Protein AF-A0A3C0BTJ7-F1 (afdb_monomer)

Mean predicted aligned error: 15.76 Å

Nearest PDB structures (foldseek):
  3hq2-assembly1_B  TM=9.544E-01  e=1.507E-22  Bacillus subtilis
  5giv-assembly3_E  TM=9.244E-01  e=4.518E-22  Deinococcus radiodurans R1 = ATCC 13939 = DSM 20539
  7a03-assembly1_A  TM=8.899E-01  e=8.897E-23  Chitinophagaceae bacterium
  5e3x-assembly1_A-2  TM=9.450E-01  e=3.650E-20  Fervidobacterium islandicum
  5wvu-assembly1_A  TM=8.833E-01  e=6.583E-21  Thermus thermophilus HB8

Secondary structure (DSSP, 8-state):
------HHHHHHHHHHHHHHHHHHHHHTS-HHHHHHHHHHHHHHHHHTT-EEEETTEEEEPPBPSSPEEE-HHHHHHHHHHHHHHHHHHTTHHHHHHH-HHHHHHS---HHHHHHHHHH--THHHH-------EEEE--TTSTTHHHH-EEEE---SS---TTHHHHHHHHHHHHTHHHHHHH-TT--EEPPP-HHHHHHHHHHHHHHHTT-TT--EEEES-TT--SS---HHHHHHHHHHHHT--EEEE-GGG-EEETTEEEETTEE-SEEEE---HHHHHHHHHHHTS--HHHHHHHHTT-EES-GGGGG--TTHHHHHH-HHHHHHHS-HHHHHHHHHHB--EEE--S-EEE-GGG-EEEHHHHHHHTGGGEEEEESS--TTTT-EETTTS-HHHHHHHHHHHHHTTT-TTT-EEEEE--PPPEEEEEEE-TTS-EEEEEEEEEEEEEEETTEEEEEEEEESSSS--TTTT-EEE-EEEEPPPSS-------HHHHHHHHHHHHHHHHHHHHHHHHHHHHHHHHHHT--GGGHHHHHHHHHHHHHHHHHHHH-HHHHHHHHHHHHH-TT-HHHHHHHHHHHHHHHHHHHS-HHHHHHHHHHHHHHHHHHHHHHHHT-HHHHHHHHHHHHHHHHHHHHHHHTTS-HHHHHHHHHSTT--HHHHHHHHHHHHHHHHHHHHHHHTT---TTTT----HHHHHHHHHHHHHHHT--GGGEEEEE-SS-EEEEEETTEEEEEE---TT-HHHHHHHHHHHHHHHHHHHTS-GGGTTSTTSS-S-HHHHHHHHHIIIIIITTSHHHHHHHHHHHHHH-TTTTTT--HHHHHHHHT-----S-GGG--HHHHHHHHHHHHH-

Structure (mmCIF, N/CA/C/O backbone):
data_AF-A0A3C0BTJ7-F1
#
_entry.id   AF-A0A3C0BTJ7-F1
#
loop_
_atom_site.group_PDB
_atom_site.id
_atom_site.type_symbol
_atom_site.label_atom_id
_atom_site.label_alt_id
_atom_site.label_comp_id
_atom_site.label_asym_id
_atom_site.label_entity_id
_atom_site.label_seq_id
_atom_site.pdbx_PDB_ins_code
_atom_site.Cartn_x
_atom_site.Cartn_y
_atom_site.Cartn_z
_atom_site.occupancy
_atom_site.B_iso_or_equiv
_atom_site.auth_seq_id
_atom_site.auth_comp_id
_atom_site.auth_asym_id
_atom_site.auth_atom_id
_atom_site.pdbx_PDB_model_num
ATOM 1 N N . MET A 1 1 ? -14.808 -13.357 -23.857 1.00 29.58 1 MET A N 1
ATOM 2 C CA . MET A 1 1 ? -15.164 -13.932 -22.538 1.00 29.58 1 MET A CA 1
ATOM 3 C C . MET A 1 1 ? -15.336 -12.765 -21.583 1.00 29.58 1 MET A C 1
ATOM 5 O O . MET A 1 1 ? -14.454 -11.920 -21.580 1.00 29.58 1 MET A O 1
ATOM 9 N N . ARG A 1 2 ? -16.456 -12.656 -20.849 1.00 25.56 2 ARG A N 1
ATOM 10 C CA . ARG A 1 2 ? -16.566 -11.651 -19.773 1.00 25.56 2 ARG A CA 1
ATOM 11 C C . ARG A 1 2 ? -15.407 -11.905 -18.795 1.00 25.56 2 ARG A C 1
ATOM 13 O O . ARG A 1 2 ? -15.257 -13.069 -18.418 1.00 25.56 2 ARG A O 1
ATOM 20 N N . PRO A 1 3 ? -14.576 -10.911 -18.438 1.00 36.53 3 PRO A N 1
ATOM 21 C CA . PRO A 1 3 ? -13.578 -11.117 -17.400 1.00 36.53 3 PRO A CA 1
ATOM 22 C C . PRO A 1 3 ? -14.327 -11.501 -16.123 1.00 36.53 3 PRO A C 1
ATOM 24 O O . PRO A 1 3 ? -15.315 -10.863 -15.752 1.00 36.53 3 PRO A O 1
ATOM 27 N N . VAL A 1 4 ? -13.924 -12.615 -15.518 1.00 37.75 4 VAL A N 1
ATOM 28 C CA . VAL A 1 4 ? -14.476 -13.061 -14.240 1.00 37.75 4 VAL A CA 1
ATOM 29 C C . VAL A 1 4 ? -13.829 -12.176 -13.183 1.00 37.75 4 VAL A C 1
ATOM 31 O O . VAL A 1 4 ? -12.742 -12.488 -12.711 1.00 37.75 4 VAL A O 1
ATOM 34 N N . LEU A 1 5 ? -14.457 -11.035 -12.885 1.00 45.03 5 LEU A N 1
ATOM 35 C CA . LEU A 1 5 ? -14.132 -10.256 -11.692 1.00 45.03 5 LEU A CA 1
ATOM 36 C C . LEU A 1 5 ? -14.300 -11.173 -10.480 1.00 45.03 5 LEU A C 1
ATOM 38 O O . LEU A 1 5 ? -15.284 -11.920 -10.400 1.00 45.03 5 LEU A O 1
ATOM 42 N N . SER A 1 6 ? -13.363 -11.124 -9.539 1.00 60.25 6 SER A N 1
ATOM 43 C CA . SER A 1 6 ? -13.586 -11.753 -8.245 1.00 60.25 6 SER A CA 1
ATOM 44 C C . SER A 1 6 ? -14.784 -11.083 -7.548 1.00 60.25 6 SER A C 1
ATOM 46 O O . SER A 1 6 ? -15.069 -9.903 -7.784 1.00 60.25 6 SER A O 1
ATOM 48 N N . PRO A 1 7 ? -15.508 -11.797 -6.6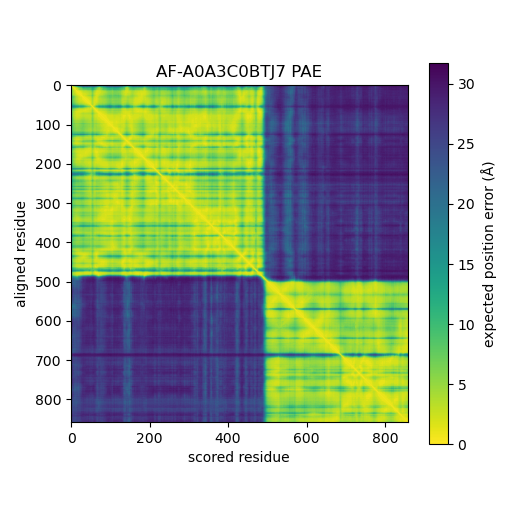68 1.00 65.75 7 PRO A N 1
ATOM 49 C CA . PRO A 1 7 ? -16.601 -11.201 -5.900 1.00 65.75 7 PRO A CA 1
ATOM 50 C C . PRO A 1 7 ? -16.183 -9.944 -5.118 1.00 65.75 7 PRO A C 1
ATOM 52 O O . PRO A 1 7 ? -16.969 -9.009 -5.004 1.00 65.75 7 PRO A O 1
ATOM 55 N N . ALA A 1 8 ? -14.936 -9.893 -4.632 1.00 59.66 8 ALA A N 1
ATOM 56 C CA . ALA A 1 8 ? -14.393 -8.743 -3.913 1.00 59.66 8 ALA A CA 1
ATOM 57 C C . ALA A 1 8 ? -14.219 -7.512 -4.821 1.00 59.66 8 ALA A C 1
ATOM 59 O O . ALA A 1 8 ? -14.665 -6.425 -4.453 1.00 59.66 8 ALA A O 1
ATOM 60 N N . GLU A 1 9 ? -13.666 -7.692 -6.026 1.00 63.44 9 GLU A N 1
ATOM 61 C CA . GLU A 1 9 ? -13.503 -6.615 -7.016 1.00 63.44 9 GLU A CA 1
ATOM 62 C C . GLU A 1 9 ? -14.859 -6.096 -7.511 1.00 63.44 9 GLU A C 1
ATOM 64 O O . GLU A 1 9 ? -15.063 -4.888 -7.639 1.00 63.44 9 GLU A O 1
ATOM 69 N N . ALA A 1 10 ? -15.821 -6.995 -7.744 1.00 69.75 10 ALA A N 1
ATOM 70 C CA . ALA A 1 10 ? -17.176 -6.622 -8.143 1.00 69.75 10 ALA A CA 1
ATOM 71 C C . ALA A 1 10 ? -17.896 -5.802 -7.056 1.00 69.75 10 ALA A C 1
ATOM 73 O O . ALA A 1 10 ? -18.576 -4.818 -7.372 1.00 69.75 10 ALA A O 1
ATOM 74 N N . LEU A 1 11 ? -17.718 -6.169 -5.782 1.00 72.88 11 LEU A N 1
ATOM 75 C CA . LEU A 1 11 ? -18.221 -5.398 -4.645 1.00 72.88 11 LEU A CA 1
ATOM 76 C C . LEU A 1 11 ? -17.525 -4.030 -4.554 1.00 72.88 11 LEU A C 1
ATOM 78 O O . LEU A 1 11 ? -18.209 -3.013 -4.507 1.00 72.88 11 LEU A O 1
ATOM 82 N N . GLY A 1 12 ? -16.195 -3.961 -4.629 1.00 67.69 12 GLY A N 1
ATOM 83 C CA . GLY A 1 12 ? -15.464 -2.686 -4.605 1.00 67.69 12 GLY A CA 1
ATOM 84 C C . GLY A 1 12 ? -15.918 -1.701 -5.693 1.00 67.69 12 GLY A C 1
ATOM 85 O O . GLY A 1 12 ? -16.263 -0.550 -5.415 1.00 67.69 12 GLY A O 1
ATOM 86 N N . LEU A 1 13 ? -16.046 -2.177 -6.935 1.00 72.00 13 LEU A N 1
ATOM 87 C CA . LEU A 1 13 ? -16.553 -1.382 -8.063 1.00 72.00 13 LEU A CA 1
ATOM 88 C C . LEU A 1 13 ? -18.015 -0.933 -7.878 1.00 72.00 13 LEU A C 1
ATOM 90 O O . LEU A 1 13 ? -18.403 0.156 -8.326 1.00 72.00 13 LEU A O 1
ATOM 94 N N . SER A 1 14 ? -18.830 -1.747 -7.206 1.00 81.44 14 SER A N 1
ATOM 95 C CA . SER A 1 14 ? -20.196 -1.375 -6.822 1.00 81.44 14 SER A CA 1
ATOM 96 C C . SER A 1 14 ? -20.184 -0.249 -5.782 1.00 81.44 14 SER A C 1
ATOM 98 O O . SER A 1 14 ? -20.934 0.717 -5.933 1.00 81.44 14 SER A O 1
ATOM 100 N N . GLY A 1 15 ? -19.254 -0.289 -4.821 1.00 84.00 15 GLY A N 1
ATOM 101 C CA . GLY A 1 15 ? -19.013 0.781 -3.848 1.00 84.00 15 GLY A CA 1
ATOM 102 C C . GLY A 1 15 ? -18.623 2.107 -4.511 1.00 84.00 15 GLY A C 1
ATOM 103 O O . GLY A 1 15 ? -19.260 3.134 -4.270 1.00 84.00 15 GLY A O 1
ATOM 104 N N . ALA A 1 16 ? -17.664 2.095 -5.446 1.00 83.19 16 ALA A N 1
ATOM 105 C CA . ALA A 1 16 ? -17.314 3.282 -6.241 1.00 83.19 16 ALA A CA 1
ATOM 106 C C . ALA A 1 16 ? -18.505 3.851 -7.029 1.00 83.19 16 ALA A C 1
ATOM 108 O O . ALA A 1 16 ? -18.627 5.067 -7.222 1.00 83.19 16 ALA A O 1
ATOM 109 N N . THR A 1 17 ? -19.386 2.974 -7.514 1.00 83.19 17 THR A N 1
ATOM 110 C CA . THR A 1 17 ? -20.587 3.375 -8.251 1.00 83.19 17 THR A CA 1
ATOM 111 C C . THR A 1 17 ? -21.596 4.058 -7.332 1.00 83.19 17 THR A C 1
ATOM 113 O O . THR A 1 17 ? -22.111 5.118 -7.694 1.00 83.19 17 THR A O 1
ATOM 116 N N . LEU A 1 18 ? -21.841 3.503 -6.143 1.00 89.44 18 LEU A N 1
ATOM 117 C CA . LEU A 1 18 ? -22.697 4.106 -5.119 1.00 89.44 18 LEU A CA 1
ATOM 118 C C . LEU A 1 18 ? -22.169 5.482 -4.688 1.00 89.44 18 LEU A C 1
ATOM 120 O O . LEU A 1 18 ? -22.923 6.456 -4.724 1.00 89.44 18 LEU A O 1
ATOM 124 N N . GLU A 1 19 ? -20.866 5.600 -4.413 1.00 89.75 19 GLU A N 1
ATOM 125 C CA . GLU A 1 19 ? -20.223 6.875 -4.060 1.00 89.75 19 GLU A CA 1
ATOM 126 C C . GLU A 1 19 ? -20.374 7.923 -5.180 1.00 89.75 19 GLU A C 1
ATOM 128 O O . GLU A 1 19 ? -20.704 9.089 -4.947 1.00 89.75 19 GLU A O 1
ATOM 133 N N . ALA A 1 20 ? -20.192 7.520 -6.441 1.00 82.62 20 ALA A N 1
ATOM 134 C CA . ALA A 1 20 ? -20.358 8.424 -7.576 1.00 82.62 20 ALA A CA 1
ATOM 135 C C . ALA A 1 20 ? -21.816 8.876 -7.776 1.00 82.62 20 ALA A C 1
ATOM 137 O O . ALA A 1 20 ? -22.047 10.012 -8.205 1.00 82.62 20 ALA A O 1
ATOM 138 N N . ARG A 1 21 ? -22.792 8.001 -7.503 1.00 87.88 21 ARG A N 1
ATOM 139 C CA . ARG A 1 21 ? -24.227 8.312 -7.583 1.00 87.88 21 ARG A CA 1
ATOM 140 C C . ARG A 1 21 ? -24.638 9.289 -6.491 1.00 87.88 21 ARG A C 1
ATOM 142 O O . ARG A 1 21 ? -25.187 10.342 -6.812 1.00 87.88 21 ARG A O 1
ATOM 149 N N . ILE A 1 22 ? -24.284 9.009 -5.236 1.00 90.31 22 ILE A N 1
ATOM 150 C CA . ILE A 1 22 ? -24.646 9.869 -4.104 1.00 90.31 22 ILE A CA 1
ATOM 151 C C . ILE A 1 22 ? -23.962 11.242 -4.194 1.00 90.31 22 ILE A C 1
ATOM 153 O O . ILE A 1 22 ? -24.610 12.264 -3.971 1.00 90.31 22 ILE A O 1
ATOM 157 N N . ARG A 1 23 ? -22.693 11.306 -4.635 1.00 88.12 23 ARG A N 1
ATOM 158 C CA . ARG A 1 23 ? -21.998 12.580 -4.894 1.00 88.12 23 ARG A CA 1
ATOM 159 C C . ARG A 1 23 ? -22.670 13.374 -6.011 1.00 88.12 23 ARG A C 1
ATOM 161 O O . ARG A 1 23 ? -22.849 14.583 -5.894 1.00 88.12 23 ARG A O 1
ATOM 168 N N . ARG A 1 24 ? -23.075 12.708 -7.099 1.00 81.94 24 ARG A N 1
ATOM 169 C CA . ARG A 1 24 ? -23.805 13.367 -8.190 1.00 81.94 24 ARG A CA 1
ATOM 170 C C . ARG A 1 24 ? -25.143 13.911 -7.707 1.00 81.94 24 ARG A C 1
ATOM 172 O O . ARG A 1 24 ? -25.454 15.045 -8.046 1.00 81.94 24 ARG A O 1
ATOM 179 N N . ALA A 1 25 ? -25.907 13.133 -6.943 1.00 83.94 25 ALA A N 1
ATOM 180 C CA . ALA A 1 25 ? -27.171 13.583 -6.373 1.00 83.94 25 ALA A CA 1
ATOM 181 C C . ALA A 1 25 ? -26.964 14.825 -5.493 1.00 83.94 25 ALA A C 1
ATOM 183 O O . ALA A 1 25 ? -27.651 15.823 -5.691 1.00 83.94 25 ALA A O 1
ATOM 184 N N . ALA A 1 26 ? -25.953 14.807 -4.616 1.00 88.31 26 ALA A N 1
ATOM 185 C CA . ALA A 1 26 ? -25.613 15.936 -3.751 1.00 88.31 26 ALA A CA 1
ATOM 186 C C . ALA A 1 26 ? -25.270 17.208 -4.545 1.00 88.31 26 ALA A C 1
ATOM 188 O O . ALA A 1 26 ? -25.769 18.279 -4.220 1.00 88.31 26 ALA A O 1
ATOM 189 N N . ASN A 1 27 ? -24.512 17.097 -5.641 1.00 82.88 27 ASN A N 1
ATOM 190 C CA . ASN A 1 27 ? -24.134 18.250 -6.471 1.00 82.88 27 ASN A CA 1
ATOM 191 C C . ASN A 1 27 ? -25.308 18.920 -7.213 1.00 82.88 27 ASN A C 1
ATOM 193 O O . ASN A 1 27 ? -25.132 20.009 -7.753 1.00 82.88 27 ASN A O 1
ATOM 197 N N . HIS A 1 28 ? -26.481 18.281 -7.291 1.00 82.50 28 HIS A N 1
ATOM 198 C CA . HIS A 1 28 ? -27.681 18.878 -7.897 1.00 82.50 28 HIS A CA 1
ATOM 199 C C . HIS A 1 28 ? -28.603 19.549 -6.870 1.00 82.50 28 HIS A C 1
ATOM 201 O O . HIS A 1 28 ? -29.562 20.218 -7.263 1.00 82.50 28 HIS A O 1
ATOM 207 N N . VAL A 1 29 ? -28.324 19.392 -5.575 1.00 81.38 29 VAL A N 1
ATOM 208 C CA . VAL A 1 29 ? -29.080 20.045 -4.507 1.00 81.38 29 VAL A CA 1
ATOM 209 C C . VAL A 1 29 ? -28.685 21.518 -4.445 1.00 81.38 29 VAL A C 1
ATOM 211 O O . VAL A 1 29 ? -27.510 21.867 -4.505 1.00 81.38 29 VAL A O 1
ATOM 214 N N . THR A 1 30 ? -29.674 22.403 -4.330 1.00 82.38 30 THR A N 1
ATOM 215 C CA . THR A 1 30 ? -29.430 23.849 -4.288 1.00 82.38 30 THR A CA 1
ATOM 216 C C . THR A 1 30 ? -28.863 24.298 -2.942 1.00 82.38 30 THR A C 1
ATOM 218 O O . THR A 1 30 ? -29.257 23.776 -1.896 1.00 82.38 30 THR A O 1
ATOM 221 N N . ASP A 1 31 ? -28.037 25.348 -2.955 1.00 88.50 31 ASP A N 1
ATOM 222 C CA . ASP A 1 31 ? -27.447 25.958 -1.754 1.00 88.50 31 ASP A CA 1
ATOM 223 C C . ASP A 1 31 ? -28.493 26.262 -0.673 1.00 88.50 31 ASP A C 1
ATOM 225 O O . ASP A 1 31 ? -28.337 25.875 0.481 1.00 88.50 31 ASP A O 1
ATOM 229 N N . ALA A 1 32 ? -29.624 26.865 -1.060 1.00 82.81 32 ALA A N 1
ATOM 230 C CA . ALA A 1 32 ? -30.715 27.189 -0.139 1.00 82.81 32 ALA A CA 1
ATOM 231 C C . ALA A 1 32 ? -31.344 25.944 0.515 1.00 82.81 32 ALA A C 1
ATOM 233 O O . ALA A 1 32 ? -31.790 25.998 1.662 1.00 82.81 32 ALA A O 1
ATOM 234 N N . THR A 1 33 ? -31.390 24.817 -0.203 1.00 84.94 33 THR A N 1
ATOM 235 C CA . THR A 1 33 ? -31.917 23.558 0.338 1.00 84.94 33 THR A CA 1
ATOM 236 C C . THR A 1 33 ? -30.955 22.978 1.363 1.00 84.94 33 THR A C 1
ATOM 238 O O . THR A 1 33 ? -31.388 22.642 2.465 1.00 84.94 33 THR A O 1
ATOM 241 N N . PHE A 1 34 ? -29.663 22.910 1.034 1.00 92.12 34 PHE A N 1
ATOM 242 C CA . PHE A 1 34 ? -28.641 22.425 1.959 1.00 92.12 34 PHE A CA 1
ATOM 243 C C . PHE A 1 34 ? -28.480 23.324 3.184 1.00 92.12 34 PHE A C 1
ATOM 245 O O . PHE A 1 34 ? -28.393 22.793 4.284 1.00 92.12 34 PHE A O 1
ATOM 252 N N . ALA A 1 35 ? -28.533 24.651 3.036 1.00 90.62 35 ALA A N 1
ATOM 253 C CA . ALA A 1 35 ? -28.481 25.584 4.162 1.00 90.62 35 ALA A CA 1
ATOM 254 C C . ALA A 1 35 ? -29.624 25.345 5.163 1.00 90.62 35 ALA A C 1
ATOM 256 O O . ALA A 1 35 ? -29.397 25.282 6.369 1.00 90.62 35 ALA A O 1
ATOM 257 N N . ARG A 1 36 ? -30.849 25.125 4.665 1.00 90.94 36 ARG A N 1
ATOM 258 C CA . ARG A 1 36 ? -32.008 24.799 5.510 1.00 90.94 36 ARG A CA 1
ATOM 259 C C . ARG A 1 36 ? -31.873 23.432 6.191 1.00 90.94 36 ARG A C 1
ATOM 261 O O . ARG A 1 36 ? -32.298 23.279 7.333 1.00 90.94 36 ARG A O 1
ATOM 268 N N . ILE A 1 37 ? -31.339 22.431 5.485 1.00 92.25 37 ILE A N 1
ATOM 269 C CA . ILE A 1 37 ? -31.095 21.101 6.062 1.00 92.25 37 ILE A CA 1
ATOM 270 C C . ILE A 1 37 ? -30.024 21.193 7.155 1.00 92.25 37 ILE A C 1
ATOM 272 O O . ILE A 1 37 ? -30.246 20.684 8.245 1.00 92.25 37 ILE A O 1
ATOM 276 N N . ASP A 1 38 ? -28.912 21.882 6.902 1.00 93.94 38 ASP A N 1
ATOM 277 C CA . ASP A 1 38 ? -27.822 22.078 7.864 1.00 93.94 38 ASP A CA 1
ATOM 278 C C . ASP A 1 38 ? -28.295 22.787 9.141 1.00 93.94 38 ASP A C 1
ATOM 280 O O . ASP A 1 38 ? -28.022 22.317 10.244 1.00 93.94 38 ASP A O 1
ATOM 284 N N . GLU A 1 39 ? -29.076 23.866 9.016 1.00 92.75 39 GLU A N 1
ATOM 285 C CA . GLU A 1 39 ? -29.663 24.564 10.168 1.00 92.75 39 GLU A CA 1
ATOM 286 C C . GLU A 1 39 ? -30.541 23.629 11.012 1.00 92.75 39 GLU A C 1
ATOM 288 O O . GLU A 1 39 ? -30.424 23.590 12.241 1.00 92.75 39 GLU A O 1
ATOM 293 N N . ARG A 1 40 ? -31.381 22.824 10.350 1.00 93.44 40 ARG A N 1
ATOM 294 C CA . ARG A 1 40 ? -32.246 21.851 11.021 1.00 93.44 40 ARG A CA 1
ATOM 295 C C . ARG A 1 40 ? -31.441 20.754 11.713 1.00 93.44 40 ARG A C 1
ATOM 297 O O . ARG A 1 40 ? -31.689 20.489 12.884 1.00 93.44 40 ARG A O 1
ATOM 304 N N . LEU A 1 41 ? -30.446 20.178 11.038 1.00 94.12 41 LEU A N 1
ATOM 305 C CA . LEU A 1 41 ? -29.576 19.152 11.613 1.00 94.12 41 LEU A CA 1
ATOM 306 C C . LEU A 1 41 ? -28.802 19.676 12.826 1.00 94.12 41 LEU A C 1
ATOM 308 O O . LEU A 1 41 ? -28.680 18.958 13.812 1.00 94.12 41 LEU A O 1
ATOM 312 N N . ARG A 1 42 ? -28.339 20.934 12.811 1.00 91.44 42 ARG A N 1
ATOM 313 C CA . ARG A 1 42 ? -27.712 21.564 13.988 1.00 91.44 42 ARG A CA 1
ATOM 314 C C . ARG A 1 42 ? -28.695 21.726 15.149 1.00 91.44 42 ARG A C 1
ATOM 316 O O . ARG A 1 42 ? -28.314 21.512 16.299 1.00 91.44 42 ARG A O 1
ATOM 323 N N . ALA A 1 43 ? -29.945 22.100 14.875 1.00 92.62 43 ALA A N 1
ATOM 324 C CA . ALA A 1 43 ? -30.984 22.202 15.901 1.00 92.62 43 ALA A CA 1
ATOM 325 C C . ALA A 1 43 ? -31.370 20.826 16.478 1.00 92.62 43 ALA A C 1
ATOM 327 O O . ALA A 1 43 ? -31.516 20.681 17.694 1.00 92.62 43 ALA A O 1
ATOM 328 N N . ASP A 1 44 ? -31.484 19.804 15.630 1.00 92.94 44 ASP A N 1
ATOM 329 C CA . ASP A 1 44 ? -31.748 18.430 16.058 1.00 92.94 44 ASP A CA 1
ATOM 330 C C . ASP A 1 44 ? -30.567 17.833 16.828 1.00 92.94 44 ASP A C 1
ATOM 332 O O . ASP A 1 44 ? -30.792 17.164 17.833 1.00 92.94 44 ASP A O 1
ATOM 336 N N . ALA A 1 45 ? -29.323 18.120 16.435 1.00 90.69 45 ALA A N 1
ATOM 337 C CA . ALA A 1 45 ? -28.140 17.720 17.194 1.00 90.69 45 ALA A CA 1
ATOM 338 C C . ALA A 1 45 ? -28.196 18.273 18.629 1.00 90.69 45 ALA A C 1
ATOM 340 O O . ALA A 1 45 ? -28.041 17.511 19.579 1.00 90.69 45 ALA A O 1
ATOM 341 N N . ARG A 1 46 ? -28.547 19.558 18.813 1.00 89.75 46 ARG A N 1
ATOM 342 C CA . ARG A 1 46 ? -28.774 20.132 20.156 1.00 89.75 46 ARG A CA 1
ATOM 343 C C . ARG A 1 46 ? -29.918 19.440 20.902 1.00 89.75 46 ARG A C 1
ATOM 345 O O . ARG A 1 46 ? -29.789 19.140 22.082 1.00 89.75 46 ARG A O 1
ATOM 352 N N . THR A 1 47 ? -31.028 19.171 20.216 1.00 89.12 47 THR A N 1
ATOM 353 C CA . THR A 1 47 ? -32.219 18.540 20.817 1.00 89.12 47 THR A CA 1
ATOM 354 C C . THR A 1 47 ? -31.933 17.119 21.306 1.00 89.12 47 THR A C 1
ATOM 356 O O . THR A 1 47 ? -32.457 16.710 22.338 1.00 89.12 47 THR A O 1
ATOM 359 N N . ASN A 1 48 ? -31.078 16.383 20.595 1.00 87.81 48 ASN A N 1
ATOM 360 C CA . ASN A 1 48 ? -30.661 15.026 20.950 1.00 87.81 48 ASN A CA 1
ATOM 361 C C . ASN A 1 48 ? -29.382 15.002 21.810 1.00 87.81 48 ASN A C 1
ATOM 363 O O . ASN A 1 48 ? -28.770 13.948 21.943 1.00 87.81 48 ASN A O 1
ATOM 367 N N . GLN A 1 49 ? -28.962 16.151 22.361 1.00 86.38 49 GLN A N 1
ATOM 368 C CA . GLN A 1 49 ? -27.740 16.308 23.168 1.00 86.38 49 GLN A CA 1
ATOM 369 C C . GLN A 1 49 ? -26.469 15.771 22.486 1.00 86.38 49 GLN A C 1
ATOM 371 O O . GLN A 1 49 ? -25.501 15.389 23.135 1.00 86.38 49 GLN A O 1
ATOM 376 N N . MET A 1 50 ? -26.443 15.795 21.153 1.00 87.69 50 MET A N 1
ATOM 377 C CA . MET A 1 50 ? -25.240 15.578 20.359 1.00 87.69 50 MET A CA 1
ATOM 378 C C . MET A 1 50 ? -24.428 16.872 20.368 1.00 87.69 50 MET A C 1
ATOM 380 O O . MET A 1 50 ? -24.398 17.612 19.381 1.00 87.69 50 MET A O 1
ATOM 384 N N . VAL A 1 51 ? -23.817 17.176 21.509 1.00 83.25 51 VAL A N 1
ATOM 385 C CA . VAL A 1 51 ? -23.013 18.379 21.748 1.00 83.25 51 VAL A CA 1
ATOM 386 C C . VAL A 1 51 ? -21.661 18.003 22.356 1.00 83.25 51 VAL A C 1
ATOM 388 O O . VAL A 1 51 ? -21.530 16.963 22.998 1.00 83.25 51 VAL A O 1
ATOM 391 N N . TYR A 1 52 ? -20.658 18.852 22.147 1.00 75.12 52 TYR A N 1
ATOM 392 C CA . TYR A 1 52 ? -19.412 18.845 22.908 1.00 75.12 52 TYR A CA 1
ATOM 393 C C . TYR A 1 52 ? -19.326 20.122 23.733 1.00 75.12 52 TYR A C 1
ATOM 395 O O . TYR A 1 52 ? -19.603 21.205 23.217 1.00 75.12 52 TYR A O 1
ATOM 403 N N . GLU A 1 53 ? -18.894 19.995 24.983 1.00 68.75 53 GLU A N 1
ATOM 404 C CA . GLU A 1 53 ? -18.441 21.133 25.775 1.00 68.75 53 GLU A CA 1
ATOM 405 C C . GLU A 1 53 ? -16.959 21.395 25.469 1.00 68.75 53 GLU A C 1
ATOM 407 O O . GLU A 1 53 ? -16.118 20.499 25.567 1.00 68.75 53 GLU A O 1
ATOM 412 N N . HIS A 1 54 ? -16.638 22.614 25.037 1.00 64.38 54 HIS A N 1
ATOM 413 C CA . HIS A 1 54 ? -15.264 23.070 24.847 1.00 64.38 54 HIS A CA 1
ATOM 414 C C . HIS A 1 54 ? -15.072 24.394 25.583 1.00 64.38 54 HIS A C 1
ATOM 416 O O . HIS A 1 54 ? -15.730 25.382 25.258 1.00 64.38 54 HIS A O 1
ATOM 422 N N . GLU A 1 55 ? -14.198 24.406 26.594 1.00 66.88 55 GLU A N 1
ATOM 423 C CA . GLU A 1 55 ? -13.938 25.583 27.442 1.00 66.88 55 GLU A CA 1
ATOM 424 C C . GLU A 1 55 ? -15.223 26.199 28.049 1.00 66.88 55 GLU A C 1
ATOM 426 O O . GLU A 1 55 ? -15.347 27.418 28.176 1.00 66.88 55 GLU A O 1
ATOM 431 N N . GLY A 1 56 ? -16.204 25.363 28.414 1.00 67.62 56 GLY A N 1
ATOM 432 C CA . GLY A 1 56 ? -17.490 25.806 28.969 1.00 67.62 56 GLY A CA 1
ATOM 433 C C . GLY A 1 56 ? -18.538 26.240 27.937 1.00 67.62 56 GLY A C 1
ATOM 434 O O . GLY A 1 56 ? -19.563 26.813 28.312 1.00 67.62 56 GLY A O 1
ATOM 435 N N . VAL A 1 57 ? -18.296 26.016 26.638 1.00 76.94 57 VAL A N 1
ATOM 436 C CA . VAL A 1 57 ? -19.237 26.334 25.552 1.00 76.94 57 VAL A CA 1
ATOM 437 C C . VAL A 1 57 ? -19.730 25.054 24.881 1.00 76.94 57 VAL A C 1
ATOM 439 O O . VAL A 1 57 ? -18.939 24.288 24.338 1.00 76.94 57 VAL A O 1
ATOM 442 N N . GLU A 1 58 ? -21.050 24.850 24.866 1.00 77.75 58 GLU A N 1
ATOM 443 C CA . GLU A 1 58 ? -21.682 23.724 24.169 1.00 77.75 58 GLU A CA 1
ATOM 444 C C . GLU A 1 58 ? -21.862 23.986 22.661 1.00 77.75 58 GLU A C 1
ATOM 446 O O . GLU A 1 58 ? -22.686 24.811 22.222 1.00 77.75 58 GLU A O 1
ATOM 451 N N . GLU A 1 59 ? -21.157 23.203 21.848 1.00 83.94 59 GLU A N 1
ATOM 452 C CA . GLU A 1 59 ? -21.260 23.202 20.389 1.00 83.94 59 GLU A CA 1
ATOM 453 C C . GLU A 1 59 ? -21.895 21.900 19.869 1.00 83.94 59 GLU A C 1
ATOM 455 O O . GLU A 1 59 ? -21.480 20.811 20.265 1.00 83.94 59 GLU A O 1
ATOM 460 N N . PRO A 1 60 ? -22.894 21.959 18.965 1.00 88.38 60 PRO A N 1
ATOM 461 C CA . PRO A 1 60 ? -23.497 20.763 18.394 1.00 88.38 60 PRO A CA 1
ATOM 462 C C . PRO A 1 60 ? -22.524 20.040 17.471 1.00 88.38 60 PRO A C 1
ATOM 464 O O . PRO A 1 60 ? -21.833 20.660 16.659 1.00 88.38 60 PRO A O 1
ATOM 467 N N . ILE A 1 61 ? -22.535 18.711 17.546 1.00 88.75 61 ILE A N 1
ATOM 468 C CA . ILE A 1 61 ? -21.753 17.853 16.664 1.00 88.75 61 ILE A CA 1
ATOM 469 C C . ILE A 1 61 ? -22.195 18.087 15.225 1.00 88.75 61 ILE A C 1
ATOM 471 O O . ILE A 1 61 ? -23.368 17.952 14.871 1.00 88.75 61 ILE A O 1
ATOM 475 N N . ARG A 1 62 ? -21.230 18.420 14.371 1.00 90.81 62 ARG A N 1
ATOM 476 C CA . ARG A 1 62 ? -21.484 18.659 12.956 1.00 90.81 62 ARG A CA 1
ATOM 477 C C . ARG A 1 62 ? -21.799 17.345 12.240 1.00 90.81 62 ARG A C 1
ATOM 479 O O . ARG A 1 62 ? -20.949 16.459 12.178 1.00 90.81 62 ARG A O 1
ATOM 486 N N . LEU A 1 63 ? -22.983 17.254 11.641 1.00 94.62 63 LEU A N 1
ATOM 487 C CA . LEU A 1 63 ? -23.373 16.143 10.770 1.00 94.62 63 LEU A CA 1
ATOM 488 C C . LEU A 1 63 ? -23.049 16.478 9.313 1.00 94.62 63 LEU A C 1
ATOM 490 O O . LEU A 1 63 ? -23.336 17.579 8.844 1.00 94.62 63 LEU A O 1
ATOM 494 N N . MET A 1 64 ? -22.430 15.545 8.591 1.00 95.38 64 MET A N 1
ATOM 495 C CA . MET A 1 64 ? -22.106 15.758 7.181 1.00 95.38 64 MET A CA 1
ATOM 496 C C . MET A 1 64 ? -23.365 15.716 6.312 1.00 95.38 64 MET A C 1
ATOM 498 O O . MET A 1 64 ? -24.217 14.843 6.465 1.00 95.38 64 MET A O 1
ATOM 502 N N . LEU A 1 65 ? -23.449 16.621 5.330 1.00 95.38 65 LEU A N 1
ATOM 503 C CA . LEU A 1 65 ? -24.622 16.791 4.456 1.00 95.38 65 LEU A CA 1
ATOM 504 C C . LEU A 1 65 ? -24.755 15.725 3.355 1.00 95.38 65 LEU A C 1
ATOM 506 O O . LEU A 1 65 ? -25.493 15.896 2.384 1.00 95.38 65 LEU A O 1
ATOM 510 N N . ARG A 1 66 ? -24.029 14.617 3.499 1.00 94.50 66 ARG A N 1
ATOM 511 C CA . ARG A 1 66 ? -24.064 13.462 2.610 1.00 94.50 66 ARG A CA 1
ATOM 512 C C . ARG A 1 66 ? -23.650 12.213 3.396 1.00 94.50 66 ARG A C 1
ATOM 514 O O . ARG A 1 66 ? -22.641 12.278 4.099 1.00 94.50 66 ARG A O 1
ATOM 521 N N . PRO A 1 67 ? -24.370 11.088 3.259 1.00 96.12 67 PRO A N 1
ATOM 522 C CA . PRO A 1 67 ? -23.940 9.825 3.843 1.00 96.12 67 PRO A CA 1
ATOM 523 C C . PRO A 1 67 ? -22.785 9.194 3.053 1.00 96.12 67 PRO A C 1
ATOM 525 O O . PRO A 1 67 ? -22.609 9.446 1.853 1.00 96.12 67 PRO A O 1
ATOM 528 N N . LEU A 1 68 ? -22.044 8.318 3.725 1.00 96.19 68 LEU A N 1
ATOM 529 C CA . LEU A 1 68 ? -21.223 7.292 3.091 1.00 96.19 68 LEU A CA 1
ATOM 530 C C . LEU A 1 68 ? -22.086 6.042 2.905 1.00 96.19 68 LEU A C 1
ATOM 532 O O . LEU A 1 68 ? -22.781 5.631 3.833 1.00 96.19 68 LEU A O 1
ATOM 536 N N . LEU A 1 69 ? -22.071 5.467 1.704 1.00 95.56 69 LEU A N 1
ATOM 537 C CA . LEU A 1 69 ? -22.843 4.265 1.391 1.00 95.56 69 LEU A CA 1
ATOM 538 C C . LEU A 1 69 ? -21.941 3.035 1.437 1.00 95.56 69 LEU A C 1
ATOM 540 O O . LEU A 1 69 ? -20.855 3.044 0.855 1.00 95.56 69 LEU A O 1
ATOM 544 N N . VAL A 1 70 ? -22.414 1.980 2.089 1.00 95.25 70 VAL A N 1
ATOM 545 C CA . VAL A 1 70 ? -21.720 0.694 2.232 1.00 95.25 70 VAL A CA 1
ATOM 546 C C . VAL A 1 70 ? -22.674 -0.450 1.915 1.00 95.25 70 VAL A C 1
ATOM 548 O O . VAL A 1 70 ? -23.874 -0.337 2.142 1.00 95.25 70 VAL A O 1
ATOM 551 N N . MET A 1 71 ? -22.163 -1.556 1.378 1.00 93.81 71 MET A N 1
ATOM 552 C CA . MET A 1 71 ? -22.997 -2.733 1.100 1.00 93.81 71 MET A CA 1
ATOM 553 C C . MET A 1 71 ? -22.963 -3.728 2.259 1.00 93.81 71 MET A C 1
ATOM 555 O O . MET A 1 71 ? -21.959 -3.849 2.970 1.00 93.81 71 MET A O 1
ATOM 559 N N . GLN A 1 72 ? -24.041 -4.497 2.400 1.00 91.44 72 GLN A N 1
ATOM 560 C CA . GLN A 1 72 ? -24.199 -5.492 3.459 1.00 91.44 72 GLN A CA 1
ATOM 561 C C . GLN A 1 72 ? -23.076 -6.543 3.452 1.00 91.44 72 GLN A C 1
ATOM 563 O O . GLN A 1 72 ? -22.588 -6.945 4.509 1.00 91.44 72 GLN A O 1
ATOM 568 N N . GLU A 1 73 ? -22.610 -6.970 2.278 1.00 90.50 73 GLU A N 1
ATOM 569 C CA . GLU A 1 73 ? -21.508 -7.927 2.143 1.00 90.50 73 GLU A CA 1
ATOM 570 C C . GLU A 1 73 ? -20.184 -7.350 2.656 1.00 90.50 73 GLU A C 1
ATOM 572 O O . GLU A 1 73 ? -19.381 -8.070 3.256 1.00 90.50 73 GLU A O 1
ATOM 577 N N . GLN A 1 74 ? -19.962 -6.044 2.464 1.00 94.31 74 GLN A N 1
ATOM 578 C CA . GLN A 1 74 ? -18.774 -5.366 2.980 1.00 94.31 74 GLN A CA 1
ATOM 579 C C . GLN A 1 74 ? -18.820 -5.296 4.507 1.00 94.31 74 GLN A C 1
ATOM 581 O O . GLN A 1 74 ? -17.852 -5.677 5.169 1.00 94.31 74 GLN A O 1
ATOM 586 N N . LEU A 1 75 ? -19.962 -4.887 5.070 1.00 94.50 75 LEU A N 1
ATOM 587 C CA . LEU A 1 75 ? -20.167 -4.864 6.519 1.00 94.50 75 LEU A CA 1
ATOM 588 C C . LEU A 1 75 ? -20.058 -6.260 7.136 1.00 94.50 75 LEU A C 1
ATOM 590 O O . LEU A 1 75 ? -19.451 -6.399 8.191 1.00 94.50 75 LEU A O 1
ATOM 594 N N . SER A 1 76 ? -20.553 -7.300 6.462 1.00 94.44 76 SER A N 1
ATOM 595 C CA . SER A 1 76 ? -20.456 -8.691 6.929 1.00 94.44 76 SER A CA 1
ATOM 596 C C . SER A 1 76 ? -19.005 -9.171 7.029 1.00 94.44 76 SER A C 1
ATOM 598 O O . SER A 1 76 ? -18.629 -9.840 7.991 1.00 94.44 76 SER A O 1
ATOM 600 N N . TYR A 1 77 ? -18.159 -8.807 6.062 1.00 95.50 77 TYR A N 1
ATOM 601 C CA . TYR A 1 77 ? -16.731 -9.122 6.124 1.00 95.50 77 TYR A CA 1
ATOM 602 C C . TYR A 1 77 ? -16.023 -8.337 7.235 1.00 95.50 77 TYR A C 1
ATOM 604 O O . TYR A 1 77 ? -15.280 -8.932 8.013 1.00 95.50 77 TYR A O 1
ATOM 612 N N . VAL A 1 78 ? -16.279 -7.027 7.357 1.00 97.69 78 VAL A N 1
ATOM 613 C CA . VAL A 1 78 ? -15.720 -6.214 8.454 1.00 97.69 78 VAL A CA 1
ATOM 614 C C . VAL A 1 78 ? -16.147 -6.780 9.807 1.00 97.69 78 VAL A C 1
ATOM 616 O O . VAL A 1 78 ? -15.315 -6.939 10.695 1.00 97.69 78 VAL A O 1
ATOM 619 N N . HIS A 1 79 ? -17.418 -7.161 9.942 1.00 97.69 79 HIS A N 1
ATOM 620 C CA . HIS A 1 79 ? -17.977 -7.770 11.144 1.00 97.69 79 HIS A CA 1
ATOM 621 C C . HIS A 1 79 ? -17.229 -9.046 11.531 1.00 97.69 79 HIS A C 1
ATOM 623 O O . HIS A 1 79 ? -16.786 -9.165 12.673 1.00 97.69 79 HIS A O 1
ATOM 629 N N . HIS A 1 80 ? -17.009 -9.953 10.575 1.00 96.62 80 HIS A N 1
ATOM 630 C CA . HIS A 1 80 ? -16.210 -11.158 10.793 1.00 96.62 80 HIS A CA 1
ATOM 631 C C . HIS A 1 80 ? -14.792 -10.827 11.279 1.00 96.62 80 HIS A C 1
ATOM 633 O O . HIS A 1 80 ? -14.339 -11.393 12.275 1.00 96.62 80 HIS A O 1
ATOM 639 N N . VAL A 1 81 ? -14.108 -9.884 10.621 1.00 97.88 81 VAL A N 1
ATOM 640 C CA . VAL A 1 81 ? -12.742 -9.488 10.993 1.00 97.88 81 VAL A CA 1
ATOM 641 C C . VAL A 1 81 ? -12.698 -8.895 12.405 1.00 97.88 81 VAL A C 1
ATOM 643 O O . VAL A 1 81 ? -11.838 -9.274 13.200 1.00 97.88 81 VAL A O 1
ATOM 646 N N . CYS A 1 82 ? -13.645 -8.019 12.749 1.00 97.75 82 CYS A N 1
ATOM 647 C CA . CYS A 1 82 ? -13.752 -7.433 14.083 1.00 97.75 82 CYS A CA 1
ATOM 648 C C . CYS A 1 82 ? -13.996 -8.489 15.166 1.00 97.75 82 CYS A C 1
ATOM 650 O O . CYS A 1 82 ? -13.348 -8.432 16.208 1.00 97.75 82 CYS A O 1
ATOM 652 N N . LEU A 1 83 ? -14.879 -9.466 14.923 1.00 95.94 83 LEU A N 1
ATOM 653 C CA . LEU A 1 83 ? -15.120 -10.555 15.874 1.00 95.94 83 LEU A CA 1
ATOM 654 C C . LEU A 1 83 ? -13.850 -11.371 16.126 1.00 95.94 83 LEU A C 1
ATOM 656 O O . LEU A 1 83 ? -13.503 -11.604 17.277 1.00 95.94 83 LEU A O 1
ATOM 660 N N . GLN A 1 84 ? -13.117 -11.753 15.075 1.00 95.94 84 GLN A N 1
ATOM 661 C CA . GLN A 1 84 ? -11.866 -12.506 15.235 1.00 95.94 84 GLN A CA 1
ATOM 662 C C . GLN A 1 84 ? -10.802 -11.714 16.010 1.00 95.94 84 GLN A C 1
ATOM 664 O O . GLN A 1 84 ? -10.104 -12.277 16.852 1.00 95.94 84 GLN A O 1
ATOM 669 N N . LEU A 1 85 ? -10.695 -10.403 15.770 1.00 96.75 85 LEU A N 1
ATOM 670 C CA . LEU A 1 85 ? -9.790 -9.545 16.537 1.00 96.75 85 LEU A CA 1
ATOM 671 C C . LEU A 1 85 ? -10.206 -9.448 18.006 1.00 96.75 85 LEU A C 1
ATOM 673 O O . LEU A 1 85 ? -9.360 -9.608 18.879 1.00 96.75 85 LEU A O 1
ATOM 677 N N . ILE A 1 86 ? -11.491 -9.233 18.295 1.00 95.06 86 ILE A N 1
ATOM 678 C CA . ILE A 1 86 ? -11.995 -9.171 19.672 1.00 95.06 86 ILE A CA 1
ATOM 679 C C . ILE A 1 86 ? -11.752 -10.501 20.400 1.00 95.06 86 ILE A C 1
ATOM 681 O O . ILE A 1 86 ? -11.276 -10.484 21.533 1.00 95.06 86 ILE A O 1
ATOM 685 N N . GLU A 1 87 ? -11.993 -11.646 19.756 1.00 93.69 87 GLU A N 1
ATOM 686 C CA . GLU A 1 87 ? -11.700 -12.964 20.337 1.00 93.69 87 GLU A CA 1
ATOM 687 C C . GLU A 1 87 ? -10.207 -13.161 20.630 1.00 93.69 87 GLU A C 1
ATOM 689 O O . GLU A 1 87 ? -9.840 -13.695 21.678 1.00 93.69 87 GLU A O 1
ATOM 694 N N . ALA A 1 88 ? -9.322 -12.670 19.760 1.00 95.19 88 ALA A N 1
ATOM 695 C CA . ALA A 1 88 ? -7.888 -12.682 20.030 1.00 95.19 88 ALA A CA 1
ATOM 696 C C . ALA A 1 88 ? -7.523 -11.807 21.244 1.00 95.19 88 ALA A C 1
ATOM 698 O O . ALA A 1 88 ? -6.735 -12.229 22.094 1.00 95.19 88 ALA A O 1
ATOM 699 N N . LEU A 1 89 ? -8.120 -10.615 21.354 1.00 94.88 89 LEU A N 1
ATOM 700 C CA . LEU A 1 89 ? -7.861 -9.667 22.443 1.00 94.88 89 LEU A CA 1
ATOM 701 C C . LEU A 1 89 ? -8.435 -10.139 23.791 1.00 94.88 89 LEU A C 1
ATOM 703 O O . LEU A 1 89 ? -7.823 -9.892 24.829 1.00 94.88 89 LEU A O 1
ATOM 707 N N . LYS A 1 90 ? -9.535 -10.906 23.801 1.00 93.94 90 LYS A N 1
ATOM 708 C CA . LYS A 1 90 ? -10.097 -11.539 25.014 1.00 93.94 90 LYS A CA 1
ATOM 709 C C . LYS A 1 90 ? -9.112 -12.428 25.766 1.00 93.94 90 LYS A C 1
ATOM 711 O O . LYS A 1 90 ? -9.276 -12.630 26.965 1.00 93.94 90 LYS A O 1
ATOM 716 N N . ARG A 1 91 ? -8.080 -12.931 25.087 1.00 93.44 91 ARG A N 1
ATOM 717 C CA . ARG A 1 91 ? -7.055 -13.801 25.677 1.00 93.44 91 ARG A CA 1
ATOM 718 C C . ARG A 1 91 ? -5.958 -13.036 26.414 1.00 93.44 91 ARG A C 1
ATOM 720 O O . ARG A 1 91 ? -5.206 -13.649 27.165 1.00 93.44 91 ARG A O 1
ATOM 727 N N . LEU A 1 92 ? -5.844 -11.721 26.209 1.00 94.75 92 LEU A N 1
ATOM 728 C CA . LEU A 1 92 ? -4.730 -10.929 26.736 1.00 94.75 92 LEU A CA 1
ATOM 729 C C . LEU A 1 92 ? -4.557 -10.998 28.259 1.00 94.75 92 LEU A C 1
ATOM 731 O O . LEU A 1 92 ? -3.406 -11.112 28.674 1.00 94.75 92 LEU A O 1
ATOM 735 N N . PRO A 1 93 ? -5.612 -10.992 29.096 1.00 95.19 93 PRO A N 1
ATOM 736 C CA . PRO A 1 93 ? -5.424 -11.109 30.538 1.00 95.19 93 PRO A CA 1
ATOM 737 C C . PRO A 1 93 ? -4.753 -12.424 30.959 1.00 95.19 93 PRO A C 1
ATOM 739 O O . PRO A 1 93 ? -3.836 -12.413 31.778 1.00 95.19 93 PRO A O 1
ATOM 742 N N . ASP A 1 94 ? -5.149 -13.556 30.369 1.00 94.44 94 ASP A N 1
ATOM 743 C CA . ASP A 1 94 ? -4.515 -14.849 30.656 1.00 94.44 94 ASP A CA 1
ATOM 744 C C . ASP A 1 94 ? -3.072 -14.876 30.126 1.00 94.44 94 ASP A C 1
ATOM 746 O O . ASP A 1 94 ? -2.149 -15.237 30.855 1.00 94.44 94 ASP A O 1
ATOM 750 N N . LEU A 1 95 ? -2.842 -14.383 28.903 1.00 95.81 95 LEU A N 1
ATOM 751 C CA . LEU A 1 95 ? -1.494 -14.289 28.327 1.00 95.81 95 LEU A CA 1
ATOM 752 C C . LEU A 1 95 ? -0.563 -13.383 29.148 1.00 95.81 95 LEU A C 1
ATOM 754 O O . LEU A 1 95 ? 0.626 -13.675 29.282 1.00 95.81 95 LEU A O 1
ATOM 758 N N . TYR A 1 96 ? -1.094 -12.307 29.728 1.00 96.69 96 TYR A N 1
ATOM 759 C CA . TYR A 1 96 ? -0.369 -11.439 30.651 1.00 96.69 96 TYR A CA 1
ATOM 760 C C . TYR A 1 96 ? 0.053 -12.201 31.916 1.00 96.69 96 TYR A C 1
ATOM 762 O O . TYR A 1 96 ? 1.168 -12.038 32.404 1.00 96.69 96 TYR A O 1
ATOM 770 N N . LEU A 1 97 ? -0.798 -13.071 32.461 1.00 95.19 97 LEU A N 1
ATOM 771 C CA . LEU A 1 97 ? -0.440 -13.876 33.632 1.00 95.19 97 LEU A CA 1
ATOM 772 C C . LEU A 1 97 ? 0.621 -14.944 33.318 1.00 95.19 97 LEU A C 1
ATOM 774 O O . LEU A 1 97 ? 1.404 -15.294 34.204 1.00 95.19 97 LEU A O 1
ATOM 778 N N . GLU A 1 98 ? 0.649 -15.441 32.083 1.00 95.50 98 GLU A N 1
ATOM 779 C CA . GLU A 1 98 ? 1.471 -16.579 31.658 1.00 95.50 98 GLU A CA 1
ATOM 780 C C . GLU A 1 98 ? 2.852 -16.190 31.101 1.00 95.50 98 GLU A C 1
ATOM 782 O O . GLU A 1 98 ? 3.813 -16.938 31.291 1.00 95.50 98 GLU A O 1
ATOM 787 N N . ASP A 1 99 ? 2.986 -15.036 30.436 1.00 97.25 99 ASP A N 1
ATOM 788 C CA . ASP A 1 99 ? 4.193 -14.672 29.682 1.00 97.25 99 ASP A CA 1
ATOM 789 C C . ASP A 1 99 ? 4.737 -13.288 30.048 1.00 97.25 99 ASP A C 1
ATOM 791 O O . ASP A 1 99 ? 4.095 -12.252 29.881 1.00 97.25 99 ASP A O 1
ATOM 795 N N . GLU A 1 100 ? 5.987 -13.258 30.505 1.00 96.00 100 GLU A N 1
ATOM 796 C CA . GLU A 1 100 ? 6.700 -12.027 30.857 1.00 96.00 100 GLU A CA 1
ATOM 797 C C . GLU A 1 100 ? 6.877 -11.065 29.673 1.00 96.00 100 GLU A C 1
ATOM 799 O O . GLU A 1 100 ? 6.834 -9.850 29.859 1.00 96.00 100 GLU A O 1
ATOM 804 N N . ARG A 1 101 ? 6.998 -11.578 28.443 1.00 95.38 101 ARG A N 1
ATOM 805 C CA . ARG A 1 101 ? 7.104 -10.737 27.240 1.00 95.38 101 ARG A CA 1
ATOM 806 C C . ARG A 1 101 ? 5.806 -9.984 26.978 1.00 95.38 101 ARG A C 1
ATOM 808 O O . ARG A 1 101 ? 5.847 -8.812 26.620 1.00 95.38 101 ARG A O 1
ATOM 815 N N . ILE A 1 102 ? 4.664 -10.642 27.187 1.00 96.94 102 ILE A N 1
ATOM 816 C CA . ILE A 1 102 ? 3.340 -10.023 27.059 1.00 96.94 102 ILE A CA 1
ATOM 817 C C . ILE A 1 102 ? 3.157 -8.962 28.144 1.00 96.94 102 ILE A C 1
ATOM 819 O O . ILE A 1 102 ? 2.732 -7.851 27.830 1.00 96.94 102 ILE A O 1
ATOM 823 N N . ARG A 1 103 ? 3.574 -9.253 29.387 1.00 95.81 103 ARG A N 1
ATOM 824 C CA . ARG A 1 103 ? 3.569 -8.267 30.482 1.00 95.81 103 ARG A CA 1
ATOM 825 C C . ARG A 1 103 ? 4.360 -7.007 30.159 1.00 95.81 103 ARG A C 1
ATOM 827 O O . ARG A 1 103 ? 3.908 -5.923 30.502 1.00 95.81 103 ARG A O 1
ATOM 834 N N . GLY A 1 104 ? 5.505 -7.145 29.491 1.00 94.12 104 GLY A N 1
ATOM 835 C CA . GLY A 1 104 ? 6.299 -6.000 29.046 1.00 94.12 104 GLY A CA 1
ATOM 836 C C . GLY A 1 104 ? 5.635 -5.176 27.936 1.00 94.12 104 GLY A C 1
ATOM 837 O O . GLY A 1 104 ? 5.858 -3.974 27.857 1.00 94.12 104 GLY A O 1
ATOM 838 N N . ILE A 1 105 ? 4.812 -5.793 27.082 1.00 95.94 105 ILE A N 1
ATOM 839 C CA . ILE A 1 105 ? 4.158 -5.106 25.956 1.00 95.94 105 ILE A CA 1
ATOM 840 C C . ILE A 1 105 ? 2.910 -4.343 26.410 1.00 95.94 105 ILE A C 1
ATOM 842 O O . ILE A 1 105 ? 2.734 -3.182 26.045 1.00 95.94 105 ILE A O 1
ATOM 846 N N . VAL A 1 106 ? 2.036 -4.978 27.188 1.00 95.38 106 VAL A N 1
ATOM 847 C CA . VAL A 1 106 ? 0.806 -4.375 27.735 1.00 95.38 106 VAL A CA 1
ATOM 848 C C . VAL A 1 106 ? 0.980 -4.114 29.232 1.00 95.38 106 VAL A C 1
ATOM 850 O O . VAL A 1 106 ? 0.258 -4.640 30.078 1.00 95.38 106 VAL A O 1
ATOM 853 N N . ALA A 1 107 ? 2.021 -3.347 29.559 1.00 94.31 107 ALA A N 1
ATOM 854 C CA . ALA A 1 107 ? 2.410 -3.071 30.934 1.00 94.31 107 ALA A CA 1
ATOM 855 C C . ALA A 1 107 ? 1.346 -2.238 31.668 1.00 94.31 107 ALA A C 1
ATOM 857 O O . ALA A 1 107 ? 0.863 -1.221 31.174 1.00 94.31 107 ALA A O 1
ATOM 858 N N . ILE A 1 108 ? 1.018 -2.666 32.885 1.00 95.38 108 ILE A N 1
ATOM 859 C CA . ILE A 1 108 ? 0.119 -1.979 33.818 1.00 95.38 108 ILE A CA 1
ATOM 860 C C . ILE A 1 108 ? 0.871 -1.691 35.119 1.00 95.38 108 ILE A C 1
ATOM 862 O O . ILE A 1 108 ? 1.876 -2.339 35.424 1.00 95.38 108 ILE A O 1
ATOM 866 N N . THR A 1 109 ? 0.412 -0.707 35.888 1.00 95.50 109 THR A N 1
ATOM 867 C CA . THR A 1 109 ? 1.036 -0.351 37.168 1.00 95.50 109 THR A CA 1
ATOM 868 C C . THR A 1 109 ? 0.899 -1.479 38.202 1.00 95.50 109 THR A C 1
ATOM 870 O O . THR A 1 109 ? -0.021 -2.295 38.123 1.00 95.50 109 THR A O 1
ATOM 873 N N . PRO A 1 110 ? 1.743 -1.521 39.251 1.00 95.44 110 PRO A N 1
ATOM 874 C CA . PRO A 1 110 ? 1.606 -2.517 40.317 1.00 95.44 110 PRO A CA 1
ATOM 875 C C . PRO A 1 110 ? 0.259 -2.478 41.052 1.00 95.44 110 PRO A C 1
ATOM 877 O O . PRO A 1 110 ? -0.157 -3.478 41.636 1.00 95.44 110 PRO A O 1
ATOM 880 N N . ASP A 1 111 ? -0.408 -1.323 41.093 1.00 95.31 111 ASP A N 1
ATOM 881 C CA . ASP A 1 111 ? -1.713 -1.175 41.744 1.00 95.31 111 ASP A CA 1
ATOM 882 C C . ASP A 1 111 ? -2.833 -1.730 40.861 1.00 95.31 111 ASP A C 1
ATOM 884 O O . ASP A 1 111 ? -3.689 -2.465 41.355 1.00 95.31 111 ASP A O 1
ATOM 888 N N . GLU A 1 112 ? -2.765 -1.456 39.557 1.00 95.81 112 GLU A N 1
ATOM 889 C CA . GLU A 1 112 ? -3.588 -2.100 38.533 1.00 95.81 112 GLU A CA 1
ATOM 890 C C . GLU A 1 112 ? -3.381 -3.620 38.524 1.00 95.81 112 GLU A C 1
ATOM 892 O O . GLU A 1 112 ? -4.348 -4.368 38.542 1.00 95.81 112 GLU A O 1
ATOM 897 N N . GLU A 1 113 ? -2.144 -4.117 38.593 1.00 96.38 113 GLU A N 1
ATOM 898 C CA . GLU A 1 113 ? -1.890 -5.561 38.612 1.00 96.38 113 GLU A CA 1
ATOM 899 C C . GLU A 1 113 ? -2.504 -6.236 39.851 1.00 96.38 113 GLU A C 1
ATOM 901 O O . GLU A 1 113 ? -3.081 -7.323 39.751 1.00 96.38 113 GLU A O 1
ATOM 906 N N . ARG A 1 114 ? -2.440 -5.592 41.026 1.00 95.69 114 ARG A N 1
ATOM 907 C CA . ARG A 1 114 ? -3.131 -6.092 42.227 1.00 95.69 114 ARG A CA 1
ATOM 908 C C . ARG A 1 114 ? -4.646 -6.069 42.059 1.00 95.69 114 ARG A C 1
ATOM 910 O O . ARG A 1 114 ? -5.302 -7.000 42.518 1.00 95.69 114 ARG A O 1
ATOM 917 N N . TRP A 1 115 ? -5.194 -5.039 41.414 1.00 95.81 115 TRP A N 1
ATOM 918 C CA . TRP A 1 115 ? -6.615 -4.983 41.080 1.00 95.81 115 TRP A CA 1
ATOM 919 C C . TRP A 1 115 ? -7.029 -6.130 40.165 1.00 95.81 115 TRP A C 1
ATOM 921 O O . TRP A 1 115 ? -7.965 -6.870 40.467 1.00 95.81 115 TRP A O 1
ATOM 931 N N . PHE A 1 116 ? -6.286 -6.303 39.078 1.00 96.12 116 PHE A N 1
ATOM 932 C CA . PHE A 1 116 ? -6.494 -7.328 38.075 1.00 96.12 116 PHE A CA 1
ATOM 933 C C . PHE A 1 116 ? -6.464 -8.727 38.688 1.00 96.12 116 PHE A C 1
ATOM 935 O O . PHE A 1 116 ? -7.420 -9.482 38.546 1.00 96.12 116 PHE A O 1
ATOM 942 N N . ARG A 1 117 ? -5.427 -9.055 39.464 1.00 95.31 117 ARG A N 1
ATOM 943 C CA . ARG A 1 117 ? -5.309 -10.366 40.127 1.00 95.31 117 ARG A CA 1
ATOM 944 C C . ARG A 1 117 ? -6.410 -10.638 41.151 1.00 95.31 117 ARG A C 1
ATOM 946 O O . ARG A 1 117 ? -6.707 -11.796 41.424 1.00 95.31 117 ARG A O 1
ATOM 953 N N . ASP A 1 118 ? -6.987 -9.591 41.734 1.00 94.25 118 ASP A N 1
ATOM 954 C CA . ASP A 1 118 ? -8.082 -9.697 42.700 1.00 94.25 118 ASP A CA 1
ATOM 955 C C . ASP A 1 118 ? -9.457 -9.909 42.043 1.00 94.25 118 ASP A C 1
ATOM 957 O O . ASP A 1 118 ? -10.387 -10.408 42.682 1.00 94.25 118 ASP A O 1
ATOM 961 N N . THR A 1 119 ? -9.598 -9.508 40.780 1.00 94.75 119 THR A N 1
ATOM 962 C CA . THR A 1 119 ? -10.889 -9.431 40.084 1.00 94.75 119 THR A CA 1
ATOM 963 C C . THR A 1 119 ? -11.007 -10.391 38.901 1.00 94.75 119 THR A C 1
ATOM 965 O O . THR A 1 119 ? -12.116 -10.812 38.584 1.00 94.75 119 THR A O 1
ATOM 968 N N . TRP A 1 120 ? -9.892 -10.814 38.303 1.00 93.94 120 TRP A N 1
ATOM 969 C CA . TRP A 1 120 ? -9.856 -11.829 37.253 1.00 93.94 120 TRP A CA 1
ATOM 970 C C . TRP A 1 120 ? -9.985 -13.238 37.835 1.00 93.94 120 TRP A C 1
ATOM 972 O O . TRP A 1 120 ? -9.080 -13.766 38.484 1.00 93.94 120 TRP A O 1
ATOM 982 N N . THR A 1 121 ? -11.141 -13.850 37.602 1.00 92.38 121 THR A N 1
ATOM 983 C CA . THR A 1 121 ? -11.507 -15.188 38.089 1.00 92.38 121 THR A CA 1
ATOM 984 C C . THR A 1 121 ? -11.728 -16.163 36.933 1.00 92.38 121 THR A C 1
ATOM 986 O O . THR A 1 121 ? -11.882 -15.761 35.780 1.00 92.38 121 THR A O 1
ATOM 989 N N . LYS A 1 122 ? -11.811 -17.464 37.242 1.00 88.69 122 LYS A N 1
ATOM 990 C CA . LYS A 1 122 ? -12.095 -18.519 36.251 1.00 88.69 122 LYS A CA 1
ATOM 991 C C . LYS A 1 122 ? -13.431 -18.341 35.528 1.00 88.69 122 LYS A C 1
ATOM 993 O O . LYS A 1 122 ? -13.574 -18.845 34.419 1.00 88.69 122 LYS A O 1
ATOM 998 N N . ASP A 1 123 ? -14.373 -17.611 36.120 1.00 88.38 123 ASP A N 1
ATOM 999 C CA . ASP A 1 123 ? -15.693 -17.365 35.533 1.00 88.38 123 ASP A CA 1
ATOM 1000 C C . ASP A 1 123 ? -15.595 -16.583 34.211 1.00 88.38 123 ASP A C 1
ATOM 1002 O O . ASP A 1 123 ? -16.449 -16.733 33.340 1.00 88.38 123 ASP A O 1
ATOM 1006 N N . HIS A 1 124 ? -14.512 -15.825 34.013 1.00 91.00 124 HIS A N 1
ATOM 1007 C CA . HIS A 1 124 ? -14.231 -15.100 32.772 1.00 91.00 124 HIS A CA 1
ATOM 1008 C C . HIS A 1 124 ? -13.713 -15.994 31.639 1.00 91.00 124 HIS A C 1
ATOM 1010 O O . HIS A 1 124 ? -13.831 -15.634 30.470 1.00 91.00 124 HIS A O 1
ATOM 1016 N N . GLN A 1 125 ? -13.125 -17.152 31.960 1.00 78.00 125 GLN A N 1
ATOM 1017 C CA . GLN A 1 125 ? -12.488 -18.022 30.963 1.00 78.00 125 GLN A CA 1
ATOM 1018 C C . GLN A 1 125 ? -13.513 -18.764 30.096 1.00 78.00 125 GLN A C 1
ATOM 1020 O O . GLN A 1 125 ? -13.193 -19.175 28.984 1.00 78.00 125 GLN A O 1
ATOM 1025 N N . GLY A 1 126 ? -14.740 -18.952 30.597 1.00 73.00 126 GLY A N 1
ATOM 1026 C CA . GLY A 1 126 ? -15.823 -19.587 29.842 1.00 73.00 126 GLY A CA 1
ATOM 1027 C C . GLY A 1 126 ? -16.533 -18.628 28.887 1.00 73.00 126 GLY A C 1
ATOM 1028 O O . GLY A 1 126 ? -16.815 -18.989 27.747 1.00 73.00 126 GLY A O 1
ATOM 1029 N N . PHE A 1 127 ? -16.819 -17.410 29.348 1.00 83.56 127 PHE A N 1
ATOM 1030 C CA . PHE A 1 127 ? -17.494 -16.380 28.568 1.00 83.56 127 PHE A CA 1
ATOM 1031 C C . PHE A 1 127 ? -17.096 -14.994 29.069 1.00 83.56 127 PHE A C 1
ATOM 1033 O O . PHE A 1 127 ? -17.066 -14.745 30.272 1.00 83.56 127 PHE A O 1
ATOM 1040 N N . ASN A 1 128 ? -16.815 -14.078 28.145 1.00 88.25 128 ASN A N 1
ATOM 1041 C CA . ASN A 1 128 ? -16.370 -12.732 28.476 1.00 88.25 128 ASN A CA 1
ATOM 1042 C C . ASN A 1 128 ? -16.894 -11.738 27.437 1.00 88.25 128 ASN A C 1
ATOM 1044 O O . ASN A 1 128 ? -16.375 -11.659 26.320 1.00 88.25 128 ASN A O 1
ATOM 1048 N N . SER A 1 129 ? -17.957 -11.014 27.781 1.00 90.38 129 SER A N 1
ATOM 1049 C CA . SER A 1 129 ? -18.582 -10.051 26.874 1.00 90.38 129 SER A CA 1
ATOM 1050 C C . SER A 1 129 ? -17.810 -8.744 26.842 1.00 90.38 129 SER A C 1
ATOM 1052 O O . SER A 1 129 ? -17.550 -8.128 27.877 1.00 90.38 129 SER A O 1
ATOM 1054 N N . ILE A 1 130 ? -17.525 -8.270 25.633 1.00 91.75 130 ILE A N 1
ATOM 1055 C CA . ILE A 1 130 ? -16.887 -6.979 25.400 1.00 91.75 130 ILE A CA 1
ATOM 1056 C C . ILE A 1 130 ? -17.745 -6.199 24.427 1.00 91.75 130 ILE A C 1
ATOM 1058 O O . ILE A 1 130 ? -18.080 -6.700 23.355 1.00 91.75 130 ILE A O 1
ATOM 1062 N N . TYR A 1 131 ? -18.059 -4.966 24.804 1.00 93.56 131 TYR A N 1
ATOM 1063 C CA . TYR A 1 131 ? -18.561 -3.974 23.877 1.00 93.56 131 TYR A CA 1
ATOM 1064 C C . TYR A 1 131 ? -17.458 -2.948 23.615 1.00 93.56 131 TYR A C 1
ATOM 1066 O O . TYR A 1 131 ? -17.286 -1.988 24.364 1.00 93.56 131 TYR A O 1
ATOM 1074 N N . GLY A 1 132 ? -16.664 -3.218 22.580 1.00 92.38 132 GLY A N 1
ATOM 1075 C CA . GLY A 1 132 ? -15.513 -2.415 22.171 1.00 92.38 132 GLY A CA 1
ATOM 1076 C C . GLY A 1 132 ? -15.708 -1.833 20.776 1.00 92.38 132 GLY A C 1
ATOM 1077 O O . GLY A 1 132 ? -16.455 -2.397 19.975 1.00 92.38 132 GLY A O 1
ATOM 1078 N N . ARG A 1 133 ? -15.025 -0.726 20.468 1.00 94.19 133 ARG A N 1
ATOM 1079 C CA . ARG A 1 133 ? -15.024 -0.096 19.142 1.00 94.19 133 ARG A CA 1
ATOM 1080 C C . ARG A 1 133 ? -13.617 -0.058 18.572 1.00 94.19 133 ARG A C 1
ATOM 1082 O O . ARG A 1 133 ? -12.831 0.842 18.868 1.00 94.19 133 ARG A O 1
ATOM 1089 N N . LEU A 1 134 ? -13.360 -0.987 17.660 1.00 96.38 134 LEU A N 1
ATOM 1090 C CA . LEU A 1 134 ? -12.113 -1.033 16.915 1.00 96.38 134 LEU A CA 1
ATOM 1091 C C . LEU A 1 134 ? -12.088 0.126 15.906 1.00 96.38 134 LEU A C 1
ATOM 1093 O O . LEU A 1 134 ? -12.907 0.180 14.984 1.00 96.38 134 LEU A O 1
ATOM 1097 N N . ASP A 1 135 ? -11.150 1.049 16.075 1.00 95.81 135 ASP A N 1
ATOM 1098 C CA . ASP A 1 135 ? -10.959 2.182 15.180 1.00 95.81 135 ASP A CA 1
ATOM 1099 C C . ASP A 1 135 ? -10.051 1.780 14.009 1.00 95.81 135 ASP A C 1
ATOM 1101 O O . ASP A 1 135 ? -8.941 1.262 14.186 1.00 95.81 135 ASP A O 1
ATOM 1105 N N . ALA A 1 136 ? -10.527 2.030 12.791 1.00 96.88 136 ALA A N 1
ATOM 1106 C CA . ALA A 1 136 ? -9.918 1.561 11.557 1.00 96.88 136 ALA A CA 1
ATOM 1107 C C . ALA A 1 136 ? -10.047 2.572 10.414 1.00 96.88 136 ALA A C 1
ATOM 1109 O O . ALA A 1 136 ? -10.910 3.451 10.402 1.00 96.88 136 ALA A O 1
ATOM 1110 N N . VAL A 1 137 ? -9.200 2.403 9.406 1.00 95.19 137 VAL A N 1
ATOM 1111 C CA . VAL A 1 137 ? -9.434 2.954 8.069 1.00 95.19 137 VAL A CA 1
ATOM 1112 C C . VAL A 1 137 ? -10.034 1.874 7.185 1.00 95.19 137 VAL A C 1
ATOM 1114 O O . VAL A 1 137 ? -9.686 0.707 7.329 1.00 95.19 137 VAL A O 1
ATOM 1117 N N . CYS A 1 138 ? -10.952 2.256 6.301 1.00 94.62 138 CYS A N 1
ATOM 1118 C CA . CYS A 1 138 ? -11.500 1.382 5.272 1.00 94.62 138 CYS A CA 1
ATOM 1119 C C . CYS A 1 138 ? -12.049 2.246 4.134 1.00 94.62 138 CYS A C 1
ATOM 1121 O O . CYS A 1 138 ? -12.931 3.075 4.359 1.00 94.62 138 CYS A O 1
ATOM 1123 N N . ASP A 1 139 ? -11.530 2.062 2.925 1.00 92.00 139 ASP A N 1
ATOM 1124 C CA . ASP A 1 139 ? -12.068 2.649 1.702 1.00 92.00 139 ASP A CA 1
ATOM 1125 C C . ASP A 1 139 ? -12.955 1.623 0.989 1.00 92.00 139 ASP A C 1
ATOM 1127 O O . ASP A 1 139 ? -12.495 0.840 0.157 1.00 92.00 139 ASP A O 1
ATOM 1131 N N . PHE A 1 140 ? -14.254 1.659 1.290 1.00 90.69 140 PHE A N 1
ATOM 1132 C CA . PHE A 1 140 ? -15.263 0.784 0.683 1.00 90.69 140 PHE A CA 1
ATOM 1133 C C . PHE A 1 140 ? -15.466 1.001 -0.826 1.00 90.69 140 PHE A C 1
ATOM 1135 O O . PHE A 1 140 ? -16.237 0.265 -1.446 1.00 90.69 140 PHE A O 1
ATOM 1142 N N . THR A 1 141 ? -14.807 1.996 -1.426 1.00 85.19 141 THR A N 1
ATOM 1143 C CA . THR A 1 141 ? -14.948 2.329 -2.848 1.00 85.19 141 THR A CA 1
ATOM 1144 C C . THR A 1 141 ? -13.858 1.714 -3.729 1.00 85.19 141 THR A C 1
ATOM 1146 O O . THR A 1 141 ? -14.023 1.662 -4.946 1.00 85.19 141 THR A O 1
ATOM 1149 N N . GLY A 1 142 ? -12.755 1.225 -3.154 1.00 77.38 142 GLY A N 1
ATOM 1150 C CA . GLY A 1 142 ? -11.659 0.619 -3.916 1.00 77.38 142 GLY A CA 1
ATOM 1151 C C . GLY A 1 142 ? -11.979 -0.792 -4.427 1.00 77.38 142 GLY A C 1
ATOM 1152 O O . GLY A 1 142 ? -12.660 -1.562 -3.754 1.00 77.38 142 GLY A O 1
ATOM 1153 N N . ALA A 1 143 ? -11.437 -1.184 -5.587 1.00 70.62 143 ALA A N 1
ATOM 1154 C CA . ALA A 1 143 ? -11.556 -2.562 -6.092 1.00 70.62 143 ALA A CA 1
ATOM 1155 C C . ALA A 1 143 ? -10.971 -3.591 -5.097 1.00 70.62 143 ALA A C 1
ATOM 1157 O O . ALA A 1 143 ? -11.579 -4.630 -4.851 1.00 70.62 143 ALA A O 1
ATOM 1158 N N . GLY A 1 144 ? -9.854 -3.247 -4.446 1.00 76.38 144 GLY A N 1
ATOM 1159 C CA . GLY A 1 144 ? -9.249 -3.985 -3.332 1.00 76.38 144 GLY A CA 1
ATOM 1160 C C . GLY A 1 144 ? -9.641 -3.455 -1.948 1.00 76.38 144 GLY A C 1
ATOM 1161 O O . GLY A 1 144 ? -8.790 -3.385 -1.068 1.00 76.38 144 GLY A O 1
ATOM 1162 N N . TRP A 1 145 ? -10.896 -3.035 -1.729 1.00 87.12 145 TRP A N 1
ATOM 1163 C CA . TRP A 1 145 ? -11.320 -2.386 -0.473 1.00 87.12 145 TRP A CA 1
ATOM 1164 C C . TRP A 1 145 ? -10.940 -3.174 0.796 1.00 87.12 145 TRP A C 1
ATOM 1166 O O . TRP A 1 145 ? -10.616 -2.576 1.820 1.00 87.12 145 TRP A O 1
ATOM 1176 N N . GLN A 1 146 ? -10.908 -4.510 0.737 1.00 89.94 146 GLN A N 1
ATOM 1177 C CA . GLN A 1 146 ? -10.496 -5.352 1.864 1.00 89.94 146 GLN A CA 1
ATOM 1178 C C . GLN A 1 146 ? -9.039 -5.107 2.284 1.00 89.94 146 GLN A C 1
ATOM 1180 O O . GLN A 1 146 ? -8.735 -5.213 3.465 1.00 89.94 146 GLN A O 1
ATOM 1185 N N . ASP A 1 147 ? -8.141 -4.788 1.350 1.00 88.69 147 ASP A N 1
ATOM 1186 C CA . ASP A 1 147 ? -6.734 -4.463 1.635 1.00 88.69 147 ASP A CA 1
ATOM 1187 C C . ASP A 1 147 ? -6.558 -3.031 2.163 1.00 88.69 147 ASP A C 1
ATOM 1189 O O . ASP A 1 147 ? -5.496 -2.673 2.660 1.00 88.69 147 ASP A O 1
ATOM 1193 N N . SER A 1 148 ? -7.603 -2.201 2.095 1.00 92.31 148 SER A N 1
ATOM 1194 C CA . SER A 1 148 ? -7.615 -0.884 2.740 1.00 92.31 148 SER A CA 1
ATOM 1195 C C . SER A 1 148 ? -8.068 -0.933 4.204 1.00 92.31 148 SER A C 1
ATOM 1197 O O . SER A 1 148 ? -7.887 0.053 4.919 1.00 92.31 148 SER A O 1
ATOM 1199 N N . LEU A 1 149 ? -8.658 -2.055 4.648 1.00 96.81 149 LEU A N 1
ATOM 1200 C CA . LEU A 1 149 ? -9.138 -2.233 6.016 1.00 96.81 149 LEU A CA 1
ATOM 1201 C C . LEU A 1 149 ? -7.956 -2.439 6.967 1.00 96.81 149 LEU A C 1
ATOM 1203 O O . LEU A 1 149 ? -7.424 -3.547 7.060 1.00 96.81 149 LEU A O 1
ATOM 1207 N N . HIS A 1 150 ? -7.596 -1.393 7.710 1.00 97.56 150 HIS A N 1
ATOM 1208 C CA . HIS A 1 150 ? -6.509 -1.434 8.686 1.00 97.56 150 HIS A CA 1
ATOM 1209 C C . HIS A 1 150 ? -6.940 -0.880 10.045 1.00 97.56 150 HIS A C 1
ATOM 1211 O O . HIS A 1 150 ? -7.355 0.276 10.150 1.00 97.56 150 HIS A O 1
ATOM 1217 N N . PHE A 1 151 ? -6.788 -1.688 11.092 1.00 97.88 151 PHE A N 1
ATOM 1218 C CA . PHE A 1 151 ? -7.066 -1.311 12.474 1.00 97.88 151 PHE A CA 1
ATOM 1219 C C . PHE A 1 151 ? -5.886 -0.556 13.079 1.00 97.88 151 PHE A C 1
ATOM 1221 O O . PHE A 1 151 ? -4.730 -0.976 12.975 1.00 97.88 151 PHE A O 1
ATOM 1228 N N . MET A 1 152 ? -6.196 0.565 13.728 1.00 94.56 152 MET A N 1
ATOM 1229 C CA . MET A 1 152 ? -5.217 1.480 14.314 1.00 94.56 152 MET A CA 1
ATOM 1230 C C . MET A 1 152 ? -5.261 1.464 15.842 1.00 94.56 152 MET A C 1
ATOM 1232 O O . MET A 1 152 ? -4.204 1.601 16.471 1.00 94.56 152 MET A O 1
ATOM 1236 N N . GLU A 1 153 ? -6.457 1.303 16.425 1.00 93.19 153 GLU A N 1
ATOM 1237 C CA . GLU A 1 153 ? -6.704 1.327 17.876 1.00 93.19 153 GLU A CA 1
ATOM 1238 C C . GLU A 1 153 ? -7.878 0.399 18.250 1.00 93.19 153 GLU A C 1
ATOM 1240 O O . GLU A 1 153 ? -8.856 0.351 17.504 1.00 93.19 153 GLU A O 1
ATOM 1245 N N . PRO A 1 154 ? -7.814 -0.343 19.368 1.00 90.62 154 PRO A N 1
ATOM 1246 C CA . PRO A 1 154 ? -8.862 -1.300 19.731 1.00 90.62 154 PRO A CA 1
ATOM 1247 C C . PRO A 1 154 ? -10.033 -0.731 20.567 1.00 90.62 154 PRO A C 1
ATOM 1249 O O . PRO A 1 154 ? -11.146 -1.202 20.375 1.00 90.62 154 PRO A O 1
ATOM 1252 N N . ASN A 1 155 ? -9.813 0.245 21.460 1.00 91.31 155 ASN A N 1
ATOM 1253 C CA . ASN A 1 155 ? -10.803 0.853 22.383 1.00 91.31 155 ASN A CA 1
ATOM 1254 C C . ASN A 1 155 ? -11.891 -0.123 22.895 1.00 91.31 155 ASN A C 1
ATOM 1256 O O . ASN A 1 155 ? -13.013 -0.159 22.377 1.00 91.31 155 ASN A O 1
ATOM 1260 N N . LEU A 1 156 ? -11.567 -0.939 23.899 1.00 92.19 156 LEU A N 1
ATOM 1261 C CA . LEU A 1 156 ? -12.433 -2.027 24.378 1.00 92.19 156 LEU A CA 1
ATOM 1262 C C . LEU A 1 156 ? -13.254 -1.679 25.632 1.00 92.19 156 LEU A C 1
ATOM 1264 O O . LEU A 1 156 ? -14.098 -2.476 26.047 1.00 92.19 156 LEU A O 1
ATOM 1268 N N . SER A 1 157 ? -13.045 -0.502 26.216 1.00 88.25 157 SER A N 1
ATOM 1269 C CA . SER A 1 157 ? -13.856 0.063 27.302 1.00 88.25 157 SER A CA 1
ATOM 1270 C C . SER A 1 157 ? -14.206 1.523 27.026 1.00 88.25 157 SER A C 1
ATOM 1272 O O . SER A 1 157 ? -13.497 2.188 26.274 1.00 88.25 157 SER A O 1
ATOM 1274 N N . GLY A 1 158 ? -15.292 2.020 27.626 1.00 78.75 158 GLY A N 1
ATOM 1275 C CA . GLY A 1 158 ? -15.634 3.446 27.566 1.00 78.75 158 GLY A CA 1
ATOM 1276 C C . GLY A 1 158 ? -15.921 3.975 26.162 1.00 78.75 158 GLY A C 1
ATOM 1277 O O . GLY A 1 158 ? -15.412 5.003 25.714 1.00 78.75 158 GLY A O 1
ATOM 1278 N N . VAL A 1 159 ? -16.694 3.206 25.395 1.00 82.69 159 VAL A N 1
ATOM 1279 C CA . VAL A 1 159 ? -16.940 3.504 23.985 1.00 82.69 159 VAL A CA 1
ATOM 1280 C C . VAL A 1 159 ? -18.036 4.557 23.838 1.00 82.69 159 VAL A C 1
ATOM 1282 O O . VAL A 1 159 ? -19.206 4.267 24.069 1.00 82.69 159 VAL A O 1
ATOM 1285 N N . GLY A 1 160 ? -17.672 5.738 23.336 1.00 84.25 160 GLY A N 1
ATOM 1286 C CA . GLY A 1 160 ? -18.642 6.728 22.851 1.00 84.25 160 GLY A CA 1
ATOM 1287 C C . GLY A 1 160 ? -19.217 6.409 21.459 1.00 84.25 160 GLY A C 1
ATOM 1288 O O . GLY A 1 160 ? -18.663 5.618 20.688 1.00 84.25 160 GLY A O 1
ATOM 1289 N N . GLY A 1 161 ? -20.300 7.079 21.089 1.00 88.81 161 GLY A N 1
ATOM 1290 C CA . GLY A 1 161 ? -20.985 6.958 19.802 1.00 88.81 161 GLY A CA 1
ATOM 1291 C C . GLY A 1 161 ? -22.109 5.919 19.755 1.00 88.81 161 GLY A C 1
ATOM 1292 O O . GLY A 1 161 ? -22.701 5.746 18.691 1.00 88.81 161 GLY A O 1
ATOM 1293 N N . ILE A 1 162 ? -22.420 5.240 20.867 1.00 93.06 162 ILE A N 1
ATOM 1294 C CA . ILE A 1 162 ? -23.470 4.207 20.940 1.00 93.06 162 ILE A CA 1
ATOM 1295 C C . ILE A 1 162 ? -24.849 4.780 20.595 1.00 93.06 162 ILE A C 1
ATOM 1297 O O . ILE A 1 162 ? -25.633 4.135 19.903 1.00 93.06 162 ILE A O 1
ATOM 1301 N N . HIS A 1 163 ? -25.151 5.983 21.075 1.00 92.56 163 HIS A N 1
ATOM 1302 C CA . HIS A 1 163 ? -26.382 6.711 20.797 1.00 92.56 163 HIS A CA 1
ATOM 1303 C C . HIS A 1 163 ? -26.223 7.677 19.619 1.00 92.56 163 HIS A C 1
ATOM 1305 O O . HIS A 1 163 ? -27.112 7.769 18.772 1.00 92.56 163 HIS A O 1
ATOM 1311 N N . PHE A 1 164 ? -25.098 8.386 19.539 1.00 91.38 164 PHE A N 1
ATOM 1312 C CA . PHE A 1 164 ? -24.894 9.459 18.568 1.00 91.38 164 PHE A CA 1
ATOM 1313 C C . PHE A 1 164 ? -24.798 8.967 17.127 1.00 91.38 164 PHE A C 1
ATOM 1315 O O . PHE A 1 164 ? -25.322 9.640 16.239 1.00 91.38 164 PHE A O 1
ATOM 1322 N N . ALA A 1 165 ? -24.169 7.813 16.875 1.00 93.62 165 ALA A N 1
ATOM 1323 C CA . ALA A 1 165 ? -24.068 7.289 15.515 1.00 93.62 165 ALA A CA 1
ATOM 1324 C C . ALA A 1 165 ? -25.452 6.906 14.943 1.00 93.62 165 ALA A C 1
ATOM 1326 O O . ALA A 1 165 ? -25.812 7.464 13.902 1.00 93.62 165 ALA A O 1
ATOM 1327 N N . PRO A 1 166 ? -26.308 6.130 15.645 1.00 95.44 166 PRO A N 1
ATOM 1328 C CA . PRO A 1 166 ? -27.670 5.861 15.177 1.00 95.44 166 PRO A CA 1
ATOM 1329 C C . PRO A 1 166 ? -28.546 7.107 15.032 1.00 95.44 166 PRO A C 1
ATOM 1331 O O . PRO A 1 166 ? -29.363 7.183 14.115 1.00 95.44 166 PRO A O 1
ATOM 1334 N N . VAL A 1 167 ? -28.399 8.110 15.907 1.00 94.75 167 VAL A N 1
ATOM 1335 C CA . VAL A 1 167 ? -29.136 9.376 15.750 1.00 94.75 167 VAL A CA 1
ATOM 1336 C C . VAL A 1 167 ? -28.667 10.124 14.501 1.00 94.75 167 VAL A C 1
ATOM 1338 O O . VAL A 1 167 ? -29.507 10.593 13.734 1.00 94.75 167 VAL A O 1
ATOM 1341 N N . ALA A 1 168 ? -27.356 10.195 14.242 1.00 95.38 168 ALA A N 1
ATOM 1342 C CA . ALA A 1 168 ? -26.827 10.782 13.012 1.00 95.38 168 ALA A CA 1
ATOM 1343 C C . ALA A 1 168 ? -27.395 10.076 11.773 1.00 95.38 168 ALA A C 1
ATOM 1345 O O . ALA A 1 168 ? -27.923 10.738 10.881 1.00 95.38 168 ALA A O 1
ATOM 1346 N N . GLU A 1 169 ? -27.353 8.744 11.736 1.00 96.88 169 GLU A N 1
ATOM 1347 C CA . GLU A 1 169 ? -27.909 7.932 10.648 1.00 96.88 169 GLU A CA 1
ATOM 1348 C C . GLU A 1 169 ? -29.400 8.219 10.435 1.00 96.88 169 GLU A C 1
ATOM 1350 O O . GLU A 1 169 ? -29.817 8.505 9.312 1.00 96.88 169 GLU A O 1
ATOM 1355 N N . GLN A 1 170 ? -30.193 8.247 11.510 1.00 96.38 170 GLN A N 1
ATOM 1356 C CA . GLN A 1 170 ? -31.628 8.544 11.461 1.00 96.38 170 GLN A CA 1
ATOM 1357 C C . GLN A 1 170 ? -31.925 9.962 10.959 1.00 96.38 170 GLN A C 1
ATOM 1359 O O . GLN A 1 170 ? -32.840 10.152 10.154 1.00 96.38 170 GLN A O 1
ATOM 1364 N N . LEU A 1 171 ? -31.158 10.965 11.393 1.00 96.12 171 LEU A N 1
ATOM 1365 C CA . LEU A 1 171 ? -31.327 12.350 10.948 1.00 96.12 171 LEU A CA 1
ATOM 1366 C C . LEU A 1 171 ? -30.939 12.523 9.473 1.00 96.12 171 LEU A C 1
ATOM 1368 O O . LEU A 1 171 ? -31.684 13.146 8.712 1.00 96.12 171 LEU A O 1
ATOM 1372 N N . VAL A 1 172 ? -29.829 11.919 9.036 1.00 96.00 172 VAL A N 1
ATOM 1373 C CA . VAL A 1 172 ? -29.414 11.926 7.624 1.00 96.00 172 VAL A CA 1
ATOM 1374 C C . VAL A 1 172 ? -30.434 11.188 6.748 1.00 96.00 172 VAL A C 1
ATOM 1376 O O . VAL A 1 172 ? -30.826 11.707 5.699 1.00 96.00 172 VAL A O 1
ATOM 1379 N N . MET A 1 173 ? -30.928 10.032 7.196 1.00 95.31 173 MET A N 1
ATOM 1380 C CA . MET A 1 173 ? -31.989 9.264 6.534 1.00 95.31 173 MET A CA 1
ATOM 1381 C C . MET A 1 173 ? -33.288 10.073 6.399 1.00 95.31 173 MET A C 1
ATOM 1383 O O . MET A 1 173 ? -33.974 9.985 5.383 1.00 95.31 173 MET A O 1
ATOM 1387 N N . ARG A 1 174 ? -33.630 10.884 7.407 1.00 95.06 174 ARG A N 1
ATOM 1388 C CA . ARG A 1 174 ? -34.858 11.689 7.433 1.00 95.06 174 ARG A CA 1
ATOM 1389 C C . ARG A 1 174 ? -34.771 12.949 6.573 1.00 95.06 174 ARG A C 1
ATOM 1391 O O . ARG A 1 174 ? -35.737 13.269 5.886 1.00 95.06 174 ARG A O 1
ATOM 1398 N N . ASP A 1 175 ? -33.661 13.683 6.636 1.00 90.25 175 ASP A N 1
ATOM 1399 C CA . ASP A 1 175 ? -33.601 15.051 6.100 1.00 90.25 175 ASP A CA 1
ATOM 1400 C C . ASP A 1 175 ? -32.748 15.198 4.837 1.00 90.25 175 ASP A C 1
ATOM 1402 O O . ASP A 1 175 ? -33.067 16.017 3.971 1.00 90.25 175 ASP A O 1
ATOM 1406 N N . ILE A 1 176 ? -31.678 14.412 4.702 1.00 93.25 176 ILE A N 1
ATOM 1407 C CA . ILE A 1 176 ? -30.776 14.489 3.547 1.00 93.25 176 ILE A CA 1
ATOM 1408 C C . ILE A 1 176 ? -31.221 13.503 2.473 1.00 93.25 176 ILE A C 1
ATOM 1410 O O . ILE A 1 176 ? -31.399 13.894 1.317 1.00 93.25 176 ILE A O 1
ATOM 1414 N N . LEU A 1 177 ? -31.422 12.234 2.843 1.00 93.00 177 LEU A N 1
ATOM 1415 C CA . LEU A 1 177 ? -31.661 11.168 1.874 1.00 93.00 177 LEU A CA 1
ATOM 1416 C C . LEU A 1 177 ? -32.873 11.432 0.959 1.00 93.00 177 LEU A C 1
ATOM 1418 O O . LEU A 1 177 ? -32.706 11.255 -0.246 1.00 93.00 177 LEU A O 1
ATOM 1422 N N . PRO A 1 178 ? -34.039 11.936 1.421 1.00 89.75 178 PRO A N 1
ATOM 1423 C CA . PRO A 1 178 ? -35.162 12.218 0.523 1.00 89.75 178 PRO A CA 1
ATOM 1424 C C . PRO A 1 178 ? -34.819 13.250 -0.557 1.00 89.75 178 PRO A C 1
ATOM 1426 O O . PRO A 1 178 ? -35.288 13.148 -1.690 1.00 89.75 178 PRO A O 1
ATOM 1429 N N . THR A 1 179 ? -33.962 14.219 -0.225 1.00 88.38 179 THR A N 1
ATOM 1430 C CA . THR A 1 179 ? -33.469 15.223 -1.174 1.00 88.38 179 THR A CA 1
ATOM 1431 C C . THR A 1 179 ? -32.553 14.575 -2.213 1.00 88.38 179 THR A C 1
ATOM 1433 O O . THR A 1 179 ? -32.701 14.824 -3.407 1.00 88.38 179 THR A O 1
ATOM 1436 N N . LEU A 1 180 ? -31.648 13.692 -1.781 1.00 86.56 180 LEU A N 1
ATOM 1437 C CA . LEU A 1 180 ? -30.744 12.967 -2.679 1.00 86.56 180 LEU A CA 1
ATOM 1438 C C . LEU A 1 180 ? -31.501 11.987 -3.591 1.00 86.56 180 LEU A C 1
ATOM 1440 O O . LEU A 1 180 ? -31.248 11.954 -4.795 1.00 86.56 180 LEU A O 1
ATOM 1444 N N . LEU A 1 181 ? -32.485 11.259 -3.056 1.00 87.00 181 LEU A N 1
ATOM 1445 C CA . LEU A 1 181 ? -33.358 10.361 -3.821 1.00 87.00 181 LEU A CA 1
ATOM 1446 C C . LEU A 1 181 ? -34.221 11.107 -4.844 1.00 87.00 181 LEU A C 1
ATOM 1448 O O . LEU A 1 181 ? -34.526 10.558 -5.899 1.00 87.00 181 LEU A O 1
ATOM 1452 N N . GLY A 1 182 ? -34.561 12.375 -4.591 1.00 77.50 182 GLY A N 1
ATOM 1453 C CA . GLY A 1 182 ? -35.206 13.237 -5.586 1.00 77.50 182 GLY A CA 1
ATOM 1454 C C . GLY A 1 182 ? -34.371 13.431 -6.861 1.00 77.50 182 GLY A C 1
ATOM 1455 O O . GLY A 1 182 ? -34.936 13.650 -7.933 1.00 77.50 182 GLY A O 1
ATOM 1456 N N . HIS A 1 183 ? -33.043 13.307 -6.763 1.00 82.44 183 HIS A N 1
ATOM 1457 C CA . HIS A 1 183 ? -32.106 13.415 -7.886 1.00 82.44 183 HIS A CA 1
ATOM 1458 C C . HIS A 1 183 ? -31.603 12.059 -8.406 1.00 82.44 183 HIS A C 1
ATOM 1460 O O . HIS A 1 183 ? -31.185 11.979 -9.563 1.00 82.44 183 HIS A O 1
ATOM 1466 N N . ASP A 1 184 ? -31.662 10.997 -7.598 1.00 82.00 184 ASP A N 1
ATOM 1467 C CA . ASP A 1 184 ? -31.381 9.620 -8.020 1.00 82.00 184 ASP A CA 1
ATOM 1468 C C . ASP A 1 184 ? -32.357 8.616 -7.364 1.00 82.00 184 ASP A C 1
ATOM 1470 O O . ASP A 1 184 ? -32.026 7.987 -6.356 1.00 82.00 184 ASP A O 1
ATOM 1474 N N . PRO A 1 185 ? -33.563 8.429 -7.940 1.00 84.44 185 PRO A N 1
ATOM 1475 C CA . PRO A 1 185 ? -34.602 7.574 -7.357 1.00 84.44 185 PRO A CA 1
ATOM 1476 C C . PRO A 1 185 ? -34.275 6.076 -7.355 1.00 84.44 185 PRO A C 1
ATOM 1478 O O . PRO A 1 185 ? -35.012 5.293 -6.766 1.00 84.44 185 PRO A O 1
ATOM 1481 N N . GLY A 1 186 ? -33.224 5.654 -8.064 1.00 85.06 186 GLY A N 1
ATOM 1482 C CA . GLY A 1 186 ? -32.833 4.248 -8.155 1.00 85.06 186 GLY A CA 1
ATOM 1483 C C . GLY A 1 186 ? -31.853 3.814 -7.066 1.00 85.06 186 GLY A C 1
ATOM 1484 O O . GLY A 1 186 ? -31.223 2.768 -7.225 1.00 85.06 186 GLY A O 1
ATOM 1485 N N . LEU A 1 187 ? -31.569 4.661 -6.076 1.00 87.50 187 LEU A N 1
ATOM 1486 C CA . LEU A 1 187 ? -30.777 4.288 -4.908 1.00 87.50 187 LEU A CA 1
ATOM 1487 C C . LEU A 1 187 ? -31.708 3.615 -3.896 1.00 87.50 187 LEU A C 1
ATOM 1489 O O . LEU A 1 187 ? -32.689 4.216 -3.463 1.00 87.50 187 LEU A O 1
ATOM 1493 N N . VAL A 1 188 ? -31.389 2.377 -3.529 1.00 91.19 188 VAL A N 1
ATOM 1494 C CA . VAL A 1 188 ? -32.030 1.673 -2.414 1.00 91.19 188 VAL A CA 1
ATOM 1495 C C . VAL A 1 188 ? -31.068 1.781 -1.244 1.00 91.19 188 VAL A C 1
ATOM 1497 O O . VAL A 1 188 ? -29.960 1.253 -1.311 1.00 91.19 188 VAL A O 1
ATOM 1500 N N . VAL A 1 189 ? -31.459 2.563 -0.242 1.00 94.50 189 VAL A N 1
ATOM 1501 C CA . VAL A 1 189 ? -30.640 2.885 0.927 1.00 94.50 189 VAL A CA 1
ATOM 1502 C C . VAL A 1 189 ? -31.476 2.612 2.165 1.00 94.50 189 VAL A C 1
ATOM 1504 O O . VAL A 1 189 ? -32.628 3.045 2.234 1.00 94.50 189 VAL A O 1
ATOM 1507 N N . GLU A 1 190 ? -30.893 1.916 3.129 1.00 95.38 190 GLU A N 1
ATOM 1508 C CA . GLU A 1 190 ? -31.519 1.523 4.383 1.00 95.38 190 GLU A CA 1
ATOM 1509 C C . GLU A 1 190 ? -30.657 1.956 5.574 1.00 95.38 190 GLU A C 1
ATOM 1511 O O . GLU A 1 190 ? -29.469 2.274 5.449 1.00 95.38 190 GLU A O 1
ATOM 1516 N N . LEU A 1 191 ? -31.283 2.006 6.748 1.00 95.50 191 LEU A N 1
ATOM 1517 C CA . LEU A 1 191 ? -30.545 2.182 7.992 1.00 95.50 191 LEU A CA 1
ATOM 1518 C C . LEU A 1 191 ? -29.800 0.881 8.318 1.00 95.50 191 LEU A C 1
ATOM 1520 O O . LEU A 1 191 ? -30.405 -0.188 8.188 1.00 95.50 191 LEU A O 1
ATOM 1524 N N . PRO A 1 192 ? -28.543 0.957 8.788 1.00 93.75 192 PRO A N 1
ATOM 1525 C CA . PRO A 1 192 ? -27.875 -0.212 9.337 1.00 93.75 192 PRO A CA 1
ATOM 1526 C C . PRO A 1 192 ? -28.582 -0.696 10.611 1.00 93.75 192 PRO A C 1
ATOM 1528 O O . PRO A 1 192 ? -29.494 -0.049 11.144 1.00 93.75 192 PRO A O 1
ATOM 1531 N N . ARG A 1 193 ? -28.153 -1.850 11.136 1.00 91.62 193 ARG A N 1
ATOM 1532 C CA . ARG A 1 193 ? -28.634 -2.323 12.445 1.00 91.62 193 ARG A CA 1
ATOM 1533 C C . ARG A 1 193 ? -28.359 -1.272 13.521 1.00 91.62 193 ARG A C 1
ATOM 1535 O O . ARG A 1 193 ? -27.228 -0.824 13.679 1.00 91.62 193 ARG A O 1
ATOM 1542 N N . ASP A 1 194 ? -29.389 -0.932 14.295 1.00 94.62 194 ASP A N 1
ATOM 1543 C CA . ASP A 1 194 ? -29.280 0.085 15.341 1.00 94.62 194 ASP A CA 1
ATOM 1544 C C . ASP A 1 194 ? -28.272 -0.357 16.411 1.00 94.62 194 ASP A C 1
ATOM 1546 O O . ASP A 1 194 ? -28.479 -1.337 17.134 1.00 94.62 194 ASP A O 1
ATOM 1550 N N . GLN A 1 195 ? -27.172 0.386 16.513 1.00 95.31 195 GLN A N 1
ATOM 1551 C CA . GLN A 1 195 ? -26.086 0.100 17.443 1.00 95.31 195 GLN A CA 1
ATOM 1552 C C . GLN A 1 195 ? -26.558 0.053 18.909 1.00 95.31 195 GLN A C 1
ATOM 1554 O O . GLN A 1 195 ? -26.007 -0.712 19.701 1.00 95.31 195 GLN A O 1
ATOM 1559 N N . ARG A 1 196 ? -27.608 0.800 19.278 1.00 95.38 196 ARG A N 1
ATOM 1560 C CA . ARG A 1 196 ? -28.179 0.786 20.638 1.00 95.38 196 ARG A CA 1
ATOM 1561 C C . ARG A 1 196 ? -28.863 -0.542 20.943 1.00 95.38 196 ARG A C 1
ATOM 1563 O O . ARG A 1 196 ? -28.751 -1.043 22.059 1.00 95.38 196 ARG A O 1
ATOM 1570 N N . ASP A 1 197 ? -29.537 -1.116 19.947 1.00 95.25 197 ASP A N 1
ATOM 1571 C CA . ASP A 1 197 ? -30.193 -2.418 20.068 1.00 95.25 197 ASP A CA 1
ATOM 1572 C C . ASP A 1 197 ? -29.152 -3.552 20.126 1.00 95.25 197 ASP A C 1
ATOM 1574 O O . ASP A 1 197 ? -29.293 -4.476 20.925 1.00 95.25 197 ASP A O 1
ATOM 1578 N N . LEU A 1 198 ? -28.058 -3.458 19.358 1.00 95.69 198 LEU A N 1
ATOM 1579 C CA . LEU A 1 198 ? -26.935 -4.405 19.450 1.00 95.69 198 LEU A CA 1
ATOM 1580 C C . LEU A 1 198 ? -26.263 -4.368 20.831 1.00 95.69 198 LEU A C 1
ATOM 1582 O O . LEU A 1 198 ? -25.985 -5.414 21.421 1.00 95.69 198 LEU A O 1
ATOM 1586 N N . PHE A 1 199 ? -26.032 -3.163 21.354 1.00 95.75 199 PHE A N 1
ATOM 1587 C CA . PHE A 1 199 ? -25.431 -2.941 22.665 1.00 95.75 199 PHE A CA 1
ATOM 1588 C C . PHE A 1 199 ? -26.266 -3.539 23.802 1.00 95.75 199 PHE A C 1
ATOM 1590 O O . PHE A 1 199 ? -25.753 -4.308 24.615 1.00 95.75 199 PHE A O 1
ATOM 1597 N N . ILE A 1 200 ? -27.565 -3.228 23.849 1.00 95.25 200 ILE A N 1
ATOM 1598 C CA . ILE A 1 200 ? -28.432 -3.728 24.921 1.00 95.25 200 ILE A CA 1
ATOM 1599 C C . ILE A 1 200 ? -28.647 -5.239 24.823 1.00 95.25 200 ILE A C 1
ATOM 1601 O O . ILE A 1 200 ? -28.685 -5.915 25.850 1.00 95.25 200 ILE A O 1
ATOM 1605 N N . GLN A 1 201 ? -28.714 -5.790 23.606 1.00 95.12 201 GLN A N 1
ATOM 1606 C CA . GLN A 1 201 ? -28.827 -7.232 23.410 1.00 95.12 201 GLN A CA 1
ATOM 1607 C C . GLN A 1 201 ? -27.609 -7.966 23.984 1.00 95.12 201 GLN A C 1
ATOM 1609 O O . GLN A 1 201 ? -27.785 -8.977 24.656 1.00 95.12 201 GLN A O 1
ATOM 1614 N N . LEU A 1 202 ? -26.396 -7.424 23.818 1.00 94.75 202 LEU A N 1
ATOM 1615 C CA . LEU A 1 202 ? -25.190 -7.992 24.430 1.00 94.75 202 LEU A CA 1
ATOM 1616 C C . LEU A 1 202 ? -25.273 -8.021 25.967 1.00 94.75 202 LEU A C 1
ATOM 1618 O O . LEU A 1 202 ? -24.865 -9.008 26.578 1.00 94.75 202 LEU A O 1
ATOM 1622 N N . LEU A 1 203 ? -25.802 -6.965 26.598 1.00 95.06 203 LEU A N 1
ATOM 1623 C CA . LEU A 1 203 ? -25.987 -6.910 28.056 1.00 95.06 203 LEU A CA 1
ATOM 1624 C C . LEU A 1 203 ? -27.009 -7.950 28.536 1.00 95.06 203 LEU A C 1
ATOM 1626 O O . LEU A 1 203 ? -26.769 -8.638 29.528 1.00 95.06 203 LEU A O 1
ATOM 1630 N N . ILE A 1 204 ? -28.121 -8.095 27.810 1.00 93.50 204 ILE A N 1
ATOM 1631 C CA . ILE A 1 204 ? -29.167 -9.085 28.100 1.00 93.50 204 ILE A CA 1
ATOM 1632 C C . ILE A 1 204 ? -28.629 -10.511 27.933 1.00 93.50 204 ILE A C 1
ATOM 1634 O O . ILE A 1 204 ? -28.864 -11.366 28.788 1.00 93.50 204 ILE A O 1
ATOM 1638 N N . ASP A 1 205 ? -27.905 -10.783 26.849 1.00 93.00 205 ASP A N 1
ATOM 1639 C CA . ASP A 1 205 ? -27.335 -12.106 26.581 1.00 93.00 205 ASP A CA 1
ATOM 1640 C C . ASP A 1 205 ? -26.266 -12.461 27.616 1.00 93.00 205 ASP A C 1
ATOM 1642 O O . ASP A 1 205 ? -26.218 -13.597 28.095 1.00 93.00 205 ASP A O 1
ATOM 1646 N N . HIS A 1 206 ? -25.475 -11.475 28.049 1.00 94.38 206 HIS A N 1
ATOM 1647 C CA . HIS A 1 206 ? -24.543 -11.654 29.153 1.00 94.38 206 HIS A CA 1
ATOM 1648 C C . HIS A 1 206 ? -25.277 -11.990 30.455 1.00 94.38 206 HIS A C 1
ATOM 1650 O O . HIS A 1 206 ? -24.964 -13.014 31.055 1.00 94.38 206 HIS A O 1
ATOM 1656 N N . ALA A 1 207 ? -26.311 -11.224 30.833 1.00 93.94 207 ALA A N 1
ATOM 1657 C CA . ALA A 1 207 ? -27.128 -11.491 32.022 1.00 93.94 207 ALA A CA 1
ATOM 1658 C C . ALA A 1 207 ? -27.724 -12.909 32.018 1.00 93.94 207 ALA A C 1
ATOM 1660 O O . ALA A 1 207 ? -27.663 -13.611 33.026 1.00 93.94 207 ALA A O 1
ATOM 1661 N N . ARG A 1 208 ? -28.247 -13.365 30.873 1.00 92.44 208 ARG A N 1
ATOM 1662 C CA . ARG A 1 208 ? -28.768 -14.733 30.707 1.00 92.44 208 ARG A CA 1
ATOM 1663 C C . ARG A 1 208 ? -27.682 -15.791 30.861 1.00 92.44 208 ARG A C 1
ATOM 1665 O O . ARG A 1 208 ? -27.920 -16.809 31.501 1.00 92.44 208 ARG A O 1
ATOM 1672 N N . THR A 1 209 ? -26.504 -15.549 30.290 1.00 92.19 209 THR A N 1
ATOM 1673 C CA . THR A 1 209 ? -25.373 -16.488 30.341 1.00 92.19 209 THR A CA 1
ATOM 1674 C C . THR A 1 209 ? -24.886 -16.711 31.772 1.00 92.19 209 THR A C 1
ATOM 1676 O O . THR A 1 209 ? -24.501 -17.823 32.117 1.00 92.19 209 THR A O 1
ATOM 1679 N N . ILE A 1 210 ? -24.963 -15.683 32.622 1.00 92.50 210 ILE A N 1
ATOM 1680 C CA . ILE A 1 210 ? -24.621 -15.768 34.050 1.00 92.50 210 ILE A CA 1
ATOM 1681 C C . ILE A 1 210 ? -25.836 -16.047 34.959 1.00 92.50 210 ILE A C 1
ATOM 1683 O O . ILE A 1 210 ? -25.772 -15.805 36.165 1.00 92.50 210 ILE A O 1
ATOM 1687 N N . GLU A 1 211 ? -26.944 -16.534 34.386 1.00 92.12 211 GLU A N 1
ATOM 1688 C CA . GLU A 1 211 ? -28.167 -16.955 35.093 1.00 92.12 211 GLU A CA 1
ATOM 1689 C C . GLU A 1 211 ? -28.822 -15.842 35.944 1.00 92.12 211 GLU A C 1
ATOM 1691 O O . GLU A 1 211 ? -29.287 -16.056 37.067 1.00 92.12 211 GLU A O 1
ATOM 1696 N N . ARG A 1 212 ? -28.863 -14.612 35.412 1.00 90.75 212 ARG A N 1
ATOM 1697 C CA . ARG A 1 212 ? -29.490 -13.438 36.045 1.00 90.75 212 ARG A CA 1
ATOM 1698 C C . ARG A 1 212 ? -30.775 -13.017 35.332 1.00 90.75 212 ARG A C 1
ATOM 1700 O O . ARG A 1 212 ? -30.792 -12.101 34.512 1.00 90.75 212 ARG A O 1
ATOM 1707 N N . ASP A 1 213 ? -31.880 -13.648 35.715 1.00 78.44 213 ASP A N 1
ATOM 1708 C CA . ASP A 1 213 ? -33.164 -13.540 35.005 1.00 78.44 213 ASP A CA 1
ATOM 1709 C C . ASP A 1 213 ? -33.865 -12.170 35.092 1.00 78.44 213 ASP A C 1
ATOM 1711 O O . ASP A 1 213 ? -34.696 -11.859 34.240 1.00 78.44 213 ASP A O 1
ATOM 1715 N N . SER A 1 214 ? -33.574 -11.342 36.106 1.00 84.19 214 SER A N 1
ATOM 1716 C CA . SER A 1 214 ? -34.220 -10.023 36.253 1.00 84.19 214 SER A CA 1
ATOM 1717 C C . SER A 1 214 ? -33.641 -8.938 35.348 1.00 84.19 214 SER A C 1
ATOM 1719 O O . SER A 1 214 ? -34.297 -7.914 35.173 1.00 84.19 214 SER A O 1
ATOM 1721 N N . CYS A 1 215 ? -32.449 -9.159 34.778 1.00 86.69 215 CYS A N 1
ATOM 1722 C CA . CYS A 1 215 ? -31.761 -8.245 33.866 1.00 86.69 215 CYS A CA 1
ATOM 1723 C C . CYS A 1 215 ? -31.772 -6.769 34.327 1.00 86.69 215 CYS A C 1
ATOM 1725 O O . CYS A 1 215 ? -31.955 -5.856 33.521 1.00 86.69 215 CYS A O 1
ATOM 1727 N N . GLN A 1 216 ? -31.601 -6.519 35.629 1.00 94.12 216 GLN A N 1
ATOM 1728 C CA . GLN A 1 216 ? -31.464 -5.164 36.165 1.00 94.12 216 GLN A CA 1
ATOM 1729 C C . GLN A 1 216 ? -30.057 -4.652 35.850 1.00 94.12 216 GLN A C 1
ATOM 1731 O O . GLN A 1 216 ? -29.067 -5.192 36.345 1.00 94.12 216 GLN A O 1
ATOM 1736 N N . LEU A 1 217 ? -29.960 -3.637 34.994 1.00 96.25 217 LEU A N 1
ATOM 1737 C CA . LEU A 1 217 ? -28.683 -3.159 34.467 1.00 96.25 217 LEU A CA 1
ATOM 1738 C C . LEU A 1 217 ? -28.187 -1.937 35.243 1.00 96.25 217 LEU A C 1
ATOM 1740 O O . LEU A 1 217 ? -28.978 -1.182 35.807 1.00 96.25 217 LEU A O 1
ATOM 1744 N N . CYS A 1 218 ? -26.878 -1.705 35.230 1.00 96.06 218 CYS A N 1
ATOM 1745 C CA . CYS A 1 218 ? -26.278 -0.466 35.720 1.00 96.06 218 CYS A CA 1
ATOM 1746 C C . CYS A 1 218 ? -25.232 0.046 34.741 1.00 96.06 218 CYS A C 1
ATOM 1748 O O . CYS A 1 218 ? -24.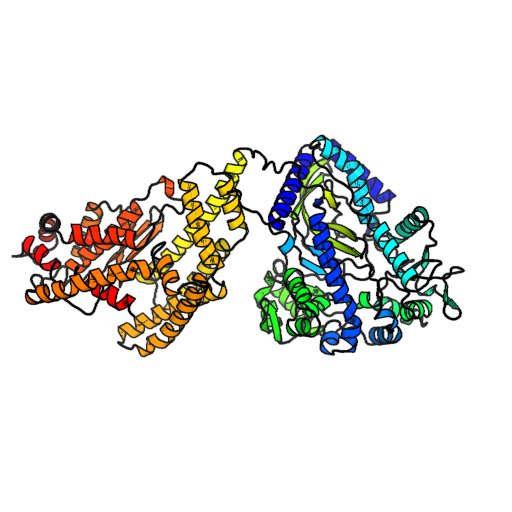327 -0.694 34.363 1.00 96.06 218 CYS A O 1
ATOM 1750 N N . PHE A 1 219 ? -25.316 1.312 34.355 1.00 94.69 219 PHE A N 1
ATOM 1751 C CA . PHE A 1 219 ? -24.217 1.985 33.673 1.00 94.69 219 PHE A CA 1
ATOM 1752 C C . PHE A 1 219 ? -23.389 2.691 34.743 1.00 94.69 219 PHE A C 1
ATOM 1754 O O . PHE A 1 219 ? -23.921 3.448 35.560 1.00 94.69 219 PHE A O 1
ATOM 1761 N N . VAL A 1 220 ? -22.107 2.335 34.800 1.00 93.25 220 VAL A N 1
ATOM 1762 C CA . VAL A 1 220 ? -21.149 2.843 35.778 1.00 93.25 220 VAL A CA 1
ATOM 1763 C C . VAL A 1 220 ? -20.164 3.750 35.058 1.00 93.25 220 VAL A C 1
ATOM 1765 O O . VAL A 1 220 ? -19.296 3.269 34.330 1.00 93.25 220 VAL A O 1
ATOM 1768 N N . GLU A 1 221 ? -20.305 5.055 35.253 1.00 86.25 221 GLU A N 1
ATOM 1769 C CA . GLU A 1 221 ? -19.614 6.071 34.455 1.00 86.25 221 GLU A CA 1
ATOM 1770 C C . GLU A 1 221 ? -19.358 7.364 35.253 1.00 86.25 221 GLU A C 1
ATOM 1772 O O . GLU A 1 221 ? -19.872 7.490 36.374 1.00 86.25 221 GLU A O 1
ATOM 1777 N N . PRO A 1 222 ? -18.568 8.321 34.719 1.00 80.81 222 PRO A N 1
ATOM 1778 C CA . PRO A 1 222 ? -18.280 9.612 35.347 1.00 80.81 222 PRO A CA 1
ATOM 1779 C C . PRO A 1 222 ? -19.501 10.538 35.494 1.00 80.81 222 PRO A C 1
ATOM 1781 O O . PRO A 1 222 ? -19.558 11.631 34.941 1.00 80.81 222 PRO A O 1
ATOM 1784 N N . LYS A 1 223 ? -20.457 10.145 36.339 1.00 79.12 223 LYS A N 1
ATOM 1785 C CA . LYS A 1 223 ? -21.766 10.780 36.574 1.00 79.12 223 LYS A CA 1
ATOM 1786 C C . LYS A 1 223 ? -21.728 12.278 36.903 1.00 79.12 223 LYS A C 1
ATOM 1788 O O . LYS A 1 223 ? -22.717 12.980 36.704 1.00 79.12 223 LYS A O 1
ATOM 1793 N N . TYR A 1 224 ? -20.611 12.761 37.447 1.00 78.12 224 TYR A N 1
ATOM 1794 C CA . TYR A 1 224 ? -20.432 14.142 37.910 1.00 78.12 224 TYR A CA 1
ATOM 1795 C C . TYR A 1 224 ? -19.392 14.933 37.102 1.00 78.12 224 TYR A C 1
ATOM 1797 O O . TYR A 1 224 ? -19.034 16.043 37.496 1.00 78.12 224 TYR A O 1
ATOM 1805 N N . VAL A 1 225 ? -18.876 14.371 36.006 1.00 68.12 225 VAL A N 1
ATOM 1806 C CA . VAL A 1 225 ? -17.940 15.061 35.112 1.00 68.12 225 VAL A CA 1
ATOM 1807 C C . VAL A 1 225 ? -18.740 15.723 33.993 1.00 68.12 225 VAL A C 1
ATOM 1809 O O . VAL A 1 225 ? -19.561 15.079 33.350 1.00 68.12 225 VAL A O 1
ATOM 1812 N N . HIS A 1 226 ? -18.531 17.026 33.798 1.00 63.28 226 HIS A N 1
ATOM 1813 C CA . HIS A 1 226 ? -19.264 17.821 32.805 1.00 63.28 226 HIS A CA 1
ATOM 1814 C C . HIS A 1 226 ? -18.492 18.013 31.488 1.00 63.28 226 HIS A C 1
ATOM 1816 O O . HIS A 1 226 ? -19.103 18.289 30.466 1.00 63.28 226 HIS A O 1
ATOM 1822 N N . ASP A 1 227 ? -17.172 17.796 31.481 1.00 57.03 227 ASP A N 1
ATOM 1823 C CA . ASP A 1 227 ? -16.358 17.883 30.265 1.00 57.03 227 ASP A CA 1
ATOM 1824 C C . ASP A 1 227 ? -16.539 16.636 29.381 1.00 57.03 227 ASP A C 1
ATOM 1826 O O . ASP A 1 227 ? -16.193 15.523 29.781 1.00 57.03 227 ASP A O 1
ATOM 1830 N N . GLY A 1 228 ? -17.021 16.833 28.150 1.00 60.91 228 GLY A N 1
ATOM 1831 C CA . GLY A 1 228 ? -17.156 15.783 27.135 1.00 60.91 228 GLY A CA 1
ATOM 1832 C C . GLY A 1 228 ? -18.594 15.554 26.645 1.00 60.91 228 GLY A C 1
ATOM 1833 O O . GLY A 1 228 ? -19.502 16.316 26.969 1.00 60.91 228 GLY A O 1
ATOM 1834 N N . PRO A 1 229 ? -18.816 14.545 25.785 1.00 63.94 229 PRO A N 1
ATOM 1835 C CA . PRO A 1 229 ? -20.151 14.208 25.303 1.00 63.94 229 PRO A CA 1
ATOM 1836 C C . PRO A 1 229 ? -21.007 13.560 26.405 1.00 63.94 229 PRO A C 1
ATOM 1838 O O . PRO A 1 229 ? -20.649 12.507 26.920 1.00 63.94 229 PRO A O 1
ATOM 1841 N N . ASN A 1 230 ? -22.171 14.139 26.714 1.00 70.25 230 ASN A N 1
ATOM 1842 C CA . ASN A 1 230 ? -23.156 13.558 27.639 1.00 70.25 230 ASN A CA 1
ATOM 1843 C C . ASN A 1 230 ? -24.092 12.578 26.904 1.00 70.25 230 ASN A C 1
ATOM 1845 O O . ASN A 1 230 ? -25.261 12.868 26.651 1.00 70.25 230 ASN A O 1
ATOM 1849 N N . GLU A 1 231 ? -23.560 11.434 26.476 1.00 83.88 231 GLU A N 1
ATOM 1850 C CA . GLU A 1 231 ? -24.289 10.483 25.630 1.00 83.88 231 GLU A CA 1
ATOM 1851 C C . GLU A 1 231 ? -25.138 9.482 26.436 1.00 83.88 231 GLU A C 1
ATOM 1853 O O . GLU A 1 231 ? -26.236 9.088 26.035 1.00 83.88 231 GLU A O 1
ATOM 1858 N N . GLN A 1 232 ? -24.643 9.061 27.590 1.00 80.50 232 GLN A N 1
ATOM 1859 C CA . GLN A 1 232 ? -25.069 7.847 28.265 1.00 80.50 232 GLN A CA 1
ATOM 1860 C C . GLN A 1 232 ? -26.342 8.075 29.075 1.00 80.50 232 GLN A C 1
ATOM 1862 O O . GLN A 1 232 ? -27.230 7.226 29.050 1.00 80.50 232 GLN A O 1
ATOM 1867 N N . SER A 1 233 ? -26.520 9.255 29.679 1.00 83.56 233 SER A N 1
ATOM 1868 C CA . SER A 1 233 ? -27.800 9.632 30.298 1.00 83.56 233 SER A CA 1
ATOM 1869 C C . SER A 1 233 ? -28.947 9.575 29.278 1.00 83.56 233 SER A C 1
ATOM 1871 O O . SER A 1 233 ? -30.025 9.058 29.572 1.00 83.56 233 SER A O 1
ATOM 1873 N N . VAL A 1 234 ? -28.700 10.034 28.046 1.00 88.75 234 VAL A N 1
ATOM 1874 C CA . VAL A 1 234 ? -29.674 9.971 26.943 1.00 88.75 234 VAL A CA 1
ATOM 1875 C C . VAL A 1 234 ? -29.879 8.536 26.463 1.00 88.75 234 VAL A C 1
ATOM 1877 O O . VAL A 1 234 ? -31.007 8.126 26.176 1.00 88.75 234 VAL A O 1
ATOM 1880 N N . LEU A 1 235 ? -28.805 7.748 26.402 1.00 91.44 235 LEU A N 1
ATOM 1881 C CA . LEU A 1 235 ? -28.866 6.335 26.048 1.00 91.44 235 LEU A CA 1
ATOM 1882 C C . LEU A 1 235 ? -29.706 5.530 27.050 1.00 91.44 235 LEU A C 1
ATOM 1884 O O . LEU A 1 235 ? -30.545 4.739 26.624 1.00 91.44 235 LEU A O 1
ATOM 1888 N N . ILE A 1 236 ? -29.526 5.754 28.353 1.00 91.56 236 ILE A N 1
ATOM 1889 C CA . ILE A 1 236 ? -30.300 5.119 29.430 1.00 91.56 236 ILE A CA 1
ATOM 1890 C C . ILE A 1 236 ? -31.783 5.439 29.274 1.00 91.56 236 ILE A C 1
ATOM 1892 O O . ILE A 1 236 ? -32.612 4.526 29.264 1.00 91.56 236 ILE A O 1
ATOM 1896 N N . ASP A 1 237 ? -32.117 6.717 29.096 1.00 90.81 237 ASP A N 1
ATOM 1897 C CA . ASP A 1 237 ? -33.489 7.180 28.886 1.00 90.81 237 ASP A CA 1
ATOM 1898 C C . ASP A 1 237 ? -34.127 6.521 27.654 1.00 90.81 237 ASP A C 1
ATOM 1900 O O . ASP A 1 237 ? -35.277 6.070 27.695 1.00 90.81 237 ASP A O 1
ATOM 1904 N N . PHE A 1 238 ? -33.374 6.441 26.554 1.00 92.19 238 PHE A N 1
ATOM 1905 C CA . PHE A 1 238 ? -33.814 5.804 25.318 1.00 92.19 238 PHE A CA 1
ATOM 1906 C C . PHE A 1 238 ? -34.057 4.302 25.504 1.00 92.19 238 PHE A C 1
ATOM 1908 O O . PHE A 1 238 ? -35.134 3.809 25.162 1.00 92.19 238 PHE A O 1
ATOM 1915 N N . LEU A 1 239 ? -33.082 3.576 26.056 1.00 93.88 239 LEU A N 1
ATOM 1916 C CA . LEU A 1 239 ? -33.142 2.124 26.220 1.00 93.88 239 LEU A CA 1
ATOM 1917 C C . LEU A 1 239 ? -34.220 1.710 27.222 1.00 93.88 239 LEU A C 1
ATOM 1919 O O . LEU A 1 239 ? -34.982 0.787 26.936 1.00 93.88 239 LEU A O 1
ATOM 1923 N N . SER A 1 240 ? -34.341 2.428 28.342 1.00 92.12 240 SER A N 1
ATOM 1924 C CA . SER A 1 240 ? -35.358 2.155 29.364 1.00 92.12 240 SER A CA 1
ATOM 1925 C C . SER A 1 240 ? -36.767 2.295 28.785 1.00 92.12 240 SER A C 1
ATOM 1927 O O . SER A 1 240 ? -37.606 1.421 28.981 1.00 92.12 240 SER A O 1
ATOM 1929 N N . ARG A 1 241 ? -37.026 3.349 27.992 1.00 91.56 241 ARG A N 1
ATOM 1930 C CA . ARG A 1 241 ? -38.333 3.549 27.335 1.00 91.56 241 ARG A CA 1
ATOM 1931 C C . ARG A 1 241 ? -38.594 2.558 26.203 1.00 91.56 241 ARG A C 1
ATOM 1933 O O . ARG A 1 241 ? -39.741 2.174 25.996 1.00 91.56 241 ARG A O 1
ATOM 1940 N N . ARG A 1 242 ? -37.563 2.193 25.436 1.00 92.56 242 ARG A N 1
ATOM 1941 C CA . ARG A 1 242 ? -37.694 1.321 24.259 1.00 92.56 242 ARG A CA 1
ATOM 1942 C C . ARG A 1 242 ? -37.906 -0.144 24.632 1.00 92.56 242 ARG A C 1
ATOM 1944 O O . ARG A 1 242 ? -38.679 -0.815 23.955 1.00 92.56 242 ARG A O 1
ATOM 1951 N N . HIS A 1 243 ? -37.223 -0.616 25.672 1.00 88.75 243 HIS A N 1
ATOM 1952 C CA . HIS A 1 243 ? -37.156 -2.036 26.035 1.00 88.75 243 HIS A CA 1
ATOM 1953 C C . HIS A 1 243 ? -37.818 -2.368 27.381 1.00 88.75 243 HIS A C 1
ATOM 1955 O O . HIS A 1 243 ? -37.777 -3.522 27.791 1.00 88.75 243 HIS A O 1
ATOM 1961 N N . ASP A 1 244 ? -38.433 -1.385 28.053 1.00 88.00 244 ASP A N 1
ATOM 1962 C CA . ASP A 1 244 ? -39.063 -1.532 29.382 1.00 88.00 244 ASP A CA 1
ATOM 1963 C C . ASP A 1 244 ? -38.098 -2.117 30.434 1.00 88.00 244 ASP A C 1
ATOM 1965 O O . ASP A 1 244 ? -38.436 -2.986 31.237 1.00 88.00 244 ASP A O 1
ATOM 1969 N N . LEU A 1 245 ? -36.842 -1.657 30.389 1.00 88.69 245 LEU A N 1
ATOM 1970 C CA . LEU A 1 245 ? -35.763 -2.111 31.266 1.00 88.69 245 LEU A CA 1
ATOM 1971 C C . LEU A 1 245 ? -35.546 -1.143 32.428 1.00 88.69 245 LEU A C 1
ATOM 1973 O O . LEU A 1 245 ? -35.680 0.071 32.290 1.00 88.69 245 LEU A O 1
ATOM 1977 N N . THR A 1 246 ? -35.126 -1.691 33.568 1.00 89.62 246 THR A N 1
ATOM 1978 C CA . THR A 1 246 ? -34.610 -0.895 34.688 1.00 89.62 246 THR A CA 1
ATOM 1979 C C . THR A 1 246 ? -33.096 -0.774 34.555 1.00 89.62 246 THR A C 1
ATOM 1981 O O . THR A 1 246 ? -32.379 -1.757 34.751 1.00 89.62 246 THR A O 1
ATOM 1984 N N . ILE A 1 247 ? -32.622 0.427 34.214 1.00 94.38 247 ILE A N 1
ATOM 1985 C CA . ILE A 1 247 ? -31.199 0.740 34.056 1.00 94.38 247 ILE A CA 1
ATOM 1986 C C . ILE A 1 247 ? -30.822 1.822 35.073 1.00 94.38 247 ILE A C 1
ATOM 1988 O O . ILE A 1 247 ? -31.316 2.947 35.011 1.00 94.38 247 ILE A O 1
ATOM 1992 N N . ALA A 1 248 ? -29.968 1.475 36.033 1.00 94.31 248 ALA A N 1
ATOM 1993 C CA . ALA A 1 248 ? -29.402 2.419 36.990 1.00 94.31 248 ALA A CA 1
ATOM 1994 C C . ALA A 1 248 ? -28.217 3.192 36.380 1.00 94.31 248 ALA A C 1
ATOM 1996 O O . ALA A 1 248 ? -27.511 2.671 35.519 1.00 94.31 248 ALA A O 1
ATOM 1997 N N . HIS A 1 249 ? -27.979 4.411 36.868 1.00 92.88 249 HIS A N 1
ATOM 1998 C CA . HIS A 1 249 ? -26.821 5.243 36.523 1.00 92.88 249 HIS A CA 1
ATOM 1999 C C . HIS A 1 249 ? -26.048 5.570 37.809 1.00 92.88 249 HIS A C 1
ATOM 2001 O O . HIS A 1 249 ? -26.530 6.332 38.659 1.00 92.88 249 HIS A O 1
ATOM 2007 N N . ALA A 1 250 ? -24.868 4.971 37.967 1.00 93.44 250 ALA A N 1
ATOM 2008 C CA . ALA A 1 250 ? -24.108 5.013 39.211 1.00 93.44 250 ALA A CA 1
ATOM 2009 C C . ALA A 1 250 ? -22.671 5.501 39.011 1.00 93.44 250 ALA A C 1
ATOM 2011 O O . ALA A 1 250 ? -21.992 5.113 38.065 1.00 93.44 250 ALA A O 1
ATOM 2012 N N . ASP A 1 251 ? -22.177 6.264 39.981 1.00 92.88 251 ASP A N 1
ATOM 2013 C CA . ASP A 1 251 ? -20.743 6.360 40.234 1.00 92.88 251 ASP A CA 1
ATOM 2014 C C . ASP A 1 251 ? -20.275 5.080 40.966 1.00 92.88 251 ASP A C 1
ATOM 2016 O O . ASP A 1 251 ? -20.998 4.576 41.837 1.00 92.88 251 ASP A O 1
ATOM 2020 N N . PRO A 1 252 ? -19.071 4.544 40.684 1.00 94.31 252 PRO A N 1
ATOM 2021 C CA . PRO A 1 252 ? -18.527 3.368 41.366 1.00 94.31 252 PRO A CA 1
ATOM 2022 C C . PRO A 1 252 ? -18.620 3.419 42.898 1.00 94.31 252 PRO A C 1
ATOM 2024 O O . PRO A 1 252 ? -18.803 2.385 43.543 1.00 94.31 252 PRO A O 1
ATOM 2027 N N . ARG A 1 253 ? -18.501 4.616 43.490 1.00 93.44 253 ARG A N 1
ATOM 2028 C CA . ARG A 1 253 ? -18.526 4.861 44.943 1.00 93.44 253 ARG A CA 1
ATOM 2029 C C . ARG A 1 253 ? -19.927 4.748 45.550 1.00 93.44 253 ARG A C 1
ATOM 2031 O O . ARG A 1 253 ? -20.055 4.669 46.771 1.00 93.44 253 ARG A O 1
ATOM 2038 N N . GLU A 1 254 ? -20.972 4.760 44.725 1.00 94.81 254 GLU A N 1
ATOM 2039 C CA . GLU A 1 254 ? -22.375 4.677 45.151 1.00 94.81 254 GLU A CA 1
ATOM 2040 C C . GLU A 1 254 ? -22.866 3.225 45.276 1.00 94.81 254 GLU A C 1
ATOM 2042 O O . GLU A 1 254 ? -23.892 2.972 45.916 1.00 94.81 254 GLU A O 1
ATOM 2047 N N . LEU A 1 255 ? -22.126 2.267 44.707 1.00 96.38 255 LEU A N 1
ATOM 2048 C CA . LEU A 1 255 ? -22.465 0.847 44.728 1.00 96.38 255 LEU A CA 1
ATOM 2049 C C . LEU A 1 255 ? -22.215 0.229 46.109 1.00 96.38 255 LEU A C 1
ATOM 2051 O O . LEU A 1 255 ? -21.141 0.367 46.696 1.00 96.38 255 LEU A O 1
ATOM 2055 N N . ARG A 1 256 ? -23.205 -0.507 46.623 1.00 96.56 256 ARG A N 1
ATOM 2056 C CA . ARG A 1 256 ? -23.164 -1.133 47.953 1.00 96.56 256 ARG A CA 1
ATOM 2057 C C . ARG A 1 256 ? -23.250 -2.646 47.843 1.00 96.56 256 ARG A C 1
ATOM 2059 O O . ARG A 1 256 ? -24.075 -3.171 47.101 1.00 96.56 256 ARG A O 1
ATOM 2066 N N . VAL A 1 257 ? -22.452 -3.344 48.642 1.00 97.25 257 VAL A N 1
ATOM 2067 C CA . VAL A 1 257 ? -22.497 -4.807 48.748 1.00 97.25 257 VAL A CA 1
ATOM 2068 C C . VAL A 1 257 ? -23.384 -5.220 49.921 1.00 97.25 257 VAL A C 1
ATOM 2070 O O . VAL A 1 257 ? -23.243 -4.706 51.033 1.00 97.25 257 VAL A O 1
ATOM 2073 N N . LYS A 1 258 ? -24.290 -6.175 49.692 1.00 95.75 258 LYS A N 1
ATOM 2074 C CA . LYS A 1 258 ? -25.095 -6.819 50.737 1.00 95.75 258 LYS A CA 1
ATOM 2075 C C . LYS A 1 258 ? -25.131 -8.328 50.499 1.00 95.75 258 LYS A C 1
ATOM 2077 O O . LYS A 1 258 ? -25.883 -8.809 49.657 1.00 95.75 258 LYS A O 1
ATOM 2082 N N . GLY A 1 259 ? -24.348 -9.074 51.281 1.00 94.25 259 GLY A N 1
ATOM 2083 C CA . GLY A 1 259 ? -24.107 -10.494 51.008 1.00 94.25 259 GLY A CA 1
ATOM 2084 C C . GLY A 1 259 ? -23.289 -10.645 49.726 1.00 94.25 259 GLY A C 1
ATOM 2085 O O . GLY A 1 259 ? -22.297 -9.942 49.569 1.00 94.25 259 GLY A O 1
ATOM 2086 N N . ASP A 1 260 ? -23.749 -11.490 48.805 1.00 94.12 260 ASP A N 1
ATOM 2087 C CA . ASP A 1 260 ? -23.107 -11.725 47.501 1.00 94.12 260 ASP A CA 1
ATOM 2088 C C . ASP A 1 260 ? -23.716 -10.883 46.363 1.00 94.12 260 ASP A C 1
ATOM 2090 O O . ASP A 1 260 ? -23.539 -11.188 45.181 1.00 94.12 260 ASP A O 1
ATOM 2094 N N . GLU A 1 261 ? -24.453 -9.825 46.711 1.00 96.69 261 GLU A N 1
ATOM 2095 C CA . GLU A 1 261 ? -25.165 -8.971 45.763 1.00 96.69 261 GLU A CA 1
ATOM 2096 C C . GLU A 1 261 ? -24.753 -7.504 45.850 1.00 96.69 261 GLU A C 1
ATOM 2098 O O . GLU A 1 261 ? -24.395 -6.997 46.917 1.00 96.69 261 GLU A O 1
ATOM 2103 N N . VAL A 1 262 ? -24.851 -6.822 44.707 1.00 97.75 262 VAL A N 1
ATOM 2104 C CA . VAL A 1 262 ? -24.511 -5.407 44.539 1.00 97.75 262 VAL A CA 1
ATOM 2105 C C . VAL A 1 262 ? -25.777 -4.606 44.282 1.00 97.75 262 VAL A C 1
ATOM 2107 O O . VAL A 1 262 ? -26.637 -5.020 43.506 1.00 97.75 262 VAL A O 1
ATOM 2110 N N . PHE A 1 263 ? -25.888 -3.463 44.951 1.00 97.19 263 PHE A N 1
ATOM 2111 C CA . PHE A 1 263 ? -27.042 -2.579 44.891 1.00 97.19 263 PHE A CA 1
ATOM 2112 C C . PHE A 1 263 ? -26.626 -1.148 44.562 1.00 97.19 263 PHE A C 1
ATOM 2114 O O . PHE A 1 263 ? -25.629 -0.650 45.090 1.00 97.19 263 PHE A O 1
ATOM 2121 N N . TYR A 1 264 ? -27.447 -0.480 43.760 1.00 95.94 264 TYR A N 1
ATOM 2122 C CA . TYR A 1 264 ? -27.495 0.974 43.660 1.00 95.94 264 TYR A CA 1
ATOM 2123 C C . TYR A 1 264 ? -28.844 1.422 44.227 1.00 95.94 264 TYR A C 1
ATOM 2125 O O . TYR A 1 264 ? -29.897 1.007 43.743 1.00 95.94 264 TYR A O 1
ATOM 2133 N N . ASP A 1 265 ? -28.814 2.207 45.303 1.00 92.69 265 ASP A N 1
ATOM 2134 C CA . ASP A 1 265 ? -29.986 2.471 46.144 1.00 92.69 265 ASP A CA 1
ATOM 2135 C C . ASP A 1 265 ? -30.726 1.188 46.553 1.00 92.69 265 ASP A C 1
ATOM 2137 O O . ASP A 1 265 ? -30.160 0.390 47.305 1.00 92.69 265 ASP A O 1
ATOM 2141 N N . ASP A 1 266 ? -31.960 1.003 46.085 1.00 90.44 266 ASP A N 1
ATOM 2142 C CA . ASP A 1 266 ? -32.799 -0.168 46.363 1.00 90.44 266 ASP A CA 1
ATOM 2143 C C . ASP A 1 266 ? -32.845 -1.162 45.181 1.00 90.44 266 ASP A C 1
ATOM 2145 O O . ASP A 1 266 ? -33.531 -2.184 45.252 1.00 90.44 266 ASP A O 1
ATOM 2149 N N . VAL A 1 267 ? -32.114 -0.888 44.093 1.00 92.50 267 VAL A N 1
ATOM 2150 C CA . VAL A 1 267 ? -32.077 -1.708 42.872 1.00 92.50 267 VAL A CA 1
ATOM 2151 C C . VAL A 1 267 ? -30.904 -2.684 42.939 1.00 92.50 267 VAL A C 1
ATOM 2153 O O . VAL A 1 267 ? -29.769 -2.278 43.199 1.00 92.50 267 VAL A O 1
ATOM 2156 N N . ARG A 1 268 ? -31.158 -3.976 42.695 1.00 95.44 268 ARG A N 1
ATOM 2157 C CA . ARG A 1 268 ? -30.108 -5.001 42.611 1.00 95.44 268 ARG A CA 1
ATOM 2158 C C . ARG A 1 268 ? -29.482 -4.948 41.221 1.00 95.44 268 ARG A C 1
ATOM 2160 O O . ARG A 1 268 ? -30.183 -5.059 40.232 1.00 95.44 268 ARG A O 1
ATOM 2167 N N . ILE A 1 269 ? -28.167 -4.830 41.120 1.00 97.19 269 ILE A N 1
ATOM 2168 C CA . ILE A 1 269 ? -27.494 -4.669 39.827 1.00 97.19 269 ILE A CA 1
ATOM 2169 C C . ILE A 1 269 ? -27.074 -6.019 39.274 1.00 97.19 269 ILE A C 1
ATOM 2171 O O . ILE A 1 269 ? -26.022 -6.504 39.653 1.00 97.19 269 ILE A O 1
ATOM 2175 N N . ASP A 1 270 ? -27.837 -6.644 38.385 1.00 96.31 270 ASP A N 1
ATOM 2176 C CA . ASP A 1 270 ? -27.474 -7.946 37.812 1.00 96.31 270 ASP A CA 1
ATOM 2177 C C . ASP A 1 270 ? -26.227 -7.879 36.922 1.00 96.31 270 ASP A C 1
ATOM 2179 O O . ASP A 1 270 ? -25.311 -8.680 37.119 1.00 96.31 270 ASP A O 1
ATOM 2183 N N . VAL A 1 271 ? -26.182 -6.913 35.999 1.00 96.88 271 VAL A N 1
ATOM 2184 C CA . VAL A 1 271 ? -25.068 -6.682 35.065 1.00 96.88 271 VAL A CA 1
ATOM 2185 C C . VAL A 1 271 ? -24.734 -5.196 35.007 1.00 96.88 271 VAL A C 1
ATOM 2187 O O . VAL A 1 271 ? -25.628 -4.351 34.958 1.00 96.88 271 VAL A O 1
ATOM 2190 N N . ALA A 1 272 ? -23.443 -4.876 34.975 1.00 96.25 272 ALA A N 1
ATOM 2191 C CA . ALA A 1 272 ? -22.949 -3.523 34.782 1.00 96.25 272 ALA A CA 1
ATOM 2192 C C . ALA A 1 272 ? -22.244 -3.352 33.428 1.00 96.25 272 ALA A C 1
ATOM 2194 O O . ALA A 1 272 ? -21.486 -4.218 32.998 1.00 96.25 272 ALA A O 1
ATOM 2195 N N . TYR A 1 273 ? -22.460 -2.212 32.778 1.00 95.12 273 TYR A N 1
ATOM 2196 C CA . TYR A 1 273 ? -21.575 -1.686 31.736 1.00 95.12 273 TYR A CA 1
ATOM 2197 C C . TYR A 1 273 ? -20.729 -0.570 32.343 1.00 95.12 273 TYR A C 1
ATOM 2199 O O . TYR A 1 273 ? -21.235 0.183 33.177 1.00 95.12 273 TYR A O 1
ATOM 2207 N N . ARG A 1 274 ? -19.461 -0.456 31.940 1.00 91.81 274 ARG A N 1
ATOM 2208 C CA . ARG A 1 274 ? -18.544 0.542 32.498 1.00 91.81 274 ARG A CA 1
ATOM 2209 C C . ARG A 1 274 ? -17.969 1.491 31.452 1.00 91.81 274 ARG A C 1
ATOM 2211 O O . ARG A 1 274 ? -17.581 1.070 30.363 1.00 91.81 274 ARG A O 1
ATOM 2218 N N . ASP A 1 275 ? -17.818 2.737 31.877 1.00 88.94 275 ASP A N 1
ATOM 2219 C CA . ASP A 1 275 ? -17.035 3.792 31.229 1.00 88.94 275 ASP A CA 1
ATOM 2220 C C . ASP A 1 275 ? -15.938 4.292 32.188 1.00 88.94 275 ASP A C 1
ATOM 2222 O O . ASP A 1 275 ? -15.748 5.479 32.419 1.00 88.94 275 ASP A O 1
ATOM 2226 N N . TYR A 1 276 ? -15.294 3.336 32.859 1.00 89.62 276 TYR A N 1
ATOM 2227 C CA . TYR A 1 276 ? -14.151 3.563 33.734 1.00 89.62 276 TYR A CA 1
ATOM 2228 C C . TYR A 1 276 ? -13.078 2.528 33.435 1.00 89.62 276 TYR A C 1
ATOM 2230 O O . TYR A 1 276 ? -13.327 1.313 33.484 1.00 89.62 276 TYR A O 1
ATOM 2238 N N . GLU A 1 277 ? -11.863 3.001 33.213 1.00 90.75 277 GLU A N 1
ATOM 2239 C CA . GLU A 1 277 ? -10.683 2.156 33.211 1.00 90.75 277 GLU A CA 1
ATOM 2240 C C . GLU A 1 277 ? -10.289 1.753 34.635 1.00 90.75 277 GLU A C 1
ATOM 2242 O O . GLU A 1 277 ? -10.525 2.446 35.626 1.00 90.75 277 GLU A O 1
ATOM 2247 N N . MET A 1 278 ? -9.586 0.635 34.749 1.00 92.94 278 MET A N 1
ATOM 2248 C CA . MET A 1 278 ? -9.027 0.125 35.990 1.00 92.94 278 MET A CA 1
ATOM 2249 C C . MET A 1 278 ? -8.110 1.152 36.659 1.00 92.94 278 MET A C 1
ATOM 2251 O O . MET A 1 278 ? -8.172 1.296 37.879 1.00 92.94 278 MET A O 1
ATOM 2255 N N . ARG A 1 279 ? -7.304 1.908 35.897 1.00 91.75 279 ARG A N 1
ATOM 2256 C CA . ARG A 1 279 ? -6.463 2.978 36.465 1.00 91.75 279 ARG A CA 1
ATOM 2257 C C . ARG A 1 279 ? -7.291 4.059 37.164 1.00 91.75 279 ARG A C 1
ATOM 2259 O O . ARG A 1 279 ? -6.879 4.567 38.204 1.00 91.75 279 ARG A O 1
ATOM 2266 N N . GLU A 1 280 ? -8.476 4.365 36.642 1.00 92.44 280 GLU A N 1
ATOM 2267 C CA . GLU A 1 280 ? -9.383 5.367 37.203 1.00 92.44 280 GLU A CA 1
ATOM 2268 C C . GLU A 1 280 ? -10.098 4.818 38.439 1.00 92.44 280 GLU A C 1
ATOM 2270 O O . GLU A 1 280 ? -10.174 5.500 39.457 1.00 92.44 280 GLU A O 1
ATOM 2275 N N . LEU A 1 281 ? -10.526 3.551 38.412 1.00 94.00 281 LEU A N 1
ATOM 2276 C CA . LEU A 1 281 ? -11.072 2.868 39.592 1.00 94.00 281 LEU A CA 1
ATOM 2277 C C . LEU A 1 281 ? -10.046 2.811 40.739 1.00 94.00 281 LEU A C 1
ATOM 2279 O O . LEU A 1 281 ? -10.378 3.084 41.894 1.00 94.00 281 LEU A O 1
ATOM 2283 N N . VAL A 1 282 ? -8.783 2.513 40.421 1.00 94.81 282 VAL A N 1
ATOM 2284 C CA . VAL A 1 282 ? -7.665 2.534 41.377 1.00 94.81 282 VAL A CA 1
ATOM 2285 C C . VAL A 1 282 ? -7.425 3.950 41.912 1.00 94.81 282 VAL A C 1
ATOM 2287 O O . VAL A 1 282 ? -7.198 4.121 43.112 1.00 94.81 282 VAL A O 1
ATOM 2290 N N . ALA A 1 283 ? -7.483 4.972 41.054 1.00 94.12 283 ALA A N 1
ATOM 2291 C CA . ALA A 1 283 ? -7.355 6.365 41.473 1.00 94.12 283 ALA A CA 1
ATOM 2292 C C . ALA A 1 283 ? -8.491 6.783 42.423 1.00 94.12 283 ALA A C 1
ATOM 2294 O O . ALA A 1 283 ? -8.219 7.391 43.458 1.00 94.12 283 ALA A O 1
ATOM 2295 N N . LEU A 1 284 ? -9.733 6.376 42.145 1.00 93.75 284 LEU A N 1
ATOM 2296 C CA . LEU A 1 284 ? -10.892 6.628 43.005 1.00 93.75 284 LEU A CA 1
ATOM 2297 C C . LEU A 1 284 ? -10.777 5.937 44.375 1.00 93.75 284 LEU A C 1
ATOM 2299 O O . LEU A 1 284 ? -11.134 6.535 45.396 1.00 93.75 284 LEU A O 1
ATOM 2303 N N . GLU A 1 285 ? -10.253 4.706 44.443 1.00 95.06 285 GLU A N 1
ATOM 2304 C CA . GLU A 1 285 ? -9.968 4.052 45.733 1.00 95.06 285 GLU A CA 1
ATOM 2305 C C . GLU A 1 285 ? -8.931 4.833 46.547 1.00 95.06 285 GLU A C 1
ATOM 2307 O O . GLU A 1 285 ? -9.093 5.017 47.756 1.00 95.06 285 GLU A O 1
ATOM 2312 N N . LYS A 1 286 ? -7.874 5.325 45.888 1.00 93.75 286 LYS A N 1
ATOM 2313 C CA . LYS A 1 286 ? -6.830 6.130 46.537 1.00 93.75 286 LYS A CA 1
ATOM 2314 C C . LYS A 1 286 ? -7.369 7.466 47.037 1.00 93.75 286 LYS A C 1
ATOM 2316 O O . LYS A 1 286 ? -7.072 7.845 48.167 1.00 93.75 286 LYS A O 1
ATOM 2321 N N . GLU A 1 287 ? -8.154 8.163 46.218 1.00 92.38 287 GLU A N 1
ATOM 2322 C CA . GLU A 1 287 ? -8.741 9.462 46.554 1.00 92.38 287 GLU A CA 1
ATOM 2323 C C . GLU A 1 287 ? -9.726 9.348 47.725 1.00 92.38 287 GLU A C 1
ATOM 2325 O O . GLU A 1 287 ? -9.676 10.130 48.674 1.00 92.38 287 GLU A O 1
ATOM 2330 N N . SER A 1 288 ? -10.606 8.345 47.687 1.00 90.06 288 SER A N 1
ATOM 2331 C CA . SER A 1 288 ? -11.634 8.146 48.715 1.00 90.06 288 SER A CA 1
ATOM 2332 C C . SER A 1 288 ? -11.121 7.445 49.980 1.00 90.06 288 SER A C 1
ATOM 2334 O O . SER A 1 288 ? -11.790 7.480 51.018 1.00 90.06 288 SER A O 1
ATOM 2336 N N . GLY A 1 289 ? -9.961 6.783 49.906 1.00 91.12 289 GLY A N 1
ATOM 2337 C CA . GLY A 1 289 ? -9.411 5.949 50.976 1.00 91.12 289 GLY A CA 1
ATOM 2338 C C . GLY A 1 289 ? -10.261 4.712 51.293 1.00 91.12 289 GLY A C 1
ATOM 2339 O O . GLY A 1 289 ? -10.141 4.152 52.385 1.00 91.12 289 GLY A O 1
ATOM 2340 N N . ARG A 1 290 ? -11.157 4.309 50.384 1.00 90.69 290 ARG A N 1
ATOM 2341 C CA . ARG A 1 290 ? -12.086 3.182 50.546 1.00 90.69 290 ARG A CA 1
ATOM 2342 C C . ARG A 1 290 ? -12.007 2.263 49.341 1.00 90.69 290 ARG A C 1
ATOM 2344 O O . ARG A 1 290 ? -11.806 2.731 48.228 1.00 90.69 290 ARG A O 1
ATOM 2351 N N . GLN A 1 291 ? -12.212 0.969 49.570 1.00 92.62 291 GLN A N 1
ATOM 2352 C CA . GLN A 1 291 ? -12.315 0.022 48.469 1.00 92.62 291 GLN A CA 1
ATOM 2353 C C . GLN A 1 291 ? -13.659 0.159 47.746 1.00 92.62 291 GLN A C 1
ATOM 2355 O O . GLN A 1 291 ? -14.697 0.364 48.378 1.00 92.62 291 GLN A O 1
ATOM 2360 N N . LEU A 1 292 ? -13.645 0.034 46.418 1.00 95.94 292 LEU A N 1
ATOM 2361 C CA . LEU A 1 292 ? -14.844 -0.010 45.584 1.00 95.94 292 LEU A CA 1
ATOM 2362 C C . LEU A 1 292 ? -15.398 -1.440 45.581 1.00 95.94 292 LEU A C 1
ATOM 2364 O O . LEU A 1 292 ? -15.399 -2.125 44.556 1.00 95.94 292 LEU A O 1
ATOM 2368 N N . ASP A 1 293 ? -15.850 -1.906 46.748 1.00 95.69 293 ASP A N 1
ATOM 2369 C CA . ASP A 1 293 ? -16.275 -3.295 46.976 1.00 95.69 293 ASP A CA 1
ATOM 2370 C C . ASP A 1 293 ? -17.363 -3.751 45.992 1.00 95.69 293 ASP A C 1
ATOM 2372 O O . ASP A 1 293 ? -17.333 -4.887 45.518 1.00 95.69 293 ASP A O 1
ATOM 2376 N N . GLY A 1 294 ? -18.292 -2.852 45.638 1.00 96.69 294 GLY A N 1
ATOM 2377 C CA . GLY A 1 294 ? -19.333 -3.115 44.642 1.00 96.69 294 GLY A CA 1
ATOM 2378 C C . GLY A 1 294 ? -18.751 -3.445 43.268 1.00 96.69 294 GLY A C 1
ATOM 2379 O O . GLY A 1 294 ? -19.084 -4.481 42.697 1.00 96.69 294 GLY A O 1
ATOM 2380 N N . MET A 1 295 ? -17.823 -2.621 42.770 1.00 96.50 295 MET A N 1
ATOM 2381 C CA . MET A 1 295 ? -17.148 -2.878 41.493 1.00 96.50 295 MET A CA 1
ATOM 2382 C C . MET A 1 295 ? -16.305 -4.150 41.542 1.00 96.50 295 MET A C 1
ATOM 2384 O O . MET A 1 295 ? -16.415 -4.985 40.645 1.00 96.50 295 MET A O 1
ATOM 2388 N N . ARG A 1 296 ? -15.502 -4.343 42.598 1.00 96.25 296 ARG A N 1
ATOM 2389 C CA . ARG A 1 296 ? -14.686 -5.558 42.763 1.00 96.25 296 ARG A CA 1
ATOM 2390 C C . ARG A 1 296 ? -15.546 -6.819 42.723 1.00 96.25 296 ARG A C 1
ATOM 2392 O O . ARG A 1 296 ? -15.174 -7.784 42.060 1.00 96.25 296 ARG A O 1
ATOM 2399 N N . LEU A 1 297 ? -16.693 -6.818 43.408 1.00 97.12 297 LEU A N 1
ATOM 2400 C CA . LEU A 1 297 ? -17.600 -7.964 43.427 1.00 97.12 297 LEU A CA 1
ATOM 2401 C C . LEU A 1 297 ? -18.248 -8.215 42.059 1.00 97.12 297 LEU A C 1
ATOM 2403 O O . LEU A 1 297 ? -18.299 -9.369 41.635 1.00 97.12 297 LEU A O 1
ATOM 2407 N N . LEU A 1 298 ? -18.685 -7.160 41.357 1.00 96.88 298 LEU A N 1
ATOM 2408 C CA . LEU A 1 298 ? -19.221 -7.283 39.996 1.00 96.88 298 LEU A CA 1
ATOM 2409 C C . LEU A 1 298 ? -18.200 -7.927 39.051 1.00 96.88 298 LEU A C 1
ATOM 2411 O O . LEU A 1 298 ? -18.549 -8.868 38.343 1.00 96.88 298 LEU A O 1
ATOM 2415 N N . PHE A 1 299 ? -16.938 -7.485 39.073 1.00 95.75 299 PHE A N 1
ATOM 2416 C CA . PHE A 1 299 ? -15.897 -8.117 38.261 1.00 95.75 299 PHE A CA 1
ATOM 2417 C C . PHE A 1 299 ? -15.640 -9.566 38.678 1.00 95.75 299 PHE A C 1
ATOM 2419 O O . PHE A 1 299 ? -15.669 -10.442 37.826 1.00 95.75 299 PHE A O 1
ATOM 2426 N N . ARG A 1 300 ? -15.451 -9.860 39.974 1.00 95.31 300 ARG A N 1
ATOM 2427 C CA . ARG A 1 300 ? -15.157 -11.234 40.432 1.00 95.31 300 ARG A CA 1
ATOM 2428 C C . ARG A 1 300 ? -16.210 -12.252 39.999 1.00 95.31 300 ARG A C 1
ATOM 2430 O O . ARG A 1 300 ? -15.859 -13.397 39.732 1.00 95.31 300 ARG A O 1
ATOM 2437 N N . GLN A 1 301 ? -17.471 -11.830 39.950 1.00 94.88 301 GLN A N 1
ATOM 2438 C CA . GLN A 1 301 ? -18.609 -12.654 39.543 1.00 94.88 301 GLN A CA 1
ATOM 2439 C C . GLN A 1 301 ? -18.889 -12.604 38.029 1.00 94.88 301 GLN A C 1
ATOM 2441 O O . GLN A 1 301 ? -19.938 -13.081 37.607 1.00 94.88 301 GLN A O 1
ATOM 2446 N N . ASN A 1 302 ? -17.997 -12.008 37.224 1.00 95.44 302 ASN A N 1
ATOM 2447 C CA . ASN A 1 302 ? -18.153 -11.828 35.778 1.00 95.44 302 ASN A CA 1
ATOM 2448 C C . ASN A 1 302 ? -19.500 -11.173 35.409 1.00 95.44 302 ASN A C 1
ATOM 2450 O O . ASN A 1 302 ? -20.219 -11.655 34.545 1.00 95.44 302 ASN A O 1
ATOM 2454 N N . ARG A 1 303 ? -19.869 -10.098 36.121 1.00 96.00 303 ARG A N 1
ATOM 2455 C CA . ARG A 1 303 ? -21.117 -9.325 35.937 1.00 96.00 303 ARG A CA 1
ATOM 2456 C C . ARG A 1 303 ? -20.886 -7.994 35.222 1.00 96.00 303 ARG A C 1
ATOM 2458 O O . ARG A 1 303 ? -21.734 -7.107 35.292 1.00 96.00 303 ARG A O 1
ATOM 2465 N N . VAL A 1 304 ? -19.726 -7.814 34.594 1.00 95.69 304 VAL A N 1
ATOM 2466 C CA . VAL A 1 304 ? -19.333 -6.568 33.925 1.00 95.69 304 VAL A CA 1
ATOM 2467 C C . VAL A 1 304 ? -19.130 -6.837 32.439 1.00 95.69 304 VAL A C 1
ATOM 2469 O O . VAL A 1 304 ? -18.254 -7.615 32.065 1.00 95.69 304 VAL A O 1
ATOM 2472 N N . VAL A 1 305 ? -19.900 -6.155 31.591 1.00 94.38 305 VAL A N 1
ATOM 2473 C CA . VAL A 1 305 ? -19.662 -6.128 30.142 1.00 94.38 305 VAL A CA 1
ATOM 2474 C C . VAL A 1 305 ? -18.621 -5.067 29.816 1.00 94.38 305 VAL A C 1
ATOM 2476 O O . VAL A 1 305 ? -18.617 -3.987 30.407 1.00 94.38 305 VAL A O 1
ATOM 2479 N N . SER A 1 306 ? -17.729 -5.407 28.881 1.00 91.44 306 SER A N 1
ATOM 2480 C CA . SER A 1 306 ? -16.407 -4.787 28.767 1.00 91.44 306 SER A CA 1
ATOM 2481 C C . SER A 1 306 ? -15.618 -5.021 30.056 1.00 91.44 306 SER A C 1
ATOM 2483 O O . SER A 1 306 ? -15.187 -4.082 30.724 1.00 91.44 306 SER A O 1
ATOM 2485 N N . SER A 1 307 ? -15.477 -6.310 30.412 1.00 88.69 307 SER A N 1
ATOM 2486 C CA . SER A 1 307 ? -14.711 -6.828 31.559 1.00 88.69 307 SER A CA 1
ATOM 2487 C C . SER A 1 307 ? -13.249 -6.343 31.551 1.00 88.69 307 SER A C 1
ATOM 2489 O O . SER A 1 307 ? -12.863 -5.501 30.745 1.00 88.69 307 SER A O 1
ATOM 2491 N N . ILE A 1 308 ? -12.390 -6.873 32.421 1.00 90.75 308 ILE A N 1
ATOM 2492 C CA . ILE A 1 308 ? -11.007 -6.412 32.602 1.00 90.75 308 ILE A CA 1
ATOM 2493 C C . ILE A 1 308 ? -10.144 -6.496 31.334 1.00 90.75 308 ILE A C 1
ATOM 2495 O O . ILE A 1 308 ? -9.129 -5.820 31.242 1.00 90.75 308 ILE A O 1
ATOM 2499 N N . VAL A 1 309 ? -10.561 -7.272 30.323 1.00 91.44 309 VAL A N 1
ATOM 2500 C CA . VAL A 1 309 ? -9.951 -7.236 28.979 1.00 91.44 309 VAL A CA 1
ATOM 2501 C C . VAL A 1 309 ? -9.936 -5.817 28.412 1.00 91.44 309 VAL A C 1
ATOM 2503 O O . VAL A 1 309 ? -8.984 -5.454 27.728 1.00 91.44 309 VAL A O 1
ATOM 2506 N N . GLY A 1 310 ? -10.963 -5.019 28.724 1.00 90.88 310 GLY A N 1
ATOM 2507 C CA . GLY A 1 310 ? -11.053 -3.607 28.368 1.00 90.88 310 GLY A CA 1
ATOM 2508 C C . GLY A 1 310 ? -9.808 -2.808 28.747 1.00 90.88 310 GLY A C 1
ATOM 2509 O O . GLY A 1 310 ? -9.424 -1.921 28.008 1.00 90.88 310 GLY A O 1
ATOM 2510 N N . ASP A 1 311 ? -9.117 -3.187 29.826 1.00 91.56 311 ASP A N 1
ATOM 2511 C CA . ASP A 1 311 ? -7.923 -2.488 30.318 1.00 91.56 311 ASP A CA 1
ATOM 2512 C C . ASP A 1 311 ? -6.613 -2.931 29.646 1.00 91.56 311 ASP A C 1
ATOM 2514 O O . ASP A 1 311 ? -5.550 -2.373 29.929 1.00 91.56 311 ASP A O 1
ATOM 2518 N N . PHE A 1 312 ? -6.674 -3.937 28.767 1.00 93.75 312 PHE A N 1
ATOM 2519 C CA . PHE A 1 312 ? -5.555 -4.423 27.950 1.00 93.75 312 PHE A CA 1
ATOM 2520 C C . PHE A 1 312 ? -5.652 -3.953 26.492 1.00 93.75 312 PHE A C 1
ATOM 2522 O O . PHE A 1 312 ? -4.962 -4.472 25.613 1.00 93.75 312 PHE A O 1
ATOM 2529 N N . ASP A 1 313 ? -6.481 -2.946 26.224 1.00 91.94 313 ASP A N 1
ATOM 2530 C CA . ASP A 1 313 ? -6.696 -2.343 24.910 1.00 91.94 313 ASP A CA 1
ATOM 2531 C C . ASP A 1 313 ? -5.626 -1.297 24.530 1.00 91.94 313 ASP A C 1
ATOM 2533 O O . ASP A 1 313 ? -5.810 -0.472 23.630 1.00 91.94 313 ASP A O 1
ATOM 2537 N N . HIS A 1 314 ? -4.464 -1.349 25.189 1.00 94.06 314 HIS A N 1
ATOM 2538 C CA . HIS A 1 314 ? -3.335 -0.469 24.896 1.00 94.06 314 HIS A CA 1
ATOM 2539 C C . HIS A 1 314 ? -2.986 -0.579 23.414 1.00 94.06 314 HIS A C 1
ATOM 2541 O O . HIS A 1 314 ? -3.057 -1.661 22.826 1.00 94.06 314 HIS A O 1
ATOM 2547 N N . LYS A 1 315 ? -2.521 0.507 22.792 1.00 95.44 315 LYS A N 1
ATOM 2548 C CA . LYS A 1 315 ? -2.107 0.467 21.377 1.00 95.44 315 LYS A CA 1
ATOM 2549 C C . LYS A 1 315 ? -1.012 -0.583 21.130 1.00 95.44 315 LYS A C 1
ATOM 2551 O O . LYS A 1 315 ? -0.927 -1.139 20.037 1.00 95.44 315 LYS A O 1
ATOM 2556 N N . SER A 1 316 ? -0.209 -0.891 22.147 1.00 96.31 316 SER A N 1
ATOM 2557 C CA . SER A 1 316 ? 0.822 -1.925 22.140 1.00 96.31 316 SER A CA 1
ATOM 2558 C C . SER A 1 316 ? 0.288 -3.352 22.048 1.00 96.31 316 SER A C 1
ATOM 2560 O O . SER A 1 316 ? 1.046 -4.224 21.633 1.00 96.31 316 SER A O 1
ATOM 2562 N N . CYS A 1 317 ? -0.991 -3.630 22.327 1.00 96.94 317 CYS A N 1
ATOM 2563 C CA . CYS A 1 317 ? -1.540 -4.979 22.155 1.00 96.94 317 CYS A CA 1
ATOM 2564 C C . CYS A 1 317 ? -1.387 -5.489 20.707 1.00 96.94 317 CYS A C 1
ATOM 2566 O O . CYS A 1 317 ? -1.210 -6.684 20.476 1.00 96.94 317 CYS A O 1
ATOM 2568 N N . PHE A 1 318 ? -1.337 -4.585 19.721 1.00 97.69 318 PHE A N 1
ATOM 2569 C CA . PHE A 1 318 ? -1.069 -4.928 18.323 1.00 97.69 318 PHE A CA 1
ATOM 2570 C C . PHE A 1 318 ? 0.364 -5.416 18.074 1.00 97.69 318 PHE A C 1
ATOM 2572 O O . PHE A 1 318 ? 0.597 -6.124 17.094 1.00 97.69 318 PHE A O 1
ATOM 2579 N N . GLU A 1 319 ? 1.330 -5.127 18.952 1.00 97.62 319 GLU A N 1
ATOM 2580 C CA . GLU A 1 319 ? 2.645 -5.780 18.905 1.00 97.62 319 GLU A CA 1
ATOM 2581 C C . GLU A 1 319 ? 2.509 -7.290 19.106 1.00 97.62 319 GLU A C 1
ATOM 2583 O O . GLU A 1 319 ? 3.148 -8.047 18.388 1.00 97.62 319 GLU A O 1
ATOM 2588 N N . ILE A 1 320 ? 1.622 -7.745 19.993 1.00 97.75 320 ILE A N 1
ATOM 2589 C CA . ILE A 1 320 ? 1.401 -9.176 20.259 1.00 97.75 320 ILE A CA 1
ATOM 2590 C C . ILE A 1 320 ? 0.861 -9.879 19.006 1.00 97.75 320 ILE A C 1
ATOM 2592 O O . ILE A 1 320 ? 1.270 -10.993 18.681 1.00 97.75 320 ILE A O 1
ATOM 2596 N N . LEU A 1 321 ? -0.028 -9.204 18.272 1.00 97.25 321 LEU A N 1
ATOM 2597 C CA . LEU A 1 321 ? -0.643 -9.737 17.054 1.00 97.25 321 LEU A CA 1
ATOM 2598 C C . LEU A 1 321 ? 0.315 -9.710 15.849 1.00 97.25 321 LEU A C 1
ATOM 2600 O O . LEU A 1 321 ? 0.230 -10.579 14.976 1.00 97.25 321 LEU A O 1
ATOM 2604 N N . THR A 1 322 ? 1.230 -8.733 15.802 1.00 96.38 322 THR A N 1
ATOM 2605 C CA . THR A 1 322 ? 2.139 -8.478 14.664 1.00 96.38 322 THR A CA 1
ATOM 2606 C C . THR A 1 322 ? 3.593 -8.898 14.897 1.00 96.38 322 THR A C 1
ATOM 2608 O O . THR A 1 322 ? 4.411 -8.830 13.975 1.00 96.38 322 THR A O 1
ATOM 2611 N N . ASP A 1 323 ? 3.965 -9.322 16.102 1.00 96.06 323 ASP A N 1
ATOM 2612 C CA . ASP A 1 323 ? 5.234 -9.997 16.352 1.00 96.06 323 ASP A CA 1
ATOM 2613 C C . ASP A 1 323 ? 5.118 -11.461 15.912 1.00 96.06 323 ASP A C 1
ATOM 2615 O O . ASP A 1 323 ? 4.295 -12.201 16.450 1.00 96.06 323 ASP A O 1
ATOM 2619 N N . PRO A 1 324 ? 5.914 -11.919 14.931 1.00 93.12 324 PRO A N 1
ATOM 2620 C CA . PRO A 1 324 ? 5.744 -13.253 14.372 1.00 93.12 324 PRO A CA 1
ATOM 2621 C C . PRO A 1 324 ? 6.011 -14.368 15.390 1.00 93.12 324 PRO A C 1
ATOM 2623 O O . PRO A 1 324 ? 5.426 -15.436 15.245 1.00 93.12 324 PRO A O 1
ATOM 2626 N N . VAL A 1 325 ? 6.845 -14.135 16.412 1.00 93.50 325 VAL A N 1
ATOM 2627 C CA . VAL A 1 325 ? 7.163 -15.137 17.439 1.00 93.50 325 VAL A CA 1
ATOM 2628 C C . VAL A 1 325 ? 6.000 -15.274 18.416 1.00 93.50 325 VAL A C 1
ATOM 2630 O O . VAL A 1 325 ? 5.534 -16.385 18.657 1.00 93.50 325 VAL A O 1
ATOM 2633 N N . LEU A 1 326 ? 5.505 -14.155 18.953 1.00 95.69 326 LEU A N 1
ATOM 2634 C CA . LEU A 1 326 ? 4.364 -14.169 19.878 1.00 95.69 326 LEU A CA 1
ATOM 2635 C C . LEU A 1 326 ? 3.089 -14.636 19.173 1.00 95.69 326 LEU A C 1
ATOM 2637 O O . LEU A 1 326 ? 2.356 -15.481 19.686 1.00 95.69 326 LEU A O 1
ATOM 2641 N N . SER A 1 327 ? 2.865 -14.132 17.962 1.00 95.31 327 SER A N 1
ATOM 2642 C CA . SER A 1 327 ? 1.686 -14.442 17.168 1.00 95.31 327 SER A CA 1
ATOM 2643 C C . SER A 1 327 ? 1.623 -15.936 16.819 1.00 95.31 327 SER A C 1
ATOM 2645 O O . SER A 1 327 ? 0.576 -16.563 16.961 1.00 95.31 327 SER A O 1
ATOM 2647 N N . GLU A 1 328 ? 2.752 -16.546 16.429 1.00 95.62 328 GLU A N 1
ATOM 2648 C CA . GLU A 1 328 ? 2.859 -17.993 16.169 1.00 95.62 328 GLU A CA 1
ATOM 2649 C C . GLU A 1 328 ? 2.702 -18.860 17.416 1.00 95.62 328 GLU A C 1
ATOM 2651 O O . GLU A 1 328 ? 2.152 -19.956 17.326 1.00 95.62 328 GLU A O 1
ATOM 2656 N N . GLN A 1 329 ? 3.155 -18.375 18.568 1.00 96.69 329 GLN A N 1
ATOM 2657 C CA . GLN A 1 329 ? 3.026 -19.108 19.818 1.00 96.69 329 GLN A CA 1
ATOM 2658 C C . GLN A 1 329 ? 1.576 -19.179 20.305 1.00 96.69 329 GLN A C 1
ATOM 2660 O O . GLN A 1 329 ? 1.163 -20.215 20.826 1.00 96.69 329 GLN A O 1
ATOM 2665 N N . TYR A 1 330 ? 0.815 -18.091 20.159 1.00 96.62 330 TYR A N 1
ATO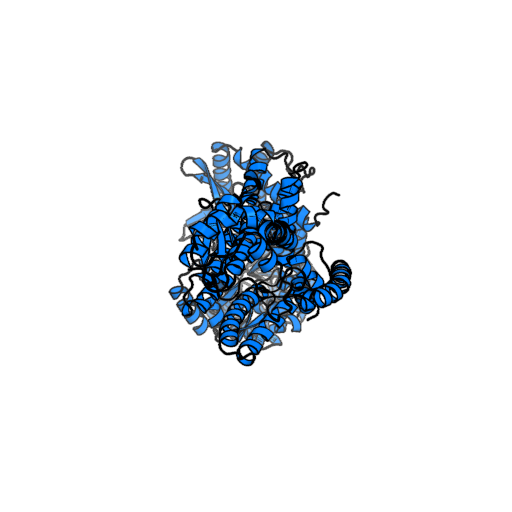M 2666 C CA . TYR A 1 330 ? -0.491 -17.974 20.802 1.00 96.62 330 TYR A CA 1
ATOM 2667 C C . TYR A 1 330 ? -1.686 -18.143 19.865 1.00 96.62 330 TYR A C 1
ATOM 2669 O O . TYR A 1 330 ? -2.741 -18.547 20.355 1.00 96.62 330 TYR A O 1
ATOM 2677 N N . PHE A 1 331 ? -1.565 -17.895 18.558 1.00 96.56 331 PHE A N 1
ATOM 2678 C CA . PHE A 1 331 ? -2.719 -17.816 17.650 1.00 96.56 331 PHE A CA 1
ATOM 2679 C C . PHE A 1 331 ? -2.641 -18.773 16.453 1.00 96.56 331 PHE A C 1
ATOM 2681 O O . PHE A 1 331 ? -1.567 -19.174 15.993 1.00 96.56 331 PHE A O 1
ATOM 2688 N N . GLY A 1 332 ? -3.815 -19.140 15.930 1.00 91.94 332 GLY A N 1
ATOM 2689 C CA . GLY A 1 332 ? -3.949 -20.080 14.820 1.00 91.94 332 GLY A CA 1
ATOM 2690 C C . GLY A 1 332 ? -3.427 -19.523 13.492 1.00 91.94 332 GLY A C 1
ATOM 2691 O O . GLY A 1 332 ? -3.189 -18.330 13.324 1.00 91.94 332 GLY A O 1
ATOM 2692 N N . ALA A 1 333 ? -3.240 -20.388 12.492 1.00 91.81 333 ALA A N 1
ATOM 2693 C CA . ALA A 1 333 ? -2.776 -19.946 11.173 1.00 91.81 333 ALA A CA 1
ATOM 2694 C C . ALA A 1 333 ? -3.754 -18.972 10.481 1.00 91.81 333 ALA A C 1
ATOM 2696 O O . ALA A 1 333 ? -3.298 -18.085 9.756 1.00 91.81 333 ALA A O 1
ATOM 2697 N N . ASP A 1 334 ? -5.061 -19.137 10.706 1.00 88.62 334 ASP A N 1
ATOM 2698 C CA . ASP A 1 334 ? -6.113 -18.254 10.189 1.00 88.62 334 ASP A CA 1
ATOM 2699 C C . ASP A 1 334 ? -6.071 -16.871 10.843 1.00 88.62 334 ASP A C 1
ATOM 2701 O O . ASP A 1 334 ? -5.929 -15.876 10.132 1.00 88.62 334 ASP A O 1
ATOM 2705 N N . ASP A 1 335 ? -6.045 -16.818 12.176 1.00 92.62 335 ASP A N 1
ATOM 2706 C CA . ASP A 1 335 ? -5.878 -15.580 12.948 1.00 92.62 335 ASP A CA 1
ATOM 2707 C C . ASP A 1 335 ? -4.651 -14.797 12.473 1.00 92.62 335 ASP A C 1
ATOM 2709 O O . ASP A 1 335 ? -4.725 -13.621 12.126 1.00 92.62 335 ASP A O 1
ATOM 2713 N N . ARG A 1 336 ? -3.508 -15.479 12.337 1.00 94.88 336 ARG A N 1
ATOM 2714 C CA . ARG A 1 336 ? -2.260 -14.855 11.881 1.00 94.88 336 ARG A CA 1
ATOM 2715 C C . ARG A 1 336 ? -2.339 -14.314 10.458 1.00 94.88 336 ARG A C 1
ATOM 2717 O O . ARG A 1 336 ? -1.659 -13.336 10.146 1.00 94.88 336 ARG A O 1
ATOM 2724 N N . ARG A 1 337 ? -3.104 -14.951 9.563 1.00 91.56 337 ARG A N 1
ATOM 2725 C CA . ARG A 1 337 ? -3.348 -14.416 8.211 1.00 91.56 337 ARG A CA 1
ATOM 2726 C C . ARG A 1 337 ? -4.156 -13.126 8.287 1.00 91.56 337 ARG A C 1
ATOM 2728 O O . ARG A 1 337 ? -3.790 -12.160 7.622 1.00 91.56 337 ARG A O 1
ATOM 2735 N N . LEU A 1 338 ? -5.193 -13.114 9.117 1.00 95.56 338 LEU A N 1
ATOM 2736 C CA . LEU A 1 338 ? -6.050 -11.958 9.347 1.00 95.56 338 LEU A CA 1
ATOM 2737 C C . LEU A 1 338 ? -5.264 -10.798 9.975 1.00 95.56 338 LEU A C 1
ATOM 2739 O O . LEU A 1 338 ? -5.326 -9.683 9.461 1.00 95.56 338 LEU A O 1
ATOM 2743 N N . PHE A 1 339 ? -4.444 -11.056 11.000 1.00 96.00 339 PHE A N 1
ATOM 2744 C CA . PHE A 1 339 ? -3.615 -10.029 11.642 1.00 96.00 339 PHE A CA 1
ATOM 2745 C C . PHE A 1 339 ? -2.633 -9.398 10.659 1.00 96.00 339 PHE A C 1
ATOM 2747 O O . PHE A 1 339 ? -2.554 -8.178 10.579 1.00 96.00 339 PHE A O 1
ATOM 2754 N N . ARG A 1 340 ? -1.931 -10.211 9.855 1.00 93.81 340 ARG A N 1
ATOM 2755 C CA . ARG A 1 340 ? -0.997 -9.700 8.837 1.00 93.81 340 ARG A CA 1
ATOM 2756 C C . ARG A 1 340 ? -1.669 -8.826 7.781 1.00 93.81 340 ARG A C 1
ATOM 2758 O O . ARG A 1 340 ? -0.993 -7.982 7.207 1.00 93.81 340 ARG A O 1
ATOM 2765 N N . ARG A 1 341 ? -2.950 -9.068 7.492 1.00 94.44 341 ARG A N 1
ATOM 2766 C CA . ARG A 1 341 ? -3.713 -8.310 6.496 1.00 94.44 341 ARG A CA 1
ATOM 2767 C C . ARG A 1 341 ? -4.302 -7.023 7.073 1.00 94.44 341 ARG A C 1
ATOM 2769 O O . ARG A 1 341 ? -4.340 -6.031 6.365 1.00 94.44 341 ARG A O 1
ATOM 2776 N N . HIS A 1 342 ? -4.759 -7.036 8.327 1.00 97.62 342 HIS A N 1
ATOM 2777 C CA . HIS A 1 342 ? -5.613 -5.966 8.859 1.00 97.62 342 HIS A CA 1
ATOM 2778 C C . HIS A 1 342 ? -5.057 -5.217 10.072 1.00 97.62 342 HIS A C 1
ATOM 2780 O O . HIS A 1 342 ? -5.577 -4.156 10.406 1.00 97.62 342 HIS A O 1
ATOM 2786 N N . VAL A 1 343 ? -4.026 -5.722 10.750 1.00 97.56 343 VAL A N 1
ATOM 2787 C CA . VAL A 1 343 ? -3.442 -5.064 11.928 1.00 97.56 343 VAL A CA 1
ATOM 2788 C C . VAL A 1 343 ? -2.122 -4.415 11.536 1.00 97.56 343 VAL A C 1
ATOM 2790 O O . VAL A 1 343 ? -1.205 -5.079 11.052 1.00 97.56 343 VAL A O 1
ATOM 2793 N N . LEU A 1 344 ? -2.014 -3.105 11.758 1.00 97.06 344 LEU A N 1
ATOM 2794 C CA . LEU A 1 344 ? -0.795 -2.362 11.452 1.00 97.06 344 LEU A CA 1
ATOM 2795 C C . LEU A 1 344 ? 0.357 -2.820 12.351 1.00 97.06 344 LEU A C 1
ATOM 2797 O O . LEU A 1 344 ? 0.206 -2.942 13.572 1.00 97.06 344 LEU A O 1
ATOM 2801 N N . TRP A 1 345 ? 1.533 -3.028 11.751 1.00 97.50 345 TRP A N 1
ATOM 2802 C CA . TRP A 1 345 ? 2.751 -3.345 12.497 1.00 97.50 345 TRP A CA 1
ATOM 2803 C C . TRP A 1 345 ? 2.982 -2.284 13.574 1.00 97.50 345 TRP A C 1
ATOM 2805 O O . TRP A 1 345 ? 2.951 -1.089 13.286 1.00 97.50 345 TRP A O 1
ATOM 2815 N N . THR A 1 346 ? 3.166 -2.728 14.816 1.00 97.75 346 THR A N 1
ATOM 2816 C CA . THR A 1 346 ? 3.241 -1.854 15.993 1.00 97.75 346 THR A CA 1
ATOM 2817 C C . THR A 1 346 ? 4.305 -2.367 16.950 1.00 97.75 346 THR A C 1
ATOM 2819 O O . THR A 1 346 ? 4.373 -3.571 17.189 1.00 97.75 346 THR A O 1
ATOM 2822 N N . ARG A 1 347 ? 5.130 -1.482 17.515 1.00 97.56 347 ARG A N 1
ATOM 2823 C CA . ARG A 1 347 ? 6.103 -1.820 18.562 1.00 97.56 347 ARG A CA 1
ATOM 2824 C C . ARG A 1 347 ? 6.111 -0.773 19.668 1.00 97.56 347 ARG A C 1
ATOM 2826 O O . ARG A 1 347 ? 6.133 0.419 19.373 1.00 97.56 347 ARG A O 1
ATOM 2833 N N . VAL A 1 348 ? 6.181 -1.208 20.923 1.00 97.44 348 VAL A N 1
ATOM 2834 C CA . VAL A 1 348 ? 6.562 -0.362 22.062 1.00 97.44 348 VAL A CA 1
ATOM 2835 C C . VAL A 1 348 ? 7.961 0.187 21.807 1.00 97.44 348 VAL A C 1
ATOM 2837 O O . VAL A 1 348 ? 8.880 -0.565 21.452 1.00 97.44 348 VAL A O 1
ATOM 2840 N N . VAL A 1 349 ? 8.111 1.502 21.932 1.00 97.69 349 VAL A N 1
ATOM 2841 C CA . VAL A 1 349 ? 9.379 2.195 21.711 1.00 97.69 349 VAL A CA 1
ATOM 2842 C C . VAL A 1 349 ? 10.320 1.876 22.864 1.00 97.69 349 VAL A C 1
ATOM 2844 O O . VAL A 1 349 ? 10.037 2.205 24.008 1.00 97.69 349 VAL A O 1
ATOM 2847 N N . ALA A 1 350 ? 11.443 1.241 22.548 1.00 96.06 350 ALA A N 1
ATOM 2848 C CA . ALA A 1 350 ? 12.508 0.917 23.488 1.00 96.06 350 ALA A CA 1
ATOM 2849 C C . ALA A 1 350 ? 13.830 0.751 22.726 1.00 96.06 350 ALA A C 1
ATOM 2851 O O . ALA A 1 350 ? 13.824 0.500 21.515 1.00 96.06 350 ALA A O 1
ATOM 2852 N N . ASP A 1 351 ? 14.952 0.854 23.436 1.00 95.44 351 ASP A N 1
ATOM 2853 C CA . ASP A 1 351 ? 16.274 0.525 22.897 1.00 95.44 351 ASP A CA 1
ATOM 2854 C C . ASP A 1 351 ? 16.437 -1.002 22.814 1.00 95.44 351 ASP A C 1
ATOM 2856 O O . ASP A 1 351 ? 16.865 -1.668 23.758 1.00 95.44 351 ASP A O 1
ATOM 2860 N N . ARG A 1 352 ? 15.961 -1.584 21.706 1.00 95.44 352 ARG A N 1
ATOM 2861 C CA . ARG A 1 352 ? 15.931 -3.035 21.493 1.00 95.44 352 ARG A CA 1
ATOM 2862 C C . ARG A 1 352 ? 16.008 -3.418 20.021 1.00 95.44 352 ARG A C 1
ATOM 2864 O O . ARG A 1 352 ? 15.572 -2.690 19.125 1.00 95.44 352 ARG A O 1
ATOM 2871 N N . ARG A 1 353 ? 16.457 -4.652 19.784 1.00 95.56 353 ARG A N 1
ATOM 2872 C CA . ARG A 1 353 ? 16.272 -5.337 18.501 1.00 95.56 353 ARG A CA 1
ATOM 2873 C C . ARG A 1 353 ? 14.898 -5.995 18.449 1.00 95.56 353 ARG A C 1
ATOM 2875 O O . ARG A 1 353 ? 14.434 -6.555 19.439 1.00 95.56 353 ARG A O 1
ATOM 2882 N N . THR A 1 354 ? 14.255 -5.953 17.289 1.00 94.75 354 THR A N 1
ATOM 2883 C CA . THR A 1 354 ? 12.939 -6.568 17.071 1.00 94.75 354 THR A CA 1
ATOM 2884 C C . THR A 1 354 ? 12.773 -7.027 15.620 1.00 94.75 354 THR A C 1
ATOM 2886 O O . THR A 1 354 ? 13.660 -6.857 14.778 1.00 94.75 354 THR A O 1
ATOM 2889 N N . ARG A 1 355 ? 11.626 -7.640 15.323 1.00 93.12 355 ARG A N 1
ATOM 2890 C CA . ARG A 1 355 ? 11.167 -7.917 13.961 1.00 93.12 355 ARG A CA 1
ATOM 2891 C C . ARG A 1 355 ? 10.560 -6.640 13.379 1.00 93.12 355 ARG A C 1
ATOM 2893 O O . ARG A 1 355 ? 9.469 -6.232 13.778 1.00 93.12 355 ARG A O 1
ATOM 2900 N N . LEU A 1 356 ? 11.295 -6.021 12.462 1.00 93.31 356 LEU A N 1
ATOM 2901 C CA . LEU A 1 356 ? 10.889 -4.868 11.661 1.00 93.31 356 LEU A CA 1
ATOM 2902 C C . LEU A 1 356 ? 9.841 -5.283 10.607 1.00 93.31 356 LEU A C 1
ATOM 2904 O O . LEU A 1 356 ? 9.621 -6.487 10.407 1.00 93.31 356 LEU A O 1
ATOM 2908 N N . PRO A 1 357 ? 9.207 -4.329 9.899 1.00 87.00 357 PRO A N 1
ATOM 2909 C CA . PRO A 1 357 ? 8.327 -4.649 8.777 1.00 87.00 357 PRO A CA 1
ATOM 2910 C C . PRO A 1 357 ? 8.985 -5.607 7.768 1.00 87.00 357 PRO A C 1
ATOM 2912 O O . PRO A 1 357 ? 10.199 -5.585 7.557 1.00 87.00 357 PRO A O 1
ATOM 2915 N N . HIS A 1 358 ? 8.177 -6.490 7.174 1.00 79.19 358 HIS A N 1
ATOM 2916 C CA . HIS A 1 358 ? 8.623 -7.610 6.325 1.00 79.19 358 HIS A CA 1
ATOM 2917 C C . HIS A 1 358 ? 9.480 -8.675 7.043 1.00 79.19 358 HIS A C 1
ATOM 2919 O O . HIS A 1 358 ? 10.234 -9.403 6.401 1.00 79.19 358 HIS A O 1
ATOM 2925 N N . ASN A 1 359 ? 9.347 -8.798 8.370 1.00 78.88 359 ASN A N 1
ATOM 2926 C CA . ASN A 1 359 ? 9.970 -9.835 9.209 1.00 78.88 359 ASN A CA 1
ATOM 2927 C C . ASN A 1 359 ? 11.511 -9.833 9.237 1.00 78.88 359 ASN A C 1
ATOM 2929 O O . ASN A 1 359 ? 12.121 -10.840 9.603 1.00 78.88 359 ASN A O 1
ATOM 2933 N N . LYS A 1 360 ? 12.158 -8.709 8.908 1.00 85.00 360 LYS A N 1
ATOM 2934 C CA . LYS A 1 360 ? 13.615 -8.557 9.051 1.00 85.00 360 LYS A CA 1
ATOM 2935 C C . LYS A 1 360 ? 13.975 -8.260 10.506 1.00 85.00 360 LYS A C 1
ATOM 2937 O O . LYS A 1 360 ? 13.279 -7.510 11.183 1.00 85.00 360 LYS A O 1
ATOM 2942 N N . GLU A 1 361 ? 15.063 -8.834 11.009 1.00 92.56 361 GLU A N 1
ATOM 2943 C CA . GLU A 1 361 ? 15.589 -8.446 12.320 1.00 92.56 361 GLU A CA 1
ATOM 2944 C C . GLU A 1 361 ? 16.389 -7.147 12.219 1.00 92.56 361 GLU A C 1
ATOM 2946 O O . GLU A 1 361 ? 17.235 -7.015 11.334 1.00 92.56 361 GLU A O 1
ATOM 2951 N N . GLY A 1 362 ? 16.182 -6.217 13.146 1.00 94.50 362 GLY A N 1
ATOM 2952 C CA . GLY A 1 362 ? 16.977 -4.996 13.200 1.00 94.50 362 GLY A CA 1
ATOM 2953 C C . GLY A 1 362 ? 16.764 -4.189 14.471 1.00 94.50 362 GLY A C 1
ATOM 2954 O O . GLY A 1 362 ? 16.008 -4.589 15.356 1.00 94.50 362 GLY A O 1
ATOM 2955 N N . ASP A 1 363 ? 17.475 -3.069 14.555 1.00 97.69 363 ASP A N 1
ATOM 2956 C CA . ASP A 1 363 ? 17.366 -2.099 15.642 1.00 97.69 363 ASP A CA 1
ATOM 2957 C C . ASP A 1 363 ? 16.114 -1.227 15.461 1.00 97.69 363 ASP A C 1
ATOM 2959 O O . ASP A 1 363 ? 15.911 -0.629 14.398 1.00 97.69 363 ASP A O 1
ATOM 2963 N N . LEU A 1 364 ? 15.250 -1.184 16.481 1.00 97.62 364 LEU A N 1
ATOM 2964 C CA . LEU A 1 364 ? 13.972 -0.477 16.397 1.00 97.62 364 LEU A CA 1
ATOM 2965 C C . LEU A 1 364 ? 14.160 1.038 16.253 1.00 97.62 364 LEU A C 1
ATOM 2967 O O . LEU A 1 364 ? 13.447 1.671 15.473 1.00 97.62 364 LEU A O 1
ATOM 2971 N N . LEU A 1 365 ? 15.109 1.625 16.985 1.00 97.38 365 LEU A N 1
ATOM 2972 C CA . LEU A 1 365 ? 15.305 3.072 17.016 1.00 97.38 365 LEU A CA 1
ATOM 2973 C C . LEU A 1 365 ? 15.995 3.563 15.743 1.00 97.38 365 LEU A C 1
ATOM 2975 O O . LEU A 1 365 ? 15.606 4.589 15.190 1.00 97.38 365 LEU A O 1
ATOM 2979 N N . GLU A 1 366 ? 16.992 2.835 15.240 1.00 96.69 366 GLU A N 1
ATOM 2980 C CA . GLU A 1 366 ? 17.616 3.107 13.942 1.00 96.69 366 GLU A CA 1
ATOM 2981 C C . GLU A 1 366 ? 16.578 3.045 12.816 1.00 96.69 366 GLU A C 1
ATOM 2983 O O . GLU A 1 366 ? 16.516 3.950 11.978 1.00 96.69 366 GLU A O 1
ATOM 2988 N N . TYR A 1 367 ? 15.717 2.020 12.830 1.00 96.88 367 TYR A N 1
ATOM 2989 C CA . TYR A 1 367 ? 14.634 1.895 11.863 1.00 96.88 367 TYR A CA 1
ATOM 2990 C C . TYR A 1 367 ? 13.653 3.068 11.955 1.00 96.88 367 TYR A C 1
ATOM 2992 O O . TYR A 1 367 ? 13.364 3.691 10.930 1.00 96.88 367 TYR A O 1
ATOM 3000 N N . ALA A 1 368 ? 13.195 3.409 13.164 1.00 96.88 368 ALA A N 1
ATOM 3001 C CA . ALA A 1 368 ? 12.249 4.498 13.391 1.00 96.88 368 ALA A CA 1
ATOM 3002 C C . ALA A 1 368 ? 12.810 5.873 12.990 1.00 96.88 368 ALA A C 1
ATOM 3004 O O . ALA A 1 368 ? 12.063 6.714 12.494 1.00 96.88 368 ALA A O 1
ATOM 3005 N N . ARG A 1 369 ? 14.122 6.103 13.147 1.00 95.31 369 ARG A N 1
ATOM 3006 C CA . ARG A 1 369 ? 14.785 7.341 12.696 1.00 95.31 369 ARG A CA 1
ATOM 3007 C C . ARG A 1 369 ? 14.891 7.429 11.176 1.00 95.31 369 ARG A C 1
ATOM 3009 O O . ARG A 1 369 ? 14.628 8.490 10.620 1.00 95.31 369 ARG A O 1
ATOM 3016 N N . ARG A 1 370 ? 15.276 6.334 10.506 1.00 94.06 370 ARG A N 1
ATOM 3017 C CA . ARG A 1 370 ? 15.498 6.309 9.046 1.00 94.06 370 ARG A CA 1
ATOM 3018 C C . ARG A 1 370 ? 14.216 6.237 8.221 1.00 94.06 370 ARG A C 1
ATOM 3020 O O . ARG A 1 370 ? 14.212 6.685 7.084 1.00 94.06 370 ARG A O 1
ATOM 3027 N N . ASN A 1 371 ? 13.153 5.657 8.774 1.00 95.00 371 ASN A N 1
ATOM 3028 C CA . ASN A 1 371 ? 11.906 5.378 8.053 1.00 95.00 371 ASN A CA 1
ATOM 3029 C C . ASN A 1 371 ? 10.729 6.182 8.610 1.00 95.00 371 ASN A C 1
ATOM 3031 O O . ASN A 1 371 ? 9.583 5.753 8.507 1.00 95.00 371 ASN A O 1
ATOM 3035 N N . ARG A 1 372 ? 11.012 7.345 9.204 1.00 94.75 372 ARG A N 1
ATOM 3036 C CA . ARG A 1 372 ? 10.033 8.247 9.819 1.00 94.75 372 ARG A CA 1
ATOM 3037 C C . ARG A 1 372 ? 8.779 8.444 8.959 1.00 94.75 372 ARG A C 1
ATOM 3039 O O . ARG A 1 372 ? 7.671 8.365 9.469 1.00 94.75 372 ARG A O 1
ATOM 3046 N N . GLU A 1 373 ? 8.939 8.672 7.658 1.00 92.94 373 GLU A N 1
ATOM 3047 C CA . GLU A 1 373 ? 7.822 8.963 6.742 1.00 92.94 373 GLU A CA 1
ATOM 3048 C C . GLU A 1 373 ? 6.807 7.816 6.609 1.00 92.94 373 GLU A C 1
ATOM 3050 O O . GLU A 1 373 ? 5.676 8.038 6.187 1.00 92.94 373 GLU A O 1
ATOM 3055 N N . LEU A 1 374 ? 7.185 6.599 7.006 1.00 94.75 374 LEU A N 1
ATOM 3056 C CA . LEU A 1 374 ? 6.339 5.406 6.970 1.00 94.75 374 LEU A CA 1
ATOM 3057 C C . LEU A 1 374 ? 5.707 5.084 8.330 1.00 94.75 374 LEU A C 1
ATOM 3059 O O . LEU A 1 374 ? 5.109 4.018 8.484 1.00 94.75 374 LEU A O 1
ATOM 3063 N N . LEU A 1 375 ? 5.875 5.951 9.333 1.00 97.06 375 LEU A N 1
ATOM 3064 C CA . LEU A 1 375 ? 5.580 5.642 10.729 1.00 97.06 375 LEU A CA 1
ATOM 3065 C C . LEU A 1 375 ? 4.752 6.731 11.417 1.00 97.06 375 LEU A C 1
ATOM 3067 O O . LEU A 1 375 ? 4.784 7.913 11.071 1.00 97.06 375 LEU A O 1
ATOM 3071 N N . VAL A 1 376 ? 4.026 6.302 12.442 1.00 96.81 376 VAL A N 1
ATOM 3072 C CA . VAL A 1 376 ? 3.294 7.138 13.391 1.00 96.81 376 VAL A CA 1
ATOM 3073 C C . VAL A 1 376 ? 3.821 6.831 14.786 1.00 96.81 376 VAL A C 1
ATOM 3075 O O . VAL A 1 376 ? 3.927 5.665 15.167 1.00 96.81 376 VAL A O 1
ATOM 3078 N N . LEU A 1 377 ? 4.146 7.873 15.545 1.00 97.31 377 LEU A N 1
ATOM 3079 C CA . LEU A 1 377 ? 4.561 7.782 16.942 1.00 97.31 377 LEU A CA 1
ATOM 3080 C C . LEU A 1 377 ? 3.408 8.277 17.815 1.00 97.31 377 LEU A C 1
ATOM 3082 O O . LEU A 1 377 ? 2.889 9.369 17.587 1.00 97.31 377 LEU A O 1
ATOM 3086 N N . LYS A 1 378 ? 2.967 7.470 18.781 1.00 95.56 378 LYS A N 1
ATOM 3087 C CA . LYS A 1 378 ? 1.807 7.807 19.619 1.00 95.56 378 LYS A CA 1
ATOM 3088 C C . LYS A 1 378 ? 1.948 7.291 21.055 1.00 95.56 378 LYS A C 1
ATOM 3090 O O . LYS A 1 378 ? 2.530 6.218 21.243 1.00 95.56 378 LYS A O 1
ATOM 3095 N N . PRO A 1 379 ? 1.407 8.002 22.064 1.00 95.25 379 PRO A N 1
ATOM 3096 C CA . PRO A 1 379 ? 1.356 7.494 23.429 1.00 95.25 379 PRO A CA 1
ATOM 3097 C C . PRO A 1 379 ? 0.534 6.208 23.479 1.00 95.25 379 PRO A C 1
ATOM 3099 O O . PRO A 1 379 ? -0.470 6.080 22.775 1.00 95.25 379 PRO A O 1
ATOM 3102 N N . ASN A 1 380 ? 0.944 5.258 24.311 1.00 94.62 380 ASN A N 1
ATOM 3103 C CA . ASN A 1 380 ? 0.389 3.909 24.297 1.00 94.62 380 ASN A CA 1
ATOM 3104 C C . ASN A 1 380 ? -1.057 3.836 24.838 1.00 94.62 380 ASN A C 1
ATOM 3106 O O . ASN A 1 380 ? -1.879 3.089 24.306 1.00 94.62 380 ASN A O 1
ATOM 3110 N N . ARG A 1 381 ? -1.376 4.650 25.856 1.00 90.81 381 ARG A N 1
ATOM 3111 C CA . ARG A 1 381 ? -2.650 4.623 26.611 1.00 90.81 381 ARG A CA 1
ATOM 3112 C C . ARG A 1 381 ? -3.428 5.954 26.597 1.00 90.81 381 ARG A C 1
ATOM 3114 O O . ARG A 1 381 ? -4.266 6.195 27.466 1.00 90.81 381 ARG A O 1
ATOM 3121 N N . ALA A 1 382 ? -3.116 6.854 25.657 1.00 84.12 382 ALA A N 1
ATOM 3122 C CA . ALA A 1 382 ? -3.834 8.124 25.476 1.00 84.12 382 ALA A CA 1
ATOM 3123 C C . ALA A 1 382 ? -4.915 8.025 24.385 1.00 84.12 382 ALA A C 1
ATOM 3125 O O . ALA A 1 382 ? -4.781 7.236 23.444 1.00 84.12 382 ALA A O 1
ATOM 3126 N N . TYR A 1 383 ? -5.935 8.887 24.469 1.00 78.00 383 TYR A N 1
ATOM 3127 C CA . TYR A 1 383 ? -7.061 8.958 23.526 1.00 78.00 383 TYR A CA 1
ATOM 3128 C C . TYR A 1 383 ? -7.179 10.327 22.849 1.00 78.00 383 TYR A C 1
ATOM 3130 O O . TYR A 1 383 ? -6.453 11.274 23.157 1.00 78.00 383 TYR A O 1
ATOM 3138 N N . GLY A 1 384 ? -8.103 10.432 21.889 1.00 71.50 384 GLY A N 1
ATOM 3139 C CA . GLY A 1 384 ? -8.456 11.702 21.245 1.00 71.50 384 GLY A CA 1
ATOM 3140 C C . GLY A 1 384 ? -7.377 12.274 20.318 1.00 71.50 384 GLY A C 1
ATOM 3141 O O . GLY A 1 384 ? -7.436 13.449 19.961 1.00 71.50 384 GLY A O 1
ATOM 3142 N N . GLY A 1 385 ? -6.384 11.473 19.925 1.00 73.25 385 GLY A N 1
ATOM 3143 C CA . GLY A 1 385 ? -5.285 11.914 19.061 1.00 73.25 385 GLY A CA 1
ATOM 3144 C C . GLY A 1 385 ? -4.236 12.792 19.757 1.00 73.25 385 GLY A C 1
ATOM 3145 O O . GLY A 1 385 ? -3.301 13.258 19.106 1.00 73.25 385 GLY A O 1
ATOM 3146 N N . THR A 1 386 ? -4.353 13.011 21.068 1.00 79.62 386 THR A N 1
ATOM 3147 C CA . THR A 1 386 ? -3.378 13.783 21.845 1.00 79.62 386 THR A CA 1
ATOM 3148 C C . THR A 1 386 ? -2.016 13.087 21.836 1.00 79.62 386 THR A C 1
ATOM 3150 O O . THR A 1 386 ? -1.909 11.903 22.149 1.00 79.62 386 THR A O 1
ATOM 3153 N N . GLY A 1 387 ? -0.967 13.825 21.465 1.00 85.25 387 GLY A N 1
ATOM 3154 C CA . GLY A 1 387 ? 0.405 13.311 21.388 1.00 85.25 387 GLY A CA 1
ATOM 3155 C C . GLY A 1 387 ? 0.714 12.460 20.150 1.00 85.25 387 GLY A C 1
ATOM 3156 O O . GLY A 1 387 ? 1.822 11.948 20.045 1.00 85.25 387 GLY A O 1
ATOM 3157 N N . VAL A 1 388 ? -0.221 12.298 19.207 1.00 91.94 388 VAL A N 1
ATOM 3158 C CA . VAL A 1 388 ? 0.030 11.556 17.961 1.00 91.94 388 VAL A CA 1
ATOM 3159 C C . VAL A 1 388 ? 0.877 12.396 17.002 1.00 91.94 388 VAL A C 1
ATOM 3161 O O . VAL A 1 388 ? 0.470 13.482 16.593 1.00 91.94 388 VAL A O 1
ATOM 3164 N N . MET A 1 389 ? 2.027 11.863 16.592 1.00 93.75 389 MET A N 1
ATOM 3165 C CA . MET A 1 389 ? 2.920 12.448 15.592 1.00 93.75 389 MET A CA 1
ATOM 3166 C C . MET A 1 389 ? 2.939 11.600 14.324 1.00 93.75 389 MET A C 1
ATOM 3168 O O . MET A 1 389 ? 3.283 10.416 14.345 1.00 93.75 389 MET A O 1
ATOM 3172 N N . LEU A 1 390 ? 2.591 12.225 13.202 1.00 92.75 390 LEU A N 1
ATOM 3173 C CA . LEU A 1 390 ? 2.655 11.617 11.877 1.00 92.75 390 LEU A CA 1
ATOM 3174 C C . LEU A 1 390 ? 4.044 11.871 11.302 1.00 92.75 390 LEU A C 1
ATOM 3176 O O . LEU A 1 390 ? 4.354 13.003 10.939 1.00 92.75 390 LEU A O 1
ATOM 3180 N N . GLY A 1 391 ? 4.875 10.838 11.179 1.00 91.75 391 GLY A N 1
ATOM 3181 C CA . GLY A 1 391 ? 6.274 11.030 10.813 1.00 91.75 391 GLY A CA 1
ATOM 3182 C C . GLY A 1 391 ? 6.473 11.709 9.450 1.00 91.75 391 GLY A C 1
ATOM 3183 O O . GLY A 1 391 ? 7.400 12.498 9.295 1.00 91.75 391 GLY A O 1
ATOM 3184 N N . ALA A 1 392 ? 5.572 11.498 8.486 1.00 89.00 392 ALA A N 1
ATOM 3185 C CA . ALA A 1 392 ? 5.596 12.202 7.197 1.00 89.00 392 ALA A CA 1
ATOM 3186 C C . ALA A 1 392 ? 5.343 13.723 7.299 1.00 89.00 392 ALA A C 1
ATOM 3188 O O . ALA A 1 392 ? 5.715 14.461 6.392 1.00 89.00 392 ALA A O 1
ATOM 3189 N N . ALA A 1 393 ? 4.707 14.190 8.378 1.00 87.62 393 ALA A N 1
ATOM 3190 C CA . ALA A 1 393 ? 4.349 15.593 8.602 1.00 87.62 393 ALA A CA 1
ATOM 3191 C C . ALA A 1 393 ? 5.151 16.268 9.734 1.00 87.62 393 ALA A C 1
ATOM 3193 O O . ALA A 1 393 ? 5.005 17.469 9.945 1.00 87.62 393 ALA A O 1
ATOM 3194 N N . THR A 1 394 ? 5.978 15.519 10.463 1.00 90.12 394 THR A N 1
ATOM 3195 C CA . THR A 1 394 ? 6.843 16.018 11.545 1.00 90.12 394 THR A CA 1
ATOM 3196 C C . THR A 1 394 ? 8.242 16.302 10.997 1.00 90.12 394 THR A C 1
ATOM 3198 O O . THR A 1 394 ? 8.691 15.591 10.106 1.00 90.12 394 THR A O 1
ATOM 3201 N N . GLU A 1 395 ? 8.972 17.306 11.493 1.00 93.19 395 GLU A N 1
ATOM 3202 C CA . GLU A 1 395 ? 10.374 17.541 11.096 1.00 93.19 395 GLU A CA 1
ATOM 3203 C C . GLU A 1 395 ? 11.336 16.509 11.718 1.00 93.19 395 GLU A C 1
ATOM 3205 O O . GLU A 1 395 ? 11.025 15.870 12.720 1.00 93.19 395 GLU A O 1
ATOM 3210 N N . GLN A 1 396 ? 12.516 16.287 11.120 1.00 92.44 396 GLN A N 1
ATOM 3211 C CA . GLN A 1 396 ? 13.406 15.194 11.550 1.00 92.44 396 GLN A CA 1
ATOM 3212 C C . GLN A 1 396 ? 13.912 15.412 12.980 1.00 92.44 396 GLN A C 1
ATOM 3214 O O . GLN A 1 396 ? 13.924 14.476 13.775 1.00 92.44 396 GLN A O 1
ATOM 3219 N N . ALA A 1 397 ? 14.280 16.650 13.319 1.00 94.38 397 ALA A N 1
ATOM 3220 C CA . ALA A 1 397 ? 14.769 16.998 14.650 1.00 94.38 397 ALA A CA 1
ATOM 3221 C C . ALA A 1 397 ? 13.688 16.823 15.732 1.00 94.38 397 ALA A C 1
ATOM 3223 O O . ALA A 1 397 ? 13.974 16.308 16.809 1.00 94.38 397 ALA A O 1
ATOM 3224 N N . GLU A 1 398 ? 12.444 17.209 15.432 1.00 96.12 398 GLU A N 1
ATOM 3225 C CA . GLU A 1 398 ? 11.300 17.042 16.336 1.00 96.12 398 GLU A CA 1
ATOM 3226 C C . GLU A 1 398 ? 10.971 15.558 16.551 1.00 96.12 398 GLU A C 1
ATOM 3228 O O . GLU A 1 398 ? 10.805 15.116 17.686 1.00 96.12 398 GLU A O 1
ATOM 3233 N N . TRP A 1 399 ? 10.969 14.762 15.477 1.00 97.12 399 TRP A N 1
ATOM 3234 C CA . TRP A 1 399 ? 10.763 13.314 15.554 1.00 97.12 399 TRP A CA 1
ATOM 3235 C C . TRP A 1 399 ? 11.835 12.613 16.395 1.00 97.12 399 TRP A C 1
ATOM 3237 O O . TRP A 1 399 ? 11.526 11.746 17.211 1.00 97.12 399 TRP A O 1
ATOM 3247 N N . GLU A 1 400 ? 13.104 12.986 16.218 1.00 96.38 400 GLU A N 1
ATOM 3248 C CA . GLU A 1 400 ? 14.206 12.422 16.998 1.00 96.38 400 GLU A CA 1
ATOM 3249 C C . GLU A 1 400 ? 14.122 12.787 18.479 1.00 96.38 400 GLU A C 1
ATOM 3251 O O . GLU A 1 400 ? 14.373 11.921 19.319 1.00 96.38 400 GLU A O 1
ATOM 3256 N N . LEU A 1 401 ? 13.738 14.026 18.804 1.00 96.12 401 LEU A N 1
ATOM 3257 C CA . LEU A 1 401 ? 13.501 14.453 20.182 1.00 96.12 401 LEU A CA 1
ATOM 3258 C C . LEU A 1 401 ? 12.369 13.637 20.816 1.00 96.12 401 LEU A C 1
ATOM 3260 O O . LEU A 1 401 ? 12.536 13.086 21.902 1.00 96.12 401 LEU A O 1
ATOM 3264 N N . ALA A 1 402 ? 11.255 13.472 20.104 1.00 95.88 402 ALA A N 1
ATOM 3265 C CA . ALA A 1 402 ? 10.131 12.696 20.602 1.00 95.88 402 ALA A CA 1
ATOM 3266 C C . ALA A 1 402 ? 10.459 11.202 20.765 1.00 95.88 402 ALA A C 1
ATOM 3268 O O . ALA A 1 402 ? 10.036 10.579 21.737 1.00 95.88 402 ALA A O 1
ATOM 3269 N N . LEU A 1 403 ? 11.264 10.619 19.868 1.00 96.75 403 LEU A N 1
ATOM 3270 C CA . LEU A 1 403 ? 11.780 9.257 20.041 1.00 96.75 403 LEU A CA 1
ATOM 3271 C C . LEU A 1 403 ? 12.678 9.138 21.279 1.00 96.75 403 LEU A C 1
ATOM 3273 O O . LEU A 1 403 ? 12.609 8.130 21.978 1.00 96.75 403 LEU A O 1
ATOM 3277 N N . GLN A 1 404 ? 13.516 10.137 21.566 1.00 95.62 404 GLN A N 1
ATOM 3278 C CA . GLN A 1 404 ? 14.343 10.141 22.777 1.00 95.62 404 GLN A CA 1
ATOM 3279 C C . GLN A 1 404 ? 13.477 10.200 24.041 1.00 95.62 404 GLN A C 1
ATOM 3281 O O . GLN A 1 404 ? 13.699 9.420 24.966 1.00 95.62 404 GLN A O 1
ATOM 3286 N N . GLU A 1 405 ? 12.458 11.061 24.065 1.00 94.69 405 GLU A N 1
ATOM 3287 C CA . GLU A 1 405 ? 11.497 11.129 25.172 1.00 94.69 405 GLU A CA 1
ATOM 3288 C C . GLU A 1 405 ? 10.719 9.819 25.348 1.00 94.69 405 GLU A C 1
ATOM 3290 O O . GLU A 1 405 ? 10.543 9.351 26.474 1.00 94.69 405 GLU A O 1
ATOM 3295 N N . ALA A 1 406 ? 10.304 9.197 24.243 1.00 96.06 406 ALA A N 1
ATOM 3296 C CA . ALA A 1 406 ? 9.626 7.907 24.242 1.00 96.06 406 ALA A CA 1
ATOM 3297 C C . ALA A 1 406 ? 10.501 6.791 24.838 1.00 96.06 406 ALA A C 1
ATOM 3299 O O . ALA A 1 406 ? 10.017 6.002 25.646 1.00 96.06 406 ALA A O 1
ATOM 3300 N N . VAL A 1 407 ? 11.797 6.752 24.504 1.00 96.50 407 VAL A N 1
ATOM 3301 C CA . VAL A 1 407 ? 12.748 5.774 25.065 1.00 96.50 407 VAL A CA 1
ATOM 3302 C C . VAL A 1 407 ? 12.928 5.962 26.571 1.00 96.50 407 VAL A C 1
ATOM 3304 O O . VAL A 1 407 ? 12.944 4.974 27.304 1.00 96.50 407 VAL A O 1
ATOM 3307 N N . LEU A 1 408 ? 13.005 7.208 27.054 1.00 94.56 408 LEU A N 1
ATOM 3308 C CA . LEU A 1 408 ? 13.119 7.505 28.491 1.00 94.56 408 LEU A CA 1
ATOM 3309 C C . LEU A 1 408 ? 11.911 7.016 29.307 1.00 94.56 408 LEU A C 1
ATOM 3311 O O . LEU A 1 408 ? 12.029 6.842 30.516 1.00 94.56 408 LEU A O 1
ATOM 3315 N N . ARG A 1 409 ? 10.766 6.799 28.652 1.00 94.50 409 ARG A N 1
ATOM 3316 C CA . ARG A 1 409 ? 9.513 6.319 29.252 1.00 94.50 409 ARG A CA 1
ATOM 3317 C C . ARG A 1 409 ? 9.160 4.890 28.829 1.00 94.50 409 ARG A C 1
ATOM 3319 O O . ARG A 1 409 ? 8.028 4.464 29.024 1.00 94.50 409 ARG A O 1
ATOM 3326 N N . SER A 1 410 ? 10.097 4.158 28.227 1.00 91.50 410 SER A N 1
ATOM 3327 C CA . SER A 1 410 ? 9.843 2.815 27.684 1.00 91.50 410 SER A CA 1
ATOM 3328 C C . SER A 1 410 ? 9.365 1.813 28.742 1.00 91.50 410 SER A C 1
ATOM 3330 O O . SER A 1 410 ? 8.474 1.019 28.454 1.00 91.50 410 SER A O 1
ATOM 3332 N N . ASP A 1 411 ? 9.880 1.920 29.970 1.00 89.44 411 ASP A N 1
ATOM 3333 C CA . ASP A 1 411 ? 9.488 1.090 31.118 1.00 89.44 411 ASP A CA 1
ATOM 3334 C C . ASP A 1 411 ? 8.344 1.700 31.960 1.00 89.44 411 ASP A C 1
ATOM 3336 O O . ASP A 1 411 ? 7.977 1.148 32.998 1.00 89.44 411 ASP A O 1
ATOM 3340 N N . ASP A 1 412 ? 7.787 2.851 31.556 1.00 93.56 412 ASP A N 1
ATOM 3341 C CA . ASP A 1 412 ? 6.684 3.512 32.261 1.00 93.56 412 ASP A CA 1
ATOM 3342 C C . ASP A 1 412 ? 5.324 2.977 31.748 1.00 93.56 412 ASP A C 1
ATOM 3344 O O . ASP A 1 412 ? 4.928 3.276 30.614 1.00 93.56 412 ASP A O 1
ATOM 3348 N N . PRO A 1 413 ? 4.568 2.207 32.557 1.00 90.75 413 PRO A N 1
ATOM 3349 C CA . PRO A 1 413 ? 3.291 1.622 32.139 1.00 90.75 413 PRO A CA 1
ATOM 3350 C C . PRO A 1 413 ? 2.185 2.659 31.877 1.00 90.75 413 PRO A C 1
ATOM 3352 O O . PRO A 1 413 ? 1.181 2.329 31.245 1.00 90.75 413 PRO A O 1
ATOM 3355 N N . GLU A 1 414 ? 2.339 3.903 32.336 1.00 90.19 414 GLU A N 1
ATOM 3356 C CA . GLU A 1 414 ? 1.370 4.983 32.119 1.00 90.19 414 GLU A CA 1
ATOM 3357 C C . GLU A 1 414 ? 1.746 5.858 30.917 1.00 90.19 414 GLU A C 1
ATOM 3359 O O . GLU A 1 414 ? 0.869 6.295 30.167 1.00 90.19 414 GLU A O 1
ATOM 3364 N N . HIS A 1 415 ? 3.046 6.089 30.708 1.00 93.19 415 HIS A N 1
ATOM 3365 C CA . HIS A 1 415 ? 3.545 7.076 29.742 1.00 93.19 415 HIS A CA 1
ATOM 3366 C C . HIS A 1 415 ? 4.398 6.496 28.607 1.00 93.19 415 HIS A C 1
ATOM 3368 O O . HIS A 1 415 ? 5.042 7.268 27.886 1.00 93.19 415 HIS A O 1
ATOM 3374 N N . SER A 1 416 ? 4.408 5.172 28.433 1.00 95.50 416 SER A N 1
ATOM 3375 C CA . SER A 1 416 ? 5.056 4.503 27.301 1.00 95.50 416 SER A CA 1
ATOM 3376 C C . SER A 1 416 ? 4.464 4.924 25.951 1.00 95.50 416 SER A C 1
ATOM 3378 O O . SER A 1 416 ? 3.341 5.427 25.838 1.00 95.50 416 SER A O 1
ATOM 3380 N N . TRP A 1 417 ? 5.246 4.711 24.895 1.00 97.44 417 TRP A N 1
ATOM 3381 C CA . TRP A 1 417 ? 4.912 5.090 23.524 1.00 97.44 417 TRP A CA 1
ATOM 3382 C C . TRP A 1 417 ? 5.028 3.896 22.591 1.00 97.44 417 TRP A C 1
ATOM 3384 O O . TRP A 1 417 ? 5.819 2.980 22.822 1.00 97.44 417 TRP A O 1
ATOM 3394 N N . VAL A 1 418 ? 4.282 3.939 21.492 1.00 97.69 418 VAL A N 1
ATOM 3395 C CA . VAL A 1 418 ? 4.399 2.972 20.402 1.00 97.69 418 VAL A CA 1
ATOM 3396 C C . VAL A 1 418 ? 4.747 3.667 19.096 1.00 97.69 418 VAL A C 1
ATOM 3398 O O . VAL A 1 418 ? 4.287 4.776 18.815 1.00 97.69 418 VAL A O 1
ATOM 3401 N N . VAL A 1 419 ? 5.528 2.974 18.276 1.00 98.00 419 VAL A N 1
ATOM 3402 C CA . VAL A 1 419 ? 5.701 3.284 16.862 1.00 98.00 419 VAL A CA 1
ATOM 3403 C C . VAL A 1 419 ? 4.879 2.290 16.046 1.00 98.00 419 VAL A C 1
ATOM 3405 O O . VAL A 1 419 ? 4.927 1.083 16.286 1.00 98.00 419 VAL A O 1
ATOM 3408 N N . GLN A 1 420 ? 4.087 2.794 15.107 1.00 97.88 420 GLN A N 1
ATOM 3409 C CA . GLN A 1 420 ? 3.168 2.012 14.283 1.00 97.88 420 GLN A CA 1
ATOM 3410 C C . GLN A 1 420 ? 3.360 2.369 12.807 1.00 97.88 420 GLN A C 1
ATOM 3412 O O . GLN A 1 420 ? 3.673 3.515 12.487 1.00 97.88 420 GLN A O 1
ATOM 3417 N N . SER A 1 421 ? 3.175 1.410 11.900 1.00 97.19 421 SER A N 1
ATOM 3418 C CA . SER A 1 421 ? 3.140 1.693 10.461 1.00 97.19 421 SER A CA 1
ATOM 3419 C C . SER A 1 421 ? 2.063 2.722 10.132 1.00 97.19 421 SER A C 1
ATOM 3421 O O . SER A 1 421 ? 0.923 2.606 10.579 1.00 97.19 421 SER A O 1
ATOM 3423 N N . ALA A 1 422 ? 2.419 3.725 9.335 1.00 93.75 422 ALA A N 1
ATOM 3424 C CA . ALA A 1 422 ? 1.464 4.691 8.823 1.00 93.75 422 ALA A CA 1
ATOM 3425 C C . ALA A 1 422 ? 0.528 4.031 7.801 1.00 93.75 422 ALA A C 1
ATOM 3427 O O . ALA A 1 422 ? 0.924 3.145 7.044 1.00 93.75 422 ALA A O 1
ATOM 3428 N N . THR A 1 423 ? -0.715 4.502 7.762 1.00 91.00 423 THR A N 1
ATOM 3429 C CA . THR A 1 423 ? -1.715 4.117 6.763 1.00 91.00 423 THR A CA 1
ATOM 3430 C C . THR A 1 423 ? -2.278 5.363 6.090 1.00 91.00 423 THR A C 1
ATOM 3432 O O . THR A 1 423 ? -2.193 6.470 6.629 1.00 91.00 423 THR A O 1
ATOM 3435 N N . ARG A 1 424 ? -2.856 5.200 4.900 1.00 86.38 424 ARG A N 1
ATOM 3436 C CA . ARG A 1 424 ? -3.490 6.300 4.175 1.00 86.38 424 ARG A CA 1
ATOM 3437 C C . ARG A 1 424 ? -4.952 6.413 4.588 1.00 86.38 424 ARG A C 1
ATOM 3439 O O . ARG A 1 424 ? -5.742 5.505 4.356 1.00 86.38 424 ARG A O 1
ATOM 3446 N N . LEU A 1 425 ? -5.309 7.559 5.152 1.00 89.00 425 LEU A N 1
ATOM 3447 C CA . LEU A 1 425 ? -6.689 7.893 5.492 1.00 89.00 425 LEU A CA 1
ATOM 3448 C C . LEU A 1 425 ? -7.502 8.170 4.211 1.00 89.00 425 LEU A C 1
ATOM 3450 O O . LEU A 1 425 ? -7.055 8.985 3.392 1.00 89.00 425 LEU A O 1
ATOM 3454 N N . PRO A 1 426 ? -8.680 7.542 4.027 1.00 90.31 426 PRO A N 1
ATOM 3455 C CA . PRO A 1 426 ? -9.608 7.896 2.959 1.00 90.31 426 PRO A CA 1
ATOM 3456 C C . PRO A 1 426 ? -10.015 9.366 3.064 1.00 90.31 426 PRO A C 1
ATOM 3458 O O . PRO A 1 426 ? -10.244 9.880 4.162 1.00 90.31 426 PRO A O 1
ATOM 3461 N N . VAL A 1 427 ? -10.102 10.041 1.918 1.00 90.00 427 VAL A N 1
ATOM 3462 C CA . VAL A 1 427 ? -10.538 11.437 1.835 1.00 90.00 427 VAL A CA 1
ATOM 3463 C C . VAL A 1 427 ? -11.845 11.487 1.069 1.00 90.00 427 VAL A C 1
ATOM 3465 O O . VAL A 1 427 ? -11.893 11.118 -0.105 1.00 90.00 427 VAL A O 1
ATOM 3468 N N . HIS A 1 428 ? -12.888 11.980 1.725 1.00 90.69 428 HIS A N 1
ATOM 3469 C CA . HIS A 1 428 ? -14.200 12.163 1.123 1.00 90.69 428 HIS A CA 1
ATOM 3470 C C . HIS A 1 428 ? -14.530 13.645 1.034 1.00 90.69 428 HIS A C 1
ATOM 3472 O O . HIS A 1 428 ? -14.264 14.420 1.950 1.00 90.69 428 HIS A O 1
ATOM 3478 N N . GLU A 1 429 ? -15.125 14.033 -0.087 1.00 91.50 429 GLU A N 1
ATOM 3479 C CA . GLU A 1 429 ? -15.646 15.378 -0.277 1.00 91.50 429 GLU A CA 1
ATOM 3480 C C . GLU A 1 429 ? -17.082 15.452 0.261 1.00 91.50 429 GLU A C 1
ATOM 3482 O O . GLU A 1 429 ? -17.928 14.600 -0.059 1.00 91.50 429 GLU A O 1
ATOM 3487 N N . PHE A 1 430 ? -17.352 16.467 1.082 1.00 94.12 430 PHE A N 1
ATOM 3488 C CA . PHE A 1 430 ? -18.665 16.725 1.670 1.00 94.12 430 PHE A CA 1
ATOM 3489 C C . PHE A 1 430 ? -19.147 18.146 1.352 1.00 94.12 430 PHE A C 1
ATOM 3491 O O . PHE A 1 430 ? -18.329 19.069 1.340 1.00 94.12 430 PHE A O 1
ATOM 3498 N N . PRO A 1 431 ? -20.462 18.353 1.135 1.00 94.12 431 PRO A N 1
ATOM 3499 C CA . PRO A 1 431 ? -21.029 19.694 1.038 1.00 94.12 431 PRO A CA 1
ATOM 3500 C C . PRO A 1 431 ? -20.937 20.433 2.380 1.00 94.12 431 PRO A C 1
ATOM 3502 O O . PRO A 1 431 ? -21.312 19.897 3.428 1.00 94.12 431 PRO A O 1
ATOM 3505 N N . VAL A 1 432 ? -20.469 21.679 2.339 1.00 92.62 432 VAL A N 1
ATOM 3506 C CA . VAL A 1 432 ? -20.288 22.567 3.493 1.00 92.62 432 VAL A CA 1
ATOM 3507 C C . VAL A 1 432 ? -21.001 23.887 3.244 1.00 92.62 432 VAL A C 1
ATOM 3509 O O . VAL A 1 432 ? -20.795 24.515 2.210 1.00 92.62 432 VAL A O 1
ATOM 3512 N N . VAL A 1 433 ? -21.838 24.308 4.195 1.00 92.50 433 VAL A N 1
ATOM 3513 C CA . VAL A 1 433 ? -22.554 25.590 4.140 1.00 92.50 433 VAL A CA 1
ATOM 3514 C C . VAL A 1 433 ? -21.668 26.685 4.734 1.00 92.50 433 VAL A C 1
ATOM 3516 O O . VAL A 1 433 ? -21.305 26.636 5.912 1.00 92.50 433 VAL A O 1
ATOM 3519 N N . GLY A 1 434 ? -21.315 27.671 3.911 1.00 88.75 434 GLY A N 1
ATOM 3520 C CA . GLY A 1 434 ? -20.555 28.851 4.307 1.00 88.75 434 GLY A CA 1
ATOM 3521 C C . GLY A 1 434 ? -21.393 29.893 5.064 1.00 88.75 434 GLY A C 1
ATOM 3522 O O . GLY A 1 434 ? -22.624 29.823 5.071 1.00 88.75 434 GLY A O 1
ATOM 3523 N N . PRO A 1 435 ? -20.752 30.907 5.679 1.00 86.12 435 PRO A N 1
ATOM 3524 C CA . PRO A 1 435 ? -21.447 31.959 6.432 1.00 86.12 435 PRO A CA 1
ATOM 3525 C C . PRO A 1 435 ? -22.433 32.799 5.605 1.00 86.12 435 PRO A C 1
ATOM 3527 O O . PRO A 1 435 ? -23.352 33.392 6.161 1.00 86.12 435 PRO A O 1
ATOM 3530 N N . ASP A 1 436 ? -22.242 32.870 4.287 1.00 87.31 436 ASP A N 1
ATOM 3531 C CA . ASP A 1 436 ? -23.114 33.565 3.334 1.00 87.31 436 ASP A CA 1
ATOM 3532 C C . ASP A 1 436 ? -24.242 32.670 2.782 1.00 87.31 436 ASP A C 1
ATOM 3534 O O . ASP A 1 436 ? -25.001 33.095 1.909 1.00 87.31 436 ASP A O 1
ATOM 3538 N N . GLY A 1 437 ? -24.353 31.434 3.283 1.00 84.50 437 GLY A N 1
ATOM 3539 C CA . GLY A 1 437 ? -25.326 30.437 2.847 1.00 84.50 437 GLY A CA 1
ATOM 3540 C C . GLY A 1 437 ? -24.955 29.709 1.554 1.00 84.50 437 GLY A C 1
ATOM 3541 O O . GLY A 1 437 ? -25.744 28.880 1.102 1.00 84.50 437 GLY A O 1
ATOM 3542 N N . ARG A 1 438 ? -23.786 29.986 0.954 1.00 90.06 438 ARG A N 1
ATOM 3543 C CA . ARG A 1 438 ? -23.300 29.241 -0.217 1.00 90.06 438 ARG A CA 1
ATOM 3544 C C . ARG A 1 438 ? -22.779 27.872 0.175 1.00 90.06 438 ARG A C 1
ATOM 3546 O O . ARG A 1 438 ? -22.211 27.708 1.253 1.00 90.06 438 ARG A O 1
ATOM 3553 N N . VAL A 1 439 ? -22.922 26.905 -0.725 1.00 89.75 439 VAL A N 1
ATOM 3554 C CA . VAL A 1 439 ? -22.440 25.539 -0.503 1.00 89.75 439 VAL A CA 1
ATOM 3555 C C . VAL A 1 439 ? -21.236 25.247 -1.380 1.00 89.75 439 VAL A C 1
ATOM 3557 O O . VAL A 1 439 ? -21.220 25.554 -2.569 1.00 89.75 439 VAL A O 1
ATOM 3560 N N . PHE A 1 440 ? -20.215 24.639 -0.789 1.00 90.19 440 PHE A N 1
ATOM 3561 C CA . PHE A 1 440 ? -19.011 24.218 -1.493 1.00 90.19 440 PHE A CA 1
ATOM 3562 C C . PHE A 1 440 ? -18.546 22.852 -0.988 1.00 90.19 440 PHE A C 1
ATOM 3564 O O . PHE A 1 440 ? -18.885 22.437 0.120 1.00 90.19 440 PHE A O 1
ATOM 3571 N N . GLY A 1 441 ? -17.821 22.125 -1.835 1.00 89.75 441 GLY A N 1
ATOM 3572 C CA . GLY A 1 441 ? -17.224 20.846 -1.471 1.00 89.75 441 GLY A CA 1
ATOM 3573 C C . GLY A 1 441 ? -15.927 21.059 -0.700 1.00 89.75 441 GLY A C 1
ATOM 3574 O O . GLY A 1 441 ? -15.071 21.836 -1.125 1.00 89.75 441 GLY A O 1
ATOM 3575 N N . GLU A 1 442 ? -15.776 20.371 0.427 1.00 88.94 442 GLU A N 1
ATOM 3576 C CA . GLU A 1 442 ? -14.519 20.328 1.174 1.00 88.94 442 GLU A CA 1
ATOM 3577 C C . GLU A 1 442 ? -14.073 18.879 1.409 1.00 88.94 442 GLU A C 1
ATOM 3579 O O . GLU A 1 442 ? -14.914 18.014 1.681 1.00 88.94 442 GLU A O 1
ATOM 3584 N N . PRO A 1 443 ? -12.759 18.598 1.337 1.00 90.56 443 PRO A N 1
ATOM 3585 C CA . PRO A 1 443 ? -12.212 17.287 1.649 1.00 90.56 443 PRO A CA 1
ATOM 3586 C C . PRO A 1 443 ? -12.092 17.072 3.163 1.00 90.56 443 PRO A C 1
ATOM 3588 O O . PRO A 1 443 ? -11.573 17.921 3.888 1.00 90.56 443 PRO A O 1
ATOM 3591 N N . PHE A 1 444 ? -12.491 15.888 3.623 1.00 92.00 444 PHE A N 1
ATOM 3592 C CA . PHE A 1 444 ? -12.289 15.432 4.994 1.00 92.00 444 PHE A CA 1
ATOM 3593 C C . PHE A 1 444 ? -11.657 14.041 5.017 1.00 92.00 444 PHE A C 1
ATOM 3595 O O . PHE A 1 444 ? -12.067 13.150 4.273 1.00 92.00 444 PHE A O 1
ATOM 3602 N N . TYR A 1 445 ? -10.694 13.845 5.914 1.00 92.31 445 TYR A N 1
ATOM 3603 C CA . TYR A 1 445 ? -10.172 12.531 6.272 1.00 92.31 445 TYR A CA 1
ATOM 3604 C C . TYR A 1 445 ? -11.211 11.772 7.090 1.00 92.31 445 TYR A C 1
ATOM 3606 O O . TYR A 1 445 ? -11.769 12.342 8.029 1.00 92.31 445 TYR A O 1
ATOM 3614 N N . ALA A 1 446 ? -11.448 10.506 6.756 1.00 93.38 446 ALA A N 1
ATOM 3615 C CA . ALA A 1 446 ? -12.425 9.657 7.427 1.00 93.38 446 ALA A CA 1
ATOM 3616 C C . ALA A 1 446 ? -11.759 8.523 8.216 1.00 93.38 446 ALA A C 1
ATOM 3618 O O . ALA A 1 446 ? -10.852 7.849 7.726 1.00 93.38 446 ALA A O 1
ATOM 3619 N N . VAL A 1 447 ? -12.252 8.296 9.433 1.00 94.88 447 VAL A N 1
ATOM 3620 C CA . VAL A 1 447 ? -11.900 7.155 10.286 1.00 94.88 447 VAL A CA 1
ATOM 3621 C C . VAL A 1 447 ? -13.181 6.458 10.716 1.00 94.88 447 VAL A C 1
ATOM 3623 O O . VAL A 1 447 ? -14.117 7.093 11.209 1.00 94.88 447 VAL A O 1
ATOM 3626 N N . MET A 1 448 ? -13.202 5.142 10.546 1.00 95.88 448 MET A N 1
ATOM 3627 C CA . MET A 1 448 ? -14.299 4.277 10.954 1.00 95.88 448 MET A CA 1
ATOM 3628 C C . MET A 1 448 ? -14.059 3.770 12.377 1.00 95.88 448 MET A C 1
ATOM 3630 O O . MET A 1 448 ? -12.925 3.534 12.783 1.00 95.88 448 MET A O 1
ATOM 3634 N N . GLY A 1 449 ? -15.131 3.591 13.134 1.00 96.12 449 GLY A N 1
ATOM 3635 C CA . GLY A 1 449 ? -15.167 2.842 14.380 1.00 96.12 449 GLY A CA 1
ATOM 3636 C C . GLY A 1 449 ? -16.182 1.716 14.243 1.00 96.12 449 GLY A C 1
ATOM 3637 O O . GLY A 1 449 ? -17.324 1.962 13.854 1.00 96.12 449 GLY A O 1
ATOM 3638 N N . PHE A 1 450 ? -15.755 0.495 14.544 1.00 97.44 450 PHE A N 1
ATOM 3639 C CA . PHE A 1 450 ? -16.536 -0.721 14.356 1.00 97.44 450 PHE A CA 1
ATOM 3640 C C . PHE A 1 450 ? -16.793 -1.407 15.700 1.00 97.44 450 PHE A C 1
ATOM 3642 O O . PHE A 1 450 ? -15.858 -1.883 16.343 1.00 97.44 450 PHE A O 1
ATOM 3649 N N . ALA A 1 451 ? -18.060 -1.453 16.118 1.00 96.06 451 ALA A N 1
ATOM 3650 C CA . ALA A 1 451 ? -18.503 -2.073 17.365 1.00 96.06 451 ALA A CA 1
ATOM 3651 C C . ALA A 1 451 ? -19.198 -3.411 17.078 1.00 96.06 451 ALA A C 1
ATOM 3653 O O . ALA A 1 451 ? -20.405 -3.470 16.839 1.00 96.06 451 ALA A O 1
ATOM 3654 N N . ALA A 1 452 ? -18.415 -4.488 17.026 1.00 95.56 452 ALA A N 1
ATOM 3655 C CA . ALA A 1 452 ? -18.911 -5.816 16.681 1.00 95.56 452 ALA A CA 1
ATOM 3656 C C . ALA A 1 452 ? -19.481 -6.557 17.900 1.00 95.56 452 ALA A C 1
ATOM 3658 O O . ALA A 1 452 ? -18.868 -6.605 18.962 1.00 95.56 452 ALA A O 1
ATOM 3659 N N . THR A 1 453 ? -20.627 -7.202 17.704 1.00 94.75 453 THR A N 1
ATOM 3660 C CA . THR A 1 453 ? -21.265 -8.146 18.636 1.00 94.75 453 THR A CA 1
ATOM 3661 C C . THR A 1 453 ? -21.612 -9.427 17.881 1.00 94.75 453 THR A C 1
ATOM 3663 O O . THR A 1 453 ? -21.633 -9.422 16.654 1.00 94.75 453 THR A O 1
ATOM 3666 N N . GLU A 1 454 ? -21.955 -10.522 18.555 1.00 91.19 454 GLU A N 1
ATOM 3667 C CA . GLU A 1 454 ? -22.438 -11.735 17.864 1.00 91.19 454 GLU A CA 1
ATOM 3668 C C . GLU A 1 454 ? -23.690 -11.467 17.007 1.00 91.19 454 GLU A C 1
ATOM 3670 O O . GLU A 1 454 ? -23.921 -12.123 15.992 1.00 91.19 454 GLU A O 1
ATOM 3675 N N . ASN A 1 455 ? -24.460 -10.440 17.375 1.00 90.50 455 ASN A N 1
ATOM 3676 C CA . ASN A 1 455 ? -25.718 -10.071 16.742 1.00 90.50 455 ASN A CA 1
ATOM 3677 C C . ASN A 1 455 ? -25.568 -9.032 15.618 1.00 90.50 455 ASN A C 1
ATOM 3679 O O . ASN A 1 455 ? -26.561 -8.701 14.974 1.00 90.50 455 ASN A O 1
ATOM 3683 N N . GLY A 1 456 ? -24.377 -8.492 15.354 1.00 94.19 456 GLY A N 1
ATOM 3684 C CA . GLY A 1 456 ? -24.176 -7.516 14.279 1.00 94.19 456 GLY A CA 1
ATOM 3685 C C . GLY A 1 456 ? -23.067 -6.508 14.547 1.00 94.19 456 GLY A C 1
ATOM 3686 O O . GLY A 1 456 ? -22.321 -6.622 15.521 1.00 94.19 456 GLY A O 1
ATOM 3687 N N . LEU A 1 457 ? -22.984 -5.506 13.674 1.00 96.19 457 LEU A N 1
ATOM 3688 C CA . LEU A 1 457 ? -21.928 -4.501 13.655 1.00 96.19 457 LEU A CA 1
ATOM 3689 C C . LEU A 1 457 ? -22.514 -3.095 13.806 1.00 96.19 457 LEU A C 1
ATOM 3691 O O . LEU A 1 457 ? -23.260 -2.649 12.941 1.00 96.19 457 LEU A O 1
ATOM 3695 N N . GLY A 1 458 ? -22.145 -2.395 14.877 1.00 95.75 458 GLY A N 1
ATOM 3696 C CA . GLY A 1 458 ? -22.326 -0.951 14.987 1.00 95.75 458 GLY A CA 1
ATOM 3697 C C . GLY A 1 458 ? -21.228 -0.207 14.229 1.00 95.75 458 GLY A C 1
ATOM 3698 O O . GLY A 1 458 ? -20.063 -0.622 14.250 1.00 95.75 458 GLY A O 1
ATOM 3699 N N . THR A 1 459 ? -21.582 0.894 13.573 1.00 95.38 459 THR A N 1
ATOM 3700 C CA . THR A 1 459 ? -20.655 1.706 12.779 1.00 95.38 459 THR A CA 1
ATOM 3701 C C . THR A 1 459 ? -20.673 3.154 13.225 1.00 95.38 459 THR A C 1
ATOM 3703 O O . THR A 1 459 ? -21.725 3.729 13.462 1.00 95.38 459 THR A O 1
ATOM 3706 N N . MET A 1 460 ? -19.504 3.784 13.259 1.00 94.44 460 MET A N 1
ATOM 3707 C CA . MET A 1 460 ? -19.395 5.228 13.428 1.00 94.44 460 MET A CA 1
ATOM 3708 C C . MET A 1 460 ? -18.309 5.770 12.506 1.00 94.44 460 MET A C 1
ATOM 3710 O O . MET A 1 460 ? -17.170 5.316 12.571 1.00 94.44 460 MET A O 1
ATOM 3714 N N . CYS A 1 461 ? -18.621 6.766 11.676 1.00 95.75 461 CYS A N 1
ATOM 3715 C CA . CYS A 1 461 ? -17.616 7.446 10.861 1.00 95.75 461 CYS A CA 1
ATOM 3716 C C . CYS A 1 461 ? -17.366 8.859 11.386 1.00 95.75 461 CYS A C 1
ATOM 3718 O O . CYS A 1 461 ? -18.264 9.705 11.420 1.00 95.75 461 CYS A O 1
ATOM 3720 N N . ARG A 1 462 ? -16.121 9.116 11.788 1.00 93.94 462 ARG A N 1
ATOM 3721 C CA . ARG A 1 462 ? -15.646 10.436 12.206 1.00 93.94 462 ARG A CA 1
ATOM 3722 C C . ARG A 1 462 ? -14.838 11.046 11.076 1.00 93.94 462 ARG A C 1
ATOM 3724 O O . ARG A 1 462 ? -14.027 10.360 10.455 1.00 93.94 462 ARG A O 1
ATOM 3731 N N . VAL A 1 463 ? -15.039 12.337 10.841 1.00 93.81 463 VAL A N 1
ATOM 3732 C CA . VAL A 1 463 ? -14.370 13.074 9.769 1.00 93.81 463 VAL A CA 1
ATOM 3733 C C . VAL A 1 463 ? -13.681 14.335 10.286 1.00 93.81 463 VAL A C 1
ATOM 3735 O O . VAL A 1 463 ? -14.166 14.972 11.220 1.00 93.81 463 VAL A O 1
ATOM 3738 N N . SER A 1 464 ? -12.540 14.702 9.699 1.00 90.94 464 SER A N 1
ATOM 3739 C CA . SER A 1 464 ? -11.783 15.914 10.054 1.00 90.94 464 SER A CA 1
ATOM 3740 C C . SER A 1 464 ? -11.029 16.484 8.853 1.00 90.94 464 SER A C 1
ATOM 3742 O O . SER A 1 464 ? -10.594 15.747 7.973 1.00 90.94 464 SER A O 1
ATOM 3744 N N . GLN A 1 465 ? -10.826 17.802 8.827 1.00 84.81 465 GLN A N 1
ATOM 3745 C CA . GLN A 1 465 ? -9.940 18.455 7.851 1.00 84.81 465 GLN A CA 1
ATOM 3746 C C . GLN A 1 465 ? -8.450 18.217 8.166 1.00 84.81 465 GLN A C 1
ATOM 3748 O O . GLN A 1 465 ? -7.585 18.432 7.318 1.00 84.81 465 GLN A O 1
ATOM 3753 N N . LYS A 1 466 ? -8.132 17.766 9.387 1.00 83.31 466 LYS A N 1
ATOM 3754 C CA . LYS A 1 466 ? -6.784 17.360 9.803 1.00 83.31 466 LYS A CA 1
ATOM 3755 C C . LYS A 1 466 ? -6.631 15.843 9.715 1.00 83.31 466 LYS A C 1
ATOM 3757 O O . LYS A 1 466 ? -7.592 15.107 9.914 1.00 83.31 466 LYS A O 1
ATOM 3762 N N . GLN A 1 467 ? -5.402 15.384 9.480 1.00 74.06 467 GLN A N 1
ATOM 3763 C CA . GLN A 1 467 ? -5.080 13.951 9.416 1.00 74.06 467 GLN A CA 1
ATOM 3764 C C . GLN A 1 467 ? -5.234 13.245 10.772 1.00 74.06 467 GLN A C 1
ATOM 3766 O O . GLN A 1 467 ? -5.611 12.080 10.816 1.00 74.06 467 GLN A O 1
ATOM 3771 N N . VAL A 1 468 ? -5.007 13.946 11.887 1.00 75.94 468 VAL A N 1
ATOM 3772 C CA . VAL A 1 468 ? -5.416 13.452 13.209 1.00 75.94 468 VAL A CA 1
ATOM 3773 C C . VAL A 1 468 ? -6.911 13.729 13.363 1.00 75.94 468 VAL A C 1
ATOM 3775 O O . VAL A 1 468 ? -7.332 14.868 13.585 1.00 75.94 468 VAL A O 1
ATOM 3778 N N . VAL A 1 469 ? -7.721 12.689 13.162 1.00 65.75 469 VAL A N 1
ATOM 3779 C CA . VAL A 1 469 ? -9.182 12.807 13.127 1.00 65.75 469 VAL A CA 1
ATOM 3780 C C . VAL A 1 469 ? -9.750 12.835 14.544 1.00 65.75 469 VAL A C 1
ATOM 3782 O O . VAL A 1 469 ? -9.760 11.828 15.245 1.00 65.75 469 VAL A O 1
ATOM 3785 N N . ASN A 1 470 ? -10.260 13.998 14.953 1.00 69.62 470 ASN A N 1
ATOM 3786 C CA . ASN A 1 470 ? -10.954 14.195 16.222 1.00 69.62 470 ASN A CA 1
ATOM 3787 C C . ASN A 1 470 ? -12.179 15.100 16.006 1.00 69.62 470 ASN A C 1
ATOM 3789 O O . ASN A 1 470 ? -12.058 16.198 15.463 1.00 69.62 470 ASN A O 1
ATOM 3793 N N . VAL A 1 471 ? -13.356 14.641 16.444 1.00 55.34 471 VAL A N 1
ATOM 3794 C CA . VAL A 1 471 ? -14.624 15.372 16.295 1.00 55.34 471 VAL A CA 1
ATOM 3795 C C . VAL A 1 471 ? -14.625 16.666 17.117 1.00 55.34 471 VAL A C 1
ATOM 3797 O O . VAL A 1 471 ? -15.057 17.698 16.612 1.00 55.34 471 VAL A O 1
ATOM 3800 N N . ALA A 1 472 ? -14.039 16.651 18.318 1.00 54.94 472 ALA A N 1
ATOM 3801 C CA . ALA A 1 472 ? -13.942 17.817 19.198 1.00 54.94 472 ALA A CA 1
ATOM 3802 C C . ALA A 1 472 ? -13.002 18.916 18.654 1.00 54.94 472 ALA A C 1
ATOM 3804 O O . ALA A 1 472 ? -13.058 20.056 19.098 1.00 54.94 472 ALA A O 1
ATOM 3805 N N . GLN A 1 473 ? -12.154 18.615 17.661 1.00 62.16 473 GLN A N 1
ATOM 3806 C CA . GLN A 1 473 ? -11.239 19.581 17.035 1.00 62.16 473 GLN A CA 1
ATOM 3807 C C . GLN A 1 473 ? -11.762 20.086 15.681 1.00 62.16 473 GLN A C 1
ATOM 3809 O O . GLN A 1 473 ? -11.030 20.091 14.689 1.00 62.16 473 GLN A O 1
ATOM 3814 N N . ARG A 1 474 ? -13.028 20.530 15.639 1.00 67.12 474 ARG A N 1
ATOM 3815 C CA . ARG A 1 474 ? -13.738 20.982 14.418 1.00 67.12 474 ARG A CA 1
ATOM 3816 C C . ARG A 1 474 ? -13.963 19.880 13.370 1.00 67.12 474 ARG A C 1
ATOM 3818 O O . ARG A 1 474 ? -14.070 20.170 12.176 1.00 67.12 474 ARG A O 1
ATOM 3825 N N . GLY A 1 475 ? -14.020 18.624 13.808 1.00 77.94 475 GLY A N 1
ATOM 3826 C CA . GLY A 1 475 ? -14.434 17.499 12.973 1.00 77.94 475 GLY A CA 1
ATOM 3827 C C . GLY A 1 475 ? -15.959 17.381 12.873 1.00 77.94 475 GLY A C 1
ATOM 3828 O O . GLY A 1 475 ? -16.702 18.325 13.143 1.00 77.94 475 GLY A O 1
ATOM 3829 N N . GLY A 1 476 ? -16.442 16.207 12.481 1.00 89.75 476 GLY A N 1
ATOM 3830 C CA . GLY A 1 476 ? -17.868 15.891 12.467 1.00 89.75 476 GLY A CA 1
ATOM 3831 C C . GLY A 1 476 ? -18.144 14.399 12.315 1.00 89.75 476 GLY A C 1
ATOM 3832 O O . GLY A 1 476 ? -17.217 13.585 12.287 1.00 89.75 476 GLY A O 1
ATOM 3833 N N . LEU A 1 477 ? -19.424 14.048 12.215 1.00 94.25 477 LEU A N 1
ATOM 3834 C CA . LEU A 1 477 ? -19.891 12.687 11.961 1.00 94.25 477 LEU A CA 1
ATOM 3835 C C . LEU A 1 477 ? -20.434 12.571 10.539 1.00 94.25 477 LEU A C 1
ATOM 3837 O O . LEU A 1 477 ? -21.265 13.375 10.110 1.00 94.25 477 LEU A O 1
ATOM 3841 N N . ALA A 1 478 ? -19.984 11.547 9.821 1.00 95.62 478 ALA A N 1
ATOM 3842 C CA . ALA A 1 478 ? -20.607 11.121 8.577 1.00 95.62 478 ALA A CA 1
ATOM 3843 C C . ALA A 1 478 ? -21.508 9.917 8.871 1.00 95.62 478 ALA A C 1
ATOM 3845 O O . ALA A 1 478 ? -21.060 8.934 9.459 1.00 95.62 478 ALA A O 1
ATOM 3846 N N . ALA A 1 479 ? -22.778 9.990 8.475 1.00 96.69 479 ALA A N 1
ATOM 3847 C CA . ALA A 1 479 ? -23.667 8.837 8.570 1.00 96.69 479 ALA A CA 1
ATOM 3848 C C . ALA A 1 479 ? -23.213 7.749 7.591 1.00 96.69 479 ALA A C 1
ATOM 3850 O O . ALA A 1 479 ? -22.926 8.046 6.427 1.00 96.69 479 ALA A O 1
ATOM 3851 N N . VAL A 1 480 ? -23.176 6.507 8.062 1.00 96.69 480 VAL A N 1
ATOM 3852 C CA . VAL A 1 480 ? -22.882 5.323 7.253 1.00 96.69 480 VAL A CA 1
ATOM 3853 C C . VAL A 1 480 ? -24.207 4.611 7.026 1.00 96.69 480 VAL A C 1
ATOM 3855 O O . VAL A 1 480 ? -24.860 4.219 7.983 1.00 96.69 480 VAL A O 1
ATOM 3858 N N . LEU A 1 481 ? -24.644 4.504 5.773 1.00 97.00 481 LEU A N 1
ATOM 3859 C CA . LEU A 1 481 ? -25.927 3.889 5.428 1.00 97.00 481 LEU A CA 1
ATOM 3860 C C . LEU A 1 481 ? -25.714 2.657 4.553 1.00 97.00 481 LEU A C 1
ATOM 3862 O O . LEU A 1 481 ? -24.820 2.643 3.700 1.00 97.00 481 LEU A O 1
ATOM 3866 N N . GLU A 1 482 ? -26.558 1.647 4.746 1.00 95.81 482 GLU A N 1
ATOM 3867 C CA . GLU A 1 482 ? -26.539 0.444 3.921 1.00 95.81 482 GLU A CA 1
ATOM 3868 C C . GLU A 1 482 ? -27.186 0.741 2.570 1.00 95.81 482 GLU A C 1
ATOM 3870 O O . GLU A 1 482 ? -28.201 1.430 2.491 1.00 95.81 482 GLU A O 1
ATOM 3875 N N . ALA A 1 483 ? -26.595 0.250 1.489 1.00 94.31 483 ALA A N 1
ATOM 3876 C CA . ALA A 1 483 ? -27.146 0.393 0.152 1.00 94.31 483 ALA A CA 1
ATOM 3877 C C . ALA A 1 483 ? -27.047 -0.921 -0.619 1.00 94.31 483 ALA A C 1
ATOM 3879 O O . ALA A 1 483 ? -26.041 -1.629 -0.536 1.00 94.31 483 ALA A O 1
ATOM 3880 N N . GLU A 1 484 ? -28.075 -1.228 -1.409 1.00 88.88 484 GLU A N 1
ATOM 3881 C CA . GLU A 1 484 ? -28.027 -2.383 -2.301 1.00 88.88 484 GLU A CA 1
ATOM 3882 C C . GLU A 1 484 ? -27.034 -2.146 -3.442 1.00 88.88 484 GLU A C 1
ATOM 3884 O O . GLU A 1 484 ? -26.889 -1.032 -3.969 1.00 88.88 484 GLU A O 1
ATOM 3889 N N . ALA A 1 485 ? -26.389 -3.227 -3.882 1.00 78.62 485 ALA A N 1
ATOM 3890 C CA . ALA A 1 485 ? -25.625 -3.201 -5.116 1.00 78.62 485 ALA A CA 1
ATOM 3891 C C . ALA A 1 485 ? -26.535 -2.722 -6.271 1.00 78.62 485 ALA A C 1
ATOM 3893 O O . ALA A 1 485 ? -27.664 -3.200 -6.411 1.00 78.62 485 ALA A O 1
ATOM 3894 N N . PRO A 1 486 ? -26.082 -1.790 -7.129 1.00 70.31 486 PRO A N 1
ATOM 3895 C CA . PRO A 1 486 ? -26.899 -1.287 -8.230 1.00 70.31 486 PRO A CA 1
ATOM 3896 C C . PRO A 1 486 ? -27.441 -2.427 -9.122 1.00 70.31 486 PRO A C 1
ATOM 3898 O O . PRO A 1 486 ? -26.668 -3.191 -9.698 1.00 70.31 486 PRO A O 1
ATOM 3901 N N . THR A 1 487 ? -28.773 -2.520 -9.267 1.00 54.38 487 THR A N 1
ATOM 3902 C CA . THR A 1 487 ? -29.495 -3.603 -9.987 1.00 54.38 487 THR A CA 1
ATOM 3903 C C . THR A 1 487 ? -29.121 -3.701 -11.461 1.00 54.38 487 THR A C 1
ATOM 3905 O O . THR A 1 487 ? -29.160 -4.767 -12.075 1.00 54.38 487 THR A O 1
ATOM 3908 N N . GLU A 1 488 ? -28.717 -2.577 -12.035 1.00 50.81 488 GLU A N 1
ATOM 3909 C CA . GLU A 1 488 ? -27.911 -2.573 -13.229 1.00 50.81 488 GLU A CA 1
ATOM 3910 C C . GLU A 1 488 ? -26.478 -2.266 -12.792 1.00 50.81 488 GLU A C 1
ATOM 3912 O O . GLU A 1 488 ? -26.166 -1.123 -12.451 1.00 50.81 488 GLU A O 1
ATOM 3917 N N . LEU A 1 489 ? -25.560 -3.219 -12.981 1.00 42.34 489 LEU A N 1
ATOM 3918 C CA . LEU A 1 489 ? -24.191 -2.884 -13.383 1.00 42.34 489 LEU A CA 1
ATOM 3919 C C . LEU A 1 489 ? -24.254 -2.240 -14.783 1.00 42.34 489 LEU A C 1
ATOM 3921 O O . LEU A 1 489 ? -23.612 -2.674 -15.739 1.00 42.34 489 LEU A O 1
ATOM 3925 N N . ARG A 1 490 ? -25.062 -1.183 -14.943 1.00 34.25 490 ARG A N 1
ATOM 3926 C CA . ARG A 1 490 ? -24.792 -0.139 -15.906 1.00 34.25 490 ARG A CA 1
ATOM 3927 C C . ARG A 1 490 ? -23.484 0.430 -15.403 1.00 34.25 490 ARG A C 1
ATOM 3929 O O . ARG A 1 490 ? -23.466 1.358 -14.601 1.00 34.25 490 ARG A O 1
ATOM 3936 N N . ILE A 1 491 ? -22.385 -0.121 -15.922 1.00 37.62 491 ILE A N 1
ATOM 3937 C CA . ILE A 1 491 ? -21.217 0.694 -16.221 1.00 37.62 491 ILE A CA 1
ATOM 3938 C C . ILE A 1 491 ? -21.844 1.930 -16.858 1.00 37.62 491 ILE A C 1
ATOM 3940 O O . ILE A 1 491 ? -22.511 1.774 -17.892 1.00 37.62 491 ILE A O 1
ATOM 3944 N N . PRO A 1 492 ? -21.824 3.103 -16.197 1.00 29.77 492 PRO A N 1
ATOM 3945 C CA . PRO A 1 492 ? -22.503 4.257 -16.745 1.00 29.77 492 PRO A CA 1
ATOM 3946 C C . PRO A 1 492 ? -22.032 4.359 -18.191 1.00 29.77 492 PRO A C 1
ATOM 3948 O O . PRO A 1 492 ? -20.833 4.200 -18.432 1.00 29.77 492 PRO A O 1
ATOM 3951 N N . LYS A 1 493 ? -22.941 4.562 -19.156 1.00 35.50 493 LYS A N 1
ATOM 3952 C CA . LYS A 1 493 ? -22.527 5.096 -20.457 1.00 35.50 493 LYS A CA 1
ATOM 3953 C C . LYS A 1 493 ? -21.887 6.435 -20.120 1.00 35.50 493 LYS A C 1
ATOM 3955 O O . LYS A 1 493 ? -22.570 7.432 -19.891 1.00 35.50 493 LYS A O 1
ATOM 3960 N N . ARG A 1 494 ? -20.581 6.368 -19.860 1.00 35.75 494 ARG A N 1
ATOM 3961 C CA . ARG A 1 494 ? -19.779 7.451 -19.327 1.00 35.75 494 ARG A CA 1
ATOM 3962 C C . ARG A 1 494 ? -19.754 8.482 -20.452 1.00 35.75 494 ARG A C 1
ATOM 3964 O O . ARG A 1 494 ? -19.643 8.096 -21.617 1.00 35.75 494 ARG A O 1
ATOM 3971 N N . PRO A 1 495 ? -19.927 9.773 -20.138 1.00 33.28 495 PRO A N 1
ATOM 3972 C CA . PRO A 1 495 ? -19.768 10.808 -21.150 1.00 33.28 495 PRO A CA 1
ATOM 3973 C C . PRO A 1 495 ? -18.410 10.593 -21.832 1.00 33.28 495 PRO A C 1
ATOM 3975 O O . PRO A 1 495 ? -17.456 10.240 -21.137 1.00 33.28 495 PRO A O 1
ATOM 3978 N N . MET A 1 496 ? -18.322 10.779 -23.155 1.00 34.38 496 MET A N 1
ATOM 3979 C CA . MET A 1 496 ? -17.069 10.626 -23.923 1.00 34.38 496 MET A CA 1
ATOM 3980 C C . MET A 1 496 ? -15.871 11.294 -23.221 1.00 34.38 496 MET A C 1
ATOM 3982 O O . MET A 1 496 ? -14.796 10.710 -23.164 1.00 34.38 496 MET A O 1
ATOM 3986 N N . ALA A 1 497 ? -16.112 12.412 -22.526 1.00 38.78 497 ALA A N 1
ATOM 3987 C CA . ALA A 1 497 ? -15.140 13.127 -21.700 1.00 38.78 497 ALA A CA 1
ATOM 3988 C C . ALA A 1 497 ? -14.446 12.294 -20.590 1.00 38.78 497 ALA A C 1
ATOM 3990 O O . ALA A 1 497 ? -13.317 12.599 -20.223 1.00 38.78 497 ALA A O 1
ATOM 3991 N N . ARG A 1 498 ? -15.073 11.245 -20.024 1.00 41.59 498 ARG A N 1
ATOM 3992 C CA . ARG A 1 498 ? -14.444 10.380 -18.995 1.00 41.59 498 ARG A CA 1
ATOM 3993 C C . ARG A 1 498 ? -13.678 9.196 -19.597 1.00 41.59 498 ARG A C 1
ATOM 3995 O O . ARG A 1 498 ? -12.721 8.752 -18.976 1.00 41.59 498 ARG A O 1
ATOM 4002 N N . SER A 1 499 ? -14.072 8.708 -20.778 1.00 47.62 499 SER A N 1
ATOM 4003 C CA . SER A 1 499 ? -13.258 7.748 -21.546 1.00 47.62 499 SER A CA 1
ATOM 4004 C C . SER A 1 499 ? -11.959 8.418 -21.985 1.00 47.62 499 SER A C 1
ATOM 4006 O O . SER A 1 499 ? -10.887 7.860 -21.785 1.00 47.62 499 SER A O 1
ATOM 4008 N N . GLU A 1 500 ? -12.062 9.660 -22.470 1.00 55.94 500 GLU A N 1
ATOM 4009 C CA . GLU A 1 500 ? -10.908 10.515 -22.747 1.00 55.94 500 GLU A CA 1
ATOM 4010 C C . GLU A 1 500 ? -10.062 10.725 -21.488 1.00 55.94 500 GLU A C 1
ATOM 4012 O O . GLU A 1 500 ? -8.859 10.542 -21.553 1.00 55.94 500 GLU A O 1
ATOM 4017 N N . ALA A 1 501 ? -10.659 11.008 -20.323 1.00 66.31 501 ALA A N 1
ATOM 4018 C CA . ALA A 1 501 ? -9.895 11.197 -19.085 1.00 66.31 501 ALA A CA 1
ATOM 4019 C C . ALA A 1 501 ? -9.167 9.928 -18.588 1.00 66.31 501 ALA A C 1
ATOM 4021 O O . ALA A 1 501 ? -8.083 10.033 -18.016 1.00 66.31 501 ALA A O 1
ATOM 4022 N N . LEU A 1 502 ? -9.737 8.732 -18.781 1.00 72.12 502 LEU A N 1
ATOM 4023 C CA . LEU A 1 502 ? -9.096 7.463 -18.401 1.00 72.12 502 LEU A CA 1
ATOM 4024 C C . LEU A 1 502 ? -7.998 7.068 -19.375 1.00 72.12 502 LEU A C 1
ATOM 4026 O O . LEU A 1 502 ? -6.904 6.723 -18.934 1.00 72.12 502 LEU A O 1
ATOM 4030 N N . GLU A 1 503 ? -8.267 7.162 -20.679 1.00 81.00 503 GLU A N 1
ATOM 4031 C CA . GLU A 1 503 ? -7.231 6.966 -21.686 1.00 81.00 503 GLU A CA 1
ATOM 4032 C C . GLU A 1 503 ? -6.115 7.992 -21.479 1.00 81.00 503 GLU A C 1
ATOM 4034 O O . GLU A 1 503 ? -4.957 7.611 -21.442 1.00 81.00 503 GLU A O 1
ATOM 4039 N N . GLN A 1 504 ? -6.436 9.262 -21.222 1.00 82.81 504 GLN A N 1
ATOM 4040 C CA . GLN A 1 504 ? -5.457 10.306 -20.920 1.00 82.81 504 GLN A CA 1
ATOM 4041 C C . GLN A 1 504 ? -4.673 10.014 -19.635 1.00 82.81 504 GLN A C 1
ATOM 4043 O O . GLN A 1 504 ? -3.461 10.214 -19.608 1.00 82.81 504 GLN A O 1
ATOM 4048 N N . SER A 1 505 ? -5.319 9.500 -18.584 1.00 81.81 505 SER A N 1
ATOM 4049 C CA . SER A 1 505 ? -4.623 9.090 -17.358 1.00 81.81 505 SER A CA 1
ATOM 4050 C C . SER A 1 505 ? -3.699 7.895 -17.599 1.00 81.81 505 SER A C 1
ATOM 4052 O O . SER A 1 505 ? -2.603 7.862 -17.044 1.00 81.81 505 SER A O 1
ATOM 4054 N N . LEU A 1 506 ? -4.116 6.917 -18.406 1.00 88.69 506 LEU A N 1
ATOM 4055 C CA . LEU A 1 506 ? -3.269 5.789 -18.783 1.00 88.69 506 LEU A CA 1
ATOM 4056 C C . LEU A 1 506 ? -2.112 6.250 -19.679 1.00 88.69 506 LEU A C 1
ATOM 4058 O O . LEU A 1 506 ? -0.975 5.859 -19.448 1.00 88.69 506 LEU A O 1
ATOM 4062 N N . ARG A 1 507 ? -2.377 7.130 -20.650 1.00 89.75 507 ARG A N 1
ATOM 4063 C CA . ARG A 1 507 ? -1.375 7.758 -21.525 1.00 89.75 507 ARG A CA 1
ATOM 4064 C C . ARG A 1 507 ? -0.336 8.515 -20.712 1.00 89.75 507 ARG A C 1
ATOM 4066 O O . ARG A 1 507 ? 0.847 8.379 -20.990 1.00 89.75 507 ARG A O 1
ATOM 4073 N N . ALA A 1 508 ? -0.757 9.259 -19.689 1.00 86.88 508 ALA A N 1
ATOM 4074 C CA . ALA A 1 508 ? 0.157 9.947 -18.784 1.00 86.88 508 ALA A CA 1
ATOM 4075 C C . ALA A 1 508 ? 1.063 8.955 -18.036 1.00 86.88 508 ALA A C 1
ATOM 4077 O O . ALA A 1 508 ? 2.273 9.143 -18.013 1.00 86.88 508 ALA A O 1
ATOM 4078 N N . GLN A 1 509 ? 0.507 7.859 -17.507 1.00 89.25 509 GLN A N 1
ATOM 4079 C CA . GLN A 1 509 ? 1.294 6.815 -16.837 1.00 89.25 509 GLN A CA 1
ATOM 4080 C C . GLN A 1 509 ? 2.259 6.094 -17.792 1.00 89.25 509 GLN A C 1
ATOM 4082 O O . GLN A 1 509 ? 3.406 5.845 -17.430 1.00 89.25 509 GLN A O 1
ATOM 4087 N N . ILE A 1 510 ? 1.824 5.785 -19.018 1.00 92.88 510 ILE A N 1
ATOM 4088 C CA . ILE A 1 510 ? 2.689 5.207 -20.057 1.00 92.88 510 ILE A CA 1
ATOM 4089 C C . ILE A 1 510 ? 3.808 6.188 -20.412 1.00 92.88 510 ILE A C 1
ATOM 4091 O O . ILE A 1 510 ? 4.965 5.789 -20.484 1.00 92.88 510 ILE A O 1
ATOM 4095 N N . SER A 1 511 ? 3.489 7.470 -20.588 1.00 90.56 511 SER A N 1
ATOM 4096 C CA . SER A 1 511 ? 4.476 8.510 -20.879 1.00 90.56 511 SER A CA 1
ATOM 4097 C C . SER A 1 511 ? 5.506 8.640 -19.755 1.00 90.56 511 SER A C 1
ATOM 4099 O O . SER A 1 511 ? 6.699 8.651 -20.039 1.00 90.56 511 SER A O 1
ATOM 4101 N N . GLU A 1 512 ? 5.080 8.652 -18.490 1.00 92.00 512 GLU A N 1
ATOM 4102 C CA . GLU A 1 512 ? 5.988 8.657 -17.336 1.00 92.00 512 GLU A CA 1
ATOM 4103 C C . GLU A 1 512 ? 6.903 7.423 -17.313 1.00 92.00 512 GLU A C 1
ATOM 4105 O O . GLU A 1 512 ? 8.114 7.573 -17.151 1.00 92.00 512 GLU A O 1
ATOM 4110 N N . LEU A 1 513 ? 6.358 6.219 -17.540 1.00 93.56 513 LEU A N 1
ATOM 4111 C CA . LEU A 1 513 ? 7.154 4.989 -17.641 1.00 93.56 513 LEU A CA 1
ATOM 4112 C C . LEU A 1 513 ? 8.203 5.086 -18.751 1.00 93.56 513 LEU A C 1
ATOM 4114 O O . LEU A 1 513 ? 9.373 4.798 -18.518 1.00 93.56 513 LEU A O 1
ATOM 4118 N N . ARG A 1 514 ? 7.810 5.567 -19.933 1.00 91.88 514 ARG A N 1
ATOM 4119 C CA . ARG A 1 514 ? 8.727 5.723 -21.066 1.00 91.88 514 ARG A CA 1
ATOM 4120 C C . ARG A 1 514 ? 9.796 6.778 -20.817 1.00 91.88 514 ARG A C 1
ATOM 4122 O O . ARG A 1 514 ? 10.937 6.578 -21.215 1.00 91.88 514 ARG A O 1
ATOM 4129 N N . HIS A 1 515 ? 9.462 7.883 -20.156 1.00 91.81 515 HIS A N 1
ATOM 4130 C CA . HIS A 1 515 ? 10.456 8.886 -19.773 1.00 91.81 515 HIS A CA 1
ATOM 4131 C C . HIS A 1 515 ? 11.463 8.322 -18.767 1.00 91.81 515 HIS A C 1
ATOM 4133 O O . HIS A 1 515 ? 12.649 8.645 -18.850 1.00 91.81 515 HIS A O 1
ATOM 4139 N N . LEU A 1 516 ? 11.019 7.464 -17.843 1.00 93.88 516 LEU A N 1
ATOM 4140 C CA . LEU A 1 516 ? 11.919 6.744 -16.944 1.00 93.88 516 LEU A CA 1
ATOM 4141 C C . LEU A 1 516 ? 12.823 5.784 -17.723 1.00 93.88 516 LEU A C 1
ATOM 4143 O O . LEU A 1 516 ? 14.034 5.860 -17.542 1.00 93.88 516 LEU A O 1
ATOM 4147 N N . ASP A 1 517 ? 12.270 4.967 -18.625 1.00 91.75 517 ASP A N 1
ATOM 4148 C CA . ASP A 1 517 ? 13.043 4.055 -19.486 1.00 91.75 517 ASP A CA 1
ATOM 4149 C C . ASP A 1 517 ? 14.118 4.811 -20.285 1.00 91.75 517 ASP A C 1
ATOM 4151 O O . ASP A 1 517 ? 15.293 4.452 -20.271 1.00 91.75 517 ASP A O 1
ATOM 4155 N N . GLN A 1 518 ? 13.733 5.919 -20.918 1.00 92.25 518 GLN A N 1
ATOM 4156 C CA . GLN A 1 518 ? 14.626 6.785 -21.691 1.00 92.25 518 GLN A CA 1
ATOM 4157 C C . GLN A 1 518 ? 15.717 7.425 -20.830 1.00 92.25 518 GLN A C 1
ATOM 4159 O O . GLN A 1 518 ? 16.867 7.524 -21.255 1.00 92.25 518 GLN A O 1
ATOM 4164 N N . THR A 1 519 ? 15.373 7.857 -19.615 1.00 94.94 519 THR A N 1
ATOM 4165 C CA . THR A 1 519 ? 16.333 8.465 -18.686 1.00 94.94 519 THR A CA 1
ATOM 4166 C C . THR A 1 519 ? 17.331 7.430 -18.178 1.00 94.94 519 THR A C 1
ATOM 4168 O O . THR A 1 519 ? 18.527 7.711 -18.144 1.00 94.94 519 THR A O 1
ATOM 4171 N N . ILE A 1 520 ? 16.860 6.231 -17.825 1.00 93.12 520 ILE A N 1
ATOM 4172 C CA . ILE A 1 520 ? 17.711 5.099 -17.440 1.00 93.12 520 ILE A CA 1
ATOM 4173 C C . ILE A 1 520 ? 18.679 4.781 -18.583 1.00 93.12 520 ILE A C 1
ATOM 4175 O O . ILE A 1 520 ? 19.890 4.773 -18.382 1.00 93.12 520 ILE A O 1
ATOM 4179 N N . ALA A 1 521 ? 18.162 4.638 -19.802 1.00 91.06 521 ALA A N 1
ATOM 4180 C CA . ALA A 1 521 ? 18.968 4.313 -20.969 1.00 91.06 521 ALA A CA 1
ATOM 4181 C C . ALA A 1 521 ? 19.973 5.432 -21.332 1.00 91.06 521 ALA A C 1
ATOM 4183 O O . ALA A 1 521 ? 21.091 5.157 -21.768 1.00 91.06 521 ALA A O 1
ATOM 4184 N N . LEU A 1 522 ? 19.627 6.703 -21.096 1.00 95.19 522 LEU A N 1
ATOM 4185 C CA . LEU A 1 522 ? 20.549 7.831 -21.252 1.00 95.19 522 LEU A CA 1
ATOM 4186 C C . LEU A 1 522 ? 21.689 7.807 -20.220 1.00 95.19 522 LEU A C 1
ATOM 4188 O O . LEU A 1 522 ? 22.825 8.133 -20.567 1.00 95.19 522 LEU A O 1
ATOM 4192 N N . LEU A 1 523 ? 21.403 7.431 -18.971 1.00 93.62 523 LEU A N 1
ATOM 4193 C CA . LEU A 1 523 ? 22.427 7.253 -17.940 1.00 93.62 523 LEU A CA 1
ATOM 4194 C C . LEU A 1 523 ? 23.343 6.061 -18.251 1.00 93.62 523 LEU A C 1
ATOM 4196 O O . LEU A 1 523 ? 24.549 6.171 -18.033 1.00 93.62 523 LEU A O 1
ATOM 4200 N N . ASP A 1 524 ? 22.806 4.975 -18.811 1.00 89.25 524 ASP A N 1
ATOM 4201 C CA . ASP A 1 524 ? 23.605 3.850 -19.317 1.00 89.25 524 ASP A CA 1
ATOM 4202 C C . ASP A 1 524 ? 24.523 4.309 -20.468 1.00 89.25 524 ASP A C 1
ATOM 4204 O O . ASP A 1 524 ? 25.718 4.015 -20.483 1.00 89.25 524 ASP A O 1
ATOM 4208 N N . TRP A 1 525 ? 24.009 5.113 -21.406 1.00 92.75 525 TRP A N 1
ATOM 4209 C CA . TRP A 1 525 ? 24.830 5.666 -22.491 1.00 92.75 525 TRP A CA 1
ATOM 4210 C C . TRP A 1 525 ? 25.941 6.583 -21.983 1.00 92.75 525 TRP A C 1
ATOM 4212 O O . TRP A 1 525 ? 27.071 6.513 -22.470 1.00 92.75 525 TRP A O 1
ATOM 4222 N N . ASP A 1 526 ? 25.648 7.439 -21.004 1.00 93.50 526 ASP A N 1
ATOM 4223 C CA . ASP A 1 526 ? 26.648 8.317 -20.394 1.00 93.50 526 ASP A CA 1
ATOM 4224 C C . ASP A 1 526 ? 27.725 7.506 -19.655 1.00 93.50 526 ASP A C 1
ATOM 4226 O O . ASP A 1 526 ? 28.903 7.855 -19.732 1.00 93.50 526 ASP A O 1
ATOM 4230 N N . GLU A 1 527 ? 27.347 6.389 -19.019 1.00 87.94 527 GLU A N 1
ATOM 4231 C CA . GLU A 1 527 ? 28.270 5.472 -18.334 1.00 87.94 527 GLU A CA 1
ATOM 4232 C C . GLU A 1 527 ? 29.316 4.860 -19.284 1.00 87.94 527 GLU A C 1
ATOM 4234 O O . GLU A 1 527 ? 30.457 4.626 -18.877 1.00 87.94 527 GLU A O 1
ATOM 4239 N N . GLU A 1 528 ? 28.951 4.653 -20.551 1.00 85.56 528 GLU A N 1
ATOM 4240 C CA . GLU A 1 528 ? 29.805 4.055 -21.589 1.00 85.56 528 GLU A CA 1
ATOM 4241 C C . GLU A 1 528 ? 30.566 5.087 -22.447 1.00 85.56 528 GLU A C 1
ATOM 4243 O O . GLU A 1 528 ? 31.431 4.719 -23.252 1.00 85.56 528 GLU A O 1
ATOM 4248 N N . THR A 1 529 ? 30.266 6.384 -22.301 1.00 88.12 529 THR A N 1
ATOM 4249 C CA . THR A 1 529 ? 30.793 7.437 -23.194 1.00 88.12 529 THR A CA 1
ATOM 4250 C C . THR A 1 529 ? 31.515 8.572 -22.474 1.00 88.12 529 THR A C 1
ATOM 4252 O O . THR A 1 529 ? 32.649 8.888 -22.839 1.00 88.12 529 THR A O 1
ATOM 4255 N N . MET A 1 530 ? 30.887 9.196 -21.473 1.00 89.50 530 MET A N 1
ATOM 4256 C CA . MET A 1 530 ? 31.339 10.474 -20.900 1.00 89.50 530 MET A CA 1
ATOM 4257 C C . MET A 1 530 ? 31.618 10.410 -19.392 1.00 89.50 530 MET A C 1
ATOM 4259 O O . MET A 1 530 ? 32.332 11.276 -18.878 1.00 89.50 530 MET A O 1
ATOM 4263 N N . LEU A 1 531 ? 31.083 9.411 -18.678 1.00 89.31 531 LEU A N 1
ATOM 4264 C CA . LEU A 1 531 ? 31.183 9.301 -17.224 1.00 89.31 531 LEU A CA 1
ATOM 4265 C C . LEU A 1 531 ? 32.651 9.188 -16.759 1.00 89.31 531 LEU A C 1
ATOM 4267 O O . LEU A 1 531 ? 33.371 8.275 -17.174 1.00 89.31 531 LEU A O 1
ATOM 4271 N N . PRO A 1 532 ? 33.114 10.057 -15.839 1.00 88.75 532 PRO A N 1
ATOM 4272 C CA . PRO A 1 532 ? 34.407 9.881 -15.190 1.00 88.75 532 PRO A CA 1
ATOM 4273 C C . PRO A 1 532 ? 34.452 8.587 -14.373 1.00 88.75 532 PRO A C 1
ATOM 4275 O O . PRO A 1 532 ? 33.499 8.256 -13.672 1.00 88.75 532 PRO A O 1
ATOM 4278 N N . SER A 1 533 ? 35.596 7.900 -14.359 1.00 80.94 533 SER A N 1
ATOM 4279 C CA . SER A 1 533 ? 35.747 6.600 -13.681 1.00 80.94 533 SER A CA 1
ATOM 4280 C C . SER A 1 533 ? 35.344 6.598 -12.198 1.00 80.94 533 SER A C 1
ATOM 4282 O O . SER A 1 533 ? 34.838 5.594 -11.705 1.00 80.94 533 SER A O 1
ATOM 4284 N N . ALA A 1 534 ? 35.526 7.716 -11.488 1.00 82.62 534 ALA A N 1
ATOM 4285 C CA . ALA A 1 534 ? 35.135 7.854 -10.083 1.00 82.62 534 ALA A CA 1
ATOM 4286 C C . ALA A 1 534 ? 33.608 7.901 -9.860 1.00 82.62 534 ALA A C 1
ATOM 4288 O O . ALA A 1 534 ? 33.155 7.602 -8.761 1.00 82.62 534 ALA A O 1
ATOM 4289 N N . GLY A 1 535 ? 32.816 8.242 -10.882 1.00 85.94 535 GLY A N 1
ATOM 4290 C CA . GLY A 1 535 ? 31.361 8.402 -10.777 1.00 85.94 535 GLY A CA 1
ATOM 4291 C C . GLY A 1 535 ? 30.554 7.105 -10.898 1.00 85.94 535 GLY A C 1
ATOM 4292 O O . GLY A 1 535 ? 29.333 7.145 -10.790 1.00 85.94 535 GLY A O 1
ATOM 4293 N N . ARG A 1 536 ? 31.193 5.946 -11.122 1.00 81.06 536 ARG A N 1
ATOM 4294 C CA . ARG A 1 536 ? 30.491 4.666 -11.364 1.00 81.06 536 ARG A CA 1
ATOM 4295 C C . ARG A 1 536 ? 29.621 4.207 -10.193 1.00 81.06 536 ARG A C 1
ATOM 4297 O O . ARG A 1 536 ? 28.527 3.702 -10.408 1.00 81.06 536 ARG A O 1
ATOM 4304 N N . VAL A 1 537 ? 30.087 4.403 -8.958 1.00 81.75 537 VAL A N 1
ATOM 4305 C CA . VAL A 1 537 ? 29.319 4.017 -7.760 1.00 81.75 537 VAL A CA 1
ATOM 4306 C C . VAL A 1 537 ? 28.029 4.833 -7.674 1.00 81.75 537 VAL A C 1
ATOM 4308 O O . VAL A 1 537 ? 26.945 4.264 -7.581 1.00 81.75 537 VAL A O 1
ATOM 4311 N N . GLU A 1 538 ? 28.143 6.154 -7.801 1.00 87.88 538 GLU A N 1
ATOM 4312 C CA . GLU A 1 538 ? 27.004 7.077 -7.782 1.00 87.88 538 GLU A CA 1
ATOM 4313 C C . GLU A 1 538 ? 26.053 6.821 -8.965 1.00 87.88 538 GLU A C 1
ATOM 4315 O O . GLU A 1 538 ? 24.834 6.865 -8.798 1.00 87.88 538 GLU A O 1
ATOM 4320 N N . ARG A 1 539 ? 26.583 6.482 -10.152 1.00 89.81 539 ARG A N 1
ATOM 4321 C CA . ARG A 1 539 ? 25.780 6.061 -11.313 1.00 89.81 539 ARG A CA 1
ATOM 4322 C C . ARG A 1 539 ? 24.959 4.808 -11.007 1.00 89.81 539 ARG A C 1
ATOM 4324 O O . ARG A 1 539 ? 23.768 4.783 -11.314 1.00 89.81 539 ARG A O 1
ATOM 4331 N N . GLY A 1 540 ? 25.550 3.807 -10.355 1.00 83.50 540 GLY A N 1
ATOM 4332 C CA . GLY A 1 540 ? 24.831 2.615 -9.901 1.00 83.50 540 GLY A CA 1
ATOM 4333 C C . GLY A 1 540 ? 23.676 2.944 -8.946 1.00 83.50 540 GLY A C 1
ATOM 4334 O O . GLY A 1 540 ? 22.569 2.439 -9.123 1.00 83.50 540 GLY A O 1
ATOM 4335 N N . GLU A 1 541 ? 23.894 3.847 -7.986 1.00 85.75 541 GLU A N 1
ATOM 4336 C CA . GLU A 1 541 ? 22.860 4.295 -7.038 1.00 85.75 541 GLU A CA 1
ATOM 4337 C C . GLU A 1 541 ? 21.720 5.072 -7.723 1.00 85.75 541 GLU A C 1
ATOM 4339 O O . GLU A 1 541 ? 20.540 4.870 -7.405 1.00 85.75 541 GLU A O 1
ATOM 4344 N N . GLN A 1 542 ? 22.053 5.926 -8.699 1.00 91.88 542 GLN A N 1
ATOM 4345 C CA . GLN A 1 542 ? 21.079 6.639 -9.533 1.00 91.88 542 GLN A CA 1
ATOM 4346 C C . GLN A 1 542 ? 20.198 5.655 -10.311 1.00 91.88 542 GLN A C 1
ATOM 4348 O O . GLN A 1 542 ? 18.970 5.730 -10.231 1.00 91.88 542 GLN A O 1
ATOM 4353 N N . LEU A 1 543 ? 20.815 4.696 -11.010 1.00 89.06 543 LEU A N 1
ATOM 4354 C CA . LEU A 1 543 ? 20.109 3.671 -11.782 1.00 89.06 543 LEU A CA 1
ATOM 4355 C C . LEU A 1 543 ? 19.219 2.803 -10.882 1.00 89.06 543 LEU A C 1
ATOM 4357 O O . LEU A 1 543 ? 18.045 2.605 -11.189 1.00 89.06 543 LEU A O 1
ATOM 4361 N N . ALA A 1 544 ? 19.721 2.356 -9.726 1.00 83.88 544 ALA A N 1
ATOM 4362 C CA . ALA A 1 544 ? 18.945 1.561 -8.772 1.00 83.88 544 ALA A CA 1
ATOM 4363 C C . ALA A 1 544 ? 17.726 2.319 -8.214 1.00 83.88 544 ALA A C 1
ATOM 4365 O O . ALA A 1 544 ? 16.671 1.722 -7.976 1.00 83.88 544 ALA A O 1
ATOM 4366 N N . THR A 1 545 ? 17.851 3.635 -8.018 1.00 87.94 545 THR A N 1
ATOM 4367 C CA . THR A 1 545 ? 16.742 4.493 -7.582 1.00 87.94 545 THR A CA 1
ATOM 4368 C C . THR A 1 545 ? 15.667 4.591 -8.661 1.00 87.94 545 THR A C 1
ATOM 4370 O O . THR A 1 545 ? 14.493 4.345 -8.375 1.00 87.94 545 THR A O 1
ATOM 4373 N N . LEU A 1 546 ? 16.057 4.899 -9.902 1.00 93.12 546 LEU A N 1
ATOM 4374 C CA . LEU A 1 546 ? 15.126 5.045 -11.024 1.00 93.12 546 LEU A CA 1
ATOM 4375 C C . LEU A 1 546 ? 14.426 3.726 -11.367 1.00 93.12 546 LEU A C 1
ATOM 4377 O O . LEU A 1 546 ? 13.205 3.714 -11.518 1.00 93.12 546 LEU A O 1
ATOM 4381 N N . GLU A 1 547 ? 15.155 2.609 -11.393 1.00 88.19 547 GLU A N 1
ATOM 4382 C CA . GLU A 1 547 ? 14.573 1.273 -11.575 1.00 88.19 547 GLU A CA 1
ATOM 4383 C C . GLU A 1 547 ? 13.599 0.919 -10.445 1.00 88.19 547 GLU A C 1
ATOM 4385 O O . GLU A 1 547 ? 12.546 0.330 -10.683 1.00 88.19 547 GLU A O 1
ATOM 4390 N N . GLY A 1 548 ? 13.892 1.336 -9.209 1.00 84.19 548 GLY A N 1
ATOM 4391 C CA . GLY A 1 548 ? 12.980 1.181 -8.078 1.00 84.19 548 GLY A CA 1
ATOM 4392 C C . GLY A 1 548 ? 11.665 1.953 -8.246 1.00 84.19 548 GLY A C 1
ATOM 4393 O O . GLY A 1 548 ? 10.605 1.410 -7.926 1.00 84.19 548 GLY A O 1
ATOM 4394 N N . ILE A 1 549 ? 11.721 3.190 -8.754 1.00 90.19 549 ILE A N 1
ATOM 4395 C CA . ILE A 1 549 ? 10.539 4.025 -9.044 1.00 90.19 549 ILE A CA 1
ATOM 4396 C C . ILE A 1 549 ? 9.733 3.414 -10.191 1.00 90.19 549 ILE A C 1
ATOM 4398 O O . ILE A 1 549 ? 8.527 3.196 -10.058 1.00 90.19 549 ILE A O 1
ATOM 4402 N N . ARG A 1 550 ? 10.409 3.076 -11.292 1.00 93.62 550 ARG A N 1
ATOM 4403 C CA . ARG A 1 550 ? 9.812 2.425 -12.459 1.00 93.62 550 ARG A CA 1
ATOM 4404 C C . ARG A 1 550 ? 9.109 1.122 -12.076 1.00 93.62 550 ARG A C 1
ATOM 4406 O O . ARG A 1 550 ? 7.959 0.900 -12.452 1.00 93.62 550 ARG A O 1
ATOM 4413 N N . HIS A 1 551 ? 9.767 0.280 -11.281 1.00 88.81 551 HIS A N 1
ATOM 4414 C CA . HIS A 1 551 ? 9.189 -0.959 -10.773 1.00 88.81 551 HIS A CA 1
ATOM 4415 C C . HIS A 1 551 ? 7.951 -0.695 -9.907 1.00 88.81 551 HIS A C 1
ATOM 4417 O O . HIS A 1 551 ? 6.919 -1.320 -10.137 1.00 88.81 551 HIS A O 1
ATOM 4423 N N . ALA A 1 552 ? 8.013 0.262 -8.973 1.00 83.19 552 ALA A N 1
ATOM 4424 C CA . ALA A 1 552 ? 6.878 0.632 -8.124 1.00 83.19 552 ALA A CA 1
ATOM 4425 C C . ALA A 1 552 ? 5.652 1.082 -8.942 1.00 83.19 552 ALA A C 1
ATOM 4427 O O . ALA A 1 552 ? 4.524 0.700 -8.630 1.00 83.19 552 ALA A O 1
ATOM 4428 N N . MET A 1 553 ? 5.864 1.837 -10.025 1.00 88.69 553 MET A N 1
ATOM 4429 C CA . MET A 1 553 ? 4.793 2.203 -10.956 1.00 88.69 553 MET A CA 1
ATOM 4430 C C . MET A 1 553 ? 4.195 0.970 -11.643 1.00 88.69 553 MET A C 1
ATOM 4432 O O . MET A 1 553 ? 2.971 0.804 -11.651 1.00 88.69 553 MET A O 1
ATOM 4436 N N . LEU A 1 554 ? 5.044 0.082 -12.173 1.00 89.12 554 LEU A N 1
ATOM 4437 C CA . LEU A 1 554 ? 4.621 -1.135 -12.871 1.00 89.12 554 LEU A CA 1
ATOM 4438 C C . LEU A 1 554 ? 3.853 -2.112 -11.974 1.00 89.12 554 LEU A C 1
ATOM 4440 O O . LEU A 1 554 ? 2.915 -2.738 -12.462 1.00 89.12 554 LEU A O 1
ATOM 4444 N N . VAL A 1 555 ? 4.197 -2.233 -10.690 1.00 84.00 555 VAL A N 1
ATOM 4445 C CA . VAL A 1 555 ? 3.492 -3.129 -9.752 1.00 84.00 555 VAL A CA 1
ATOM 4446 C C . VAL A 1 555 ? 2.296 -2.477 -9.063 1.00 84.00 555 VAL A C 1
ATOM 4448 O O . VAL A 1 555 ? 1.547 -3.169 -8.386 1.00 84.00 555 VAL A O 1
ATOM 4451 N N . SER A 1 556 ? 2.078 -1.169 -9.240 1.00 78.00 556 SER A N 1
ATOM 4452 C CA . SER A 1 556 ? 0.963 -0.475 -8.591 1.00 78.00 556 SER A CA 1
ATOM 4453 C C . SER A 1 556 ? -0.393 -1.026 -9.041 1.00 78.00 556 SER A C 1
ATOM 4455 O O . SER A 1 556 ? -0.627 -1.216 -10.242 1.00 78.00 556 SER A O 1
ATOM 4457 N N . ASP A 1 557 ? -1.311 -1.229 -8.096 1.00 61.81 557 ASP A N 1
ATOM 4458 C CA . ASP A 1 557 ? -2.679 -1.676 -8.395 1.00 61.81 557 ASP A CA 1
ATOM 4459 C C . ASP A 1 557 ? -3.401 -0.664 -9.288 1.00 61.81 557 ASP A C 1
ATOM 4461 O O . ASP A 1 557 ? -3.991 -1.041 -10.295 1.00 61.81 557 ASP A O 1
ATOM 4465 N N . ARG A 1 558 ? -3.197 0.639 -9.035 1.00 69.69 558 ARG A N 1
ATOM 4466 C CA . ARG A 1 558 ? -3.748 1.742 -9.841 1.00 69.69 558 ARG A CA 1
ATOM 4467 C C . ARG A 1 558 ? -3.466 1.597 -11.338 1.00 69.69 558 ARG A C 1
ATOM 4469 O O . ARG A 1 558 ? -4.362 1.820 -12.148 1.00 69.69 558 ARG A O 1
ATOM 4476 N N . LEU A 1 559 ? -2.227 1.290 -11.729 1.00 75.56 559 LEU A N 1
ATOM 4477 C CA . LEU A 1 559 ? -1.896 1.112 -13.145 1.00 75.56 559 LEU A CA 1
ATOM 4478 C C . LEU A 1 559 ? -2.568 -0.153 -13.714 1.00 75.56 559 LEU A C 1
ATOM 4480 O O . LEU A 1 559 ? -2.936 -0.162 -14.884 1.00 75.56 559 LEU A O 1
ATOM 4484 N N . GLY A 1 560 ? -2.785 -1.186 -12.896 1.00 64.19 560 GLY A N 1
ATOM 4485 C CA . GLY A 1 560 ? -3.503 -2.407 -13.280 1.00 64.19 560 GLY A CA 1
ATOM 4486 C C . GLY A 1 560 ? -4.974 -2.143 -13.528 1.00 64.19 560 GLY A C 1
ATOM 4487 O O . GLY A 1 560 ? -5.478 -2.480 -14.596 1.00 64.19 560 GLY A O 1
ATOM 4488 N N . ASP A 1 561 ? -5.613 -1.443 -12.596 1.00 62.12 561 ASP A N 1
ATOM 4489 C CA . ASP A 1 561 ? -6.998 -1.002 -12.715 1.00 62.12 561 ASP A CA 1
ATOM 4490 C C . ASP A 1 561 ? -7.186 -0.138 -13.966 1.00 62.12 561 ASP A C 1
ATOM 4492 O O . ASP A 1 561 ? -8.089 -0.386 -14.760 1.00 62.12 561 ASP A O 1
ATOM 4496 N N . LEU A 1 562 ? -6.285 0.825 -14.213 1.00 74.69 562 LEU A N 1
ATOM 4497 C CA . LEU A 1 562 ? -6.320 1.660 -15.419 1.00 74.69 562 LEU A CA 1
ATOM 4498 C C . LEU A 1 562 ? -6.205 0.834 -16.709 1.00 74.69 562 LEU A C 1
ATOM 4500 O O . LEU A 1 562 ? -6.935 1.100 -17.664 1.00 74.69 562 LEU A O 1
ATOM 4504 N N . VAL A 1 563 ? -5.316 -0.164 -16.752 1.00 80.31 563 VAL A N 1
ATOM 4505 C CA . VAL A 1 563 ? -5.172 -1.064 -17.908 1.00 80.31 563 VAL A CA 1
ATOM 4506 C C . VAL A 1 563 ? -6.468 -1.828 -18.173 1.00 80.31 563 VAL A C 1
ATOM 4508 O O . VAL A 1 563 ? -6.920 -1.878 -19.319 1.00 80.31 563 VAL A O 1
ATOM 4511 N N . GLU A 1 564 ? -7.077 -2.411 -17.140 1.00 80.19 564 GLU A N 1
ATOM 4512 C CA . GLU A 1 564 ? -8.303 -3.198 -17.294 1.00 80.19 564 GLU A CA 1
ATOM 4513 C C . GLU A 1 564 ? -9.525 -2.315 -17.602 1.00 80.19 564 GLU A C 1
ATOM 4515 O O . GLU A 1 564 ? -10.324 -2.650 -18.482 1.00 80.19 564 GLU A O 1
ATOM 4520 N N . GLU A 1 565 ? -9.636 -1.140 -16.971 1.00 73.19 565 GLU A N 1
ATOM 4521 C CA . GLU A 1 565 ? -10.697 -0.163 -17.238 1.00 73.19 565 GLU A CA 1
ATOM 4522 C C . GLU A 1 565 ? -10.651 0.374 -18.673 1.00 73.19 565 GLU A C 1
ATOM 4524 O O . GLU A 1 565 ? -11.705 0.498 -19.308 1.00 73.19 565 GLU A O 1
ATOM 4529 N N . VAL A 1 566 ? -9.458 0.690 -19.193 1.00 79.31 566 VAL A N 1
ATOM 4530 C CA . VAL A 1 566 ? -9.286 1.148 -20.581 1.00 79.31 566 VAL A CA 1
ATOM 4531 C C . VAL A 1 566 ? -9.512 -0.008 -21.557 1.00 79.31 566 VAL A C 1
ATOM 4533 O O . VAL A 1 566 ? -10.197 0.179 -22.564 1.00 79.31 566 VAL A O 1
ATOM 4536 N N . ALA A 1 567 ? -9.034 -1.221 -21.254 1.00 80.44 567 ALA A N 1
ATOM 4537 C CA . ALA A 1 567 ? -9.267 -2.398 -22.095 1.00 80.44 567 ALA A CA 1
ATOM 4538 C C . ALA A 1 567 ? -10.760 -2.700 -22.287 1.00 80.44 567 ALA A C 1
ATOM 4540 O O . ALA A 1 567 ? -11.182 -3.008 -23.401 1.00 80.44 567 ALA A O 1
ATOM 4541 N N . ALA A 1 568 ? -11.562 -2.571 -21.227 1.00 70.31 568 ALA A N 1
ATOM 4542 C CA . ALA A 1 568 ? -13.005 -2.801 -21.271 1.00 70.31 568 ALA A CA 1
ATOM 4543 C C . ALA A 1 568 ? -13.778 -1.754 -22.100 1.00 70.31 568 ALA A C 1
ATOM 4545 O O . ALA A 1 568 ? -14.910 -2.014 -22.504 1.00 70.31 568 ALA A O 1
ATOM 4546 N N . GLN A 1 569 ? -13.193 -0.575 -22.345 1.00 69.56 569 GLN A N 1
ATOM 4547 C CA . GLN A 1 569 ? -13.828 0.550 -23.049 1.00 69.56 569 GLN A CA 1
ATOM 4548 C C . GLN A 1 569 ? -13.339 0.720 -24.499 1.00 69.56 569 GLN A C 1
ATOM 4550 O O . GLN A 1 569 ? -13.917 1.507 -25.244 1.00 69.56 569 GLN A O 1
ATOM 4555 N N . SER A 1 570 ? -12.308 -0.024 -24.916 1.00 67.56 570 SER A N 1
ATOM 4556 C CA . SER A 1 570 ? -11.575 0.202 -26.175 1.00 67.56 570 SER A CA 1
ATOM 4557 C C . SER A 1 570 ? -11.894 -0.811 -27.285 1.00 67.56 570 SER A C 1
ATOM 4559 O O . SER A 1 570 ? -11.038 -1.107 -28.124 1.00 67.56 570 SER A O 1
ATOM 4561 N N . GLU A 1 571 ? -13.106 -1.380 -27.297 1.00 68.00 571 GLU A N 1
ATOM 4562 C CA . GLU A 1 571 ? -13.514 -2.352 -28.321 1.00 68.00 571 GLU A CA 1
ATOM 4563 C C . GLU A 1 571 ? -13.356 -1.763 -29.738 1.00 68.00 571 GLU A C 1
ATOM 4565 O O . GLU A 1 571 ? -13.949 -0.741 -30.078 1.00 68.00 571 GLU A O 1
ATOM 4570 N N . GLY A 1 572 ? -12.538 -2.418 -30.571 1.00 74.50 572 GLY A N 1
ATOM 4571 C CA . GLY A 1 572 ? -12.296 -2.033 -31.967 1.00 74.50 572 GLY A CA 1
ATOM 4572 C C . GLY A 1 572 ? -11.016 -1.229 -32.242 1.00 74.50 572 GLY A C 1
ATOM 4573 O O . GLY A 1 572 ? -10.709 -1.011 -33.411 1.00 74.50 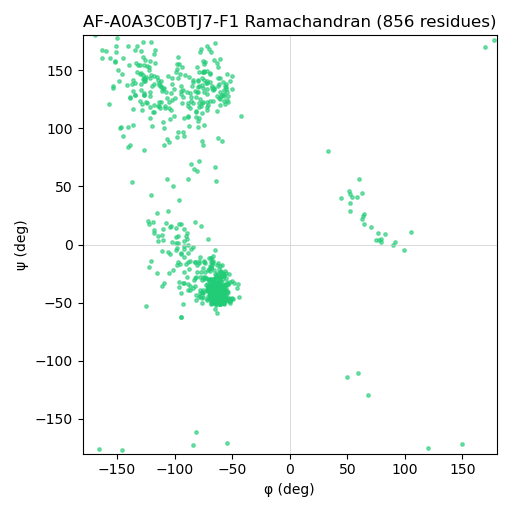572 GLY A O 1
ATOM 4574 N N . ASN A 1 573 ? -10.236 -0.825 -31.226 1.00 85.56 573 ASN A N 1
ATOM 4575 C CA . ASN A 1 573 ? -8.926 -0.186 -31.432 1.00 85.56 573 ASN A CA 1
ATOM 4576 C C . ASN A 1 573 ? -7.777 -1.205 -31.309 1.00 85.56 573 ASN A C 1
ATOM 4578 O O . ASN A 1 573 ? -7.305 -1.507 -30.211 1.00 85.56 573 ASN A O 1
ATOM 4582 N N . GLU A 1 574 ? -7.308 -1.728 -32.444 1.00 87.69 574 GLU A N 1
ATOM 4583 C CA . GLU A 1 574 ? -6.240 -2.739 -32.489 1.00 87.69 574 GLU A CA 1
ATOM 4584 C C . GLU A 1 574 ? -4.902 -2.232 -31.926 1.00 87.69 574 GLU A C 1
ATOM 4586 O O . GLU A 1 574 ? -4.219 -2.976 -31.218 1.00 87.69 574 GLU A O 1
ATOM 4591 N N . ARG A 1 575 ? -4.540 -0.964 -32.177 1.00 89.06 575 ARG A N 1
ATOM 4592 C CA . ARG A 1 575 ? -3.290 -0.372 -31.667 1.00 89.06 575 ARG A CA 1
ATOM 4593 C C . ARG A 1 575 ? -3.299 -0.271 -30.148 1.00 89.06 575 ARG A C 1
ATOM 4595 O O . ARG A 1 575 ? -2.377 -0.755 -29.497 1.00 89.06 575 ARG A O 1
ATOM 4602 N N . LEU A 1 576 ? -4.370 0.282 -29.583 1.00 88.00 576 LEU A N 1
ATOM 4603 C CA . LEU A 1 576 ? -4.525 0.381 -28.133 1.00 88.00 576 LEU A CA 1
ATOM 4604 C C . LEU A 1 576 ? -4.597 -1.010 -27.485 1.00 88.00 576 LEU A C 1
ATOM 4606 O O . LEU A 1 576 ? -3.969 -1.249 -26.459 1.00 88.00 576 LEU A O 1
ATOM 4610 N N . SER A 1 577 ? -5.280 -1.970 -28.114 1.00 89.38 577 SER A N 1
ATOM 4611 C CA . SER A 1 577 ? -5.302 -3.361 -27.641 1.00 89.38 577 SER A CA 1
ATOM 4612 C C . SER A 1 577 ? -3.898 -3.983 -27.588 1.00 89.38 577 SER A C 1
ATOM 4614 O O . SER A 1 577 ? -3.533 -4.647 -26.607 1.00 89.38 577 SER A O 1
ATOM 4616 N N . ARG A 1 578 ? -3.075 -3.730 -28.614 1.00 90.88 578 ARG A N 1
ATOM 4617 C CA . ARG A 1 578 ? -1.683 -4.186 -28.649 1.00 90.88 578 ARG A CA 1
ATOM 4618 C C . ARG A 1 578 ? -0.848 -3.530 -27.554 1.00 90.88 578 ARG A C 1
ATOM 4620 O O . ARG A 1 578 ? -0.137 -4.237 -26.845 1.00 90.88 578 ARG A O 1
ATOM 4627 N N . GLU A 1 579 ? -0.961 -2.222 -27.380 1.00 91.81 579 GLU A N 1
ATOM 4628 C CA . GLU A 1 579 ? -0.241 -1.481 -26.344 1.00 91.81 579 GLU A CA 1
ATOM 4629 C C . GLU A 1 579 ? -0.600 -1.958 -24.930 1.00 91.81 579 GLU A C 1
ATOM 4631 O O . GLU A 1 579 ? 0.288 -2.243 -24.129 1.00 91.81 579 GLU A O 1
ATOM 4636 N N . LEU A 1 580 ? -1.889 -2.159 -24.643 1.00 92.38 580 LEU A N 1
ATOM 4637 C CA . LEU A 1 580 ? -2.347 -2.727 -23.371 1.00 92.38 580 LEU A CA 1
ATOM 4638 C C . LEU A 1 580 ? -1.777 -4.132 -23.141 1.00 92.38 580 LEU A C 1
ATOM 4640 O O . LEU A 1 580 ? -1.450 -4.496 -22.015 1.00 92.38 580 LEU A O 1
ATOM 4644 N N . THR A 1 581 ? -1.624 -4.931 -24.200 1.00 91.56 581 THR A N 1
ATOM 4645 C CA . THR A 1 581 ? -0.996 -6.259 -24.112 1.00 91.56 581 THR A CA 1
ATOM 4646 C C . THR A 1 581 ? 0.482 -6.161 -23.730 1.00 91.56 581 THR A C 1
ATOM 4648 O O . THR A 1 581 ? 0.937 -6.924 -22.874 1.00 91.56 581 THR A O 1
ATOM 4651 N N . LEU A 1 582 ? 1.221 -5.214 -24.317 1.00 91.94 582 LEU A N 1
ATOM 4652 C CA . LEU A 1 582 ? 2.617 -4.946 -23.959 1.00 91.94 582 LEU A CA 1
ATOM 4653 C C . LEU A 1 582 ? 2.725 -4.466 -22.506 1.00 91.94 582 LEU A C 1
ATOM 4655 O O . LEU A 1 582 ? 3.515 -5.010 -21.737 1.00 91.94 582 LEU A O 1
ATOM 4659 N N . LEU A 1 583 ? 1.862 -3.536 -22.090 1.00 94.12 583 LEU A N 1
ATOM 4660 C CA . LEU A 1 583 ? 1.848 -3.025 -20.721 1.00 94.12 583 LEU A CA 1
ATOM 4661 C C . LEU A 1 583 ? 1.520 -4.121 -19.696 1.00 94.12 583 LEU A C 1
ATOM 4663 O O . LEU A 1 583 ? 2.211 -4.246 -18.689 1.00 94.12 583 LEU A O 1
ATOM 4667 N N . ARG A 1 584 ? 0.526 -4.981 -19.963 1.00 92.56 584 ARG A N 1
ATOM 4668 C CA . ARG A 1 584 ? 0.222 -6.148 -19.108 1.00 92.56 584 ARG A CA 1
ATOM 4669 C C . ARG A 1 584 ? 1.415 -7.082 -18.958 1.00 92.56 584 ARG A C 1
ATOM 4671 O O . ARG A 1 584 ? 1.608 -7.654 -17.887 1.00 92.56 584 ARG A O 1
ATOM 4678 N N . ARG A 1 585 ? 2.202 -7.263 -20.020 1.00 90.38 585 ARG A N 1
ATOM 4679 C CA . ARG A 1 585 ? 3.416 -8.081 -19.974 1.00 90.38 585 ARG A CA 1
ATOM 4680 C C . ARG A 1 585 ? 4.473 -7.444 -19.076 1.00 90.38 585 ARG A C 1
ATOM 4682 O O . ARG A 1 585 ? 4.950 -8.121 -18.170 1.00 90.38 585 ARG A O 1
ATOM 4689 N N . LEU A 1 586 ? 4.768 -6.156 -19.272 1.00 91.88 586 LEU A N 1
ATOM 4690 C CA . LEU A 1 586 ? 5.699 -5.404 -18.420 1.00 91.88 586 LEU A CA 1
ATOM 4691 C C . LEU A 1 586 ? 5.294 -5.490 -16.943 1.00 91.88 586 LEU A C 1
ATOM 4693 O O . LEU A 1 586 ? 6.119 -5.811 -16.090 1.00 91.88 586 LEU A O 1
ATOM 4697 N N . ARG A 1 587 ? 4.001 -5.300 -16.650 1.00 92.88 587 ARG A N 1
ATOM 4698 C CA . ARG A 1 587 ? 3.446 -5.448 -15.297 1.00 92.88 587 ARG A CA 1
ATOM 4699 C C . ARG A 1 587 ? 3.626 -6.854 -14.741 1.00 92.88 587 ARG A C 1
ATOM 4701 O O . ARG A 1 587 ? 4.047 -7.001 -13.604 1.00 92.88 587 ARG A O 1
ATOM 4708 N N . ARG A 1 588 ? 3.325 -7.895 -15.522 1.00 89.12 588 ARG A N 1
ATOM 4709 C CA . ARG A 1 588 ? 3.471 -9.292 -15.083 1.00 89.12 588 ARG A CA 1
ATOM 4710 C C . ARG A 1 588 ? 4.917 -9.618 -14.718 1.00 89.12 588 ARG A C 1
ATOM 4712 O O . ARG A 1 588 ? 5.144 -10.246 -13.692 1.00 89.12 588 ARG A O 1
ATOM 4719 N N . HIS A 1 589 ? 5.872 -9.180 -15.538 1.00 88.94 589 HIS A N 1
ATOM 4720 C CA . HIS A 1 589 ? 7.296 -9.375 -15.259 1.00 88.94 589 HIS A CA 1
ATOM 4721 C C . HIS A 1 589 ? 7.700 -8.622 -13.989 1.00 88.94 589 HIS A C 1
ATOM 4723 O O . HIS A 1 589 ? 8.377 -9.186 -13.140 1.00 88.94 589 HIS A O 1
ATOM 4729 N N . ALA A 1 590 ? 7.232 -7.383 -13.815 1.00 90.06 590 ALA A N 1
ATOM 4730 C CA . ALA A 1 590 ? 7.496 -6.617 -12.603 1.00 90.06 590 ALA A CA 1
ATOM 4731 C C . ALA A 1 590 ? 6.894 -7.284 -11.353 1.00 90.06 590 ALA A C 1
ATOM 4733 O O . ALA A 1 590 ? 7.605 -7.475 -10.378 1.00 90.06 590 ALA A O 1
ATOM 4734 N N . LEU A 1 591 ? 5.628 -7.710 -11.387 1.00 85.12 591 LEU A N 1
ATOM 4735 C CA . LEU A 1 591 ? 4.945 -8.359 -10.257 1.00 85.12 591 LEU A CA 1
ATOM 4736 C C . LEU A 1 591 ? 5.596 -9.681 -9.830 1.00 85.12 591 LEU A C 1
ATOM 4738 O O . LEU A 1 591 ? 5.503 -10.061 -8.665 1.00 85.12 591 LEU A O 1
ATOM 4742 N N . ALA A 1 592 ? 6.248 -10.383 -10.757 1.00 88.19 592 ALA A N 1
ATOM 4743 C CA . ALA A 1 592 ? 6.975 -11.610 -10.453 1.00 88.19 592 ALA A CA 1
ATOM 4744 C C . ALA A 1 592 ? 8.267 -11.355 -9.655 1.00 88.19 592 ALA A C 1
ATOM 4746 O O . ALA A 1 592 ? 8.765 -12.263 -8.995 1.00 88.19 592 ALA A O 1
ATOM 4747 N N . LEU A 1 593 ? 8.818 -10.137 -9.702 1.00 87.19 593 LEU A N 1
ATOM 4748 C CA . LEU A 1 593 ? 10.111 -9.805 -9.114 1.00 87.19 593 LEU A CA 1
ATOM 4749 C C . LEU A 1 593 ? 9.946 -9.050 -7.787 1.00 87.19 593 LEU A C 1
ATOM 4751 O O . LEU A 1 593 ? 9.350 -7.977 -7.766 1.00 87.19 593 LEU A O 1
ATOM 4755 N N . PRO A 1 594 ? 10.531 -9.528 -6.675 1.00 85.56 594 PRO A N 1
ATOM 4756 C CA . PRO A 1 594 ? 10.591 -8.746 -5.445 1.00 85.56 594 PRO A CA 1
ATOM 4757 C C . PRO A 1 594 ? 11.373 -7.439 -5.647 1.00 85.56 594 PRO A C 1
ATOM 4759 O O . PRO A 1 594 ? 12.457 -7.441 -6.233 1.00 85.56 594 PRO A O 1
ATOM 4762 N N . GLN A 1 595 ? 10.892 -6.327 -5.086 1.00 78.75 595 GLN A N 1
ATOM 4763 C CA . GLN A 1 595 ? 11.554 -5.019 -5.215 1.00 78.75 595 GLN A CA 1
ATOM 4764 C C . GLN A 1 595 ? 13.017 -5.031 -4.719 1.00 78.75 595 GLN A C 1
ATOM 4766 O O . GLN A 1 595 ? 13.893 -4.402 -5.319 1.00 78.75 595 GLN A O 1
ATOM 4771 N N . ASP A 1 596 ? 13.302 -5.781 -3.649 1.00 83.00 596 ASP A N 1
ATOM 4772 C CA . ASP A 1 596 ? 14.662 -5.953 -3.121 1.00 83.00 596 ASP A CA 1
ATOM 4773 C C . ASP A 1 596 ? 15.593 -6.659 -4.121 1.00 83.00 596 ASP A C 1
ATOM 4775 O O . ASP A 1 596 ? 16.783 -6.339 -4.173 1.00 83.00 596 ASP A O 1
ATOM 4779 N N . LEU A 1 597 ? 15.070 -7.594 -4.921 1.00 87.12 597 LEU A N 1
ATOM 4780 C CA . LEU A 1 597 ? 15.832 -8.294 -5.957 1.00 87.12 597 LEU A CA 1
ATOM 4781 C C . LEU A 1 597 ? 16.183 -7.342 -7.106 1.00 87.12 597 LEU A C 1
ATOM 4783 O O . LEU A 1 597 ? 17.328 -7.327 -7.554 1.00 87.12 597 LEU A O 1
ATOM 4787 N N . VAL A 1 598 ? 15.239 -6.491 -7.525 1.00 83.25 598 VAL A N 1
ATOM 4788 C CA . VAL A 1 598 ? 15.457 -5.478 -8.576 1.00 83.25 598 VAL A CA 1
ATOM 4789 C C . VAL A 1 598 ? 16.592 -4.522 -8.196 1.00 83.25 598 VAL A C 1
ATOM 4791 O O . VAL A 1 598 ? 17.523 -4.317 -8.976 1.00 83.25 598 VAL A O 1
ATOM 4794 N N . ARG A 1 599 ? 16.574 -3.996 -6.965 1.00 81.06 599 ARG A N 1
ATOM 4795 C CA . ARG A 1 599 ? 17.624 -3.090 -6.465 1.00 81.06 599 ARG A CA 1
ATOM 4796 C C . ARG A 1 599 ? 18.989 -3.771 -6.359 1.00 81.06 599 ARG A C 1
ATOM 4798 O O . ARG A 1 599 ? 19.997 -3.203 -6.774 1.00 81.06 599 ARG A O 1
ATOM 4805 N N . GLN A 1 600 ? 19.034 -4.988 -5.812 1.00 86.00 600 GLN A N 1
ATOM 4806 C CA . GLN A 1 600 ? 20.283 -5.749 -5.694 1.00 86.00 600 GLN A CA 1
ATOM 4807 C C . GLN A 1 600 ? 20.886 -6.068 -7.062 1.00 86.00 600 GLN A C 1
ATOM 4809 O O . GLN A 1 600 ? 22.102 -5.971 -7.225 1.00 86.00 600 GLN A O 1
ATOM 4814 N N . PHE A 1 601 ? 20.047 -6.417 -8.038 1.00 87.75 601 PHE A N 1
ATOM 4815 C CA . PHE A 1 601 ? 20.473 -6.704 -9.402 1.00 87.75 601 PHE A CA 1
ATOM 4816 C C . PHE A 1 601 ? 21.095 -5.477 -10.084 1.00 87.75 601 PHE A C 1
ATOM 4818 O O . PHE A 1 601 ? 22.187 -5.593 -10.638 1.00 87.75 601 PHE A O 1
ATOM 4825 N N . ALA A 1 602 ? 20.462 -4.301 -9.985 1.00 81.00 602 ALA A N 1
ATOM 4826 C CA . ALA A 1 602 ? 20.989 -3.057 -10.558 1.00 81.00 602 ALA A CA 1
ATOM 4827 C C . ALA A 1 602 ? 22.381 -2.703 -9.998 1.00 81.00 602 ALA A C 1
ATOM 4829 O O . ALA A 1 602 ? 23.326 -2.479 -10.757 1.00 81.00 602 ALA A O 1
ATOM 4830 N N . ASN A 1 603 ? 22.540 -2.759 -8.671 1.00 83.06 603 ASN A N 1
ATOM 4831 C CA . ASN A 1 603 ? 23.825 -2.501 -8.015 1.00 83.06 603 ASN A CA 1
ATOM 4832 C C . ASN A 1 603 ? 24.896 -3.529 -8.408 1.00 83.06 603 ASN A C 1
ATOM 4834 O O . ASN A 1 603 ? 26.032 -3.162 -8.709 1.00 83.06 603 ASN A O 1
ATOM 4838 N N . ALA A 1 604 ? 24.539 -4.818 -8.433 1.00 89.00 604 ALA A N 1
ATOM 4839 C CA . ALA A 1 604 ? 25.465 -5.880 -8.813 1.00 89.00 604 ALA A CA 1
ATOM 4840 C C . ALA A 1 604 ? 25.920 -5.757 -10.276 1.00 89.00 604 ALA A C 1
ATOM 4842 O O . ALA A 1 604 ? 27.089 -6.010 -10.563 1.00 89.00 604 ALA A O 1
ATOM 4843 N N . LYS A 1 605 ? 25.035 -5.332 -11.191 1.00 86.44 605 LYS A N 1
ATOM 4844 C CA . LYS A 1 605 ? 25.363 -5.102 -12.608 1.00 86.44 605 LYS A CA 1
ATOM 4845 C C . LYS A 1 605 ? 26.442 -4.023 -12.761 1.00 86.44 605 LYS A C 1
ATOM 4847 O O . LYS A 1 605 ? 27.459 -4.291 -13.396 1.00 86.44 605 LYS A O 1
ATOM 4852 N N . SER A 1 606 ? 26.265 -2.851 -12.142 1.00 82.25 606 SER A N 1
ATOM 4853 C CA . SER A 1 606 ? 27.243 -1.749 -12.226 1.00 82.25 606 SER A CA 1
ATOM 4854 C C . SER A 1 606 ? 28.592 -2.117 -11.584 1.00 82.25 606 SER A C 1
ATOM 4856 O O . SER A 1 606 ? 29.650 -1.926 -12.187 1.00 82.25 606 SER A O 1
ATOM 4858 N N . GLN A 1 607 ? 28.575 -2.756 -10.407 1.00 84.19 607 GLN A N 1
ATOM 4859 C CA . GLN A 1 607 ? 29.800 -3.241 -9.753 1.00 84.19 607 GLN A CA 1
ATOM 4860 C C . GLN A 1 607 ? 30.545 -4.276 -10.605 1.00 84.19 607 GLN A C 1
ATOM 4862 O O . GLN A 1 607 ? 31.770 -4.217 -10.728 1.00 84.19 607 GLN A O 1
ATOM 4867 N N . SER A 1 608 ? 29.810 -5.215 -11.206 1.00 89.62 608 SER A N 1
ATOM 4868 C CA . SER A 1 608 ? 30.386 -6.249 -12.062 1.00 89.62 608 SER A CA 1
ATOM 4869 C C . SER A 1 608 ? 30.970 -5.666 -13.351 1.00 89.62 608 SER A C 1
ATOM 4871 O O . SER A 1 608 ? 32.040 -6.105 -13.770 1.00 89.62 608 SER A O 1
ATOM 4873 N N . LEU A 1 609 ? 30.346 -4.633 -13.933 1.00 83.75 609 LEU A N 1
ATOM 4874 C CA . LEU A 1 609 ? 30.892 -3.908 -15.084 1.00 83.75 609 LEU A CA 1
ATOM 4875 C C . LEU A 1 609 ? 32.231 -3.235 -14.743 1.00 83.75 609 LEU A C 1
ATOM 4877 O O . LEU A 1 609 ? 33.212 -3.438 -15.455 1.00 83.75 609 LEU A O 1
ATOM 4881 N N . GLY A 1 610 ? 32.306 -2.507 -13.624 1.00 82.81 610 GLY A N 1
ATOM 4882 C CA . GLY A 1 610 ? 33.554 -1.870 -13.184 1.00 82.81 610 GLY A CA 1
ATOM 4883 C C . GLY A 1 610 ? 34.678 -2.881 -12.922 1.00 82.81 610 GLY A C 1
ATOM 4884 O O . GLY A 1 610 ? 35.804 -2.703 -13.393 1.00 82.81 610 GLY A O 1
ATOM 4885 N N . ALA A 1 611 ? 34.363 -3.984 -12.235 1.00 87.56 611 ALA A N 1
ATOM 4886 C CA . ALA A 1 611 ? 35.316 -5.068 -11.997 1.00 87.56 611 ALA A CA 1
ATOM 4887 C C . ALA A 1 611 ? 35.766 -5.744 -13.304 1.00 87.56 611 ALA A C 1
ATOM 4889 O O . ALA A 1 611 ? 36.938 -6.090 -13.449 1.00 87.56 611 ALA A O 1
ATOM 4890 N N . TRP A 1 612 ? 34.859 -5.910 -14.272 1.00 90.31 612 TRP A N 1
ATOM 4891 C CA . TRP A 1 612 ? 35.169 -6.476 -15.583 1.00 90.31 612 TRP A CA 1
ATOM 4892 C C . TRP A 1 612 ? 36.127 -5.598 -16.389 1.00 90.31 612 TRP A C 1
ATOM 4894 O O . TRP A 1 612 ? 37.075 -6.122 -16.972 1.00 90.31 612 TRP A O 1
ATOM 4904 N N . GLU A 1 613 ? 35.916 -4.281 -16.425 1.00 84.44 613 GLU A N 1
ATOM 4905 C CA . GLU A 1 613 ? 36.798 -3.360 -17.150 1.00 84.44 613 GLU A CA 1
ATOM 4906 C C . GLU A 1 613 ? 38.229 -3.416 -16.606 1.00 84.44 613 GLU A C 1
ATOM 4908 O O . GLU A 1 613 ? 39.192 -3.536 -17.372 1.00 84.44 613 GLU A O 1
ATOM 4913 N N . GLU A 1 614 ? 38.368 -3.391 -15.278 1.00 86.94 614 GLU A N 1
ATOM 4914 C CA . GLU A 1 614 ? 39.658 -3.512 -14.604 1.00 86.94 614 GLU A CA 1
ATOM 4915 C C . GLU A 1 614 ? 40.305 -4.878 -14.868 1.00 86.94 614 GLU A C 1
ATOM 4917 O O . GLU A 1 614 ? 41.476 -4.950 -15.259 1.00 86.94 614 GLU A O 1
ATOM 4922 N N . ALA A 1 615 ? 39.542 -5.960 -14.695 1.00 92.12 615 ALA A N 1
ATOM 4923 C CA . ALA A 1 615 ? 40.004 -7.322 -14.931 1.00 92.12 615 ALA A CA 1
ATOM 4924 C C . ALA A 1 615 ? 40.457 -7.520 -16.380 1.00 92.12 615 ALA A C 1
ATOM 4926 O O . ALA A 1 615 ? 41.505 -8.117 -16.620 1.00 92.12 615 ALA A O 1
ATOM 4927 N N . ARG A 1 616 ? 39.716 -6.980 -17.353 1.00 88.44 616 ARG A N 1
ATOM 4928 C CA . ARG A 1 616 ? 40.053 -7.055 -18.777 1.00 88.44 616 ARG A CA 1
ATOM 4929 C C . ARG A 1 616 ? 41.311 -6.261 -19.108 1.00 88.44 616 ARG A C 1
ATOM 4931 O O . ARG A 1 616 ? 42.122 -6.733 -19.898 1.00 88.44 616 ARG A O 1
ATOM 4938 N N . ALA A 1 617 ? 41.490 -5.080 -18.518 1.00 88.75 617 ALA A N 1
ATOM 4939 C CA . ALA A 1 617 ? 42.697 -4.279 -18.714 1.00 88.75 617 ALA A CA 1
ATOM 4940 C C . ALA A 1 617 ? 43.952 -4.964 -18.144 1.00 88.75 617 ALA A C 1
ATOM 4942 O O . ALA A 1 617 ? 45.046 -4.793 -18.681 1.00 88.75 617 ALA A O 1
ATOM 4943 N N . LYS A 1 618 ? 43.790 -5.738 -17.063 1.00 93.06 618 LYS A N 1
ATOM 4944 C CA . LYS A 1 618 ? 44.877 -6.428 -16.351 1.00 93.06 618 LYS A CA 1
ATOM 4945 C C . LYS A 1 618 ? 45.053 -7.900 -16.732 1.00 93.06 618 LYS A C 1
ATOM 4947 O O . LYS A 1 618 ? 45.965 -8.528 -16.204 1.00 93.06 618 LYS A O 1
ATOM 4952 N N . ASP A 1 619 ? 44.196 -8.436 -17.601 1.00 93.56 619 ASP A N 1
ATOM 4953 C CA . ASP A 1 619 ? 44.110 -9.871 -17.912 1.00 93.56 619 ASP A CA 1
ATOM 4954 C C . ASP A 1 619 ? 43.975 -10.749 -16.644 1.00 93.56 619 ASP A C 1
ATOM 4956 O O . ASP A 1 619 ? 44.650 -11.762 -16.471 1.00 93.56 619 ASP A O 1
ATOM 4960 N N . ALA A 1 620 ? 43.131 -10.317 -15.699 1.00 94.56 620 ALA A N 1
ATOM 4961 C CA . ALA A 1 620 ? 43.048 -10.867 -14.345 1.00 94.56 620 ALA A CA 1
ATOM 4962 C C . ALA A 1 620 ? 41.612 -11.278 -13.972 1.00 94.56 620 ALA A C 1
ATOM 4964 O O . ALA A 1 620 ? 40.909 -10.554 -13.268 1.00 94.56 620 ALA A O 1
ATOM 4965 N N . TYR A 1 621 ? 41.185 -12.466 -14.418 1.00 93.94 621 TYR A N 1
ATOM 4966 C CA . TYR A 1 621 ? 39.831 -12.998 -14.176 1.00 93.94 621 TYR A CA 1
ATOM 4967 C C . TYR A 1 621 ? 39.441 -13.048 -12.689 1.00 93.94 621 TYR A C 1
ATOM 4969 O O . TYR A 1 621 ? 38.295 -12.772 -12.349 1.00 93.94 621 TYR A O 1
ATOM 4977 N N . GLU A 1 622 ? 40.399 -13.314 -11.798 1.00 95.69 622 GLU A N 1
ATOM 4978 C CA . GLU A 1 622 ? 40.175 -13.376 -10.345 1.00 95.69 622 GLU A CA 1
ATOM 4979 C C . GLU A 1 622 ? 39.631 -12.062 -9.751 1.00 95.69 622 GLU A C 1
ATOM 4981 O O . GLU A 1 622 ? 38.969 -12.081 -8.717 1.00 95.69 622 GLU A O 1
ATOM 4986 N N . LEU A 1 623 ? 39.870 -10.916 -10.406 1.00 91.62 623 LEU A N 1
ATOM 4987 C CA . LEU A 1 623 ? 39.293 -9.627 -10.001 1.00 91.62 623 LEU A CA 1
ATOM 4988 C C . LEU A 1 623 ? 37.802 -9.519 -10.362 1.00 91.62 623 LEU A C 1
ATOM 4990 O O . LEU A 1 623 ? 37.045 -8.837 -9.677 1.00 91.62 623 LEU A O 1
ATOM 4994 N N . PHE A 1 624 ? 37.376 -10.198 -11.429 1.00 94.38 624 PHE A N 1
ATOM 4995 C CA . PHE A 1 624 ? 36.000 -10.186 -11.922 1.00 94.38 624 PHE A CA 1
ATOM 4996 C C . PHE A 1 624 ? 35.137 -11.265 -11.264 1.00 94.38 624 PHE A C 1
ATOM 4998 O O . PHE A 1 624 ? 33.981 -10.993 -10.928 1.00 94.38 624 PHE A O 1
ATOM 5005 N N . ALA A 1 625 ? 35.701 -12.459 -11.045 1.00 95.31 625 ALA A N 1
ATOM 5006 C CA . ALA A 1 625 ? 34.972 -13.655 -10.628 1.00 95.31 625 ALA A CA 1
ATOM 5007 C C . ALA A 1 625 ? 34.019 -13.437 -9.432 1.00 95.31 625 ALA A C 1
ATOM 5009 O O . ALA A 1 625 ? 32.847 -13.781 -9.569 1.00 95.31 625 ALA A O 1
ATOM 5010 N N . PRO A 1 626 ? 34.410 -12.775 -8.320 1.00 95.19 626 PRO A N 1
ATOM 5011 C CA . PRO A 1 626 ? 33.503 -12.587 -7.183 1.00 95.19 626 PRO A CA 1
ATOM 5012 C C . PRO A 1 626 ? 32.277 -11.724 -7.517 1.00 95.19 626 PRO A C 1
ATOM 5014 O O . PRO A 1 626 ? 31.159 -12.015 -7.089 1.00 95.19 626 PRO A O 1
ATOM 5017 N N . SER A 1 627 ? 32.480 -10.655 -8.295 1.00 93.12 627 SER A N 1
ATOM 5018 C CA . SER A 1 627 ? 31.392 -9.767 -8.725 1.00 93.12 627 SER A CA 1
ATOM 5019 C C . SER A 1 627 ? 30.460 -10.464 -9.720 1.00 93.12 627 SER A C 1
ATOM 5021 O O . SER A 1 627 ? 29.239 -10.316 -9.639 1.00 93.12 627 SER A O 1
ATOM 5023 N N . PHE A 1 628 ? 31.033 -11.275 -10.614 1.00 95.31 628 PHE A N 1
ATOM 5024 C CA . PHE A 1 628 ? 30.300 -12.055 -11.599 1.00 95.31 628 PHE A CA 1
ATOM 5025 C C . PHE A 1 628 ? 29.465 -13.155 -10.948 1.00 95.31 628 PHE A C 1
ATOM 5027 O O . PHE A 1 628 ? 28.288 -13.281 -11.270 1.00 95.31 628 PHE A O 1
ATOM 5034 N N . ASP A 1 629 ? 30.021 -13.895 -9.987 1.00 96.38 629 ASP A N 1
ATOM 5035 C CA . ASP A 1 629 ? 29.298 -14.935 -9.250 1.00 96.38 629 ASP A CA 1
ATOM 5036 C C . ASP A 1 629 ? 28.084 -14.353 -8.520 1.00 96.38 629 ASP A C 1
ATOM 5038 O O . ASP A 1 629 ? 26.992 -14.932 -8.539 1.00 96.38 629 ASP A O 1
ATOM 5042 N N . ARG A 1 630 ? 28.244 -13.164 -7.922 1.00 95.19 630 ARG A N 1
ATOM 5043 C CA . ARG A 1 630 ? 27.136 -12.451 -7.282 1.00 95.19 630 ARG A CA 1
ATOM 5044 C C . ARG A 1 630 ? 26.069 -12.036 -8.293 1.00 95.19 630 ARG A C 1
ATOM 5046 O O . ARG A 1 630 ? 24.886 -12.251 -8.027 1.00 95.19 630 ARG A O 1
ATOM 5053 N N . LEU A 1 631 ? 26.466 -11.466 -9.431 1.00 95.69 631 LEU A N 1
ATOM 5054 C CA . LEU A 1 631 ? 25.539 -11.086 -10.497 1.00 95.69 631 LEU A CA 1
ATOM 5055 C C . LEU A 1 631 ? 24.800 -12.313 -11.052 1.00 95.69 631 LEU A C 1
ATOM 5057 O O . LEU A 1 631 ? 23.579 -12.288 -11.173 1.00 95.69 631 LEU A O 1
ATOM 5061 N N . LEU A 1 632 ? 25.512 -13.408 -11.319 1.00 96.12 632 LEU A N 1
ATOM 5062 C CA . LEU A 1 632 ? 24.950 -14.647 -11.848 1.00 96.12 632 LEU A CA 1
ATOM 5063 C C . LEU A 1 632 ? 23.956 -15.293 -10.873 1.00 96.12 632 LEU A C 1
ATOM 5065 O O . LEU A 1 632 ? 22.916 -15.792 -11.303 1.00 96.12 632 LEU A O 1
ATOM 5069 N N . ALA A 1 633 ? 24.232 -15.258 -9.566 1.00 96.81 633 ALA A N 1
ATOM 5070 C CA . ALA A 1 633 ? 23.283 -15.714 -8.552 1.00 96.81 633 ALA A CA 1
ATOM 5071 C C . ALA A 1 633 ? 21.965 -14.920 -8.610 1.00 96.81 633 ALA A C 1
ATOM 5073 O O . ALA A 1 633 ? 20.892 -15.521 -8.610 1.00 96.81 633 ALA A O 1
ATOM 5074 N N . LEU A 1 634 ? 22.045 -13.592 -8.742 1.00 96.00 634 LEU A N 1
ATOM 5075 C CA . LEU A 1 634 ? 20.870 -12.720 -8.856 1.00 96.00 634 LEU A CA 1
ATOM 5076 C C . LEU A 1 634 ? 20.126 -12.915 -10.187 1.00 96.00 634 LEU A C 1
ATOM 5078 O O . LEU A 1 634 ? 18.897 -12.914 -10.199 1.00 96.00 634 LEU A O 1
ATOM 5082 N N . VAL A 1 635 ? 20.839 -13.141 -11.300 1.00 95.44 635 VAL A N 1
ATOM 5083 C CA . VAL A 1 635 ? 20.224 -13.505 -12.594 1.00 95.44 635 VAL A CA 1
ATOM 5084 C C . VAL A 1 635 ? 19.426 -14.800 -12.464 1.00 95.44 635 VAL A C 1
ATOM 5086 O O . VAL A 1 635 ? 18.308 -14.877 -12.964 1.00 95.44 635 VAL A O 1
ATOM 5089 N N . ARG A 1 636 ? 19.966 -15.815 -11.778 1.00 94.94 636 ARG A N 1
ATOM 5090 C CA . ARG A 1 636 ? 19.276 -17.097 -11.569 1.00 94.94 636 ARG A CA 1
ATOM 5091 C C . ARG A 1 636 ? 18.032 -16.949 -10.697 1.00 94.94 636 ARG A C 1
ATOM 5093 O O . ARG A 1 636 ? 17.001 -17.521 -11.034 1.00 94.94 636 ARG A O 1
ATOM 5100 N N . GLU A 1 637 ? 18.114 -16.167 -9.624 1.00 94.56 637 GLU A N 1
ATOM 5101 C CA . GLU A 1 637 ? 16.962 -15.858 -8.767 1.00 94.56 637 GLU A CA 1
ATOM 5102 C C . GLU A 1 637 ? 15.867 -15.123 -9.558 1.00 94.56 637 GLU A C 1
ATOM 5104 O O . GLU A 1 637 ? 14.699 -15.509 -9.521 1.00 94.56 637 GLU A O 1
ATOM 5109 N N . ARG A 1 638 ? 16.256 -14.127 -10.365 1.00 93.75 638 ARG A N 1
ATOM 5110 C CA . ARG A 1 638 ? 15.353 -13.405 -11.271 1.00 93.75 638 ARG A CA 1
ATOM 5111 C C . ARG A 1 638 ? 14.706 -14.341 -12.295 1.00 93.75 638 ARG A C 1
ATOM 5113 O O . ARG A 1 638 ? 13.496 -14.288 -12.487 1.00 93.75 638 ARG A O 1
ATOM 5120 N N . ALA A 1 639 ? 15.488 -15.218 -12.920 1.00 94.12 639 ALA A N 1
ATOM 5121 C CA . ALA A 1 639 ? 15.000 -16.188 -13.896 1.00 94.12 639 ALA A CA 1
ATOM 5122 C C . ALA A 1 639 ? 13.971 -17.151 -13.287 1.00 94.12 639 ALA A C 1
ATOM 5124 O O . ALA A 1 639 ? 12.938 -17.421 -13.893 1.00 94.12 639 ALA A O 1
ATOM 5125 N N . GLN A 1 640 ? 14.224 -17.640 -12.070 1.00 93.25 640 GLN A N 1
ATOM 5126 C CA . GLN A 1 640 ? 13.296 -18.508 -11.339 1.00 93.25 640 GLN A CA 1
ATOM 5127 C C . GLN A 1 640 ? 11.991 -17.786 -11.003 1.00 93.25 640 GLN A C 1
ATOM 5129 O O . GLN A 1 640 ? 10.911 -18.341 -11.204 1.00 93.25 640 GLN A O 1
ATOM 5134 N N . ALA A 1 641 ? 12.086 -16.539 -10.543 1.00 90.56 641 ALA A N 1
ATOM 5135 C CA . ALA A 1 641 ? 10.925 -15.718 -10.237 1.00 90.56 641 ALA A CA 1
ATOM 5136 C C . ALA A 1 641 ? 10.047 -15.474 -11.481 1.00 90.56 641 ALA A C 1
ATOM 5138 O O . ALA A 1 641 ? 8.828 -15.614 -11.411 1.00 90.56 641 ALA A O 1
ATOM 5139 N N . LEU A 1 642 ? 10.663 -15.196 -12.636 1.00 89.44 642 LEU A N 1
ATOM 5140 C CA . LEU A 1 642 ? 9.957 -14.997 -13.908 1.00 89.44 642 LEU A CA 1
ATOM 5141 C C . LEU A 1 642 ? 9.365 -16.294 -14.479 1.00 89.44 642 LEU A C 1
ATOM 5143 O O . LEU A 1 642 ? 8.264 -16.276 -15.029 1.00 89.44 642 LEU A O 1
ATOM 5147 N N . ALA A 1 643 ? 10.077 -17.416 -14.359 1.00 90.06 643 ALA A N 1
ATOM 5148 C CA . ALA A 1 643 ? 9.643 -18.699 -14.906 1.00 90.06 643 ALA A CA 1
ATOM 5149 C C . ALA A 1 643 ? 8.520 -19.360 -14.094 1.00 90.06 643 ALA A C 1
ATOM 5151 O O . ALA A 1 643 ? 7.739 -20.143 -14.643 1.00 90.06 643 ALA A O 1
ATOM 5152 N N . GLY A 1 644 ? 8.439 -19.092 -12.787 1.00 81.94 644 GLY A N 1
ATOM 5153 C CA . GLY A 1 644 ? 7.540 -19.806 -11.885 1.00 81.94 644 GLY A CA 1
ATOM 5154 C C . GLY A 1 644 ? 7.849 -21.308 -11.878 1.00 81.94 644 GLY A C 1
ATOM 5155 O O . GLY A 1 644 ? 8.888 -21.731 -11.385 1.00 81.94 644 GLY A O 1
ATOM 5156 N N . ALA A 1 645 ? 6.945 -22.121 -12.435 1.00 76.75 645 ALA A N 1
ATOM 5157 C CA . ALA A 1 645 ? 7.137 -23.570 -12.586 1.00 76.75 645 ALA A CA 1
ATOM 5158 C C . ALA A 1 645 ? 7.777 -23.987 -13.932 1.00 76.75 645 ALA A C 1
ATOM 5160 O O . ALA A 1 645 ? 7.946 -25.181 -14.180 1.00 76.75 645 ALA A O 1
ATOM 5161 N N . GLY A 1 646 ? 8.067 -23.030 -14.820 1.00 87.38 646 GLY A N 1
ATOM 5162 C CA . GLY A 1 646 ? 8.682 -23.263 -16.128 1.00 87.38 646 GLY A CA 1
ATOM 5163 C C . GLY A 1 646 ? 10.210 -23.365 -16.091 1.00 87.38 646 GLY A C 1
ATOM 5164 O O . GLY A 1 646 ? 10.831 -23.375 -15.032 1.00 87.38 646 GLY A O 1
ATOM 5165 N N . GLU A 1 647 ? 10.824 -23.423 -17.274 1.00 92.50 647 GLU A N 1
ATOM 5166 C CA . GLU A 1 647 ? 12.282 -23.425 -17.429 1.00 92.50 647 GLU A CA 1
ATOM 5167 C C . GLU A 1 647 ? 12.860 -22.007 -17.217 1.00 92.50 647 GLU A C 1
ATOM 5169 O O . GLU A 1 647 ? 12.504 -21.095 -17.969 1.00 92.50 647 GLU A O 1
ATOM 5174 N N . PRO A 1 648 ? 13.785 -21.800 -16.258 1.00 93.44 648 PRO A N 1
ATOM 5175 C CA . PRO A 1 648 ? 14.372 -20.485 -15.987 1.00 93.44 648 PRO A CA 1
ATOM 5176 C C . PRO A 1 648 ? 15.048 -19.832 -17.196 1.00 93.44 648 PRO A C 1
ATOM 5178 O O . PRO A 1 648 ? 14.922 -18.625 -17.391 1.00 93.44 648 PRO A O 1
ATOM 5181 N N . TYR A 1 649 ? 15.748 -20.610 -18.027 1.00 94.88 649 TYR A N 1
ATOM 5182 C CA . TYR A 1 649 ? 16.429 -20.051 -19.197 1.00 94.88 649 TYR A CA 1
ATOM 5183 C C . TYR A 1 649 ? 15.447 -19.584 -20.283 1.00 94.88 649 TYR A C 1
ATOM 5185 O O . TYR A 1 649 ? 15.679 -18.553 -20.908 1.00 94.88 649 TYR A O 1
ATOM 5193 N N . ASP A 1 650 ? 14.315 -20.279 -20.456 1.00 95.00 650 ASP A N 1
ATOM 5194 C CA . ASP A 1 650 ? 13.254 -19.851 -21.380 1.00 95.00 650 ASP A CA 1
ATOM 5195 C C . ASP A 1 650 ? 12.652 -18.509 -20.947 1.00 95.00 650 ASP A C 1
ATOM 5197 O O . ASP A 1 650 ? 12.381 -17.660 -21.791 1.00 95.00 650 ASP A O 1
ATOM 5201 N N . ALA A 1 651 ? 12.505 -18.276 -19.637 1.00 92.69 651 ALA A N 1
ATOM 5202 C CA . ALA A 1 651 ? 12.029 -16.992 -19.128 1.00 92.69 651 ALA A CA 1
ATOM 5203 C C . ALA A 1 651 ? 12.997 -15.838 -19.444 1.00 92.69 651 ALA A C 1
ATOM 5205 O O . ALA A 1 651 ? 12.539 -14.754 -19.793 1.00 92.69 651 ALA A O 1
ATOM 5206 N N . LEU A 1 652 ? 14.315 -16.071 -19.383 1.00 93.31 652 LEU A N 1
ATOM 5207 C CA . LEU A 1 652 ? 15.319 -15.075 -19.787 1.00 93.31 652 LEU A CA 1
ATOM 5208 C C . LEU A 1 652 ? 15.334 -14.844 -21.307 1.00 93.31 652 LEU A C 1
ATOM 5210 O O . LEU A 1 652 ? 15.490 -13.710 -21.753 1.00 93.31 652 LEU A O 1
ATOM 5214 N N . LEU A 1 653 ? 15.157 -15.898 -22.112 1.00 94.12 653 LEU A N 1
ATOM 5215 C CA . LEU A 1 653 ? 15.053 -15.769 -23.571 1.00 94.12 653 LEU A CA 1
ATOM 5216 C C . LEU A 1 653 ? 13.824 -14.949 -23.977 1.00 94.12 653 LEU A C 1
ATOM 5218 O O . LEU A 1 653 ? 13.937 -14.081 -24.844 1.00 94.12 653 LEU A O 1
ATOM 5222 N N . ASP A 1 654 ? 12.676 -15.189 -23.336 1.00 90.88 654 ASP A N 1
ATOM 5223 C CA . ASP A 1 654 ? 11.431 -14.472 -23.617 1.00 90.88 654 ASP A CA 1
ATOM 5224 C C . ASP A 1 654 ? 11.589 -12.957 -23.416 1.00 90.88 654 ASP A C 1
ATOM 5226 O O . ASP A 1 654 ? 11.072 -12.182 -24.223 1.00 90.88 654 ASP A O 1
ATOM 5230 N N . GLU A 1 655 ? 12.348 -12.512 -22.404 1.00 88.69 655 GLU A N 1
ATOM 5231 C CA . GLU A 1 655 ? 12.612 -11.083 -22.161 1.00 88.69 655 GLU A CA 1
ATOM 5232 C C . GLU A 1 655 ? 13.255 -10.377 -23.365 1.00 88.69 655 GLU A C 1
ATOM 5234 O O . GLU A 1 655 ? 12.933 -9.219 -23.625 1.00 88.69 655 GLU A O 1
ATOM 5239 N N . HIS A 1 656 ? 14.113 -11.069 -24.121 1.00 90.62 656 HIS A N 1
ATOM 5240 C CA . HIS A 1 656 ? 14.793 -10.516 -25.297 1.00 90.62 656 HIS A CA 1
ATOM 5241 C C . HIS A 1 656 ? 14.041 -10.769 -26.612 1.00 90.62 656 HIS A C 1
ATOM 5243 O O . HIS A 1 656 ? 14.089 -9.941 -27.526 1.00 90.62 656 HIS A O 1
ATOM 5249 N N . GLU A 1 657 ? 13.346 -11.902 -26.713 1.00 93.00 657 GLU A N 1
ATOM 5250 C CA . GLU A 1 657 ? 12.625 -12.332 -27.908 1.00 93.00 657 GLU A CA 1
ATOM 5251 C C . GLU A 1 657 ? 11.293 -12.985 -27.505 1.00 93.00 657 GLU A C 1
ATOM 5253 O O . GLU A 1 657 ? 11.243 -14.143 -27.092 1.00 93.00 657 GLU A O 1
ATOM 5258 N N . LEU A 1 658 ? 10.190 -12.238 -27.631 1.00 88.44 658 LEU A N 1
ATOM 5259 C CA . LEU A 1 658 ? 8.866 -12.674 -27.174 1.00 88.44 658 LEU A CA 1
ATOM 5260 C C . LEU A 1 658 ? 8.455 -14.033 -27.773 1.00 88.44 658 LEU A C 1
ATOM 5262 O O . LEU A 1 658 ? 8.346 -14.205 -28.990 1.00 88.44 658 LEU A O 1
ATOM 5266 N N . GLY A 1 659 ? 8.129 -14.980 -26.896 1.00 88.75 659 GLY A N 1
ATOM 5267 C CA . GLY A 1 659 ? 7.719 -16.339 -27.230 1.00 88.75 659 GLY A CA 1
ATOM 5268 C C . GLY A 1 659 ? 8.871 -17.255 -27.643 1.00 88.75 659 GLY A C 1
ATOM 5269 O O . GLY A 1 659 ? 8.611 -18.340 -28.179 1.00 88.75 659 GLY A O 1
ATOM 5270 N N . MET A 1 660 ? 10.125 -16.832 -27.470 1.00 93.75 660 MET A N 1
ATOM 5271 C CA . MET A 1 660 ? 11.289 -17.685 -27.681 1.00 93.75 660 MET A CA 1
ATOM 5272 C C . MET A 1 660 ? 11.513 -18.611 -26.484 1.00 93.75 660 MET A C 1
ATOM 5274 O O . MET A 1 660 ? 11.224 -18.275 -25.343 1.00 93.75 660 MET A O 1
ATOM 5278 N N . GLY A 1 661 ? 12.042 -19.794 -26.764 1.00 94.44 661 GLY A N 1
ATOM 5279 C CA . GLY A 1 661 ? 12.482 -20.761 -25.767 1.00 94.44 661 GLY A CA 1
ATOM 5280 C C . GLY A 1 661 ? 13.394 -21.783 -26.431 1.00 94.44 661 GLY A C 1
ATOM 5281 O O . GLY A 1 661 ? 13.440 -21.865 -27.665 1.00 94.44 661 GLY A O 1
ATOM 5282 N N . ARG A 1 662 ? 14.096 -22.590 -25.638 1.00 94.50 662 ARG A N 1
ATOM 5283 C CA . ARG A 1 662 ? 15.067 -23.578 -26.129 1.00 94.50 662 ARG A CA 1
ATOM 5284 C C . ARG A 1 662 ? 14.457 -24.525 -27.159 1.00 94.50 662 ARG A C 1
ATOM 5286 O O . ARG A 1 662 ? 15.038 -24.750 -28.209 1.00 94.50 662 ARG A O 1
ATOM 5293 N N . SER A 1 663 ? 13.210 -24.956 -26.947 1.00 94.81 663 SER A N 1
ATOM 5294 C CA . SER A 1 663 ? 12.487 -25.822 -27.897 1.00 94.81 663 SER A CA 1
ATOM 5295 C C . SER A 1 663 ? 12.348 -25.244 -29.315 1.00 94.81 663 SER A C 1
ATOM 5297 O O . SER A 1 663 ? 12.220 -26.005 -30.274 1.00 94.81 663 SER A O 1
ATOM 5299 N N . ARG A 1 664 ? 12.371 -23.912 -29.461 1.00 94.81 664 ARG A N 1
ATOM 5300 C CA . ARG A 1 664 ? 12.359 -23.215 -30.756 1.00 94.81 664 ARG A CA 1
ATOM 5301 C C . ARG A 1 664 ? 13.760 -22.835 -31.228 1.00 94.81 664 ARG A C 1
ATOM 5303 O O . ARG A 1 664 ? 13.981 -22.796 -32.434 1.00 94.81 664 ARG A O 1
ATOM 5310 N N . LEU A 1 665 ? 14.671 -22.532 -30.303 1.00 95.31 665 LEU A N 1
ATOM 5311 C CA . LEU A 1 665 ? 16.004 -22.015 -30.608 1.00 95.31 665 LEU A CA 1
ATOM 5312 C C . LEU A 1 665 ? 17.033 -23.123 -30.882 1.00 95.31 665 LEU A C 1
ATOM 5314 O O . LEU A 1 665 ? 17.813 -22.984 -31.821 1.00 95.31 665 LEU A O 1
ATOM 5318 N N . ASP A 1 666 ? 16.999 -24.235 -30.142 1.00 96.31 666 ASP A N 1
ATOM 5319 C CA . ASP A 1 666 ? 17.932 -25.361 -30.305 1.00 96.31 666 ASP A CA 1
ATOM 5320 C C . ASP A 1 666 ? 17.978 -25.879 -31.753 1.00 96.31 666 ASP A C 1
ATOM 5322 O O . ASP A 1 666 ? 19.074 -25.952 -32.311 1.00 96.31 666 ASP A O 1
ATOM 5326 N N . PRO A 1 667 ? 16.838 -26.142 -32.438 1.00 96.94 667 PRO A N 1
ATOM 5327 C CA . PRO A 1 667 ? 16.876 -26.637 -33.814 1.00 96.94 667 PRO A CA 1
ATOM 5328 C C . PRO A 1 667 ? 17.533 -25.648 -34.785 1.00 96.94 667 PRO A C 1
ATOM 5330 O O . PRO A 1 667 ? 18.224 -26.060 -35.714 1.00 96.94 667 PRO A O 1
ATOM 5333 N N . VAL A 1 668 ? 17.341 -24.343 -34.557 1.00 95.81 668 VAL A N 1
ATOM 5334 C CA . VAL A 1 668 ? 17.930 -23.280 -35.383 1.00 95.81 668 VAL A CA 1
ATOM 5335 C C . VAL A 1 668 ? 19.439 -23.220 -35.166 1.00 95.81 668 VAL A C 1
ATOM 5337 O O . VAL A 1 668 ? 20.200 -23.161 -36.130 1.00 95.81 668 VAL A O 1
ATOM 5340 N N . LEU A 1 669 ? 19.893 -23.262 -33.911 1.00 96.19 669 LEU A N 1
ATOM 5341 C CA . LEU A 1 669 ? 21.320 -23.241 -33.590 1.00 96.19 669 LEU A CA 1
ATOM 5342 C C . LEU A 1 669 ? 22.037 -24.501 -34.084 1.00 96.19 669 LEU A C 1
ATOM 5344 O O . LEU A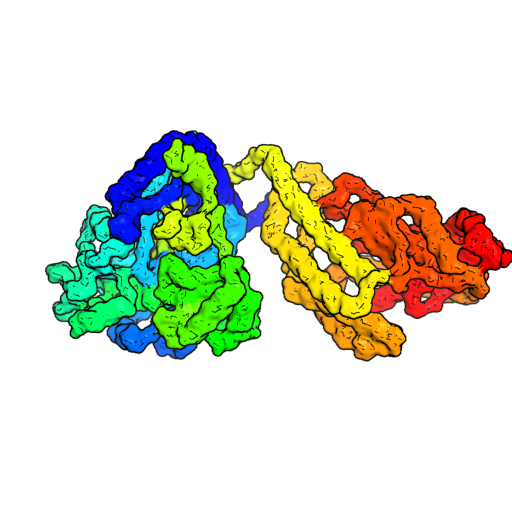 1 669 ? 23.170 -24.404 -34.560 1.00 96.19 669 LEU A O 1
ATOM 5348 N N . ASP A 1 670 ? 21.379 -25.658 -34.036 1.00 96.56 670 ASP A N 1
ATOM 5349 C CA . ASP A 1 670 ? 21.906 -26.907 -34.583 1.00 96.56 670 ASP A CA 1
ATOM 5350 C C . ASP A 1 670 ? 22.032 -26.854 -36.106 1.00 96.56 670 ASP A C 1
ATOM 5352 O O . ASP A 1 670 ? 23.076 -27.226 -36.648 1.00 96.56 670 ASP A O 1
ATOM 5356 N N . GLU A 1 671 ? 21.017 -26.351 -36.813 1.00 96.69 671 GLU A N 1
ATOM 5357 C CA . GLU A 1 671 ? 21.075 -26.156 -38.265 1.00 96.69 671 GLU A CA 1
ATOM 5358 C C . GLU A 1 671 ? 22.220 -25.207 -38.650 1.00 96.69 671 GLU A C 1
ATOM 5360 O O . GLU A 1 671 ? 23.065 -25.551 -39.484 1.00 96.69 671 GLU A O 1
ATOM 5365 N N . VAL A 1 672 ? 22.309 -24.056 -37.976 1.00 94.94 672 VAL A N 1
ATOM 5366 C CA . VAL A 1 672 ? 23.369 -23.059 -38.171 1.00 94.94 672 VAL A CA 1
ATOM 5367 C C . VAL A 1 672 ? 24.749 -23.666 -37.912 1.00 94.94 672 VAL A C 1
ATOM 5369 O O . VAL A 1 672 ? 25.654 -23.513 -38.734 1.00 94.94 672 VAL A O 1
ATOM 5372 N N . ARG A 1 673 ? 24.935 -24.400 -36.808 1.00 94.88 673 ARG A N 1
ATOM 5373 C CA . ARG A 1 673 ? 26.216 -25.048 -36.490 1.00 94.88 673 ARG A CA 1
ATOM 5374 C C . ARG A 1 673 ? 26.600 -26.073 -37.554 1.00 94.88 673 ARG A C 1
ATOM 5376 O O . ARG A 1 673 ? 27.735 -26.056 -38.036 1.00 94.88 673 ARG A O 1
ATOM 5383 N N . ASN A 1 674 ? 25.669 -26.951 -37.922 1.00 95.81 674 ASN A N 1
ATOM 5384 C CA . ASN A 1 674 ? 25.910 -28.038 -38.869 1.00 95.81 674 ASN A CA 1
ATOM 5385 C C . ASN A 1 674 ? 26.249 -27.514 -40.270 1.00 95.81 674 ASN A C 1
ATOM 5387 O O . ASN A 1 674 ? 27.097 -28.097 -40.947 1.00 95.81 674 ASN A O 1
ATOM 5391 N N . ALA A 1 675 ? 25.639 -26.400 -40.684 1.00 95.50 675 ALA A N 1
ATOM 5392 C CA . ALA A 1 675 ? 25.909 -25.766 -41.969 1.00 95.50 675 ALA A CA 1
ATOM 5393 C C . ALA A 1 675 ? 27.206 -24.937 -41.975 1.00 95.50 675 ALA A C 1
ATOM 5395 O O . ALA A 1 675 ? 27.998 -25.031 -42.916 1.00 95.50 675 ALA A O 1
ATOM 5396 N N . LEU A 1 676 ? 27.449 -24.126 -40.937 1.00 95.06 676 LEU A N 1
ATOM 5397 C CA . LEU A 1 676 ? 28.539 -23.144 -40.951 1.00 95.06 676 LEU A CA 1
ATOM 5398 C C . LEU A 1 676 ? 29.900 -23.729 -40.566 1.00 95.06 676 LEU A C 1
ATOM 5400 O O . LEU A 1 676 ? 30.912 -23.269 -41.090 1.00 95.06 676 LEU A O 1
ATOM 5404 N N . VAL A 1 677 ? 29.974 -24.755 -39.707 1.00 93.56 677 VAL A N 1
ATOM 5405 C CA . VAL A 1 677 ? 31.271 -25.349 -39.318 1.00 93.56 677 VAL A CA 1
ATOM 5406 C C . VAL A 1 677 ? 32.064 -25.875 -40.530 1.00 93.56 677 VAL A C 1
ATOM 5408 O O . VAL A 1 677 ? 33.253 -25.553 -40.626 1.00 93.56 677 VAL A O 1
ATOM 5411 N N . PRO A 1 678 ? 31.474 -26.648 -41.468 1.00 93.38 678 PRO A N 1
ATOM 5412 C CA . PRO A 1 678 ? 32.164 -27.042 -42.698 1.00 93.38 678 PRO A CA 1
ATOM 5413 C C . PRO A 1 678 ? 32.531 -25.840 -43.578 1.00 93.38 678 PRO A C 1
ATOM 5415 O O . PRO A 1 678 ? 33.678 -25.727 -44.006 1.00 93.38 678 PRO A O 1
ATOM 5418 N N . LEU A 1 679 ? 31.598 -24.903 -43.775 1.00 91.94 679 LEU A N 1
ATOM 5419 C CA . LEU A 1 679 ? 31.792 -23.738 -44.643 1.00 91.94 679 LEU A CA 1
ATOM 5420 C C . LEU A 1 679 ? 32.957 -22.849 -44.181 1.00 91.94 679 LEU A C 1
ATOM 5422 O O . LEU A 1 679 ? 33.787 -22.428 -44.987 1.00 91.94 679 LEU A O 1
ATOM 5426 N N . VAL A 1 680 ? 33.054 -22.601 -42.873 1.00 91.19 680 VAL A N 1
ATOM 5427 C CA . VAL A 1 680 ? 34.143 -21.823 -42.268 1.00 91.19 680 VAL A CA 1
ATOM 5428 C C . VAL A 1 680 ? 35.491 -22.524 -42.454 1.00 91.19 680 VAL A C 1
ATOM 5430 O O . VAL A 1 680 ? 36.489 -21.861 -42.743 1.00 91.19 680 VAL A O 1
ATOM 5433 N N . ARG A 1 681 ? 35.547 -23.858 -42.315 1.00 88.00 681 ARG A N 1
ATOM 5434 C CA . ARG A 1 681 ? 36.785 -24.631 -42.526 1.00 88.00 681 ARG A CA 1
ATOM 5435 C C . ARG A 1 681 ? 37.281 -24.515 -43.964 1.00 88.00 681 ARG A C 1
AT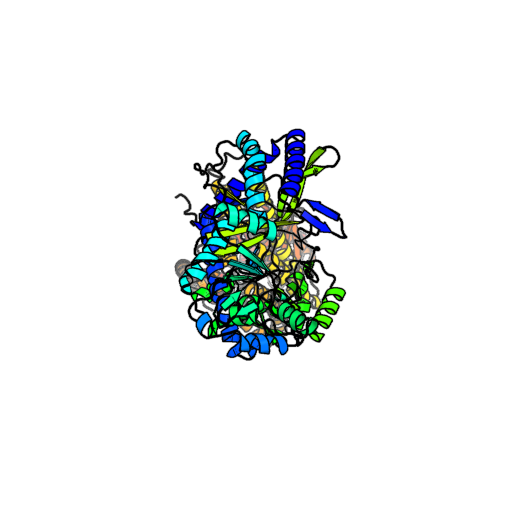OM 5437 O O . ARG A 1 681 ? 38.472 -24.272 -44.160 1.00 88.00 681 ARG A O 1
ATOM 5444 N N . ASP A 1 682 ? 36.378 -24.631 -44.933 1.00 86.44 682 ASP A N 1
ATOM 5445 C CA . ASP A 1 682 ? 36.711 -24.553 -46.357 1.00 86.44 682 ASP A CA 1
ATOM 5446 C C . ASP A 1 682 ? 37.149 -23.135 -46.760 1.00 86.44 682 ASP A C 1
ATOM 5448 O O . ASP A 1 682 ? 38.146 -22.957 -47.466 1.00 86.44 682 ASP A O 1
ATOM 5452 N N . ALA A 1 683 ? 36.460 -22.105 -46.260 1.00 83.44 683 ALA A N 1
ATOM 5453 C CA . ALA A 1 683 ? 36.764 -20.710 -46.576 1.00 83.44 683 ALA A CA 1
ATOM 5454 C C . ALA A 1 683 ? 38.069 -20.204 -45.927 1.00 83.44 683 ALA A C 1
ATOM 5456 O O . ALA A 1 683 ? 38.805 -19.425 -46.539 1.00 83.44 683 ALA A O 1
ATOM 5457 N N . ASN A 1 684 ? 38.405 -20.674 -44.718 1.00 74.00 684 ASN A N 1
ATOM 5458 C CA . ASN A 1 684 ? 39.606 -20.246 -43.991 1.00 74.00 684 ASN A CA 1
ATOM 5459 C C . ASN A 1 684 ? 40.915 -20.573 -44.741 1.00 74.00 684 ASN A C 1
ATOM 5461 O O . ASN A 1 684 ? 41.888 -19.827 -44.637 1.00 74.00 684 ASN A O 1
ATOM 5465 N N . ALA A 1 685 ? 40.943 -21.643 -45.543 1.00 58.47 685 ALA A N 1
ATOM 5466 C CA . ALA A 1 685 ? 42.131 -22.071 -46.286 1.00 58.47 685 ALA A CA 1
ATOM 5467 C C . ALA A 1 685 ? 42.586 -21.087 -47.393 1.00 58.47 685 ALA A C 1
ATOM 5469 O O . ALA A 1 685 ? 43.680 -21.250 -47.933 1.00 58.47 685 ALA A O 1
ATOM 5470 N N . SER A 1 686 ? 41.777 -20.070 -47.725 1.00 58.53 686 SER A N 1
ATOM 5471 C CA . SER A 1 686 ? 41.966 -19.204 -48.905 1.00 58.53 686 SER A CA 1
ATOM 5472 C C . SER A 1 686 ? 42.208 -17.713 -48.593 1.00 58.53 686 SER A C 1
ATOM 5474 O O . SER A 1 686 ? 42.172 -16.884 -49.504 1.00 58.53 686 SER A O 1
ATOM 5476 N N . SER A 1 687 ? 42.436 -17.330 -47.332 1.00 58.69 687 SER A N 1
ATOM 5477 C CA . SER A 1 687 ? 4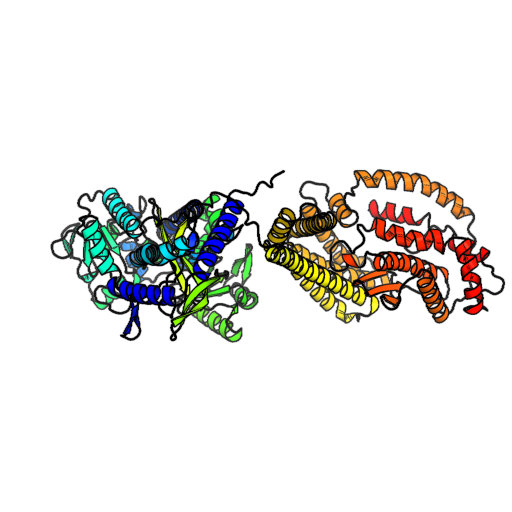2.390 -15.921 -46.907 1.00 58.69 687 SER A CA 1
ATOM 5478 C C . SER A 1 687 ? 43.732 -15.161 -47.043 1.00 58.69 687 SER A C 1
ATOM 5480 O O . SER A 1 687 ? 44.741 -15.517 -46.437 1.00 58.69 687 SER A O 1
ATOM 5482 N N . THR A 1 688 ? 43.762 -14.061 -47.816 1.00 59.75 688 THR A N 1
ATOM 5483 C CA . THR A 1 688 ? 44.906 -13.123 -47.926 1.00 59.75 688 THR A CA 1
ATOM 5484 C C . THR A 1 688 ? 44.562 -11.733 -47.364 1.00 59.75 688 THR A C 1
ATOM 5486 O O . THR A 1 688 ? 43.445 -11.241 -47.503 1.00 59.75 688 THR A O 1
ATOM 5489 N N . GLY A 1 689 ? 45.521 -11.085 -46.688 1.00 65.50 689 GLY A N 1
ATOM 5490 C CA . GLY A 1 689 ? 45.334 -9.814 -45.965 1.00 65.50 689 GLY A CA 1
ATOM 5491 C C . GLY A 1 689 ? 45.362 -8.562 -46.849 1.00 65.50 689 GLY A C 1
ATOM 5492 O O . GLY A 1 689 ? 46.243 -7.725 -46.674 1.00 65.50 689 GLY A O 1
ATOM 5493 N N . LEU A 1 690 ? 44.404 -8.444 -47.772 1.00 71.19 690 LEU A N 1
ATOM 5494 C CA . LEU A 1 690 ? 44.358 -7.456 -48.867 1.00 71.19 690 LEU A CA 1
ATOM 5495 C C . LEU A 1 690 ? 44.387 -5.971 -48.450 1.00 71.19 690 LEU A C 1
ATOM 5497 O O . LEU A 1 690 ? 44.799 -5.140 -49.249 1.00 71.19 690 LEU A O 1
ATOM 5501 N N . LEU A 1 691 ? 43.964 -5.632 -47.228 1.00 75.38 691 LEU A N 1
ATOM 5502 C CA . LEU A 1 691 ? 43.881 -4.245 -46.736 1.00 75.38 691 LEU A CA 1
ATOM 5503 C C . LEU A 1 691 ? 44.918 -3.915 -45.644 1.00 75.38 691 LEU A C 1
ATOM 5505 O O . LEU A 1 691 ? 44.919 -2.814 -45.096 1.00 75.38 691 LEU A O 1
ATOM 5509 N N . ARG A 1 692 ? 45.815 -4.853 -45.303 1.00 75.25 692 ARG A N 1
ATOM 5510 C CA . ARG A 1 692 ? 46.801 -4.656 -44.225 1.00 75.25 692 ARG A CA 1
ATOM 5511 C C . ARG A 1 692 ? 47.892 -3.662 -44.626 1.00 75.25 692 ARG A C 1
ATOM 5513 O O . ARG A 1 692 ? 48.417 -3.723 -45.730 1.00 75.25 692 ARG A O 1
ATOM 5520 N N . GLY A 1 693 ? 48.305 -2.819 -43.677 1.00 79.81 693 GLY A N 1
ATOM 5521 C CA . GLY A 1 693 ? 49.425 -1.881 -43.845 1.00 79.81 693 GLY A CA 1
ATOM 5522 C C . GLY A 1 693 ? 49.035 -0.511 -44.408 1.00 79.81 693 GLY A C 1
ATOM 5523 O O . GLY A 1 693 ? 49.896 0.357 -44.532 1.00 79.81 693 GLY A O 1
ATOM 5524 N N . HIS A 1 694 ? 47.752 -0.297 -44.699 1.00 88.19 694 HIS A N 1
ATOM 5525 C CA . HIS A 1 694 ? 47.207 1.002 -45.077 1.00 88.19 694 HIS A CA 1
ATOM 5526 C C . HIS A 1 694 ? 46.791 1.787 -43.826 1.00 88.19 694 HIS A C 1
ATOM 5528 O O . HIS A 1 694 ? 46.322 1.202 -42.852 1.00 88.19 694 HIS A O 1
ATOM 5534 N N . ARG A 1 695 ? 46.978 3.113 -43.846 1.00 93.06 695 ARG A N 1
ATOM 5535 C CA . ARG A 1 695 ? 46.615 4.003 -42.735 1.00 93.06 695 ARG A CA 1
ATOM 5536 C C . ARG A 1 695 ? 45.483 4.938 -43.141 1.00 93.06 695 ARG A C 1
ATOM 5538 O O . ARG A 1 695 ? 45.660 5.771 -44.027 1.00 93.06 695 ARG A O 1
ATOM 5545 N N . PHE A 1 696 ? 44.363 4.851 -42.442 1.00 94.12 696 PHE A N 1
ATOM 5546 C CA . PHE A 1 696 ? 43.169 5.662 -42.649 1.00 94.12 696 PHE A CA 1
ATOM 5547 C C . PHE A 1 696 ? 43.019 6.630 -41.478 1.00 94.12 696 PHE A C 1
ATOM 5549 O O . PHE A 1 696 ? 42.579 6.239 -40.403 1.00 94.12 696 PHE A O 1
ATOM 5556 N N . VAL A 1 697 ? 43.418 7.888 -41.667 1.00 94.25 697 VAL A N 1
ATOM 5557 C CA . VAL A 1 697 ? 43.442 8.889 -40.586 1.00 94.25 697 VAL A CA 1
ATOM 5558 C C . VAL A 1 697 ? 42.083 9.043 -39.896 1.00 94.25 697 VAL A C 1
ATOM 5560 O O . VAL A 1 697 ? 41.048 9.099 -40.563 1.00 94.25 697 VAL A O 1
ATOM 5563 N N . GLU A 1 698 ? 42.087 9.158 -38.566 1.00 95.00 698 GLU A N 1
ATOM 5564 C CA . GLU A 1 698 ? 40.865 9.141 -37.744 1.00 95.00 698 GLU A CA 1
ATOM 5565 C C . GLU A 1 698 ? 39.807 10.159 -38.211 1.00 95.00 698 GLU A C 1
ATOM 5567 O O . GLU A 1 698 ? 38.642 9.808 -38.403 1.00 95.00 698 GLU A O 1
ATOM 5572 N N . ALA A 1 699 ? 40.207 11.408 -38.470 1.00 95.62 699 ALA A N 1
ATOM 5573 C CA . ALA A 1 699 ? 39.286 12.461 -38.909 1.00 95.62 699 ALA A CA 1
ATOM 5574 C C . ALA A 1 699 ? 38.549 12.105 -40.215 1.00 95.62 699 ALA A C 1
ATOM 5576 O O . ALA A 1 699 ? 37.364 12.401 -40.362 1.00 95.62 699 ALA A O 1
ATOM 5577 N N . GLY A 1 700 ? 39.235 11.429 -41.143 1.00 96.38 700 GLY A N 1
ATOM 5578 C CA . GLY A 1 700 ? 38.635 10.969 -42.392 1.00 96.38 700 GLY A CA 1
ATOM 5579 C C . GLY A 1 700 ? 37.627 9.841 -42.174 1.00 96.38 700 GLY A C 1
ATOM 5580 O O . GLY A 1 700 ? 36.633 9.774 -42.892 1.00 96.38 700 GLY A O 1
ATOM 5581 N N . GLN A 1 701 ? 37.842 8.977 -41.175 1.00 97.12 701 GLN A N 1
ATOM 5582 C CA . GLN A 1 701 ? 36.902 7.894 -40.865 1.00 97.12 701 GLN A CA 1
ATOM 5583 C C . GLN A 1 701 ? 35.604 8.444 -40.283 1.00 97.12 701 GLN A C 1
ATOM 5585 O O . GLN A 1 701 ? 34.528 8.052 -40.728 1.00 97.12 701 GLN A O 1
ATOM 5590 N N . TRP A 1 702 ? 35.694 9.398 -39.353 1.00 97.69 702 TRP A N 1
ATOM 5591 C CA . TRP A 1 702 ? 34.522 10.085 -38.811 1.00 97.69 702 TRP A CA 1
ATOM 5592 C C . TRP A 1 702 ? 33.713 10.788 -39.901 1.00 97.69 702 TRP A C 1
ATOM 5594 O O . TRP A 1 702 ? 32.489 10.671 -39.937 1.00 97.69 702 TRP A O 1
ATOM 5604 N N . GLU A 1 703 ? 34.394 11.492 -40.805 1.00 97.62 703 GLU A N 1
ATOM 5605 C CA . GLU A 1 703 ? 33.754 12.172 -41.931 1.00 97.62 703 GLU A CA 1
ATOM 5606 C C . GLU A 1 703 ? 33.073 11.184 -42.888 1.00 97.62 703 GLU A C 1
ATOM 5608 O O . GLU A 1 703 ? 31.930 11.399 -43.293 1.00 97.62 703 GLU A O 1
ATOM 5613 N N . LEU A 1 704 ? 33.736 10.067 -43.207 1.00 97.81 704 LEU A N 1
ATOM 5614 C CA . LEU A 1 704 ? 33.147 9.002 -44.013 1.00 97.81 704 LEU A CA 1
ATOM 5615 C C . LEU A 1 704 ? 31.902 8.417 -43.337 1.00 97.81 704 LEU A C 1
ATOM 5617 O O . LEU A 1 704 ? 30.856 8.335 -43.972 1.00 97.81 704 LEU A O 1
ATOM 5621 N N . CYS A 1 705 ? 31.991 8.040 -42.060 1.00 98.19 705 CYS A N 1
ATOM 5622 C CA . CYS A 1 705 ? 30.881 7.426 -41.331 1.00 98.19 705 CYS A CA 1
ATOM 5623 C C . CYS A 1 705 ? 29.665 8.358 -41.270 1.00 98.19 705 CYS A C 1
ATOM 5625 O O . CYS A 1 705 ? 28.547 7.914 -41.518 1.00 98.19 705 CYS A O 1
ATOM 5627 N N . ARG A 1 706 ? 29.866 9.663 -41.035 1.00 98.12 706 ARG A N 1
ATOM 5628 C CA . ARG A 1 706 ? 28.771 10.649 -41.069 1.00 98.12 706 ARG A CA 1
ATOM 5629 C C . ARG A 1 706 ? 28.134 10.771 -42.451 1.00 98.12 706 ARG A C 1
ATOM 5631 O O . ARG A 1 706 ? 26.910 10.801 -42.543 1.00 98.12 706 ARG A O 1
ATOM 5638 N N . GLN A 1 707 ? 28.936 10.801 -43.519 1.00 97.88 707 GLN A N 1
ATOM 5639 C CA . GLN A 1 707 ? 28.412 10.830 -44.890 1.00 97.88 707 GLN A CA 1
ATOM 5640 C C . GLN A 1 707 ? 27.616 9.564 -45.228 1.00 97.88 707 GLN A C 1
ATOM 5642 O O . GLN A 1 707 ? 26.575 9.659 -45.873 1.00 97.88 707 GLN A O 1
ATOM 5647 N N . LEU A 1 708 ? 28.081 8.392 -44.785 1.00 98.19 708 LEU A N 1
ATOM 5648 C CA . LEU A 1 708 ? 27.384 7.125 -45.003 1.00 98.19 708 LEU A CA 1
ATOM 5649 C C . LEU A 1 708 ? 26.056 7.079 -44.252 1.00 98.19 708 LEU A C 1
ATOM 5651 O O . LEU A 1 708 ? 25.036 6.807 -44.872 1.00 98.19 708 LEU A O 1
ATOM 5655 N N . LEU A 1 709 ? 26.048 7.428 -42.964 1.00 98.44 709 LEU A N 1
ATOM 5656 C CA . LEU A 1 709 ? 24.825 7.513 -42.164 1.00 98.44 709 LEU A CA 1
ATOM 5657 C C . LEU A 1 709 ? 23.809 8.477 -42.791 1.00 98.44 709 LEU A C 1
ATOM 5659 O O . LEU A 1 709 ? 22.645 8.121 -42.967 1.00 98.44 709 LEU A O 1
ATOM 5663 N N . ALA A 1 710 ? 24.253 9.663 -43.218 1.00 97.75 710 ALA A N 1
ATOM 5664 C CA . ALA A 1 710 ? 23.388 10.615 -43.911 1.00 97.75 710 ALA A CA 1
ATOM 5665 C C . ALA A 1 710 ? 22.840 10.043 -45.233 1.00 97.75 710 ALA A C 1
ATOM 5667 O O . ALA A 1 710 ? 21.665 10.228 -45.542 1.00 97.75 710 ALA A O 1
ATOM 5668 N N . ALA A 1 711 ? 23.660 9.313 -45.997 1.00 97.19 711 ALA A N 1
ATOM 5669 C CA . ALA A 1 711 ? 23.241 8.672 -47.244 1.00 97.19 711 ALA A CA 1
ATOM 5670 C C . ALA A 1 711 ? 22.269 7.499 -47.030 1.00 97.19 711 ALA A C 1
ATOM 5672 O O . ALA A 1 711 ? 21.417 7.262 -47.883 1.00 97.19 711 ALA A O 1
ATOM 5673 N N . MET A 1 712 ? 22.369 6.789 -45.902 1.00 97.06 712 MET A N 1
ATOM 5674 C CA . MET A 1 712 ? 21.389 5.776 -45.495 1.00 97.06 712 MET A CA 1
ATOM 5675 C C . MET A 1 712 ? 20.033 6.402 -45.129 1.00 97.06 712 MET A C 1
ATOM 5677 O O . MET A 1 712 ? 19.015 5.715 -45.157 1.00 97.06 712 MET A O 1
ATOM 5681 N N . GLY A 1 713 ? 20.015 7.701 -44.811 1.00 96.81 713 GLY A N 1
ATOM 5682 C CA . GLY A 1 713 ? 18.827 8.444 -44.394 1.00 96.81 713 GLY A CA 1
ATOM 5683 C C . GLY A 1 713 ? 18.776 8.758 -42.899 1.00 96.81 713 GLY A C 1
ATOM 5684 O O . GLY A 1 713 ? 17.738 9.209 -42.422 1.00 96.81 713 GLY A O 1
ATOM 5685 N N . PHE A 1 714 ? 19.867 8.543 -42.154 1.00 97.81 714 PHE A N 1
ATOM 5686 C CA . PHE A 1 714 ? 19.922 8.869 -40.731 1.00 97.81 714 PHE A CA 1
ATOM 5687 C C . PHE A 1 714 ? 19.848 10.387 -40.524 1.00 97.81 714 PHE A C 1
ATOM 5689 O O . PHE A 1 714 ? 20.662 11.155 -41.050 1.00 97.81 714 PHE A O 1
ATOM 5696 N N . ALA A 1 715 ? 18.871 10.831 -39.738 1.00 96.62 715 ALA A N 1
ATOM 5697 C CA . ALA A 1 715 ? 18.624 12.237 -39.469 1.00 96.62 715 ALA A CA 1
ATOM 5698 C C . ALA A 1 715 ? 19.456 12.722 -38.271 1.00 96.62 715 ALA A C 1
ATOM 5700 O O . ALA A 1 715 ? 19.076 12.518 -37.120 1.00 96.62 715 ALA A O 1
ATOM 5701 N N . PHE A 1 716 ? 20.561 13.426 -38.536 1.00 96.81 716 PHE A N 1
ATOM 5702 C CA . PHE A 1 716 ? 21.435 14.002 -37.498 1.00 96.81 716 PHE A CA 1
ATOM 5703 C C . PHE A 1 716 ? 20.801 15.144 -36.683 1.00 96.81 716 PHE A C 1
ATOM 5705 O O . PHE A 1 716 ? 21.289 15.475 -35.614 1.00 96.81 716 PHE A O 1
ATOM 5712 N N . GLU A 1 717 ? 19.692 15.731 -37.134 1.00 96.50 717 GLU A N 1
ATOM 5713 C CA . GLU A 1 717 ? 18.905 16.655 -36.295 1.00 96.50 717 GLU A CA 1
ATOM 5714 C C . GLU A 1 717 ? 18.102 15.913 -35.209 1.00 96.50 717 GLU A C 1
ATOM 5716 O O . GLU A 1 717 ? 17.576 16.524 -34.283 1.00 96.50 717 GLU A O 1
ATOM 5721 N N . ARG A 1 718 ? 17.979 14.584 -35.335 1.00 94.50 718 ARG A N 1
ATOM 5722 C CA . ARG A 1 718 ? 17.241 13.688 -34.431 1.00 94.50 718 ARG A CA 1
ATOM 5723 C C . ARG A 1 718 ? 18.158 12.643 -33.788 1.00 94.50 718 ARG A C 1
ATOM 5725 O O . ARG A 1 718 ? 17.701 11.576 -33.375 1.00 94.50 718 ARG A O 1
ATOM 5732 N N . GLY A 1 719 ? 19.464 12.894 -33.785 1.00 96.06 719 GLY A N 1
ATOM 5733 C CA . GLY A 1 719 ? 20.435 11.917 -33.330 1.00 96.06 719 GLY A CA 1
ATOM 5734 C C . GLY A 1 719 ? 21.878 12.368 -33.462 1.00 96.06 719 GLY A C 1
ATOM 5735 O O . GLY A 1 719 ? 22.178 13.436 -33.982 1.00 96.06 719 GLY A O 1
ATOM 5736 N N . ARG A 1 720 ? 22.806 11.546 -32.985 1.00 96.81 720 ARG A N 1
ATOM 5737 C CA . ARG A 1 720 ? 24.239 11.866 -33.025 1.00 96.81 720 ARG A CA 1
ATOM 5738 C C . ARG A 1 720 ? 25.098 10.616 -33.101 1.00 96.81 720 ARG A C 1
ATOM 5740 O O . ARG A 1 720 ? 24.614 9.511 -32.887 1.00 96.81 720 ARG A O 1
ATOM 5747 N N . LEU A 1 721 ? 26.368 10.824 -33.430 1.00 97.12 721 LEU A N 1
ATOM 5748 C CA . LEU A 1 721 ? 27.381 9.783 -33.521 1.00 97.12 721 LEU A CA 1
ATOM 5749 C C . LEU A 1 721 ? 28.574 10.154 -32.629 1.00 97.12 721 LEU A C 1
ATOM 5751 O O . LEU A 1 721 ? 29.194 11.200 -32.845 1.00 97.12 721 LEU A O 1
ATOM 5755 N N . ASP A 1 722 ? 28.907 9.275 -31.687 1.00 95.62 722 ASP A N 1
ATOM 5756 C CA . ASP A 1 722 ? 29.952 9.465 -30.677 1.00 95.62 722 ASP A CA 1
ATOM 5757 C C . ASP A 1 722 ? 30.952 8.311 -30.624 1.00 95.62 722 ASP A C 1
ATOM 5759 O O . ASP A 1 722 ? 30.816 7.295 -31.305 1.00 95.62 722 ASP A O 1
ATOM 5763 N N . ARG A 1 723 ? 31.993 8.485 -29.807 1.00 91.44 723 ARG A N 1
ATOM 5764 C CA . ARG A 1 723 ? 33.012 7.468 -29.556 1.00 91.44 723 ARG A CA 1
ATOM 5765 C C . ARG A 1 723 ? 32.663 6.657 -28.311 1.00 91.44 723 ARG A C 1
ATOM 5767 O O . ARG A 1 723 ? 32.339 7.237 -27.283 1.00 91.44 723 ARG A O 1
ATOM 5774 N N . SER A 1 724 ? 32.830 5.342 -28.394 1.00 86.62 724 SER A N 1
ATOM 5775 C CA . SER A 1 724 ? 32.724 4.413 -27.261 1.00 86.62 724 SER A CA 1
ATOM 5776 C C . SER A 1 724 ? 33.792 3.315 -27.347 1.00 86.62 724 SER A C 1
ATOM 5778 O O . SER A 1 724 ? 34.511 3.182 -28.347 1.00 86.62 724 SER A O 1
ATOM 5780 N N . THR A 1 725 ? 33.924 2.520 -26.282 1.00 80.06 725 THR A N 1
ATOM 5781 C CA . THR A 1 725 ? 34.799 1.333 -26.279 1.00 80.06 725 THR A CA 1
ATOM 5782 C C . THR A 1 725 ? 34.211 0.206 -27.129 1.00 80.06 725 THR A C 1
ATOM 5784 O O . THR A 1 725 ? 34.947 -0.467 -27.865 1.00 80.06 725 THR A O 1
ATOM 5787 N N . HIS A 1 726 ? 32.894 0.027 -27.038 1.00 82.44 726 HIS A N 1
ATOM 5788 C CA . HIS A 1 726 ? 32.096 -0.934 -27.785 1.00 82.44 726 HIS A CA 1
ATOM 5789 C C . HIS A 1 726 ? 30.991 -0.180 -28.521 1.00 82.44 726 HIS A C 1
ATOM 5791 O O . HIS A 1 726 ? 30.240 0.511 -27.850 1.00 82.44 726 HIS A O 1
ATOM 5797 N N . PRO A 1 727 ? 30.892 -0.268 -29.859 1.00 89.06 727 PRO A N 1
ATOM 5798 C CA . PRO A 1 727 ? 29.773 0.318 -30.590 1.00 89.06 727 PRO A CA 1
ATOM 5799 C C . PRO A 1 727 ? 28.429 -0.192 -30.061 1.00 89.06 727 PRO A C 1
ATOM 5801 O O . PRO A 1 727 ? 28.296 -1.382 -29.771 1.00 89.06 727 PRO A O 1
ATOM 5804 N N . PHE A 1 728 ? 27.490 0.733 -29.898 1.00 92.06 728 PHE A N 1
ATOM 5805 C CA . PHE A 1 728 ? 26.099 0.483 -29.533 1.00 92.06 728 PHE A CA 1
ATOM 5806 C C . PHE A 1 728 ? 25.235 1.682 -29.932 1.00 92.06 728 PHE A C 1
ATOM 5808 O O . PHE A 1 728 ? 25.742 2.785 -30.192 1.00 92.06 728 PHE A O 1
ATOM 5815 N N . SER A 1 729 ? 23.926 1.472 -29.913 1.00 93.62 729 SER A N 1
ATOM 5816 C CA . SER A 1 729 ? 22.902 2.466 -30.202 1.00 93.62 729 SER A CA 1
ATOM 5817 C C . SER A 1 729 ? 21.943 2.619 -29.022 1.00 93.62 729 SER A C 1
ATOM 5819 O O . SER A 1 729 ? 21.764 1.711 -28.212 1.00 93.62 729 SER A O 1
ATOM 5821 N N . LEU A 1 730 ? 21.361 3.809 -28.905 1.00 92.50 730 LEU A N 1
ATOM 5822 C CA . LEU A 1 730 ? 20.414 4.182 -27.864 1.00 92.50 730 LEU A CA 1
ATOM 5823 C C . LEU A 1 730 ? 19.246 4.954 -28.479 1.00 92.50 730 LEU A C 1
ATOM 5825 O O . LEU A 1 730 ? 19.453 5.971 -29.145 1.00 92.50 730 LEU A O 1
ATOM 5829 N N . LEU A 1 731 ? 18.028 4.560 -28.121 1.00 90.06 731 LEU A N 1
ATOM 5830 C CA . LEU A 1 731 ? 16.833 5.383 -28.249 1.00 90.06 731 LEU A CA 1
ATOM 5831 C C . LEU A 1 731 ? 16.595 6.177 -26.951 1.00 90.06 731 LEU A C 1
ATOM 5833 O O . LEU A 1 731 ? 15.948 5.696 -26.025 1.00 90.06 731 LEU A O 1
ATOM 5837 N N . ALA A 1 732 ? 17.099 7.411 -26.881 1.00 87.50 732 ALA A N 1
ATOM 5838 C CA . ALA A 1 732 ? 16.875 8.309 -25.739 1.00 87.50 732 ALA A CA 1
ATOM 5839 C C . ALA A 1 732 ? 15.520 9.035 -25.829 1.00 87.50 732 ALA A C 1
ATOM 5841 O O . ALA A 1 732 ? 15.036 9.615 -24.863 1.00 87.50 732 ALA A O 1
ATOM 5842 N N . GLY A 1 733 ? 14.900 9.018 -27.006 1.00 86.25 733 GLY A N 1
ATOM 5843 C CA . GLY A 1 733 ? 13.581 9.572 -27.265 1.00 86.25 733 GLY A CA 1
ATOM 5844 C C . GLY A 1 733 ? 13.302 9.607 -28.761 1.00 86.25 733 GLY A C 1
ATOM 5845 O O . GLY A 1 733 ? 14.198 9.425 -29.580 1.00 86.25 733 GLY A O 1
ATOM 5846 N N . ALA A 1 734 ? 12.064 9.896 -29.159 1.00 83.81 734 ALA A N 1
ATOM 5847 C CA . ALA A 1 734 ? 11.669 9.810 -30.572 1.00 83.81 734 ALA A CA 1
ATOM 5848 C C . ALA A 1 734 ? 12.451 10.731 -31.532 1.00 83.81 734 ALA A C 1
ATOM 5850 O O . ALA A 1 734 ? 12.431 10.516 -32.741 1.00 83.81 734 ALA A O 1
ATOM 5851 N N . ASN A 1 735 ? 13.123 11.761 -31.015 1.00 90.31 735 ASN A N 1
ATOM 5852 C CA . ASN A 1 735 ? 14.012 12.644 -31.775 1.00 90.31 735 ASN A CA 1
ATOM 5853 C C . ASN A 1 735 ? 15.437 12.673 -31.196 1.00 90.31 735 ASN A C 1
ATOM 5855 O O . ASN A 1 735 ? 16.162 13.634 -31.425 1.00 90.31 735 ASN A O 1
ATOM 5859 N N . ASP A 1 736 ? 15.821 11.663 -30.419 1.00 93.69 736 ASP A N 1
ATOM 5860 C CA . ASP A 1 736 ? 17.165 11.528 -29.861 1.00 93.69 736 ASP A CA 1
ATOM 5861 C C . ASP A 1 736 ? 17.597 10.061 -29.957 1.00 93.69 736 ASP A C 1
ATOM 5863 O O . ASP A 1 736 ? 17.384 9.258 -29.049 1.00 93.69 736 ASP A O 1
ATOM 5867 N N . VAL A 1 737 ? 18.152 9.709 -31.117 1.00 95.06 737 VAL A N 1
ATOM 5868 C CA . VAL A 1 737 ? 18.746 8.397 -31.389 1.00 95.06 737 VAL A CA 1
ATOM 5869 C C . VAL A 1 737 ? 20.258 8.553 -31.455 1.00 95.06 737 VAL A C 1
ATOM 5871 O O . VAL A 1 737 ? 20.791 9.271 -32.303 1.00 95.06 737 VAL A O 1
ATOM 5874 N N . ARG A 1 738 ? 20.977 7.901 -30.548 1.00 97.25 738 ARG A N 1
ATOM 5875 C CA . ARG A 1 738 ? 22.426 8.061 -30.411 1.00 97.25 738 ARG A CA 1
ATOM 5876 C C . ARG A 1 738 ? 23.129 6.807 -30.862 1.00 97.25 738 ARG A C 1
ATOM 5878 O O . ARG A 1 738 ? 22.755 5.709 -30.474 1.00 97.25 738 ARG A O 1
ATOM 5885 N N . LEU A 1 739 ? 24.164 6.995 -31.659 1.00 97.56 739 LEU A N 1
ATOM 5886 C CA . LEU A 1 739 ? 25.009 5.938 -32.177 1.00 97.56 739 LEU A CA 1
ATOM 5887 C C . LEU A 1 739 ? 26.404 6.122 -31.605 1.00 97.56 739 LEU A C 1
ATOM 5889 O O . LEU A 1 739 ? 26.884 7.250 -31.466 1.00 97.56 739 LEU A O 1
ATOM 5893 N N . THR A 1 740 ? 27.089 5.027 -31.323 1.00 95.81 740 THR A N 1
ATOM 5894 C CA . THR A 1 740 ? 28.496 5.075 -30.949 1.00 95.81 740 THR A CA 1
ATOM 5895 C C . THR A 1 740 ? 29.306 4.153 -31.836 1.00 95.81 740 THR A C 1
ATOM 5897 O O . THR A 1 740 ? 28.861 3.070 -32.196 1.00 95.81 740 THR A O 1
ATOM 5900 N N . ILE A 1 741 ? 30.503 4.582 -32.219 1.00 94.50 741 ILE A N 1
ATOM 5901 C CA . ILE A 1 741 ? 31.443 3.740 -32.957 1.00 94.50 741 ILE A CA 1
ATOM 5902 C C . ILE A 1 741 ? 32.840 3.856 -32.369 1.00 94.50 741 ILE A C 1
ATOM 5904 O O . ILE A 1 741 ? 33.175 4.771 -31.612 1.00 94.50 741 ILE A O 1
ATOM 5908 N N . ARG A 1 742 ? 33.697 2.937 -32.801 1.00 90.38 742 ARG A N 1
ATOM 5909 C CA . ARG A 1 742 ? 35.128 2.990 -32.559 1.00 90.38 742 ARG A CA 1
ATOM 5910 C C . ARG A 1 742 ? 35.866 3.052 -33.888 1.00 90.38 742 ARG A C 1
ATOM 5912 O O . ARG A 1 742 ? 35.557 2.314 -34.817 1.00 90.38 742 ARG A O 1
ATOM 5919 N N . VAL A 1 743 ? 36.870 3.916 -33.938 1.00 91.19 743 VAL A N 1
ATOM 5920 C CA . VAL A 1 743 ? 37.763 4.093 -35.086 1.00 91.19 743 VAL A CA 1
ATOM 5921 C C . VAL A 1 743 ? 39.128 3.470 -34.802 1.00 91.19 743 VAL A C 1
ATOM 5923 O O . VAL A 1 743 ? 39.614 3.499 -33.667 1.00 91.19 743 VAL A O 1
ATOM 5926 N N . ASP A 1 744 ? 39.740 2.908 -35.840 1.00 90.00 744 ASP A N 1
ATOM 5927 C CA . ASP A 1 744 ? 41.090 2.345 -35.819 1.00 90.00 744 ASP A CA 1
ATOM 5928 C C . ASP A 1 744 ? 41.817 2.792 -37.088 1.00 90.00 744 ASP A C 1
ATOM 5930 O O . ASP A 1 744 ? 41.410 2.447 -38.196 1.00 90.00 744 ASP A O 1
ATOM 5934 N N . GLU A 1 745 ? 42.897 3.568 -36.958 1.00 92.94 745 GLU A N 1
ATOM 5935 C CA . GLU A 1 745 ? 43.619 4.084 -38.128 1.00 92.94 745 GLU A CA 1
ATOM 5936 C C . GLU A 1 745 ? 44.232 2.987 -39.013 1.00 92.94 745 GLU A C 1
ATOM 5938 O O . GLU A 1 745 ? 44.599 3.264 -40.155 1.00 92.94 745 GLU A O 1
ATOM 5943 N N . SER A 1 746 ? 44.355 1.759 -38.509 1.00 90.06 746 SER A N 1
ATOM 5944 C CA . SER A 1 746 ? 44.876 0.612 -39.255 1.00 90.06 746 SER A CA 1
ATOM 5945 C C . SER A 1 746 ? 43.800 -0.212 -39.964 1.00 90.06 746 SER A C 1
ATOM 5947 O O . SER A 1 746 ? 44.137 -1.059 -40.794 1.00 90.06 746 SER A O 1
ATOM 5949 N N . ASP A 1 747 ? 42.520 0.042 -39.675 1.00 88.00 747 ASP A N 1
ATOM 5950 C CA . ASP A 1 747 ? 41.404 -0.707 -40.240 1.00 88.00 747 ASP A CA 1
ATOM 5951 C C . ASP A 1 747 ? 40.158 0.168 -40.437 1.00 88.00 747 ASP A C 1
ATOM 5953 O O . ASP A 1 747 ? 39.360 0.399 -39.528 1.00 88.00 747 ASP A O 1
ATOM 5957 N N . LEU A 1 748 ? 39.957 0.598 -41.684 1.00 90.44 748 LEU A N 1
ATOM 5958 C CA . LEU A 1 748 ? 38.768 1.344 -42.091 1.00 90.44 748 LEU A CA 1
ATOM 5959 C C . LEU A 1 748 ? 37.476 0.526 -41.949 1.00 90.44 748 LEU A C 1
ATOM 5961 O O . LEU A 1 748 ? 36.412 1.093 -41.702 1.00 90.44 748 LEU A O 1
ATOM 5965 N N . SER A 1 749 ? 37.550 -0.792 -42.159 1.00 87.88 749 SER A N 1
ATOM 5966 C CA . SER A 1 749 ? 36.360 -1.637 -42.260 1.00 87.88 749 SER A CA 1
ATOM 5967 C C . SER A 1 749 ? 35.622 -1.738 -40.931 1.00 87.88 749 SER A C 1
ATOM 5969 O O . SER A 1 749 ? 34.396 -1.676 -40.926 1.00 87.88 749 SER A O 1
ATOM 5971 N N . THR A 1 750 ? 36.353 -1.770 -39.814 1.00 87.38 750 THR A N 1
ATOM 5972 C CA . THR A 1 750 ? 35.775 -1.780 -38.465 1.00 87.38 750 THR A CA 1
ATOM 5973 C C . THR A 1 750 ? 34.864 -0.571 -38.231 1.00 87.38 750 THR A C 1
ATOM 5975 O O . THR A 1 750 ? 33.714 -0.744 -37.836 1.00 87.38 750 THR A O 1
ATOM 5978 N N . ALA A 1 751 ? 35.333 0.648 -38.521 1.00 92.00 751 ALA A N 1
ATOM 5979 C CA . ALA A 1 751 ? 34.539 1.857 -38.298 1.00 92.00 751 ALA A CA 1
ATOM 5980 C C . ALA A 1 751 ? 33.344 1.957 -39.255 1.00 92.00 751 ALA A C 1
ATOM 5982 O O . ALA A 1 751 ? 32.243 2.299 -38.831 1.00 92.00 751 ALA A O 1
ATOM 5983 N N . VAL A 1 752 ? 33.551 1.633 -40.538 1.00 95.00 752 VAL A N 1
ATOM 5984 C CA . VAL A 1 752 ? 32.490 1.685 -41.555 1.00 95.00 752 VAL A CA 1
ATOM 5985 C C . VAL A 1 752 ? 31.390 0.678 -41.242 1.00 95.00 752 VAL A C 1
ATOM 5987 O O . VAL A 1 752 ? 30.227 1.059 -41.196 1.00 95.00 752 VAL A O 1
ATOM 5990 N N . LEU A 1 753 ? 31.736 -0.588 -41.002 1.00 94.19 753 LEU A N 1
ATOM 5991 C CA . LEU A 1 753 ? 30.745 -1.627 -40.731 1.00 94.19 753 LEU A CA 1
ATOM 5992 C C . LEU A 1 753 ? 30.033 -1.384 -39.398 1.00 94.19 753 LEU A C 1
ATOM 5994 O O . LEU A 1 753 ? 28.818 -1.523 -39.354 1.00 94.19 753 LEU A O 1
ATOM 5998 N N . ALA A 1 754 ? 30.738 -0.919 -38.358 1.00 94.12 754 ALA A N 1
ATOM 5999 C CA . ALA A 1 754 ? 30.097 -0.498 -37.112 1.00 94.12 754 ALA A CA 1
ATOM 6000 C C . ALA A 1 754 ? 29.123 0.670 -37.336 1.00 94.12 754 ALA A C 1
ATOM 6002 O O . ALA A 1 754 ? 28.004 0.636 -36.839 1.00 94.12 754 ALA A O 1
ATOM 6003 N N . ALA A 1 755 ? 29.494 1.678 -38.133 1.00 97.00 755 ALA A N 1
ATOM 6004 C CA . ALA A 1 755 ? 28.597 2.790 -38.446 1.00 97.00 755 ALA A CA 1
ATOM 6005 C C . ALA A 1 755 ? 27.352 2.334 -39.219 1.00 97.00 755 ALA A C 1
ATOM 6007 O O . ALA A 1 755 ? 26.265 2.827 -38.950 1.00 97.00 755 ALA A O 1
ATOM 6008 N N . LEU A 1 756 ? 27.483 1.389 -40.152 1.00 97.81 756 LEU A N 1
ATOM 6009 C CA . LEU A 1 756 ? 26.331 0.820 -40.858 1.00 97.81 756 LEU A CA 1
ATOM 6010 C C . LEU A 1 756 ? 25.468 -0.054 -39.939 1.00 97.81 756 LEU A C 1
ATOM 6012 O O . LEU A 1 756 ? 24.247 -0.012 -40.049 1.00 97.81 756 LEU A O 1
ATOM 6016 N N . HIS A 1 757 ? 26.091 -0.817 -39.039 1.00 96.69 757 HIS A N 1
ATOM 6017 C CA . HIS A 1 757 ? 25.417 -1.668 -38.062 1.00 96.69 757 HIS A CA 1
ATOM 6018 C C . HIS A 1 757 ? 24.571 -0.829 -37.099 1.00 96.69 757 HIS A C 1
ATOM 6020 O O . HIS A 1 757 ? 23.345 -0.945 -37.083 1.00 96.69 757 HIS A O 1
ATOM 6026 N N . GLU A 1 758 ? 25.209 0.096 -36.378 1.00 97.38 758 GLU A N 1
ATOM 6027 C CA . GLU A 1 758 ? 24.511 1.007 -35.469 1.00 97.38 758 GLU A CA 1
ATOM 6028 C C . GLU A 1 758 ? 23.570 1.940 -36.232 1.00 97.38 758 GLU A C 1
ATOM 6030 O O . GLU A 1 758 ? 22.482 2.251 -35.763 1.00 97.38 758 GLU A O 1
ATOM 6035 N N . GLY A 1 759 ? 23.937 2.346 -37.450 1.00 97.69 759 GLY A N 1
ATOM 6036 C CA . GLY A 1 759 ? 23.067 3.107 -38.339 1.00 97.69 759 GLY A CA 1
ATOM 6037 C C . GLY A 1 759 ? 21.802 2.348 -38.728 1.00 97.69 759 GLY A C 1
ATOM 6038 O O . GLY A 1 759 ? 20.749 2.962 -38.846 1.00 97.69 759 GLY A O 1
ATOM 6039 N N . GLY A 1 760 ? 21.873 1.027 -38.894 1.00 97.62 760 GLY A N 1
ATOM 6040 C CA . GLY A 1 760 ? 20.712 0.187 -39.167 1.00 97.62 760 GLY A CA 1
ATOM 6041 C C . GLY A 1 760 ? 19.753 0.110 -37.981 1.00 97.62 760 GLY A C 1
ATOM 6042 O O . GLY A 1 760 ? 18.550 0.281 -38.177 1.00 97.62 760 GLY A O 1
ATOM 6043 N N . HIS A 1 761 ? 20.276 -0.049 -36.759 1.00 96.44 761 HIS A N 1
ATOM 6044 C CA . HIS A 1 761 ? 19.484 0.112 -35.534 1.00 96.44 761 HIS A CA 1
ATOM 6045 C C . HIS A 1 761 ? 18.871 1.511 -35.454 1.00 96.44 761 HIS A C 1
ATOM 6047 O O . HIS A 1 761 ? 17.661 1.662 -35.314 1.00 96.44 761 HIS A O 1
ATOM 6053 N N . GLY A 1 762 ? 19.696 2.540 -35.653 1.00 95.81 762 GLY A N 1
ATOM 6054 C CA . GLY A 1 762 ? 19.266 3.926 -35.572 1.00 95.81 762 GLY A CA 1
ATOM 6055 C C . GLY A 1 762 ? 18.216 4.308 -36.608 1.00 95.81 762 GLY A C 1
ATOM 6056 O O . GLY A 1 762 ? 17.347 5.119 -36.315 1.00 95.81 762 GLY A O 1
ATOM 6057 N N . LEU A 1 763 ? 18.259 3.732 -37.810 1.00 95.62 763 LEU A N 1
ATOM 6058 C CA . LEU A 1 763 ? 17.221 3.917 -38.822 1.00 95.62 763 LEU A CA 1
ATOM 6059 C C . LEU A 1 763 ? 15.920 3.221 -38.449 1.00 95.62 763 LEU A C 1
ATOM 6061 O O . LEU A 1 763 ? 14.852 3.771 -38.720 1.00 95.62 763 LEU A O 1
ATOM 6065 N N . TYR A 1 764 ? 16.000 2.029 -37.858 1.00 95.12 764 TYR A N 1
ATOM 6066 C CA . TYR A 1 764 ? 14.804 1.345 -37.391 1.00 95.12 764 TYR A CA 1
ATOM 6067 C C . TYR A 1 764 ? 14.135 2.158 -36.280 1.00 95.12 764 TYR A C 1
ATOM 6069 O O . TYR A 1 764 ? 12.936 2.431 -36.358 1.00 95.12 764 TYR A O 1
ATOM 6077 N N . ASP A 1 765 ? 14.940 2.675 -35.351 1.00 92.75 765 ASP A N 1
ATOM 6078 C CA . ASP A 1 765 ? 14.467 3.573 -34.309 1.00 92.75 765 ASP A CA 1
ATOM 6079 C C . ASP A 1 765 ? 13.944 4.896 -34.898 1.00 92.75 765 ASP A C 1
ATOM 6081 O O . ASP A 1 765 ? 12.857 5.356 -34.597 1.00 92.75 765 ASP A O 1
ATOM 6085 N N . GLN A 1 766 ? 14.621 5.532 -35.849 1.00 93.25 766 GLN A N 1
ATOM 6086 C CA . GLN A 1 766 ? 14.082 6.761 -36.451 1.00 93.25 766 GLN A CA 1
ATOM 6087 C C . GLN A 1 766 ? 12.824 6.539 -37.314 1.00 93.25 766 GLN A C 1
ATOM 6089 O O . GLN A 1 766 ? 12.175 7.529 -37.686 1.00 93.25 766 GLN A O 1
ATOM 6094 N N . GLY A 1 767 ? 12.503 5.279 -37.624 1.00 91.81 767 GLY A N 1
ATOM 6095 C CA . GLY A 1 767 ? 11.503 4.848 -38.594 1.00 91.81 767 GLY A CA 1
ATOM 6096 C C . GLY A 1 767 ? 10.138 4.445 -38.032 1.00 91.81 767 GLY A C 1
ATOM 6097 O O . GLY A 1 767 ? 9.283 4.053 -38.830 1.00 91.81 767 GLY A O 1
ATOM 6098 N N . PHE A 1 768 ? 9.890 4.528 -36.718 1.00 87.44 768 PHE A N 1
ATOM 6099 C CA . PHE A 1 768 ? 8.539 4.271 -36.196 1.00 87.44 768 PHE A CA 1
ATOM 6100 C C . PHE A 1 768 ? 7.509 5.281 -36.720 1.00 87.44 768 PHE A C 1
ATOM 6102 O O . PHE A 1 768 ? 7.834 6.417 -37.076 1.00 87.44 768 PHE A O 1
ATOM 6109 N N . ASP A 1 769 ? 6.237 4.869 -36.725 1.00 88.00 769 ASP A N 1
A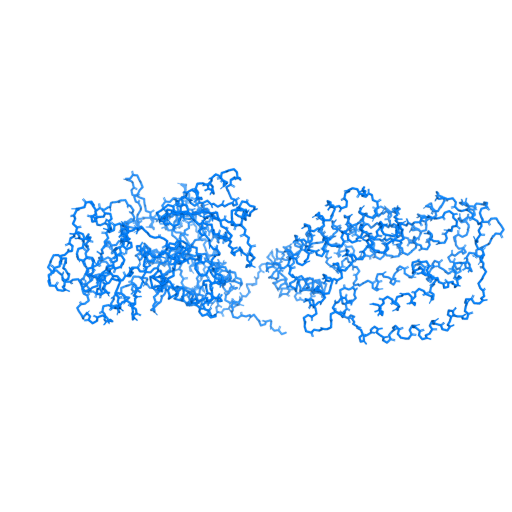TOM 6110 C CA . ASP A 1 769 ? 5.120 5.754 -37.049 1.00 88.00 769 ASP A CA 1
ATOM 6111 C C . ASP A 1 769 ? 5.127 6.965 -36.094 1.00 88.00 769 ASP A C 1
ATOM 6113 O O . ASP A 1 769 ? 5.066 6.782 -34.873 1.00 88.00 769 ASP A O 1
ATOM 6117 N N . PRO A 1 770 ? 5.174 8.210 -36.608 1.00 84.31 770 PRO A N 1
ATOM 6118 C CA . PRO A 1 770 ? 5.176 9.405 -35.770 1.00 84.31 770 PRO A CA 1
ATOM 6119 C C . PRO A 1 770 ? 3.989 9.499 -34.799 1.00 84.31 770 PRO A C 1
ATOM 6121 O O . PRO A 1 770 ? 4.109 10.161 -33.770 1.00 84.31 770 PRO A O 1
ATOM 6124 N N . ASN A 1 771 ? 2.861 8.843 -35.097 1.00 86.38 771 ASN A N 1
ATOM 6125 C CA . ASN A 1 771 ? 1.686 8.814 -34.220 1.00 86.38 771 ASN A CA 1
ATOM 6126 C C . ASN A 1 771 ? 1.858 7.888 -33.008 1.00 86.38 771 ASN A C 1
ATOM 6128 O O . ASN A 1 771 ? 1.157 8.056 -32.014 1.00 86.38 771 ASN A O 1
ATOM 6132 N N . ASP A 1 772 ? 2.793 6.938 -33.063 1.00 87.81 772 ASP A N 1
ATOM 6133 C CA . ASP A 1 772 ? 3.073 6.014 -31.960 1.00 87.81 772 ASP A CA 1
ATOM 6134 C C . ASP A 1 772 ? 4.109 6.581 -30.980 1.00 87.81 772 ASP A C 1
ATOM 6136 O O . ASP A 1 772 ? 4.416 5.944 -29.969 1.00 87.81 772 ASP A O 1
ATOM 6140 N N . ARG A 1 773 ? 4.618 7.794 -31.243 1.00 82.12 773 ARG A N 1
ATOM 6141 C CA . ARG A 1 773 ? 5.706 8.452 -30.508 1.00 82.12 773 ARG A CA 1
ATOM 6142 C C . ARG A 1 773 ? 5.579 8.375 -28.990 1.00 82.12 773 ARG A C 1
ATOM 6144 O O . ARG A 1 773 ? 6.615 8.221 -28.355 1.00 82.12 773 ARG A O 1
ATOM 6151 N N . ASP A 1 774 ? 4.374 8.470 -28.434 1.00 81.88 774 ASP A N 1
ATOM 6152 C CA . ASP A 1 774 ? 4.117 8.507 -26.984 1.00 81.88 774 ASP A CA 1
ATOM 6153 C C . ASP A 1 774 ? 3.489 7.199 -26.451 1.00 81.88 774 ASP A C 1
ATOM 6155 O O . ASP A 1 774 ? 2.915 7.162 -25.366 1.00 81.88 774 ASP A O 1
ATOM 6159 N N . THR A 1 775 ? 3.597 6.106 -27.213 1.00 89.62 775 THR A N 1
ATOM 6160 C CA . THR A 1 775 ? 2.982 4.796 -26.921 1.00 89.62 775 THR A CA 1
ATOM 6161 C C . THR A 1 775 ? 4.027 3.698 -26.731 1.00 89.62 775 THR A C 1
ATOM 6163 O O . THR A 1 775 ? 5.158 3.846 -27.183 1.00 89.62 775 THR A O 1
ATOM 6166 N N . LEU A 1 776 ? 3.678 2.547 -26.155 1.00 90.94 776 LEU A N 1
ATOM 6167 C CA . LEU A 1 776 ? 4.608 1.396 -26.113 1.00 90.94 776 LEU A CA 1
ATOM 6168 C C . LEU A 1 776 ? 4.836 0.729 -27.488 1.00 90.94 776 LEU A C 1
ATOM 6170 O O . LEU A 1 776 ? 5.480 -0.312 -27.564 1.00 90.94 776 LEU A O 1
ATOM 6174 N N . LEU A 1 777 ? 4.279 1.281 -28.572 1.00 90.94 777 LEU A N 1
ATOM 6175 C CA . LEU A 1 777 ? 4.458 0.775 -29.936 1.00 90.94 777 LEU A CA 1
ATOM 6176 C C . LEU A 1 777 ? 5.670 1.401 -30.648 1.00 90.94 777 LEU A C 1
ATOM 6178 O O . LEU A 1 777 ? 6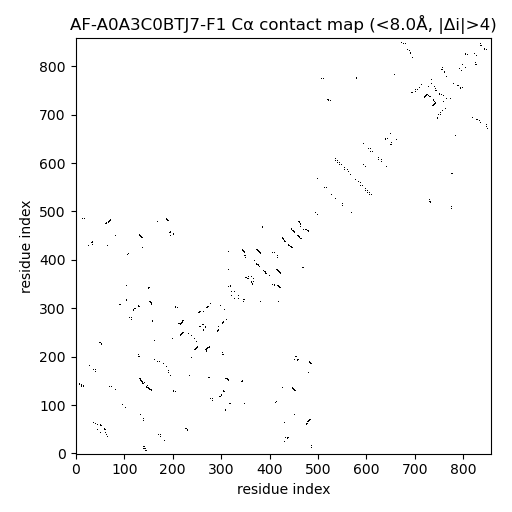.121 0.858 -31.652 1.00 90.94 777 LEU A O 1
ATOM 6182 N N . ALA A 1 778 ? 6.204 2.519 -30.141 1.00 88.38 778 ALA A N 1
ATOM 6183 C CA . ALA A 1 778 ? 7.391 3.186 -30.687 1.00 88.38 778 ALA A CA 1
ATOM 6184 C C . ALA A 1 778 ? 8.692 2.632 -30.081 1.00 88.38 778 ALA A C 1
ATOM 6186 O O . ALA A 1 778 ? 9.479 3.373 -29.487 1.00 88.38 778 ALA A O 1
ATOM 6187 N N . GLU A 1 779 ? 8.866 1.319 -30.207 1.00 84.38 779 GLU A N 1
ATOM 6188 C CA . GLU A 1 779 ? 10.072 0.570 -29.856 1.00 84.38 779 GLU A CA 1
ATOM 6189 C C . GLU A 1 779 ? 10.156 -0.684 -30.741 1.00 84.38 779 GLU A C 1
ATOM 6191 O O . GLU A 1 779 ? 9.147 -1.160 -31.277 1.00 84.38 779 GLU A O 1
ATOM 6196 N N . ALA A 1 780 ? 11.359 -1.232 -30.902 1.00 88.56 780 ALA A N 1
ATOM 6197 C CA . ALA A 1 780 ? 11.547 -2.502 -31.577 1.00 88.56 780 ALA A CA 1
ATOM 6198 C C . ALA A 1 780 ? 10.798 -3.636 -30.841 1.00 88.56 780 ALA A C 1
ATOM 6200 O O . ALA A 1 780 ? 10.937 -3.798 -29.630 1.00 88.56 780 ALA A O 1
ATOM 6201 N N . PRO A 1 781 ? 10.021 -4.475 -31.548 1.00 87.69 781 PRO A N 1
ATOM 6202 C CA . PRO A 1 781 ? 9.229 -5.537 -30.924 1.00 87.69 781 PRO A CA 1
ATOM 6203 C C . PRO A 1 781 ? 10.069 -6.687 -30.343 1.00 87.69 781 PRO A C 1
ATOM 6205 O O . PRO A 1 781 ? 9.541 -7.469 -29.547 1.00 87.69 781 PRO A O 1
ATOM 6208 N N . SER A 1 782 ? 11.333 -6.825 -30.759 1.00 91.81 782 SER A N 1
ATOM 6209 C CA . SER A 1 782 ? 12.302 -7.774 -30.203 1.00 91.81 782 SER A CA 1
ATOM 6210 C C . SER A 1 782 ? 13.743 -7.423 -30.585 1.00 91.81 782 SER A C 1
ATOM 6212 O O . SER A 1 782 ? 13.983 -6.731 -31.581 1.00 91.81 782 SER A O 1
ATOM 6214 N N . MET A 1 783 ? 14.710 -7.954 -29.828 1.00 92.38 783 MET A N 1
ATOM 6215 C CA . MET A 1 783 ? 16.137 -7.795 -30.128 1.00 92.38 783 MET A CA 1
ATOM 6216 C C . MET A 1 783 ? 16.524 -8.451 -31.459 1.00 92.38 783 MET A C 1
ATOM 6218 O O . MET A 1 783 ? 17.354 -7.909 -32.183 1.00 92.38 783 MET A O 1
ATOM 6222 N N . GLY A 1 784 ? 15.923 -9.588 -31.823 1.00 93.94 784 GLY A N 1
ATOM 6223 C CA . GLY A 1 784 ? 16.193 -10.255 -33.095 1.00 93.94 784 GLY A CA 1
ATOM 6224 C C . GLY A 1 784 ? 15.742 -9.432 -34.301 1.00 93.94 784 GLY A C 1
ATOM 6225 O O . GLY A 1 784 ? 16.454 -9.367 -35.304 1.00 93.94 784 GLY A O 1
ATOM 6226 N N . LEU A 1 785 ? 14.595 -8.750 -34.207 1.00 94.31 785 LEU A N 1
ATOM 6227 C CA . LEU A 1 785 ? 14.144 -7.839 -35.261 1.00 94.31 785 LEU A CA 1
ATOM 6228 C C . LEU A 1 785 ? 15.004 -6.573 -35.321 1.00 94.31 785 LEU A C 1
ATOM 6230 O O . LEU A 1 785 ? 15.354 -6.150 -36.423 1.00 94.31 785 LEU A O 1
ATOM 6234 N N . GLN A 1 786 ? 15.421 -6.035 -34.175 1.00 94.12 786 GLN A N 1
ATOM 6235 C CA . GLN A 1 786 ? 16.368 -4.919 -34.106 1.00 94.12 786 GLN A CA 1
ATOM 6236 C C . GLN A 1 786 ? 17.704 -5.283 -34.782 1.00 94.12 786 GLN A C 1
ATOM 6238 O O . GLN A 1 786 ? 18.172 -4.562 -35.665 1.00 94.12 786 GLN A O 1
ATOM 6243 N N . GLU A 1 787 ? 18.262 -6.455 -34.460 1.00 95.44 787 GLU A N 1
ATOM 6244 C CA . GLU A 1 787 ? 19.492 -7.001 -35.057 1.00 95.44 787 GLU A CA 1
ATOM 6245 C C . GLU A 1 787 ? 19.327 -7.341 -36.546 1.00 95.44 787 GLU A C 1
ATOM 6247 O O . GLU A 1 787 ? 20.268 -7.229 -37.329 1.00 95.44 787 GLU A O 1
ATOM 6252 N N . SER A 1 788 ? 18.123 -7.710 -36.997 1.00 96.19 788 SER A N 1
ATOM 6253 C CA . SER A 1 788 ? 17.883 -7.950 -38.426 1.00 96.19 788 SER A CA 1
ATOM 6254 C C . SER A 1 788 ? 18.118 -6.692 -39.269 1.00 96.19 788 SER A C 1
ATOM 6256 O O . SER A 1 788 ? 18.634 -6.788 -40.383 1.00 96.19 788 SER A O 1
ATOM 6258 N N . GLN A 1 789 ? 17.786 -5.510 -38.733 1.00 97.00 789 GLN A N 1
ATOM 6259 C CA . GLN A 1 789 ? 17.978 -4.242 -39.434 1.00 97.00 789 GLN A CA 1
ATOM 6260 C C . GLN A 1 789 ? 19.449 -3.824 -39.437 1.00 97.00 789 GLN A C 1
ATOM 6262 O O . GLN A 1 789 ? 19.960 -3.422 -40.484 1.00 97.00 789 GLN A O 1
ATOM 6267 N N . SER A 1 790 ? 20.161 -3.979 -38.315 1.00 96.62 790 SER A N 1
ATOM 6268 C CA . SER A 1 790 ? 21.602 -3.700 -38.268 1.00 96.62 790 SER A CA 1
ATOM 6269 C C . SER A 1 790 ? 22.382 -4.604 -39.219 1.00 96.62 790 SER A C 1
ATOM 6271 O O . SER A 1 790 ? 23.171 -4.112 -40.028 1.00 96.62 790 SER A O 1
ATOM 6273 N N . ARG A 1 791 ? 22.094 -5.913 -39.231 1.00 95.94 791 ARG A N 1
ATOM 6274 C CA . ARG A 1 791 ? 22.740 -6.876 -40.140 1.00 95.94 791 ARG A CA 1
ATOM 6275 C C . ARG A 1 791 ? 22.372 -6.669 -41.602 1.00 95.94 791 ARG A C 1
ATOM 6277 O O . ARG A 1 791 ? 23.211 -6.909 -42.470 1.00 95.94 791 ARG A O 1
ATOM 6284 N N . LEU A 1 792 ? 21.168 -6.180 -41.898 1.00 97.62 792 LEU A N 1
ATOM 6285 C CA . LEU A 1 792 ? 20.793 -5.799 -43.258 1.00 97.62 792 LEU A CA 1
ATOM 6286 C C . LEU A 1 792 ? 21.704 -4.694 -43.796 1.00 97.62 792 LEU A C 1
ATOM 6288 O O . LEU A 1 792 ? 22.249 -4.825 -44.895 1.00 97.62 792 LEU A O 1
ATOM 6292 N N . TRP A 1 793 ? 21.914 -3.632 -43.022 1.00 97.88 793 TRP A N 1
ATOM 6293 C CA . TRP A 1 793 ? 22.759 -2.518 -43.446 1.00 97.88 793 TRP A CA 1
ATOM 6294 C C . TRP A 1 793 ? 24.251 -2.846 -43.388 1.00 97.88 793 TRP A C 1
ATOM 6296 O O . TRP A 1 793 ? 24.981 -2.512 -44.320 1.00 97.88 793 TRP A O 1
ATOM 6306 N N . GLU A 1 794 ? 24.708 -3.538 -42.348 1.00 96.88 794 GLU A N 1
ATOM 6307 C CA . GLU A 1 794 ? 26.105 -3.945 -42.203 1.00 96.88 794 GLU A CA 1
ATOM 6308 C C . GLU A 1 794 ? 26.517 -4.948 -43.288 1.00 96.88 794 GLU A C 1
ATOM 6310 O O . GLU A 1 794 ? 27.482 -4.713 -44.016 1.00 96.88 794 GLU A O 1
ATOM 6315 N N . ASN A 1 795 ? 25.791 -6.061 -43.414 1.00 95.44 795 ASN A N 1
ATOM 6316 C CA . ASN A 1 795 ? 26.218 -7.192 -44.231 1.00 95.44 795 ASN A CA 1
ATOM 6317 C C . ASN A 1 795 ? 25.620 -7.121 -45.632 1.00 95.44 795 ASN A C 1
ATOM 6319 O O . ASN A 1 795 ? 26.352 -6.975 -46.612 1.00 95.44 795 ASN A O 1
ATOM 6323 N N . HIS A 1 796 ? 24.290 -7.167 -45.746 1.00 96.12 796 HIS A N 1
ATOM 6324 C CA . HIS A 1 796 ? 23.638 -7.246 -47.056 1.00 96.12 796 HIS A CA 1
ATOM 6325 C C . HIS A 1 796 ? 23.888 -6.001 -47.916 1.00 96.12 796 HIS A C 1
ATOM 6327 O O . HIS A 1 796 ? 24.026 -6.125 -49.135 1.00 96.12 796 HIS A O 1
ATOM 6333 N N . VAL A 1 797 ? 24.008 -4.820 -47.300 1.00 97.38 797 VAL A N 1
ATOM 6334 C CA . VAL A 1 797 ? 24.401 -3.582 -47.988 1.00 97.38 797 VAL A CA 1
ATOM 6335 C C . VAL A 1 797 ? 25.908 -3.346 -47.872 1.00 97.38 797 VAL A C 1
ATOM 6337 O O . VAL A 1 797 ? 26.596 -3.361 -48.893 1.00 97.38 797 VAL A O 1
ATOM 6340 N N . GLY A 1 798 ? 26.439 -3.163 -46.662 1.00 96.31 798 GLY A N 1
ATOM 6341 C CA . GLY A 1 798 ? 27.813 -2.714 -46.403 1.00 96.31 798 GLY A CA 1
ATOM 6342 C C . GLY A 1 798 ? 28.926 -3.663 -46.843 1.00 96.31 798 GLY A C 1
ATOM 6343 O O . GLY A 1 798 ? 30.029 -3.218 -47.171 1.00 96.31 798 GLY A O 1
ATOM 6344 N N . ARG A 1 799 ? 28.647 -4.967 -46.935 1.00 95.56 799 ARG A N 1
ATOM 6345 C CA . ARG A 1 799 ? 29.586 -5.956 -47.489 1.00 95.56 799 ARG A CA 1
ATOM 6346 C C . ARG A 1 799 ? 29.317 -6.277 -48.958 1.00 95.56 799 ARG A C 1
ATOM 6348 O O . ARG A 1 799 ? 30.054 -7.057 -49.558 1.00 95.56 799 ARG A O 1
ATOM 6355 N N . SER A 1 800 ? 28.321 -5.652 -49.584 1.00 97.44 800 SER A N 1
ATOM 6356 C CA . SER A 1 800 ? 28.019 -5.880 -50.997 1.00 97.44 800 SER A CA 1
ATOM 6357 C C . SER A 1 800 ? 29.037 -5.217 -51.924 1.00 97.44 800 SER A C 1
ATOM 6359 O O . SER A 1 800 ? 29.570 -4.135 -51.671 1.00 97.44 800 SER A O 1
ATOM 6361 N N . ARG A 1 801 ? 29.244 -5.830 -53.090 1.00 97.25 801 ARG A N 1
ATOM 6362 C CA . ARG A 1 801 ? 30.068 -5.249 -54.156 1.00 97.25 801 ARG A CA 1
ATOM 6363 C C . ARG A 1 801 ? 29.544 -3.887 -54.627 1.00 97.25 801 ARG A C 1
ATOM 6365 O O . ARG A 1 801 ? 30.326 -3.001 -54.961 1.00 97.25 801 ARG A O 1
ATOM 6372 N N . ALA A 1 802 ? 28.221 -3.721 -54.664 1.00 98.00 802 ALA A N 1
ATOM 6373 C CA . ALA A 1 802 ? 27.577 -2.480 -55.088 1.00 98.00 802 ALA A CA 1
ATOM 6374 C C . ALA A 1 802 ? 27.908 -1.315 -54.144 1.00 98.00 802 ALA A C 1
ATOM 6376 O O . ALA A 1 802 ? 28.235 -0.225 -54.613 1.00 98.00 802 ALA A O 1
ATOM 6377 N N . PHE A 1 803 ? 27.900 -1.564 -52.833 1.00 97.94 803 PHE A N 1
ATOM 6378 C CA . PHE A 1 803 ? 28.245 -0.563 -51.829 1.00 97.94 803 PHE A CA 1
ATOM 6379 C C . PHE A 1 803 ? 29.690 -0.079 -51.968 1.00 97.94 803 PHE A C 1
ATOM 6381 O O . PHE A 1 803 ? 29.928 1.124 -52.047 1.00 97.94 803 PHE A O 1
ATOM 6388 N N . TRP A 1 804 ? 30.660 -0.988 -52.095 1.00 96.38 804 TRP A N 1
ATOM 6389 C CA . TRP A 1 804 ? 32.061 -0.576 -52.236 1.00 96.38 804 TRP A CA 1
ATOM 6390 C C . TRP A 1 804 ? 32.329 0.182 -53.537 1.00 96.38 804 TRP A C 1
ATOM 6392 O O . TRP A 1 804 ? 33.106 1.131 -53.521 1.00 96.38 804 TRP A O 1
ATOM 6402 N N . ASN A 1 805 ? 31.633 -0.137 -54.633 1.00 97.31 805 ASN A N 1
ATOM 6403 C CA . ASN A 1 805 ? 31.688 0.675 -55.856 1.00 97.31 805 ASN A CA 1
ATOM 6404 C C . ASN A 1 805 ? 31.151 2.100 -55.643 1.00 97.31 805 ASN A C 1
ATOM 6406 O O . ASN A 1 805 ? 31.708 3.050 -56.189 1.00 97.31 805 ASN A O 1
ATOM 6410 N N . TYR A 1 806 ? 30.089 2.252 -54.850 1.00 96.62 806 TYR A N 1
ATOM 6411 C CA . TYR A 1 806 ? 29.508 3.551 -54.513 1.00 96.62 806 TYR A CA 1
ATOM 6412 C C . TYR A 1 806 ? 30.417 4.384 -53.595 1.00 96.62 806 TYR A C 1
ATOM 6414 O O . TYR A 1 806 ? 30.585 5.582 -53.813 1.00 96.62 806 TYR A O 1
ATOM 6422 N N . VAL A 1 807 ? 31.034 3.759 -52.588 1.00 96.38 807 VAL A N 1
ATOM 6423 C CA . VAL A 1 807 ? 31.835 4.452 -51.563 1.00 96.38 807 VAL A CA 1
ATOM 6424 C C . VAL A 1 807 ? 33.256 4.772 -52.030 1.00 96.38 807 VAL A C 1
ATOM 6426 O O . VAL A 1 807 ? 33.846 5.758 -51.584 1.00 96.38 807 VAL A O 1
ATOM 6429 N N . PHE A 1 808 ? 33.819 3.980 -52.944 1.00 96.62 808 PHE A N 1
ATOM 6430 C CA . PHE A 1 808 ? 35.221 4.101 -53.349 1.00 96.62 808 PHE A CA 1
ATOM 6431 C C . PHE A 1 808 ? 35.648 5.506 -53.832 1.00 96.62 808 PHE A C 1
ATOM 6433 O O . PHE A 1 808 ? 36.704 5.968 -53.390 1.00 96.62 808 PHE A O 1
ATOM 6440 N N . PRO A 1 809 ? 34.856 6.255 -54.630 1.00 96.56 809 PRO A N 1
ATOM 6441 C CA . PRO A 1 809 ? 35.190 7.640 -54.983 1.00 96.56 809 PRO A CA 1
ATOM 6442 C C . PRO A 1 809 ? 35.371 8.559 -53.764 1.00 96.56 809 PRO A C 1
ATOM 6444 O O . PRO A 1 809 ? 36.253 9.420 -53.744 1.00 96.56 809 PRO A O 1
ATOM 6447 N N . THR A 1 810 ? 34.579 8.359 -52.707 1.00 96.50 810 THR A N 1
ATOM 6448 C CA . THR A 1 810 ? 34.722 9.098 -51.445 1.00 96.50 810 THR A CA 1
ATOM 6449 C C . THR A 1 810 ? 36.001 8.701 -50.713 1.00 96.50 810 THR A C 1
ATOM 6451 O O . THR A 1 810 ? 36.685 9.574 -50.176 1.00 96.50 810 THR A O 1
ATOM 6454 N N . LEU A 1 811 ? 36.389 7.421 -50.748 1.00 95.94 811 LEU A N 1
ATOM 6455 C CA . LEU A 1 811 ? 37.663 6.968 -50.174 1.00 95.94 811 LEU A CA 1
ATOM 6456 C C . LEU A 1 811 ? 38.865 7.595 -50.880 1.00 95.94 811 LEU A C 1
ATOM 6458 O O . LEU A 1 811 ? 39.810 8.003 -50.213 1.00 95.94 811 LEU A O 1
ATOM 6462 N N . GLN A 1 812 ? 38.815 7.737 -52.207 1.00 95.94 812 GLN A N 1
ATOM 6463 C CA . GLN A 1 812 ? 39.866 8.420 -52.970 1.00 95.94 812 GLN A CA 1
ATOM 6464 C C . GLN A 1 812 ? 40.024 9.886 -52.561 1.00 95.94 812 GLN A C 1
ATOM 6466 O O . GLN A 1 812 ? 41.137 10.406 -52.550 1.00 95.94 812 GLN A O 1
ATOM 6471 N N . ARG A 1 813 ? 38.923 10.549 -52.194 1.00 96.12 813 ARG A N 1
ATOM 6472 C CA . ARG A 1 813 ? 38.938 11.936 -51.720 1.00 96.12 813 ARG A CA 1
ATOM 6473 C C . ARG A 1 813 ? 39.453 12.062 -50.286 1.00 96.12 813 ARG A C 1
ATOM 6475 O O . ARG A 1 813 ? 40.236 12.965 -50.011 1.00 96.12 813 ARG A O 1
ATOM 6482 N N . LEU A 1 814 ? 38.990 11.204 -49.376 1.00 96.12 814 LEU A N 1
ATOM 6483 C CA . LEU A 1 814 ? 39.316 11.291 -47.946 1.00 96.12 814 LEU A CA 1
ATOM 6484 C C . LEU A 1 814 ? 40.676 10.668 -47.602 1.00 96.12 814 LEU A C 1
ATOM 6486 O O . LEU A 1 814 ? 41.331 11.112 -46.662 1.00 96.12 814 LEU A O 1
ATOM 6490 N N . PHE A 1 815 ? 41.116 9.667 -48.368 1.00 95.50 815 PHE A N 1
ATOM 6491 C CA . PHE A 1 815 ? 42.331 8.895 -48.103 1.00 95.50 815 PHE A CA 1
ATOM 6492 C C . PHE A 1 815 ? 43.164 8.636 -49.375 1.00 95.50 815 PHE A C 1
ATOM 6494 O O . PHE A 1 815 ? 43.503 7.482 -49.656 1.00 95.50 815 PHE A O 1
ATOM 6501 N N . PRO A 1 816 ? 43.538 9.673 -50.150 1.00 93.81 816 PRO A N 1
ATOM 6502 C CA . PRO A 1 816 ? 44.189 9.511 -51.456 1.00 93.81 816 PRO A CA 1
ATOM 6503 C C . PRO A 1 816 ? 45.479 8.679 -51.405 1.00 93.81 816 PRO A C 1
ATOM 6505 O O . PRO A 1 816 ? 45.758 7.906 -52.322 1.00 93.81 816 PRO A O 1
ATOM 6508 N N . ASP A 1 817 ? 46.253 8.795 -50.323 1.00 92.44 817 ASP A N 1
ATOM 6509 C CA . ASP A 1 817 ? 47.470 8.003 -50.130 1.00 92.44 817 ASP A CA 1
ATOM 6510 C C . ASP A 1 817 ? 47.176 6.570 -49.684 1.00 92.44 817 ASP A C 1
ATOM 6512 O O . ASP A 1 817 ? 47.817 5.637 -50.166 1.00 92.44 817 ASP A O 1
ATOM 6516 N N . ALA A 1 818 ? 46.187 6.382 -48.805 1.00 91.19 818 ALA A N 1
ATOM 6517 C CA . ALA A 1 818 ? 45.845 5.069 -48.271 1.00 91.19 818 ALA A CA 1
ATOM 6518 C C . ALA A 1 818 ? 45.210 4.163 -49.329 1.00 91.19 818 ALA A C 1
ATOM 6520 O O . ALA A 1 818 ? 45.406 2.959 -49.270 1.00 91.19 818 ALA A O 1
ATOM 6521 N N . VAL A 1 819 ? 44.483 4.706 -50.311 1.00 93.25 819 VAL A N 1
ATOM 6522 C CA . VAL A 1 819 ? 43.848 3.894 -51.369 1.00 93.25 819 VAL A CA 1
ATOM 6523 C C . VAL A 1 819 ? 44.657 3.819 -52.662 1.00 93.25 819 VAL A C 1
ATOM 6525 O O . VAL A 1 819 ? 44.181 3.291 -53.668 1.00 93.25 819 VAL A O 1
ATOM 6528 N N . ARG A 1 820 ? 45.888 4.341 -52.672 1.00 91.31 820 ARG A N 1
ATOM 6529 C CA . ARG A 1 820 ? 46.741 4.343 -53.862 1.00 91.31 820 ARG A CA 1
ATOM 6530 C C . ARG A 1 820 ? 47.017 2.910 -54.329 1.00 91.31 820 ARG A C 1
ATOM 6532 O O . ARG A 1 820 ? 47.626 2.126 -53.611 1.00 91.31 820 ARG A O 1
ATOM 6539 N N . GLY A 1 821 ? 46.612 2.596 -55.559 1.00 89.19 821 GLY A N 1
ATOM 6540 C CA . GLY A 1 821 ? 46.782 1.262 -56.145 1.00 89.19 821 GLY A CA 1
ATOM 6541 C C . GLY A 1 821 ? 45.751 0.227 -55.684 1.00 89.19 821 GLY A C 1
ATOM 6542 O O . GLY A 1 821 ? 45.861 -0.928 -56.082 1.00 89.19 821 GLY A O 1
ATOM 6543 N N . LEU A 1 822 ? 44.759 0.632 -54.885 1.00 91.75 822 LEU A N 1
ATOM 6544 C CA . LEU A 1 822 ? 43.594 -0.182 -54.549 1.00 91.75 822 LEU A CA 1
ATOM 6545 C C . LEU A 1 822 ? 42.417 0.178 -55.463 1.00 91.75 822 LEU A C 1
ATOM 6547 O O . LEU A 1 822 ? 42.387 1.254 -56.063 1.00 91.75 822 LEU A O 1
ATOM 6551 N N . ASP A 1 823 ? 41.434 -0.712 -55.543 1.00 92.81 823 ASP A N 1
ATOM 6552 C CA . ASP A 1 823 ? 40.152 -0.499 -56.216 1.00 92.81 823 ASP A CA 1
ATOM 6553 C C . ASP A 1 823 ? 38.980 -0.952 -55.326 1.00 92.81 823 ASP A C 1
ATOM 6555 O O . ASP A 1 823 ? 39.174 -1.571 -54.277 1.00 92.81 823 ASP A O 1
ATOM 6559 N N . ALA A 1 824 ? 37.747 -0.643 -55.734 1.00 94.19 824 ALA A N 1
ATOM 6560 C CA . ALA A 1 824 ? 36.543 -1.029 -54.995 1.00 94.19 824 ALA A CA 1
ATOM 6561 C C . ALA A 1 824 ? 36.424 -2.553 -54.787 1.00 94.19 824 ALA A C 1
ATOM 6563 O O . ALA A 1 824 ? 35.948 -3.005 -53.745 1.00 94.19 824 ALA A O 1
ATOM 6564 N N . GLU A 1 825 ? 36.890 -3.351 -55.754 1.00 94.19 825 GLU A N 1
ATOM 6565 C CA . GLU A 1 825 ? 36.894 -4.815 -55.676 1.00 94.19 825 GLU A CA 1
ATOM 6566 C C . GLU A 1 825 ? 37.797 -5.320 -54.542 1.00 94.19 825 GLU A C 1
ATOM 6568 O O . GLU A 1 825 ? 37.436 -6.265 -53.838 1.00 94.19 825 GLU A O 1
ATOM 6573 N N . THR A 1 826 ? 38.947 -4.677 -54.334 1.00 91.94 826 THR A N 1
ATOM 6574 C CA . THR A 1 826 ? 39.883 -5.013 -53.256 1.00 91.94 826 THR A CA 1
ATOM 6575 C C . THR A 1 826 ? 39.239 -4.826 -51.884 1.00 91.94 826 THR A C 1
ATOM 6577 O O . THR A 1 826 ? 39.366 -5.700 -51.026 1.00 91.94 826 THR A O 1
ATOM 6580 N N . PHE A 1 827 ? 38.487 -3.737 -51.687 1.00 91.62 827 PHE A N 1
ATOM 6581 C CA . PHE A 1 827 ? 37.742 -3.514 -50.446 1.00 91.62 827 PHE A CA 1
ATOM 6582 C C . PHE A 1 827 ? 36.611 -4.527 -50.265 1.00 91.62 827 PHE A C 1
ATOM 6584 O O . PHE A 1 827 ? 36.528 -5.146 -49.206 1.00 91.62 827 PHE A O 1
ATOM 6591 N N . TYR A 1 828 ? 35.804 -4.765 -51.306 1.00 93.50 828 TYR A N 1
ATOM 6592 C CA . TYR A 1 828 ? 34.732 -5.766 -51.283 1.00 93.50 828 TYR A CA 1
ATOM 6593 C C . TYR A 1 828 ? 35.248 -7.152 -50.866 1.00 93.50 828 TYR A C 1
ATOM 6595 O O . TYR A 1 828 ? 34.676 -7.791 -49.984 1.00 93.50 828 TYR A O 1
ATOM 6603 N N . ARG A 1 829 ? 36.360 -7.611 -51.450 1.00 90.75 829 ARG A N 1
ATOM 6604 C CA . ARG A 1 829 ? 36.976 -8.892 -51.071 1.00 90.75 829 ARG A CA 1
ATOM 6605 C C . ARG A 1 829 ? 37.584 -8.856 -49.673 1.00 90.75 829 ARG A C 1
ATOM 6607 O O . ARG A 1 829 ? 37.493 -9.843 -48.953 1.00 90.75 829 ARG A O 1
ATOM 6614 N N . GLY A 1 830 ? 38.196 -7.734 -49.295 1.00 89.06 830 GLY A N 1
ATOM 6615 C CA . GLY A 1 830 ? 38.832 -7.554 -47.993 1.00 89.06 830 GLY A CA 1
ATOM 6616 C C . GLY A 1 830 ? 37.851 -7.649 -46.825 1.00 89.06 830 GLY A C 1
ATOM 6617 O O . GLY A 1 830 ? 38.148 -8.331 -45.848 1.00 89.06 830 GLY A O 1
ATOM 6618 N N . VAL A 1 831 ? 36.671 -7.029 -46.931 1.00 89.00 831 VAL A N 1
ATOM 6619 C CA . VAL A 1 831 ? 35.670 -7.042 -45.846 1.00 89.00 831 VAL A CA 1
ATOM 6620 C C . VAL A 1 831 ? 34.852 -8.332 -45.757 1.00 89.00 831 VAL A C 1
ATOM 6622 O O . VAL A 1 831 ? 34.204 -8.572 -44.744 1.00 89.00 831 VAL A O 1
ATOM 6625 N N . ASN A 1 832 ? 34.885 -9.174 -46.792 1.00 90.44 832 ASN A N 1
ATOM 6626 C CA . ASN A 1 832 ? 34.241 -10.496 -46.812 1.00 90.44 832 ASN A CA 1
ATOM 6627 C C . ASN A 1 832 ? 35.226 -11.638 -46.517 1.00 90.44 832 ASN A C 1
ATOM 6629 O O . ASN A 1 832 ? 34.945 -12.806 -46.785 1.00 90.44 832 ASN A O 1
ATOM 6633 N N . LEU A 1 833 ? 36.413 -11.313 -46.000 1.00 88.38 833 LEU A N 1
ATOM 6634 C CA . LEU A 1 833 ? 37.408 -12.312 -45.651 1.00 88.38 833 LEU A CA 1
ATOM 6635 C C . LEU A 1 833 ? 36.941 -13.130 -44.442 1.00 88.38 833 LEU A C 1
ATOM 6637 O O . LEU A 1 833 ? 36.724 -12.582 -43.363 1.00 88.38 833 LEU A O 1
ATOM 6641 N N . VAL A 1 834 ? 36.869 -14.449 -44.604 1.00 88.25 834 VAL A N 1
ATOM 6642 C CA . VAL A 1 834 ? 36.588 -15.369 -43.498 1.00 88.25 834 VAL A CA 1
ATOM 6643 C C . VAL A 1 834 ? 37.858 -15.565 -42.679 1.00 88.25 834 VAL A C 1
ATOM 6645 O O . VAL A 1 834 ? 38.887 -15.998 -43.210 1.00 88.25 834 VAL A O 1
ATOM 6648 N N . ARG A 1 835 ? 37.798 -15.241 -41.386 1.00 83.69 835 ARG A N 1
ATOM 6649 C CA . ARG A 1 835 ? 38.928 -15.355 -40.464 1.00 83.69 835 ARG A CA 1
ATOM 6650 C C . ARG A 1 835 ? 38.427 -15.766 -39.078 1.00 83.69 835 ARG A C 1
ATOM 6652 O O . ARG A 1 835 ? 38.144 -14.898 -38.250 1.00 83.69 835 ARG A O 1
ATOM 6659 N N . PRO A 1 836 ? 38.421 -17.076 -38.779 1.00 84.88 836 PRO A N 1
ATOM 6660 C CA . PRO A 1 836 ? 38.118 -17.564 -37.444 1.00 84.88 836 PRO A CA 1
ATOM 6661 C C . PRO A 1 836 ? 39.031 -16.906 -36.407 1.00 84.88 836 PRO A C 1
ATOM 6663 O O . PRO A 1 836 ? 40.254 -16.844 -36.573 1.00 84.88 836 PRO A O 1
ATOM 6666 N N . GLY A 1 837 ? 38.431 -16.409 -35.332 1.00 87.44 837 GLY A N 1
ATOM 6667 C CA . GLY A 1 837 ? 39.121 -15.693 -34.269 1.00 87.44 837 GLY A CA 1
ATOM 6668 C C . GLY A 1 837 ? 38.494 -15.967 -32.909 1.00 87.44 837 GLY A C 1
ATOM 6669 O O . GLY A 1 837 ? 37.575 -16.766 -32.778 1.00 87.44 837 GLY A O 1
ATOM 6670 N N . LEU A 1 838 ? 39.014 -15.307 -31.875 1.00 90.56 838 LEU A N 1
ATOM 6671 C CA . LEU A 1 838 ? 38.522 -15.461 -30.499 1.00 90.56 838 LEU A CA 1
ATOM 6672 C C . LEU A 1 838 ? 37.498 -14.381 -30.111 1.00 90.56 838 LEU A C 1
ATOM 6674 O O . LEU A 1 838 ? 36.765 -14.533 -29.134 1.00 90.56 838 LEU A O 1
ATOM 6678 N N . ILE A 1 839 ? 37.437 -13.284 -30.868 1.00 86.44 839 ILE A N 1
ATOM 6679 C CA . ILE A 1 839 ? 36.681 -12.081 -30.515 1.00 86.44 839 ILE A CA 1
ATOM 6680 C C . ILE A 1 839 ? 35.391 -12.019 -31.332 1.00 86.44 839 ILE A C 1
ATOM 6682 O O . ILE A 1 839 ? 35.428 -11.706 -32.516 1.00 86.44 839 ILE A O 1
ATOM 6686 N N . ARG A 1 840 ? 34.246 -12.253 -30.674 1.00 89.25 840 ARG A N 1
ATOM 6687 C CA . ARG A 1 840 ? 32.911 -12.276 -31.305 1.00 89.25 840 ARG A CA 1
ATOM 6688 C C . ARG A 1 840 ? 32.623 -11.028 -32.144 1.00 89.25 840 ARG A C 1
ATOM 6690 O O . ARG A 1 840 ? 32.192 -11.151 -33.277 1.00 89.25 840 ARG A O 1
ATOM 6697 N N . VAL A 1 841 ? 32.858 -9.836 -31.596 1.00 81.06 841 VAL A N 1
ATOM 6698 C CA . VAL A 1 841 ? 32.541 -8.561 -32.274 1.00 81.06 841 VAL A CA 1
ATOM 6699 C C . VAL A 1 841 ? 33.443 -8.256 -33.475 1.00 81.06 841 VAL A C 1
ATOM 6701 O O . VAL A 1 841 ? 33.149 -7.343 -34.230 1.00 81.06 841 VAL A O 1
ATOM 6704 N N . ALA A 1 842 ? 34.534 -9.006 -33.653 1.00 81.06 842 ALA A N 1
ATOM 6705 C CA . ALA A 1 842 ? 35.445 -8.888 -34.792 1.00 81.06 842 ALA A CA 1
ATOM 6706 C C . ALA A 1 842 ? 35.380 -10.114 -35.723 1.00 81.06 842 ALA A C 1
ATOM 6708 O O . ALA A 1 842 ? 36.231 -10.262 -36.601 1.00 81.06 842 ALA A O 1
ATOM 6709 N N . ALA A 1 843 ? 34.429 -11.024 -35.493 1.00 88.56 843 ALA A N 1
ATOM 6710 C CA . ALA A 1 843 ? 34.248 -12.210 -36.315 1.00 88.56 843 ALA A CA 1
ATOM 6711 C C . ALA A 1 843 ? 33.663 -11.839 -37.686 1.00 88.56 843 ALA A C 1
ATOM 6713 O O . ALA A 1 843 ? 32.905 -10.876 -37.818 1.00 88.56 843 ALA A O 1
ATOM 6714 N N . ASP A 1 844 ? 34.018 -12.616 -38.706 1.00 90.19 844 ASP A N 1
ATOM 6715 C CA . ASP A 1 844 ? 33.394 -12.515 -40.024 1.00 90.19 844 ASP A CA 1
ATOM 6716 C C . ASP A 1 844 ? 31.943 -13.023 -40.004 1.00 90.19 844 ASP A C 1
ATOM 6718 O O . ASP A 1 844 ? 31.503 -13.664 -39.048 1.00 90.19 844 ASP A O 1
ATOM 6722 N N . GLU A 1 845 ? 31.207 -12.747 -41.080 1.00 91.25 845 GLU A N 1
ATOM 6723 C CA . GLU A 1 845 ? 29.771 -13.025 -41.186 1.00 91.25 845 GLU A CA 1
ATOM 6724 C C . GLU A 1 845 ? 29.409 -14.485 -40.872 1.00 91.25 845 GLU A C 1
ATOM 6726 O O . GLU A 1 845 ? 28.436 -14.740 -40.164 1.00 91.25 845 GLU A O 1
ATOM 6731 N N . ILE A 1 846 ? 30.206 -15.452 -41.336 1.00 91.38 846 ILE A N 1
ATOM 6732 C CA . ILE A 1 846 ? 29.866 -16.873 -41.195 1.00 91.38 846 ILE A CA 1
ATOM 6733 C C . ILE A 1 846 ? 30.447 -17.508 -39.927 1.00 91.38 846 ILE A C 1
ATOM 6735 O O . ILE A 1 846 ? 29.899 -18.494 -39.435 1.00 91.38 846 ILE A O 1
ATOM 6739 N N . SER A 1 847 ? 31.522 -16.961 -39.350 1.00 92.88 847 SER A N 1
ATOM 6740 C CA . SER A 1 847 ? 32.053 -17.448 -38.068 1.00 92.88 847 SER A CA 1
ATOM 6741 C C . SER A 1 847 ? 31.401 -16.787 -36.845 1.00 92.88 847 SER A C 1
ATOM 6743 O O . SER A 1 847 ? 31.386 -17.391 -35.767 1.00 92.88 847 SER A O 1
ATOM 6745 N N . TYR A 1 848 ? 30.780 -15.609 -36.999 1.00 93.44 848 TYR A N 1
ATOM 6746 C CA . TYR A 1 848 ? 30.073 -14.889 -35.930 1.00 93.44 848 TYR A CA 1
ATOM 6747 C C . TYR A 1 848 ? 29.029 -15.756 -35.218 1.00 93.44 848 TYR A C 1
ATOM 6749 O O . TYR A 1 848 ? 28.992 -15.817 -33.987 1.00 93.44 848 TYR A O 1
ATOM 6757 N N . HIS A 1 849 ? 28.207 -16.482 -35.974 1.00 93.50 849 HIS A N 1
ATOM 6758 C CA . HIS A 1 849 ? 27.132 -17.288 -35.399 1.00 93.50 849 HIS A CA 1
ATOM 6759 C C . HIS A 1 849 ? 27.648 -18.444 -34.529 1.00 93.50 849 HIS A C 1
ATOM 6761 O O . HIS A 1 849 ? 27.016 -18.784 -33.532 1.00 93.50 849 HIS A O 1
ATOM 6767 N N . LEU A 1 850 ? 28.838 -18.985 -34.812 1.00 94.81 850 LEU A N 1
ATOM 6768 C CA . LEU A 1 850 ? 29.454 -20.022 -33.976 1.00 94.81 850 LEU A CA 1
ATOM 6769 C C . LEU A 1 850 ? 29.845 -19.485 -32.588 1.00 94.81 850 LEU A C 1
ATOM 6771 O O . LEU A 1 850 ? 29.800 -20.216 -31.599 1.00 94.81 850 LEU A O 1
ATOM 6775 N N . HIS A 1 851 ? 30.170 -18.193 -32.482 1.00 95.50 851 HIS A N 1
ATOM 6776 C CA . HIS A 1 851 ? 30.387 -17.537 -31.193 1.00 95.50 851 HIS A CA 1
ATOM 6777 C C . HIS A 1 851 ? 29.096 -17.367 -30.382 1.00 95.50 851 HIS A C 1
ATOM 6779 O O . HIS A 1 851 ? 29.173 -17.346 -29.150 1.00 95.50 851 HIS A O 1
ATOM 6785 N N . ILE A 1 852 ? 27.946 -17.203 -31.045 1.00 94.38 852 ILE A N 1
ATOM 6786 C CA . ILE A 1 852 ? 26.628 -17.147 -30.396 1.00 94.38 852 ILE A CA 1
ATOM 6787 C C . ILE A 1 852 ? 26.244 -18.532 -29.891 1.00 94.38 852 ILE A C 1
ATOM 6789 O O . ILE A 1 852 ? 25.913 -18.667 -28.719 1.00 94.38 852 ILE A O 1
ATOM 6793 N N . VAL A 1 853 ? 26.407 -19.555 -30.734 1.00 95.19 853 VAL A N 1
ATOM 6794 C CA . VAL A 1 853 ? 26.194 -20.961 -30.371 1.00 95.19 853 VAL A CA 1
ATOM 6795 C C . VAL A 1 853 ? 26.986 -21.328 -29.111 1.00 95.19 853 VAL A C 1
ATOM 6797 O O . VAL A 1 853 ? 26.402 -21.792 -28.142 1.00 95.19 853 VAL A O 1
ATOM 6800 N N . LEU A 1 854 ? 28.289 -21.024 -29.070 1.00 94.62 854 LEU A N 1
ATOM 6801 C CA . LEU A 1 854 ? 29.115 -21.309 -27.892 1.00 94.62 854 LEU A CA 1
ATOM 6802 C C . LEU A 1 854 ? 28.618 -20.591 -26.624 1.00 94.62 854 LEU A C 1
ATOM 6804 O O . LEU A 1 854 ? 28.664 -21.164 -25.548 1.00 94.62 854 LEU A O 1
ATOM 6808 N N . ARG A 1 855 ? 28.172 -19.333 -26.727 1.00 95.50 855 ARG A N 1
ATOM 6809 C CA . ARG A 1 855 ? 27.681 -18.556 -25.568 1.00 95.50 855 ARG A CA 1
ATOM 6810 C C . ARG A 1 855 ? 26.329 -19.025 -25.063 1.00 95.50 855 ARG A C 1
ATOM 6812 O O . ARG A 1 855 ? 26.037 -18.809 -23.902 1.00 95.50 855 ARG A O 1
ATOM 6819 N N . TYR A 1 856 ? 25.517 -19.579 -25.950 1.00 94.88 856 TYR A N 1
ATOM 6820 C CA . TYR A 1 856 ? 24.239 -20.170 -25.598 1.00 94.88 856 TYR A CA 1
ATOM 6821 C C . TYR A 1 856 ? 24.418 -21.506 -24.861 1.00 94.88 856 TYR A C 1
ATOM 6823 O O . TYR A 1 856 ? 23.647 -21.818 -23.964 1.00 94.88 856 TYR A O 1
ATOM 6831 N N . GLU A 1 857 ? 25.440 -22.287 -25.229 1.00 92.50 857 GLU A N 1
ATOM 6832 C CA . GLU A 1 857 ? 25.759 -23.561 -24.569 1.00 92.50 857 GLU A CA 1
ATOM 6833 C C . GLU A 1 857 ? 26.394 -23.409 -23.177 1.00 92.50 857 GLU A C 1
ATOM 6835 O O . GLU A 1 857 ? 26.279 -24.325 -22.361 1.00 92.50 857 GLU A O 1
ATOM 6840 N N . LEU A 1 858 ? 27.106 -22.301 -22.944 1.00 92.75 858 LEU A N 1
ATOM 6841 C CA . LEU A 1 858 ? 27.729 -21.941 -21.663 1.00 92.75 858 LEU A CA 1
ATOM 6842 C C . LEU A 1 858 ? 26.694 -21.378 -20.686 1.00 92.75 858 LEU A C 1
ATOM 6844 O O . LEU A 1 858 ? 26.756 -21.776 -19.499 1.00 92.75 858 LEU A O 1
#

pLDDT: mean 89.18, std 10.81, range [25.56, 98.44]

Sequence (858 aa):
MRPVLSPAEALGLSGATLEARIRRAANHVTDATFARIDERLRADARTNQMVYEHEGVEEPIRLMLRPLLVMQEQLSYVHHVCLQLIEALKRLPDLYLEDERIRGIVAITPDEERWFRDTWTKDHQGFNSIYGRLDAVCDFTGAGWQDSLHFMEPNLSGVGGIHFAPVAEQLVMRDILPTLLGHDPGLVVELPRDQRDLFIQLLIDHARTIERDSCQLCFVEPKYVHDGPNEQSVLIDFLSRRHDLTIAHADPRELRVKGDEVFYDDVRIDVAYRDYEMRELVALEKESGRQLDGMRLLFRQNRVVSSIVGDFDHKSCFEILTDPVLSEQYFGADDRRLFRRHVLWTRVVADRRTRLPHNKEGDLLEYARRNRELLVLKPNRAYGGTGVMLGAATEQAEWELALQEAVLRSDDPEHSWVVQSATRLPVHEFPVVGPDGRVFGEPFYAVMGFAATENGLGTMCRVSQKQVVNVAQRGGLAAVLEAEAPTELRIPKRPMARSEALEQSLRAQISELRHLDQTIALLDWDEETMLPSAGRVERGEQLATLEGIRHAMLVSDRLGDLVEEVAAQSEGNERLSRELTLLRRLRRHALALPQDLVRQFANAKSQSLGAWEEARAKDAYELFAPSFDRLLALVRERAQALAGAGEPYDALLDEHELGMGRSRLDPVLDEVRNALVPLVRDANASSTGLLRGHRFVEAGQWELCRQLLAAMGFAFERGRLDRSTHPFSLLAGANDVRLTIRVDESDLSTAVLAALHEGGHGLYDQGFDPNDRDTLLAEAPSMGLQESQSRLWENHVGRSRAFWNYVFPTLQRLFPDAVRGLDAETFYRGVNLVRPGLIRVAADEISYHLHIVLRYEL

Radius of gyration: 37.07 Å; Cα contacts (8 Å, |Δi|>4): 1382; chains: 1; bounding box: 88×62×107 Å

Solvent-accessible surface area (backbone atoms only — not comparable to full-atom values): 45928 Å² total; per-residue (Å²): 128,83,79,82,67,51,75,60,38,53,48,8,50,41,25,39,48,50,53,54,48,54,52,52,21,52,72,69,57,50,38,72,56,52,37,54,47,50,55,48,50,44,51,48,20,51,73,70,47,36,33,37,46,54,98,88,42,81,43,51,52,41,70,49,74,50,68,47,66,43,40,68,71,56,53,52,52,52,33,53,53,45,44,56,51,50,59,57,50,64,45,46,62,62,44,40,76,73,31,72,69,47,33,68,53,60,38,65,48,78,66,45,50,53,49,46,68,73,23,68,44,75,65,44,77,82,56,74,55,56,61,26,35,37,28,25,32,64,40,64,43,37,49,61,22,73,74,44,31,35,44,73,41,46,42,22,42,54,62,80,54,52,52,54,30,49,50,44,31,52,51,42,56,67,64,43,43,60,59,32,34,74,66,40,75,85,69,55,72,46,80,57,69,53,33,53,59,54,54,52,48,52,54,49,54,48,24,53,76,72,73,33,89,81,54,23,32,26,45,34,36,68,79,86,63,77,83,44,69,66,50,60,72,55,41,50,58,49,47,28,70,73,67,76,45,58,68,46,82,37,42,60,85,62,37,39,68,61,88,98,40,36,25,50,87,93,43,62,48,56,32,32,40,47,47,66,51,59,68,54,54,52,48,50,26,64,75,70,73,44,81,49,59,23,54,46,49,34,41,42,69,57,25,35,42,30,35,76,48,25,71,58,37,36,48,28,45,39,22,50,56,56,33,70,67,55,24,62,72,76,45,52,76,65,57,49,52,50,32,73,60,28,46,44,51,32,39,66,36,43,96,45,75,43,74,43,85,93,73,40,79,43,51,47,57,63,46,52,67,77,45,28,65,53,26,30,41,31,48,28,75,61,66,83,61,57,74,57,41,52,31,68,82,47,55,73,70,59,50,52,51,50,51,53,57,26,42,78,22,40,88,34,52,78,65,18,23,26,40,29,52,56,78,82,64,45,72,47,75,36,63,40,71,44,98,86,42,48,61,45,77,46,69,24,31,43,39,40,31,41,32,39,52,101,87,47,54,22,69,39,37,40,27,10,79,44,90,72,62,31,53,90,75,79,20,25,39,36,27,66,30,31,30,65,72,62,91,60,84,60,71,66,89,60,58,68,72,54,56,50,50,50,49,48,52,45,45,50,52,49,40,53,50,49,53,48,53,21,50,50,53,43,52,53,50,35,62,58,58,72,55,56,83,86,48,52,65,60,49,23,53,52,49,24,50,52,52,50,51,52,42,53,54,46,54,30,64,69,56,52,51,46,50,54,58,44,59,76,70,44,83,89,43,66,68,61,54,50,36,50,52,53,50,52,48,55,24,52,56,39,64,42,48,57,70,70,55,55,37,52,42,39,40,32,50,44,52,27,50,55,31,38,55,54,15,62,76,66,75,33,64,80,63,22,47,67,40,45,54,54,36,51,53,46,51,51,53,51,20,40,42,63,24,64,92,54,58,34,68,32,39,53,40,26,76,48,30,77,88,41,32,59,93,67,45,50,65,52,51,51,51,50,48,69,58,34,57,59,51,49,59,64,48,46,79,72,65,73,77,75,62,67,91,35,60,45,56,62,72,44,51,57,53,48,38,52,54,49,34,46,72,77,62,48,56,64,93,31,27,51,80,46,65,28,89,66,62,47,64,43,72,52,44,88,58,33,32,40,31,25,31,46,80,45,41,64,39,63,61,59,31,47,40,40,38,32,24,31,40,21,38,45,40,56,65,67,59,50,62,79,90,31,61,72,45,85,67,55,57,74,90,26,54,66,63,40,48,50,38,12,46,41,35,20,46,70,40,60,51,25,64,69,43,27,58,66,47,37,66,56,44,48,71,63,31,52,78,49,45,63,96,61,53,38,66,52,52,27,55,44,75,66,45,50,52,90,73,91,50,59,94,73,37,25,87,69,49,31,57,56,49,50,50,53,60,72,75,103

Foldseek 3Di:
DPPPQDPLLLQLQLLLVVQVLQVVLVVPDALLLLLVLQVVVQVVQVVLLCWAQDPNDTGGFGEFLTFRAAAPVRQVVVLVLLVLVVVVLLCLLVCCVVDPVSCLLLPDDPLLVVLSVLQDDPLSVVDAFWFWWFWWFFDSNHSVRLLQAATQFIQGAQDPPLQVQQSSQVSCVPRRVVSSCVRVVLWDWFADPRSLVLVLVSLVVLLVVLVNVLSQEEEAEPPPDPGTRPNVVSSLVVCCVVPVHHYHYDHLQQWDDDPLFIDRPPTTHSAYEYNDASVRQSVVCVVVVHHSVRVSSCSNSSRYRSHNSSNSRWSSVLCCLQQPVNVVVRHDPVSNVSSVSHYWNKHWQEQDWGQDPPRDIDTPLVCCLVVLQFKWKAWGPDDQCPRIDRSVPDDSVRSNVVSVVLHVCSSPSRGHMMMTTDHDFDWDWTWDQDPVSGTDTDIWGWMWIWGHDPVGIDIWIKTDPDPSTGSVVVIHTHRYIYIDRRPDPCPDPDPVVVLVVLVVVLLVLLLVLVLLVLVLLVLVVCVFAPDDLVCLQVSLVVNLVSQLVSLCSLQDVVNVCSLVVNCVVPPPDPVSVVQSVVSVVSSLLSNLDDSVLSSQLSNLVSVLVSQVVVCVVVVNCVSNVVSVVSNVVSLQVSLCSQQVPHDSVQSVVCVFPNPDDCVVVVVVLVVLCVPLVVVLVVQQVDFDQLQFPFFQDPVLLVVLLVVVLVVVPQDVQQEEEHEGPDWDWGPSALSYIYTYAHDDRRDSLRSNLSSQLNSQLRCLLNPDDPVCRSTPRSDDPHNVSSNVRSCCRNPVQVLDLVNLQVCVVSCCVRPVPRCVPHGSVSVSSNLQRQDDDDDLSPGHPSNNSVVVSVVVVD

=== Feature glossary ===
The record interleaves many kinds of information about one protein. Here is each kind framed as the question it answers.

Q: Are the domains correctly placed relative to each other?
A: Predicted aligned error is AlphaFold's pairwise confidence. Unlike pLDDT (per-residue), PAE is per-residue-pair and captures whether two parts of the structure are correctly placed relative to each other. Units are ångströms of expected positional error.

Q: Which residues are in helices, strands, or loops?
A: Eight-state secondary structure (DSSP): H is the canonical α-helix, G the tighter 3₁₀-helix, I the wider π-helix; E/B are β-structure, T and S are turns and bends, and '-' is everything else. DSSP derives these from the pattern of main-chain N–H···O=C hydrogen bonds, not from the sequence.

Q: What if only a Cα trace is available?
A: P-SEA three-state annotation labels each residue as helix, strand, or coil based purely on the geometry of the Cα trace. It serves as a fallback when the full backbone (and thus DSSP) is unavailable.

Q: What are the backbone torsion angles?
A: φ (phi) and ψ (psi) are the two rotatable backbone dihedrals per residue: φ is the C(i-1)–N–Cα–C torsion, ψ is the N–Cα–C–N(i+1) torsion, both in degrees on (−180°, 180°]. α-helical residues cluster near (−60°, −45°); β-strand residues near (−120°, +130°). A Ramachandran plot is simply a scatter of (φ, ψ) for every residue.

Q: What known structures does this most resemble?
A: Structural nearest neighbors (via Foldseek easy-search vs the PDB). Reported per hit: target PDB id, E-value, and alignment TM-score. A TM-score above ~0.5 is the conventional threshold for 'same fold'.

Q: What family and function is it annotated with?
A: Database cross-references. InterPro integrates a dozen domain/family signature databases into unified entries with residue-range hits. GO terms attach function/process/location labels with evidence codes. CATH codes position the fold in a four-level structural taxonomy. Organism is the NCBI-taxonomy species name.

Q: Which residues are buried vs exposed?
A: Solvent accessibility: the surface area of each residue that a 1.4 Å water probe can touch, in Å². When only backbone atoms are present the absolute values are lower than full-atom SASA (side chains contribute most of the area) and are flagged as backbone-only.

Q: What do the diagnostic plots show?
A: Three diagnostic plots accompany the record. The Cα contact map visualizes the tertiary structure as a 2D adjacency matrix (8 Å cutoff, sequence-local contacts suppressed). The Ramachandran plot shows the distribution of backbone (φ, ψ) torsions, with points in the α and β basins reflecting secondary structure content. The PAE plot shows AlphaFold's inter-residue confidence as a color matrix.

Q: What is the amino-acid chain?
A: The amino-acid sequence is the protein's primary structure: the linear order of residues from the N-terminus to the C-terminus, written in one-letter code. Everything else here — the 3D coordinates, the secondary structure, the domain annotations — is ultimately a consequence of this string.

Q: What do the rendered images show?
A: The six renders are orthographic views along the three Cartesian axes in both directions. Representation (cartoon, sticks, or surface) and color scheme (sequence-rainbow or by-chain) vary across proteins so the training set covers all the common visualization conventions.

Q: Where is each backbone atom in 3D?
A: The mmCIF table is the protein's shape written out atom by atom. For each backbone N, Cα, C, and carbonyl O, it records an (x, y, z) coordinate triple in Å plus the residue type, chain letter, and residue number.

Q: How mobile is each atom in the crystal?
A: For experimental (PDB) structures, the B-factor (temperature factor) quantifies the positional spread of each atom in the crystal — a combination of thermal vibration and static disorder — in units of Å². High B-factors mark flexible loops or poorly resolved regions; low B-factors mark the rigid, well-ordered core.

Q: How big and how compact is the whole molecule?
A: Three whole-structure scalars: the radius of gyration (RMS distance of Cα from centroid, in Å), the count of Cα–Cα contacts (pairs closer than 8 Å and separated by more than four residues in sequence — i.e. tertiary, not local, contacts), and the bounding-box dimensions. Together they distinguish compact globular folds from extended fibres or disordered chains.

Q: What does the local fold look like, residue by residue?
A: A 3Di character summarizes, for each residue, the relative orientation of the Cα frame of its nearest spatial neighbor. Because it encodes fold topology rather than chemistry, 3Di alignments detect remote structural similarity that sequence alignment misses.

Q: How confident is the AlphaFold model at each residue?
A: For AlphaFold models, the B-factor field carries pLDDT — the model's own estimate of local accuracy on a 0–100 scale. Regions with pLDDT<50 should be treated as essentially unmodeled; they often correspond to intrinsically disordered segments.